Protein AF-A0A963I5X1-F1 (afdb_monomer)

Mean predicted aligned error: 19.59 Å

Sequence (968 aa):
VLDDAWSEPGTAVVELIAPGGTGKTALAKRWLDGLRAKGWNGAARVYGWSFYSQGTGEGRQASEDHFLAAAIDWFSIEIEASANPADKGRALADALAASRTLLVLDGLEPLQYPPGPMAGELRAPGLKTLLTQLAAAGHPGLCLLTSREWLQDLGEWVRKGTNPNGAVLRLDLGNLSDADGAALLHAGGANQAGAAAIGPEDEELKQASREVRGHALTLSLLGRYLARTKGGDIRQRDRVGLTRADRDARGHAAKVVAAYETWFAREGEQRSRELAALRLLGFFDRPAGRALLDALREAPPIVGLTEALQGVDEDTWRATLANLADCGLVQPDSQSGALDAHPLVREHLAETLQRDLPQAWREGHRRLYEWLKTNTPHQPEGLAGLQPLYQAVAHGCLAGLWEESCVEVYRDRILRGMGSDGFYTIKQLGAFGADLAAAVAQARHAVSYADRSGDAFQRMSKHIALADALHQQGERGEALAAFAEAEGMQAEDQPEYPLLYSLQGFRYCDLLLAGAERDAWAAMGSSGKGGTEDQTAQVAACEEVAGRVEQTLEWAEANQAGLLDFALNHLTLARAALYQDQIRRRPPGPEARAQSQRALDRLRAAGRQDYLPLGLLTRAWLRHALGEFEAARADLDEAERIASRGAMALHLADIALTRARLFHDRQALAQARALIEKHGYHRRLPELEDAEAAAANWPAAPATPANAAPTIPVKPPSAPIAAERPTVAAQVEPATPTPVGSRDGATAAPLHSPASLGVSAMHLDHLPEKREGLLPVAGSHHPDRDLDLILVHGLGGDAFTTWMADPECMETFWPAWLGVDRPRLGIWTLGYAANASGWKAESMALADRGTQVLDQMETEGLGERPLVFVTHSLGGIVAKQVLRHAVSFGVPRWRRIAEQTRGIAFIATPHSGANLASFAEFASAVFRTNEQVKELASHDARLRELHTWFRGFYAEQCLNCRTWCERR

Secondary structure (DSSP, 8-state):
-HHHHHHSTT--EEEEE--TTS-HHHHHHHHHHHHHHTGGGG-SEEEEEEGGGG---TT----HHHHHHHHHHHHT----TTS-HHHHHHHHHHHHHTTTEEEEEE--GGGBPPSSTTTT-BS-HHHHHHHHHHHHHT-SSEEEEEESS--GGGTTTB-BTTBTT-SEEEEE--SPPHHHHHHHHHHTT--EETTEE--TT-HHHHHHHHHTTT-HHHHHHHHHHHHHHHTTBGGGGGGGTGGGS-SSHHHHHHHHHHHHHHHHTTSHHHHHHHHHHHHHGGG-SS-B-HHHHHHHHSSSP-TTTSGGGTT--HHHHHHHHHHHHHTTS-EE-TTT--EE--HHHHHHHHHHHHHH-HHHHHHHHHHHHHHHHHHS-SS--HHHHHHHHHHHHHHHHHHT-HHHIIIIIIIIIII--SSSS--HHHHTS--HHHHHHHHHHHHHHHHHHHHHH--HHHHHHHHHHHHHHHHHTT-HHHHHHHHHHHHHHHHHH-TT--S--HHHHHHHHHHHTHHHHHHHHHHHH-------HHHHHHHHHHHHHHHHHHHHHHHHHHTT--HHHHHHHHHHHHHHHHHHHHHTT-PPPHHHHHHHHHHHHHHHHTT-TTTHHHHHHHHHHHHHHTT-HHHHHHHHHHHHHHHHHTT-HHHHHHHHHHHHHHHT-HHHHHHHHHHHHHHT-GGGHHHHHHHHHHHTTSPPPP---S--------PPPPPP---PPP--------------------------------------SS--S---EEEEEESTT-TT--EEEEEE--TT--TTGGG-SSTT-GGG-HHHHHHHH-TTEEEEEEE----TT--SS----HHHHHHHHHHHHHHTTTTSS-EEEEEETTHHHHHHHHHHHHHHT--HHHHHHHHHEEEEEEES---SGGGHHHHHHHHHHHSS--HHHHHHHHTHHHHHHHHHHHHHHHHHTT-EEEEE----

Foldseek 3Di:
DVVCLLVDQQALEEEEAADAQQQSVVVVVVVVVVCVVVVVVFAPEEEADEQLQLFDDPLFFGACLVVLVVLCVVLVFDDDLLDFLLVSLVSSLVSCQVGAYEYEYEECASQADPPDPRGQAGPHNNVLNNVLSSQPVRGSYYYYYYYNDHHVSQVVQECDPVHVSRNYDYDHPYADALLVLLLLLVVLPLQDAVPDGHDSRDVLSSVVCVLLVRRNNLSNLLSVLCVVPVVSHSVCVVVLVSNPFDPDNLRSNLSSLVVLLVVLVPDDLLSLLLNLLLLLLLLGRHFAFQVLSVLQQDPPHLPPHRPSSHPQDPVSNVVSLVVCVSSQQWDQDPPRRTIGGRNSSSVSSNVCCCVPPVSSQLVSLVSLLVCLLPPQDQAADAPVSLSSLLSNLVSCLRNVNNVCSVQRRVQCHVQVHDDPRRHCCQPPSLNQVSNLSSQLSSLVSQLVVQVVVPPLVSNLVSLLSNLLSCLQLVVLVSSLVSLVVSLCSCCVVPVVLSGDAFPSLLSNLVSLLLQLLLLLLVLVLDPDDDDDPSLVVNLVSLVVSLVSLVVNVVVCVVLVHALRRLLSSLLSNLSSQSSNCSSVVHQRDPSSVVSLVSNLVSCVVNVPLVCLLSSLLSVLSNCLSVVVNVSSVVSLVVSCVSCVVVVVLVSLLVSLLSCCSSVVDPVSLVSNVSSCSSNSSCSCVVSSVVSVVSNVVRDDDPPDPPDDDPDDPDDDDDDDDDDDDDDDDDDDDDDDDDDDDDDDDDDDDDDDDDDDDDDDAPPCPDDDPDQAAKAWHALLPPPQAAEEEEEFEAAPDTQFQSQAPDSVDNVRNCQNVVCVVPVSYGYITHGDDRDQPDPPDDDDDLLVLLVRNLVRCLVSVALVHAYEYEYEACRVVSVLSNLCCLPNVSPPSSVSNLLRHAAYEYEQYPQALVCLVVVQVVVCVVDPDGPVSVVVNSCRVVSNVSSVVVVVSCVVNVHHYDYYYDDD

pLDDT: mean 76.1, std 20.29, range [22.42, 97.69]

Structure (mmCIF, N/CA/C/O backbone):
data_AF-A0A963I5X1-F1
#
_entry.id   AF-A0A963I5X1-F1
#
loop_
_atom_site.group_PDB
_atom_site.id
_atom_site.type_symbol
_atom_site.label_atom_id
_atom_site.label_alt_id
_atom_site.label_comp_id
_atom_site.label_asym_id
_atom_site.label_entity_id
_atom_site.label_seq_id
_atom_site.pdbx_PDB_ins_code
_atom_site.Cartn_x
_atom_site.Cartn_y
_atom_site.Cartn_z
_atom_site.occupancy
_atom_site.B_iso_or_equiv
_atom_site.auth_seq_id
_atom_site.auth_comp_id
_atom_site.auth_asym_id
_atom_site.auth_atom_id
_atom_site.pdbx_PDB_model_num
ATOM 1 N N . VAL A 1 1 ? -34.883 8.613 -0.883 1.00 89.12 1 VAL A N 1
ATOM 2 C CA . VAL A 1 1 ? -33.718 8.627 -1.797 1.00 89.12 1 VAL A CA 1
ATOM 3 C C . VAL A 1 1 ? -33.204 7.224 -2.099 1.00 89.12 1 VAL A C 1
ATOM 5 O O . VAL A 1 1 ? -33.410 6.778 -3.212 1.00 89.12 1 VAL A O 1
ATOM 8 N N . LEU A 1 2 ? -32.571 6.498 -1.160 1.00 92.69 2 LEU A N 1
ATOM 9 C CA . LEU A 1 2 ? -32.046 5.144 -1.448 1.00 92.69 2 LEU A CA 1
ATOM 10 C C . LEU A 1 2 ? -33.144 4.133 -1.830 1.00 92.69 2 LEU A C 1
ATOM 12 O O . LEU A 1 2 ? -32.975 3.374 -2.779 1.00 92.69 2 LEU A O 1
ATOM 16 N N . ASP A 1 3 ? -34.291 4.169 -1.142 1.00 92.06 3 ASP A N 1
ATOM 17 C CA . ASP A 1 3 ? -35.464 3.359 -1.507 1.00 92.06 3 ASP A CA 1
ATOM 18 C C . ASP A 1 3 ? -35.985 3.686 -2.920 1.00 92.06 3 ASP A C 1
ATOM 20 O O . ASP A 1 3 ? -36.371 2.775 -3.652 1.00 92.06 3 ASP A O 1
ATOM 24 N N . ASP A 1 4 ? -35.940 4.959 -3.326 1.00 90.81 4 ASP A N 1
ATOM 25 C CA . ASP A 1 4 ? -36.367 5.410 -4.657 1.00 90.81 4 ASP A CA 1
ATOM 26 C C . ASP A 1 4 ? -35.351 4.967 -5.718 1.00 90.81 4 ASP A C 1
ATOM 28 O O . ASP A 1 4 ? -35.728 4.342 -6.700 1.00 90.81 4 ASP A O 1
ATOM 32 N N . ALA A 1 5 ? -34.051 5.158 -5.466 1.00 90.62 5 ALA A N 1
ATOM 33 C CA . ALA A 1 5 ? -32.964 4.733 -6.349 1.00 90.62 5 ALA A CA 1
ATOM 34 C C . ALA A 1 5 ? -32.946 3.216 -6.611 1.00 90.62 5 ALA A C 1
ATOM 36 O O . ALA A 1 5 ? -32.565 2.795 -7.698 1.00 90.62 5 ALA A O 1
ATOM 37 N N . TRP A 1 6 ? -33.377 2.393 -5.648 1.00 91.31 6 TRP A N 1
ATOM 38 C CA . TRP A 1 6 ? -33.578 0.954 -5.861 1.00 91.31 6 TRP A CA 1
ATOM 39 C C . TRP A 1 6 ? -34.886 0.629 -6.598 1.00 91.31 6 TRP A C 1
ATOM 41 O O . TRP A 1 6 ? -34.969 -0.379 -7.304 1.00 91.31 6 TRP A O 1
ATOM 51 N N . SER A 1 7 ? -35.925 1.447 -6.435 1.00 85.62 7 SER A N 1
ATOM 52 C CA . SER A 1 7 ? -37.249 1.208 -7.027 1.00 85.62 7 SER A CA 1
ATOM 53 C C . SER A 1 7 ? -37.372 1.729 -8.467 1.00 85.62 7 SER A C 1
ATOM 55 O O . SER A 1 7 ? -38.124 1.159 -9.256 1.00 85.62 7 SER A O 1
ATOM 57 N N . GLU A 1 8 ? -36.637 2.783 -8.822 1.00 74.25 8 GLU A N 1
ATOM 58 C CA . GLU A 1 8 ? -36.662 3.439 -10.131 1.00 74.25 8 GLU A CA 1
ATOM 59 C C . GLU A 1 8 ? -35.748 2.739 -11.159 1.00 74.25 8 GLU A C 1
ATOM 61 O O . GLU A 1 8 ? -34.534 2.653 -10.948 1.00 74.25 8 GLU A O 1
ATOM 66 N N . PRO A 1 9 ? -36.270 2.301 -12.323 1.00 67.50 9 PRO A N 1
ATOM 67 C CA . PRO A 1 9 ? -35.432 1.862 -13.433 1.00 67.50 9 PRO A CA 1
ATOM 68 C C . PRO A 1 9 ? -34.730 3.076 -14.061 1.00 67.50 9 PRO A C 1
ATOM 70 O O . PRO A 1 9 ? -35.337 3.837 -14.813 1.00 67.50 9 PRO A O 1
ATOM 73 N N . GLY A 1 10 ? -33.449 3.265 -13.737 1.00 80.44 10 GLY A N 1
ATOM 74 C CA . GLY A 1 10 ? -32.647 4.393 -14.229 1.00 80.44 10 GLY A CA 1
ATOM 75 C C . GLY A 1 10 ? -31.504 4.844 -13.315 1.00 80.44 10 GLY A C 1
ATOM 76 O O . GLY A 1 10 ? -30.742 5.724 -13.705 1.00 80.44 10 GLY A O 1
ATOM 77 N N . THR A 1 11 ? -31.352 4.266 -12.119 1.00 90.94 11 THR A N 1
ATOM 78 C CA . THR A 1 11 ? -30.178 4.493 -11.258 1.00 90.94 11 THR A CA 1
ATOM 79 C C . THR A 1 11 ? -29.330 3.225 -11.208 1.00 90.94 11 THR A C 1
ATOM 81 O O . THR A 1 11 ? -29.770 2.225 -10.656 1.00 90.94 11 THR A O 1
ATOM 84 N N . ALA A 1 12 ? -28.125 3.266 -11.777 1.00 92.62 12 ALA A N 1
ATOM 85 C CA . ALA A 1 12 ? -27.174 2.154 -11.760 1.00 92.62 12 ALA A CA 1
ATOM 86 C C . ALA A 1 12 ? -26.184 2.259 -10.590 1.00 92.62 12 ALA A C 1
ATOM 88 O O . ALA A 1 12 ? -25.816 1.248 -9.995 1.00 92.62 12 ALA A O 1
ATOM 89 N N . VAL A 1 13 ? -25.778 3.481 -10.218 1.00 94.50 13 VAL A N 1
ATOM 90 C CA . VAL A 1 13 ? -24.828 3.725 -9.120 1.00 94.50 13 VAL A CA 1
ATOM 91 C C . VAL A 1 13 ? -25.342 4.828 -8.195 1.00 94.50 13 VAL A C 1
ATOM 93 O O . VAL A 1 13 ? -25.849 5.850 -8.659 1.00 94.50 13 VAL A O 1
ATOM 96 N N . VAL A 1 14 ? -25.184 4.650 -6.884 1.00 95.31 14 VAL A N 1
ATOM 97 C CA . VAL A 1 14 ? -25.365 5.704 -5.876 1.00 95.31 14 VAL A CA 1
ATOM 98 C C . VAL A 1 14 ? -24.057 5.903 -5.123 1.00 95.31 14 VAL A C 1
ATOM 100 O O . VAL A 1 14 ? -23.552 4.970 -4.500 1.00 95.31 14 VAL A O 1
ATOM 103 N N . GLU A 1 15 ? -23.547 7.132 -5.133 1.00 95.25 15 GLU A N 1
ATOM 104 C CA . GLU A 1 15 ? -22.369 7.543 -4.370 1.00 95.25 15 GLU A CA 1
ATOM 105 C C . GLU A 1 15 ? -22.809 8.238 -3.073 1.00 95.25 15 GLU A C 1
ATOM 107 O O . GLU A 1 15 ? -23.384 9.329 -3.116 1.00 95.25 15 GLU A O 1
ATOM 112 N N . LEU A 1 16 ? -22.538 7.618 -1.920 1.00 94.56 16 LEU A N 1
ATOM 113 C CA . LEU A 1 16 ? -22.652 8.251 -0.603 1.00 94.56 16 LEU A CA 1
ATOM 114 C C . LEU A 1 16 ? -21.309 8.880 -0.233 1.00 94.56 16 LEU A C 1
ATOM 116 O O . LEU A 1 16 ? -20.384 8.166 0.167 1.00 94.56 16 LEU A O 1
ATOM 120 N N . ILE A 1 17 ? -21.211 10.203 -0.338 1.00 90.31 17 ILE A N 1
ATOM 121 C CA . ILE A 1 17 ? -19.987 10.950 -0.039 1.00 90.31 17 ILE A CA 1
ATOM 122 C C . ILE A 1 17 ? -20.146 11.745 1.254 1.00 90.31 17 ILE A C 1
ATOM 124 O O . ILE A 1 17 ? -21.156 12.409 1.478 1.00 90.31 17 ILE A O 1
ATOM 128 N N . ALA A 1 18 ? -19.149 11.615 2.130 1.00 84.56 18 ALA A N 1
ATOM 129 C CA . ALA A 1 18 ? -18.996 12.390 3.359 1.00 84.56 18 ALA A CA 1
ATOM 130 C C . ALA A 1 18 ? -17.638 12.111 4.034 1.00 84.56 18 ALA A C 1
ATOM 132 O O . ALA A 1 18 ? -17.078 11.018 3.859 1.00 84.56 18 ALA A O 1
ATOM 133 N N . PRO A 1 19 ? -17.141 13.027 4.888 1.00 79.00 19 PRO A N 1
ATOM 134 C CA . PRO A 1 19 ? -15.963 12.794 5.721 1.00 79.00 19 PRO A CA 1
ATOM 135 C C . PRO A 1 19 ? -16.023 11.489 6.543 1.00 79.00 19 PRO A C 1
ATOM 137 O O . PRO A 1 19 ? -17.079 10.899 6.792 1.00 79.00 19 PRO A O 1
ATOM 140 N N . GLY A 1 20 ? -14.856 11.001 6.972 1.00 78.75 20 GLY A N 1
ATOM 141 C CA . GLY A 1 20 ? -14.781 9.854 7.885 1.00 78.75 20 GLY A CA 1
ATOM 142 C C . GLY A 1 20 ? -15.440 10.184 9.228 1.00 78.75 20 GLY A C 1
ATOM 143 O O . GLY A 1 20 ? -15.241 11.279 9.736 1.00 78.75 20 GLY A O 1
ATOM 144 N N . GLY A 1 21 ? -16.204 9.249 9.805 1.00 79.75 21 GLY A N 1
ATOM 145 C CA . GLY A 1 21 ? -16.944 9.455 11.063 1.00 79.75 21 GLY A CA 1
ATOM 146 C C . GLY A 1 21 ? -18.347 10.063 10.920 1.00 79.75 21 GLY A C 1
ATOM 147 O O . GLY A 1 21 ? -19.107 10.075 11.887 1.00 79.75 21 GLY A O 1
ATOM 148 N N . THR A 1 22 ? -18.747 10.479 9.718 1.00 85.19 22 THR A N 1
ATOM 149 C CA . THR A 1 22 ? -20.045 11.130 9.463 1.00 85.19 22 THR A CA 1
ATOM 150 C C . THR A 1 22 ? -21.244 10.167 9.373 1.00 85.19 22 THR A C 1
ATOM 152 O O . THR A 1 22 ? -22.388 10.592 9.479 1.00 85.19 22 THR A O 1
ATOM 155 N N . GLY A 1 23 ? -21.009 8.852 9.253 1.00 85.12 23 GLY A N 1
ATOM 156 C CA . GLY A 1 23 ? -22.065 7.829 9.360 1.00 85.12 23 GLY A CA 1
ATOM 157 C C . GLY A 1 23 ? -22.503 7.143 8.058 1.00 85.12 23 GLY A C 1
ATOM 158 O O . GLY A 1 23 ? -23.493 6.413 8.087 1.00 85.12 23 GLY A O 1
ATOM 159 N N . LYS A 1 24 ? -21.763 7.296 6.946 1.00 89.31 24 LYS A N 1
ATOM 160 C CA . LYS A 1 24 ? -22.040 6.649 5.638 1.00 89.31 24 LYS A CA 1
ATOM 161 C C . LYS A 1 24 ? -22.425 5.168 5.759 1.00 89.31 24 LYS A C 1
ATOM 163 O O . LYS A 1 24 ? -23.515 4.764 5.363 1.00 89.31 24 LYS A O 1
ATOM 168 N N . THR A 1 25 ? -21.549 4.372 6.371 1.00 86.12 25 THR A N 1
ATOM 169 C CA . THR A 1 25 ? -21.716 2.924 6.552 1.00 86.12 25 THR A CA 1
ATOM 170 C C . THR A 1 25 ? -22.899 2.591 7.466 1.00 86.12 25 THR A C 1
ATOM 172 O O . THR A 1 25 ? -23.590 1.600 7.247 1.00 86.12 25 THR A O 1
ATOM 175 N N . ALA A 1 26 ? -23.203 3.440 8.457 1.00 86.50 26 ALA A N 1
ATOM 176 C CA . ALA A 1 26 ? -24.366 3.265 9.329 1.00 86.50 26 ALA A CA 1
ATOM 177 C C . ALA A 1 26 ? -25.690 3.534 8.588 1.00 86.50 26 ALA A C 1
ATOM 179 O O . ALA A 1 26 ? -26.653 2.789 8.774 1.00 86.50 26 ALA A O 1
ATOM 180 N N . LEU A 1 27 ? -25.725 4.547 7.712 1.00 90.88 27 LEU A N 1
ATOM 181 C CA . LEU A 1 27 ? -26.858 4.825 6.825 1.00 90.88 27 LEU A CA 1
ATOM 182 C C . LEU A 1 27 ? -27.083 3.665 5.844 1.00 90.88 27 LEU A C 1
ATOM 184 O O . LEU A 1 27 ? -28.197 3.148 5.755 1.00 90.88 27 LEU A O 1
ATOM 188 N N . ALA A 1 28 ? -26.018 3.219 5.168 1.00 91.25 28 ALA A N 1
ATOM 189 C CA . ALA A 1 28 ? -26.057 2.087 4.245 1.00 91.25 28 ALA A CA 1
ATOM 190 C C . ALA A 1 28 ? -26.544 0.807 4.944 1.00 91.25 28 ALA A C 1
ATOM 192 O O . ALA A 1 28 ? -27.497 0.182 4.483 1.00 91.25 28 ALA A O 1
ATOM 193 N N . LYS A 1 29 ? -25.974 0.458 6.106 1.00 89.19 29 LYS A N 1
ATOM 194 C CA . LYS A 1 29 ? -26.386 -0.711 6.899 1.00 89.19 29 LYS A CA 1
ATOM 195 C C . LYS A 1 29 ? -27.853 -0.635 7.327 1.00 89.19 29 LYS A C 1
ATOM 197 O O . LYS A 1 29 ? -28.591 -1.585 7.097 1.00 89.19 29 LYS A O 1
ATOM 202 N N . ARG A 1 30 ? -28.310 0.507 7.861 1.00 91.62 30 ARG A N 1
ATOM 203 C CA . ARG A 1 30 ? -29.720 0.711 8.250 1.00 91.62 30 ARG A CA 1
ATOM 204 C C . ARG A 1 30 ? -30.679 0.512 7.074 1.00 91.62 30 ARG A C 1
ATOM 206 O O . ARG A 1 30 ? -31.763 -0.042 7.257 1.00 91.62 30 ARG A O 1
ATOM 213 N N . TRP A 1 31 ? -30.297 0.968 5.884 1.00 94.38 31 TRP A N 1
ATOM 214 C CA . TRP A 1 31 ? -31.084 0.775 4.670 1.00 94.38 31 TRP A CA 1
ATOM 215 C C . TRP A 1 31 ? -31.097 -0.694 4.214 1.00 94.38 31 TRP A C 1
ATOM 217 O O . TRP A 1 31 ? -32.168 -1.239 3.948 1.00 94.38 31 TRP A O 1
ATOM 227 N N . LEU A 1 32 ? -29.942 -1.368 4.225 1.00 93.19 32 LEU A N 1
ATOM 228 C CA . LEU A 1 32 ? -29.815 -2.794 3.898 1.00 93.19 32 LEU A CA 1
ATOM 229 C C . LEU A 1 32 ? -30.594 -3.695 4.866 1.00 93.19 32 LEU A C 1
ATOM 231 O O . LEU A 1 32 ? -31.277 -4.611 4.416 1.00 93.19 32 LEU A O 1
ATOM 235 N N . ASP A 1 33 ? -30.565 -3.413 6.171 1.00 90.62 33 ASP A N 1
ATOM 236 C CA . ASP A 1 33 ? -31.372 -4.122 7.173 1.00 90.62 33 ASP A CA 1
ATOM 237 C C . ASP A 1 33 ? -32.878 -3.941 6.895 1.00 90.62 33 ASP A C 1
ATOM 239 O O . ASP A 1 33 ? -33.656 -4.898 6.966 1.00 90.62 33 ASP A O 1
ATOM 243 N N . GLY A 1 34 ? -33.287 -2.732 6.491 1.00 93.19 34 GLY A N 1
ATOM 244 C CA . GLY A 1 34 ? -34.651 -2.427 6.052 1.00 93.19 34 GLY A CA 1
ATOM 245 C C . GLY A 1 34 ? -35.067 -3.164 4.773 1.00 93.19 34 GLY A C 1
ATOM 246 O O . GLY A 1 34 ? -36.193 -3.655 4.693 1.00 93.19 34 GLY A O 1
ATOM 247 N N . LEU A 1 35 ? -34.173 -3.294 3.787 1.00 92.88 35 LEU A N 1
ATOM 248 C CA . LEU A 1 35 ? -34.405 -4.113 2.592 1.00 92.88 35 LEU A CA 1
ATOM 249 C C . LEU A 1 35 ? -34.485 -5.602 2.935 1.00 92.88 35 LEU A C 1
ATOM 251 O O . LEU A 1 35 ? -35.406 -6.279 2.483 1.00 92.88 35 LEU A O 1
ATOM 255 N N . ARG A 1 36 ? -33.573 -6.114 3.766 1.00 91.75 36 ARG A N 1
ATOM 256 C CA . ARG A 1 36 ? -33.550 -7.513 4.212 1.00 91.75 36 ARG A CA 1
ATOM 257 C C . ARG A 1 36 ? -34.847 -7.897 4.924 1.00 91.75 36 ARG A C 1
ATOM 259 O O . ARG A 1 36 ? -35.407 -8.950 4.628 1.00 91.75 36 ARG A O 1
ATOM 266 N N . ALA A 1 37 ? -35.370 -7.025 5.789 1.00 92.00 37 ALA A N 1
ATOM 267 C CA . ALA A 1 37 ? -36.670 -7.208 6.440 1.00 92.00 37 ALA A CA 1
ATOM 268 C C . ALA A 1 37 ? -37.852 -7.249 5.446 1.00 92.00 37 ALA A C 1
ATOM 270 O O . ALA A 1 37 ? -38.858 -7.901 5.715 1.00 92.00 37 ALA A O 1
ATOM 271 N N . LYS A 1 38 ? -37.718 -6.605 4.278 1.00 92.19 38 LYS A N 1
ATOM 272 C CA . LYS A 1 38 ? -38.666 -6.641 3.147 1.00 92.19 38 LYS A CA 1
ATOM 273 C C . LYS A 1 38 ? -38.335 -7.740 2.114 1.00 92.19 38 LYS A C 1
ATOM 275 O O . LYS A 1 38 ? -38.773 -7.651 0.969 1.00 92.19 38 LYS A O 1
ATOM 280 N N . GLY A 1 39 ? -37.523 -8.746 2.462 1.00 90.19 39 GLY A N 1
ATOM 281 C CA . GLY A 1 39 ? -37.134 -9.822 1.536 1.00 90.19 39 GLY A CA 1
ATOM 282 C C . GLY A 1 39 ? -36.288 -9.344 0.349 1.00 90.19 39 GLY A C 1
ATOM 283 O O . GLY A 1 39 ? -36.464 -9.822 -0.767 1.00 90.19 39 GLY A O 1
ATOM 284 N N . TRP A 1 40 ? -35.422 -8.352 0.576 1.00 92.12 40 TRP A N 1
ATOM 285 C CA . TRP A 1 40 ? -34.574 -7.676 -0.418 1.00 92.12 40 TRP A CA 1
ATOM 286 C C . TRP A 1 40 ? -35.310 -6.966 -1.567 1.00 92.12 40 TRP A C 1
ATOM 288 O O . TRP A 1 40 ? -34.671 -6.521 -2.518 1.00 92.12 40 TRP A O 1
ATOM 298 N N . ASN A 1 41 ? -36.638 -6.822 -1.480 1.00 89.38 41 ASN A N 1
ATOM 299 C CA . ASN A 1 41 ? -37.470 -6.066 -2.422 1.00 89.38 41 ASN A CA 1
ATOM 300 C C . ASN A 1 41 ? -37.118 -6.326 -3.908 1.00 89.38 41 ASN A C 1
ATOM 302 O O . ASN A 1 41 ? -36.825 -5.402 -4.674 1.00 89.38 41 ASN A O 1
ATOM 306 N N . GLY A 1 42 ? -37.080 -7.608 -4.287 1.00 86.31 42 GLY A N 1
ATOM 307 C CA . GLY A 1 42 ? -36.848 -8.060 -5.662 1.00 86.31 42 GLY A CA 1
ATOM 308 C C . GLY A 1 42 ? -35.385 -8.230 -6.091 1.00 86.31 42 GLY A C 1
ATOM 309 O O . GLY A 1 42 ? -35.152 -8.445 -7.278 1.00 86.31 42 GLY A O 1
ATOM 310 N N . ALA A 1 43 ? -34.402 -8.139 -5.188 1.00 91.69 43 ALA A N 1
ATOM 311 C CA . ALA A 1 43 ? -33.016 -8.485 -5.522 1.00 91.69 43 ALA A CA 1
ATOM 312 C C . ALA A 1 43 ? -32.863 -10.001 -5.744 1.00 91.69 43 ALA A C 1
ATOM 314 O O . ALA A 1 43 ? -33.222 -10.799 -4.880 1.00 91.69 43 ALA A O 1
ATOM 315 N N . ALA A 1 44 ? -32.292 -10.396 -6.883 1.00 91.81 44 ALA A N 1
ATOM 316 C CA . ALA A 1 44 ? -31.925 -11.781 -7.180 1.00 91.81 44 ALA A CA 1
ATOM 317 C C . ALA A 1 44 ? -30.616 -12.191 -6.483 1.00 91.81 44 ALA A C 1
ATOM 319 O O . ALA A 1 44 ? -30.440 -13.347 -6.103 1.00 91.81 44 ALA A O 1
ATOM 320 N N . ARG A 1 45 ? -29.697 -11.233 -6.318 1.00 92.12 45 ARG A N 1
ATOM 321 C CA . ARG A 1 45 ? -28.398 -11.385 -5.655 1.00 92.12 45 ARG A CA 1
ATOM 322 C C . ARG A 1 45 ? -28.099 -10.125 -4.841 1.00 92.12 45 ARG A C 1
ATOM 324 O O . ARG A 1 45 ? -28.483 -9.025 -5.241 1.00 92.12 45 ARG A O 1
ATOM 331 N N . VAL A 1 46 ? -27.408 -10.283 -3.715 1.00 93.38 46 VAL A N 1
ATOM 332 C CA . VAL A 1 46 ? -26.896 -9.171 -2.901 1.00 93.38 46 VAL A CA 1
ATOM 333 C C . VAL A 1 46 ? -25.464 -9.503 -2.506 1.00 93.38 46 VAL A C 1
ATOM 335 O O . VAL A 1 46 ? -25.241 -10.517 -1.848 1.00 93.38 46 VAL A O 1
ATOM 338 N N . TYR A 1 47 ? -24.513 -8.666 -2.913 1.00 93.31 47 TYR A N 1
ATOM 339 C CA . TYR A 1 47 ? -23.094 -8.827 -2.603 1.00 93.31 47 TYR A CA 1
ATOM 340 C C . TYR A 1 47 ? -22.573 -7.547 -1.955 1.00 93.31 47 TYR A C 1
ATOM 342 O O . TYR A 1 47 ? -22.759 -6.456 -2.492 1.00 93.31 47 TYR A O 1
ATOM 350 N N . GLY A 1 48 ? -21.949 -7.674 -0.786 1.00 91.38 48 GLY A N 1
ATOM 351 C CA . GLY A 1 48 ? -21.422 -6.548 -0.023 1.00 91.38 48 GLY A CA 1
ATOM 352 C C . GLY A 1 48 ? -19.946 -6.740 0.283 1.00 91.38 48 GLY A C 1
ATOM 353 O O . GLY A 1 48 ? -19.544 -7.801 0.753 1.00 91.38 48 GLY A O 1
ATOM 354 N N . TRP A 1 49 ? -19.156 -5.701 0.043 1.00 89.00 49 TRP A N 1
ATOM 355 C CA . TRP A 1 49 ? -17.719 -5.682 0.273 1.00 89.00 49 TRP A CA 1
ATOM 356 C C . TRP A 1 49 ? -17.317 -4.381 0.964 1.00 89.00 49 TRP A C 1
ATOM 358 O O . TRP A 1 49 ? -17.785 -3.312 0.580 1.00 89.00 49 TRP A O 1
ATOM 368 N N . SER A 1 50 ? -16.442 -4.454 1.968 1.00 84.31 50 SER A N 1
ATOM 369 C CA . SER A 1 50 ? -15.864 -3.271 2.618 1.00 84.31 50 SER A CA 1
ATOM 370 C C . SER A 1 50 ? -14.351 -3.302 2.463 1.00 84.31 50 SER A C 1
ATOM 372 O O . SER A 1 50 ? -13.692 -4.226 2.949 1.00 84.31 50 SER A O 1
ATOM 374 N N . PHE A 1 51 ? -13.783 -2.298 1.800 1.00 78.06 51 PHE A N 1
ATOM 375 C CA . PHE A 1 51 ? -12.337 -2.207 1.591 1.00 78.06 51 PHE A CA 1
ATOM 376 C C . PHE A 1 51 ? -11.590 -1.904 2.899 1.00 78.06 51 PHE A C 1
ATOM 378 O O . PHE A 1 51 ? -10.438 -2.306 3.043 1.00 78.06 51 PHE A O 1
ATOM 385 N N . TYR A 1 52 ? -12.264 -1.353 3.918 1.00 65.62 52 TYR A N 1
ATOM 386 C CA . TYR A 1 52 ? -11.708 -1.214 5.271 1.00 65.62 52 TYR A CA 1
ATOM 387 C C . TYR A 1 52 ? -11.353 -2.556 5.937 1.00 65.62 52 TYR A C 1
ATOM 389 O O . TYR A 1 52 ? -10.484 -2.594 6.809 1.00 65.62 52 TYR A O 1
ATOM 397 N N . SER A 1 53 ? -11.961 -3.673 5.516 1.00 55.50 53 SER A N 1
ATOM 398 C CA . SER A 1 53 ? -11.567 -5.016 5.981 1.00 55.50 53 SER A CA 1
ATOM 399 C C . SER A 1 53 ? -10.169 -5.438 5.495 1.00 55.50 53 SER A C 1
ATOM 401 O O . SER A 1 53 ? -9.539 -6.317 6.087 1.00 55.50 53 SER A O 1
ATOM 403 N N . GLN A 1 54 ? -9.649 -4.780 4.453 1.00 53.69 54 GLN A N 1
ATOM 404 C CA . GLN A 1 54 ? -8.318 -5.022 3.897 1.00 53.69 54 GLN A CA 1
ATOM 405 C C . GLN A 1 54 ? -7.217 -4.144 4.512 1.00 53.69 54 GLN A C 1
ATOM 407 O O . GLN A 1 54 ? -6.043 -4.378 4.216 1.00 53.69 54 GLN A O 1
ATOM 412 N N . GLY A 1 55 ? -7.571 -3.209 5.401 1.00 50.81 55 GLY A N 1
ATOM 413 C CA . GLY A 1 55 ? -6.656 -2.266 6.051 1.00 50.81 55 GLY A CA 1
ATOM 414 C C . GLY A 1 55 ? -6.855 -0.814 5.606 1.00 50.81 55 GLY A C 1
ATOM 415 O O . GLY A 1 55 ? -7.373 -0.550 4.523 1.00 50.81 55 GLY A O 1
ATOM 416 N N . THR A 1 56 ? -6.467 0.135 6.463 1.00 45.06 56 THR A N 1
ATOM 417 C CA . THR A 1 56 ? -6.675 1.583 6.251 1.00 45.06 56 THR A CA 1
ATOM 418 C C . THR A 1 56 ? -5.446 2.455 6.534 1.00 45.06 56 THR A C 1
ATOM 420 O O . THR A 1 56 ? -5.590 3.670 6.646 1.00 45.06 56 THR A O 1
ATOM 423 N N . GLY A 1 57 ? -4.261 1.871 6.735 1.00 42.25 57 GLY A N 1
ATOM 424 C CA . GLY A 1 57 ? -3.053 2.628 7.088 1.00 42.25 57 GLY A CA 1
ATOM 425 C C . GLY A 1 57 ? -2.404 3.310 5.880 1.00 42.25 57 GLY A C 1
ATOM 426 O O . GLY A 1 57 ? -2.297 2.703 4.821 1.00 42.25 57 GLY A O 1
ATOM 427 N N . GLU A 1 58 ? -1.892 4.533 6.049 1.00 33.94 58 GLU A N 1
ATOM 428 C CA . GLU A 1 58 ? -1.294 5.339 4.961 1.00 33.94 58 GLU A CA 1
ATOM 429 C C . GLU A 1 58 ? -0.127 4.637 4.233 1.00 33.94 58 GLU A C 1
ATOM 431 O O . GLU A 1 58 ? 0.118 4.881 3.055 1.00 33.94 58 GLU A O 1
ATOM 436 N N . GLY A 1 59 ? 0.558 3.703 4.902 1.00 37.75 59 GLY A N 1
ATOM 437 C CA . GLY A 1 59 ? 1.619 2.881 4.312 1.00 37.75 59 GLY A CA 1
ATOM 438 C C . GLY A 1 59 ? 1.163 1.617 3.566 1.00 37.75 59 GLY A C 1
ATOM 439 O O . GLY A 1 59 ? 2.027 0.904 3.062 1.00 37.75 59 GLY A O 1
ATOM 440 N N . ARG A 1 60 ? -0.138 1.278 3.526 1.00 50.00 60 ARG A N 1
ATOM 441 C CA . ARG A 1 60 ? -0.671 0.068 2.860 1.00 50.00 60 ARG A CA 1
ATOM 442 C C . ARG A 1 60 ? -2.007 0.355 2.192 1.00 50.00 60 ARG A C 1
ATOM 444 O O . ARG A 1 60 ? -3.051 0.397 2.837 1.00 50.00 60 ARG A O 1
ATOM 451 N N . GLN A 1 61 ? -1.957 0.520 0.880 1.00 51.59 61 GLN A N 1
ATOM 452 C CA . GLN A 1 61 ? -3.140 0.744 0.060 1.00 51.59 61 GLN A CA 1
ATOM 453 C C . GLN A 1 61 ? -3.901 -0.581 -0.112 1.00 51.59 61 GLN A C 1
ATOM 455 O O . GLN A 1 61 ? -3.285 -1.638 -0.266 1.00 51.59 61 GLN A O 1
ATOM 460 N N . ALA A 1 62 ? -5.235 -0.538 -0.048 1.00 54.81 62 ALA A N 1
ATOM 461 C CA . ALA A 1 62 ? -6.060 -1.712 -0.338 1.00 54.81 62 ALA A CA 1
ATOM 462 C C . ALA A 1 62 ? -5.845 -2.153 -1.798 1.00 54.81 62 ALA A C 1
ATOM 464 O O . ALA A 1 62 ? -5.532 -1.317 -2.644 1.00 54.81 62 ALA A O 1
ATOM 465 N N . SER A 1 63 ? -6.039 -3.440 -2.108 1.00 64.62 63 SER A N 1
ATOM 466 C CA . SER A 1 63 ? -5.975 -3.927 -3.494 1.00 64.62 63 SER A CA 1
ATOM 467 C C . SER A 1 63 ? -7.363 -4.303 -4.008 1.00 64.62 63 SER A C 1
ATOM 469 O O . SER A 1 63 ? -8.162 -4.948 -3.320 1.00 64.62 63 SER A O 1
ATOM 471 N N . GLU A 1 64 ? -7.642 -3.943 -5.260 1.00 74.06 64 GLU A N 1
ATOM 472 C CA . GLU A 1 64 ? -8.812 -4.456 -5.967 1.00 74.06 64 GLU A CA 1
ATOM 473 C C . GLU A 1 64 ? -8.718 -5.962 -6.253 1.00 74.06 64 GLU A C 1
ATOM 475 O O . GLU A 1 64 ? -9.757 -6.610 -6.351 1.00 74.06 64 GLU A O 1
ATOM 480 N N . ASP A 1 65 ? -7.512 -6.546 -6.294 1.00 72.69 65 ASP A N 1
ATOM 481 C CA . ASP A 1 65 ? -7.287 -7.963 -6.618 1.00 72.69 65 ASP A CA 1
ATOM 482 C C . ASP A 1 65 ? -8.092 -8.896 -5.699 1.00 72.69 65 ASP A C 1
ATOM 484 O O . ASP A 1 65 ? -8.709 -9.858 -6.155 1.00 72.69 65 ASP A O 1
ATOM 488 N N . HIS A 1 66 ? -8.132 -8.590 -4.396 1.00 74.50 66 HIS A N 1
ATOM 489 C CA . HIS A 1 66 ? -8.889 -9.366 -3.411 1.00 74.50 66 HIS A CA 1
ATOM 490 C C . HIS A 1 66 ? -10.405 -9.245 -3.606 1.00 74.50 66 HIS A C 1
ATOM 492 O O . HIS A 1 66 ? -11.120 -10.231 -3.437 1.00 74.50 66 HIS A O 1
ATOM 498 N N . PHE A 1 67 ? -10.890 -8.051 -3.964 1.00 86.19 67 PHE A N 1
ATOM 499 C CA . PHE A 1 67 ? -12.303 -7.821 -4.267 1.00 86.19 67 PHE A CA 1
ATOM 500 C C . PHE A 1 67 ? -12.713 -8.567 -5.538 1.00 86.19 67 PHE A C 1
ATOM 502 O O . PHE A 1 67 ? -13.691 -9.311 -5.516 1.00 86.19 67 PHE A O 1
ATOM 509 N N . LEU A 1 68 ? -11.945 -8.400 -6.619 1.00 83.94 68 LEU A N 1
ATOM 510 C CA . LEU A 1 68 ? -12.212 -9.019 -7.912 1.00 83.94 68 LEU A CA 1
ATOM 511 C C . LEU A 1 68 ? -12.169 -10.543 -7.803 1.00 83.94 68 LEU A C 1
ATOM 513 O O . LEU A 1 68 ? -13.099 -11.191 -8.266 1.00 83.94 68 LEU A O 1
ATOM 517 N N . ALA A 1 69 ? -11.161 -11.119 -7.139 1.00 78.94 69 ALA A N 1
ATOM 518 C CA . ALA A 1 69 ? -11.068 -12.565 -6.945 1.00 78.94 69 ALA A CA 1
ATOM 519 C C . ALA A 1 69 ? -12.261 -13.130 -6.152 1.00 78.94 69 ALA A C 1
ATOM 521 O O . ALA A 1 69 ? -12.871 -14.107 -6.583 1.00 78.94 69 ALA A O 1
ATOM 522 N N . ALA A 1 70 ? -12.630 -12.500 -5.030 1.00 81.88 70 ALA A N 1
ATOM 523 C CA . ALA A 1 70 ? -13.759 -12.947 -4.212 1.00 81.88 70 ALA A CA 1
ATOM 524 C C . ALA A 1 70 ? -15.111 -12.778 -4.927 1.00 81.88 70 ALA A C 1
ATOM 526 O O . ALA A 1 70 ? -15.980 -13.642 -4.822 1.00 81.88 70 ALA A O 1
ATOM 527 N N . ALA A 1 71 ? -15.287 -11.692 -5.685 1.00 90.31 71 ALA A N 1
ATOM 528 C CA . ALA A 1 71 ? -16.493 -11.468 -6.471 1.00 90.31 71 ALA A CA 1
ATOM 529 C C . ALA A 1 71 ? -16.590 -12.450 -7.653 1.00 90.31 71 ALA A C 1
ATOM 531 O O . ALA A 1 71 ? -17.647 -13.032 -7.861 1.00 90.31 71 ALA A O 1
ATOM 532 N N . ILE A 1 72 ? -15.504 -12.691 -8.393 1.00 90.12 72 ILE A N 1
ATOM 533 C CA . ILE A 1 72 ? -15.463 -13.659 -9.503 1.00 90.12 72 ILE A CA 1
ATOM 534 C C . ILE A 1 72 ? -15.866 -15.060 -9.035 1.00 90.12 72 ILE A C 1
ATOM 536 O O . ILE A 1 72 ? -16.718 -15.682 -9.669 1.00 90.12 72 ILE A O 1
ATOM 540 N N . ASP A 1 73 ? -15.330 -15.515 -7.901 1.00 86.31 73 ASP A N 1
ATOM 541 C CA . ASP A 1 73 ? -15.696 -16.795 -7.286 1.00 86.31 73 ASP A CA 1
ATOM 542 C C . ASP A 1 73 ? -17.179 -16.821 -6.863 1.00 86.31 73 ASP A C 1
ATOM 544 O O . ASP A 1 73 ? -17.948 -17.682 -7.301 1.00 86.31 73 ASP A O 1
ATOM 548 N N . TRP A 1 74 ? -17.631 -15.807 -6.112 1.00 92.19 74 TRP A N 1
ATOM 549 C CA . TRP A 1 74 ? -19.009 -15.720 -5.609 1.00 92.19 74 TRP A CA 1
ATOM 550 C C . TRP A 1 74 ? -20.067 -15.621 -6.718 1.00 92.19 74 TRP A C 1
ATOM 552 O O . TRP A 1 74 ? -21.152 -16.194 -6.607 1.00 92.19 74 TRP A O 1
ATOM 562 N N . PHE A 1 75 ? -19.772 -14.893 -7.799 1.00 91.56 75 PHE A N 1
ATOM 563 C CA . PHE A 1 75 ? -20.643 -14.806 -8.971 1.00 91.56 75 PHE A CA 1
ATOM 564 C C . PHE A 1 75 ? -20.504 -16.015 -9.912 1.00 91.56 75 PHE A C 1
ATOM 566 O O . PHE A 1 75 ? -21.381 -16.184 -10.766 1.00 91.56 75 PHE A O 1
ATOM 573 N N . SER A 1 76 ? -19.480 -16.856 -9.705 1.00 92.44 76 SER A N 1
ATOM 574 C CA . SER A 1 76 ? -19.090 -18.019 -10.515 1.00 92.44 76 SER A CA 1
ATOM 575 C C . SER A 1 76 ? -18.782 -17.653 -11.971 1.00 92.44 76 SER A C 1
ATOM 577 O O . SER A 1 76 ? -19.356 -18.204 -12.908 1.00 92.44 76 SER A O 1
ATOM 579 N N . ILE A 1 77 ? -17.898 -16.670 -12.145 1.00 92.50 77 ILE A N 1
ATOM 580 C CA . ILE A 1 77 ? -17.502 -16.118 -13.444 1.00 92.50 77 ILE A CA 1
ATOM 581 C C . ILE A 1 77 ? -16.322 -16.915 -14.008 1.00 92.50 77 ILE A C 1
ATOM 583 O O . ILE A 1 77 ? -15.252 -16.969 -13.403 1.00 92.50 77 ILE A O 1
ATOM 587 N N . GLU A 1 78 ? -16.491 -17.491 -15.197 1.00 91.00 78 GLU A N 1
ATOM 588 C CA . GLU A 1 78 ? -15.404 -18.152 -15.924 1.00 91.00 78 GLU A CA 1
ATOM 589 C C . GLU A 1 78 ? -14.491 -17.109 -16.588 1.00 91.00 78 GLU A C 1
ATOM 591 O O . GLU A 1 78 ? -14.821 -16.533 -17.624 1.00 91.00 78 GLU A O 1
ATOM 596 N N . ILE A 1 79 ? -13.329 -16.859 -15.982 1.00 84.38 79 ILE A N 1
ATOM 597 C CA . ILE A 1 79 ? -12.270 -16.005 -16.531 1.00 84.38 79 ILE A CA 1
ATOM 598 C C . ILE A 1 79 ? -10.894 -16.536 -16.110 1.00 84.38 79 ILE A C 1
ATOM 600 O O . ILE A 1 79 ? -10.740 -17.110 -15.031 1.00 84.38 79 ILE A O 1
ATOM 604 N N . GLU A 1 80 ? -9.875 -16.362 -16.955 1.00 71.81 80 GLU A N 1
ATOM 605 C CA . GLU A 1 80 ? -8.509 -16.767 -16.612 1.00 71.81 80 GLU A CA 1
ATOM 606 C C . GLU A 1 80 ? -7.994 -16.015 -15.375 1.00 71.81 80 GLU A C 1
ATOM 608 O O . GLU A 1 80 ? -8.083 -14.788 -15.287 1.00 71.81 80 GLU A O 1
ATOM 613 N N . ALA A 1 81 ? -7.357 -16.731 -14.442 1.00 60.22 81 ALA A N 1
ATOM 614 C CA . ALA A 1 81 ? -6.737 -16.117 -13.263 1.00 60.22 81 ALA A CA 1
ATOM 615 C C . ALA A 1 81 ? -5.676 -15.060 -13.640 1.00 60.22 81 ALA A C 1
ATOM 617 O O . ALA A 1 81 ? -5.510 -14.064 -12.933 1.00 60.22 81 ALA A O 1
ATOM 618 N N . SER A 1 82 ? -5.014 -15.242 -14.786 1.00 56.06 82 SER A N 1
ATOM 619 C CA . SER A 1 82 ? -4.035 -14.334 -15.394 1.00 56.06 82 SER A CA 1
ATOM 620 C C . SER A 1 82 ? -4.622 -13.125 -16.131 1.00 56.06 82 SER A C 1
ATOM 622 O O . SER A 1 82 ? -3.840 -12.281 -16.570 1.00 56.06 82 SER A O 1
ATOM 624 N N . ALA A 1 83 ? -5.948 -13.016 -16.284 1.00 62.12 83 ALA A N 1
ATOM 625 C CA . ALA A 1 83 ? -6.573 -11.855 -16.917 1.00 62.12 83 ALA A CA 1
ATOM 626 C C . ALA A 1 83 ? -6.248 -10.561 -16.148 1.00 62.12 83 ALA A C 1
ATOM 628 O O . ALA A 1 83 ? -6.130 -10.573 -14.914 1.00 62.12 83 ALA A O 1
ATOM 629 N N . ASN A 1 84 ? -6.106 -9.447 -16.871 1.00 61.69 84 ASN A N 1
ATOM 630 C CA . ASN A 1 84 ? -5.857 -8.144 -16.254 1.00 61.69 84 ASN A CA 1
ATOM 631 C C . ASN A 1 84 ? -7.062 -7.715 -15.372 1.00 61.69 84 ASN A C 1
ATOM 633 O O . ASN A 1 84 ? -8.166 -8.265 -15.500 1.00 61.69 84 ASN A O 1
ATOM 637 N N . PRO A 1 85 ? -6.887 -6.744 -14.457 1.00 72.94 85 PRO A N 1
ATOM 638 C CA . PRO A 1 85 ? -7.983 -6.294 -13.602 1.00 72.94 85 PRO A CA 1
ATOM 639 C C . PRO A 1 85 ? -9.167 -5.695 -14.377 1.00 72.94 85 PRO A C 1
ATOM 641 O O . PRO A 1 85 ? -10.310 -5.895 -13.971 1.00 72.94 85 PRO A O 1
ATOM 644 N N . ALA A 1 86 ? -8.930 -5.014 -15.504 1.00 76.75 86 ALA A N 1
ATOM 645 C CA . ALA A 1 86 ? -9.976 -4.382 -16.314 1.00 76.75 86 ALA A CA 1
ATOM 646 C C . ALA A 1 86 ? -10.953 -5.406 -16.925 1.00 76.75 86 ALA A C 1
ATOM 648 O O . ALA A 1 86 ? -12.169 -5.239 -16.825 1.00 76.75 86 ALA A O 1
ATOM 649 N N . ASP A 1 87 ? -10.446 -6.503 -17.485 1.00 79.88 87 ASP A N 1
ATOM 650 C CA . ASP A 1 87 ? -11.242 -7.593 -18.056 1.00 79.88 87 ASP A CA 1
ATOM 651 C C . ASP A 1 87 ? -11.991 -8.373 -16.967 1.00 79.88 87 ASP A C 1
ATOM 653 O O . ASP A 1 87 ? -13.156 -8.729 -17.148 1.00 79.88 87 ASP A O 1
ATOM 657 N N . LYS A 1 88 ? -11.376 -8.542 -15.788 1.00 83.69 88 LYS A N 1
ATOM 658 C CA . LYS A 1 88 ? -12.048 -9.044 -14.576 1.00 83.69 88 LYS A CA 1
ATOM 659 C C . LYS A 1 88 ? -13.201 -8.132 -14.141 1.00 83.69 88 LYS A C 1
ATOM 661 O O . LYS A 1 88 ? -14.292 -8.620 -13.849 1.00 83.69 88 LYS A O 1
ATOM 666 N N . GLY A 1 89 ? -12.989 -6.815 -14.151 1.00 90.12 89 GLY A N 1
ATOM 667 C CA . GLY A 1 89 ? -14.016 -5.809 -13.872 1.00 90.12 89 GLY A CA 1
ATOM 668 C C . GLY A 1 89 ? -15.164 -5.823 -14.885 1.00 90.12 89 GLY A C 1
ATOM 669 O O . GLY A 1 89 ? -16.326 -5.745 -14.490 1.00 90.12 89 GLY A O 1
ATOM 670 N N . ARG A 1 90 ? -14.849 -5.997 -16.176 1.00 91.00 90 ARG A N 1
ATOM 671 C CA . ARG A 1 90 ? -15.815 -6.139 -17.279 1.00 91.00 90 ARG A CA 1
ATOM 672 C C . ARG A 1 90 ? -16.679 -7.389 -17.128 1.00 91.00 90 ARG A C 1
ATOM 674 O O . ARG A 1 90 ? -17.899 -7.282 -17.088 1.00 91.00 90 ARG A O 1
ATOM 681 N N . ALA A 1 91 ? -16.061 -8.557 -16.953 1.00 91.38 91 ALA A N 1
ATOM 682 C CA . ALA A 1 91 ? -16.792 -9.812 -16.773 1.00 91.38 91 ALA A CA 1
ATOM 683 C C . ALA A 1 91 ? -17.701 -9.781 -15.526 1.00 91.38 91 ALA A C 1
ATOM 685 O O . ALA A 1 91 ? -18.812 -10.315 -15.542 1.00 91.38 91 ALA A O 1
ATOM 686 N N . LEU A 1 92 ? -17.266 -9.101 -14.457 1.00 93.38 92 LEU A N 1
ATOM 687 C CA . LEU A 1 92 ? -18.091 -8.851 -13.276 1.00 93.38 92 LEU A CA 1
ATOM 688 C C . LEU A 1 92 ? -19.250 -7.881 -13.557 1.00 93.38 92 LEU A C 1
ATOM 690 O O . LEU A 1 92 ? -20.359 -8.131 -13.086 1.00 93.38 92 LEU A O 1
ATOM 694 N N . ALA A 1 93 ? -19.042 -6.824 -14.349 1.00 93.00 93 ALA A N 1
ATOM 695 C CA . ALA A 1 93 ? -20.112 -5.923 -14.781 1.00 93.00 93 ALA A CA 1
ATOM 696 C C . ALA A 1 93 ? -21.187 -6.667 -15.592 1.00 93.00 93 ALA A C 1
ATOM 698 O O . ALA A 1 93 ? -22.375 -6.530 -15.295 1.00 93.00 93 ALA A O 1
ATOM 699 N N . ASP A 1 94 ? -20.781 -7.518 -16.538 1.00 90.50 94 ASP A N 1
ATOM 700 C CA . ASP A 1 94 ? -21.684 -8.351 -17.341 1.00 90.50 94 ASP A CA 1
ATOM 701 C C . ASP A 1 94 ? -22.502 -9.319 -16.459 1.00 90.50 94 ASP A C 1
ATOM 703 O O . ASP A 1 94 ? -23.728 -9.417 -16.586 1.00 90.50 94 ASP A O 1
ATOM 707 N N . ALA A 1 95 ? -21.855 -9.987 -15.495 1.00 89.94 95 ALA A N 1
ATOM 708 C CA . ALA A 1 95 ? -22.520 -10.888 -14.550 1.00 89.94 95 ALA A CA 1
ATOM 709 C C . ALA A 1 95 ? -23.517 -10.163 -13.621 1.00 89.94 95 ALA A C 1
ATOM 711 O O . ALA A 1 95 ? -24.590 -10.691 -13.312 1.00 89.94 95 ALA A O 1
ATOM 712 N N . LEU A 1 96 ? -23.188 -8.940 -13.195 1.00 89.69 96 LEU A N 1
ATOM 713 C CA . LEU A 1 96 ? -24.074 -8.066 -12.419 1.00 89.69 96 LEU A CA 1
ATOM 714 C C . LEU A 1 96 ? -25.236 -7.521 -13.256 1.00 89.69 96 LEU A C 1
ATOM 716 O O . LEU A 1 96 ? -26.322 -7.305 -12.714 1.00 89.69 96 LEU A O 1
ATOM 720 N N . ALA A 1 97 ? -25.034 -7.317 -14.559 1.00 86.81 97 ALA A N 1
ATOM 721 C CA . ALA A 1 97 ? -26.068 -6.851 -15.473 1.00 86.81 97 ALA A CA 1
ATOM 722 C C . ALA A 1 97 ? -27.089 -7.943 -15.832 1.00 86.81 97 ALA A C 1
ATOM 724 O O . ALA A 1 97 ? -28.264 -7.641 -16.049 1.00 86.81 97 ALA A O 1
ATOM 725 N N . ALA A 1 98 ? -26.677 -9.215 -15.820 1.00 88.56 98 ALA A N 1
ATOM 726 C CA . ALA A 1 98 ? -27.524 -10.361 -16.154 1.00 88.56 98 ALA A CA 1
ATOM 727 C C . ALA A 1 98 ? -28.710 -10.600 -15.191 1.00 88.56 98 ALA A C 1
ATOM 729 O O . ALA A 1 98 ? -29.636 -11.340 -15.528 1.00 88.56 98 ALA A O 1
ATOM 730 N N . SER A 1 99 ? -28.717 -10.009 -13.989 1.00 88.31 99 SER A N 1
ATOM 731 C CA . SER A 1 99 ? -29.836 -10.130 -13.041 1.00 88.31 99 SER A CA 1
ATOM 732 C C . SER A 1 99 ? -29.940 -8.930 -12.096 1.00 88.31 99 SER A C 1
ATOM 734 O O . SER A 1 99 ? -28.974 -8.200 -11.897 1.00 88.31 99 SER A O 1
ATOM 736 N N . ARG A 1 100 ? -31.115 -8.714 -11.484 1.00 91.31 100 ARG A N 1
ATOM 737 C CA . ARG A 1 100 ? -31.368 -7.612 -10.535 1.00 91.31 100 ARG A CA 1
ATOM 738 C C . ARG A 1 100 ? -30.533 -7.773 -9.260 1.00 91.31 100 ARG A C 1
ATOM 740 O O . ARG A 1 100 ? -30.995 -8.338 -8.270 1.00 91.31 100 ARG A O 1
ATOM 747 N N . THR A 1 101 ? -29.298 -7.288 -9.302 1.00 92.25 101 THR A N 1
ATOM 748 C CA . THR A 1 101 ? -28.306 -7.443 -8.234 1.00 92.25 101 THR A CA 1
ATOM 749 C C . THR A 1 101 ? -28.123 -6.147 -7.455 1.00 92.25 101 THR A C 1
ATOM 751 O O . THR A 1 101 ? -28.062 -5.073 -8.050 1.00 92.25 101 THR A O 1
ATOM 754 N N . LEU A 1 102 ? -28.007 -6.248 -6.131 1.00 94.00 102 LEU A N 1
ATOM 755 C CA . LEU A 1 102 ? -27.551 -5.156 -5.276 1.00 94.00 102 LEU A CA 1
ATOM 756 C C . LEU A 1 102 ? -26.076 -5.380 -4.917 1.00 94.00 102 LEU A C 1
ATOM 758 O O . LEU A 1 102 ? -25.752 -6.298 -4.163 1.00 94.00 102 LEU A O 1
ATOM 762 N N . LEU A 1 103 ? -25.195 -4.550 -5.470 1.00 94.75 103 LEU A N 1
ATOM 763 C CA . LEU A 1 103 ? -23.781 -4.487 -5.110 1.00 94.75 103 LEU A CA 1
ATOM 764 C C . LEU A 1 103 ? -23.584 -3.379 -4.068 1.00 94.75 103 LEU A C 1
ATOM 766 O O . LEU A 1 103 ? -24.104 -2.277 -4.232 1.00 94.75 103 LEU A O 1
ATOM 770 N N . VAL A 1 104 ? -22.837 -3.656 -3.000 1.00 95.56 104 VAL A N 1
ATOM 771 C CA . VAL A 1 104 ? -22.473 -2.667 -1.978 1.00 95.56 104 VAL A CA 1
ATOM 772 C C . VAL A 1 104 ? -20.958 -2.625 -1.830 1.00 95.56 104 VAL A C 1
ATOM 774 O O . VAL A 1 104 ? -20.344 -3.648 -1.534 1.00 95.56 104 VAL A O 1
ATOM 777 N N . LEU A 1 105 ? -20.369 -1.445 -2.009 1.00 94.19 105 LEU A N 1
ATOM 778 C CA . LEU A 1 105 ? -18.931 -1.202 -1.921 1.00 94.19 105 LEU A CA 1
ATOM 779 C C . LEU A 1 105 ? -18.651 -0.121 -0.868 1.00 94.19 105 LEU A C 1
ATOM 781 O O . LEU A 1 105 ? -18.857 1.067 -1.100 1.00 94.19 105 LEU A O 1
ATOM 785 N N . ASP A 1 106 ? -18.207 -0.525 0.314 1.00 90.25 106 ASP A N 1
ATOM 786 C CA . ASP A 1 106 ? -17.985 0.379 1.441 1.00 90.25 106 ASP A CA 1
ATOM 787 C C . ASP A 1 106 ? -16.502 0.772 1.569 1.00 90.25 106 ASP A C 1
ATOM 789 O O . ASP A 1 106 ? -15.623 -0.088 1.659 1.00 90.25 106 ASP A O 1
ATOM 793 N N . GLY A 1 107 ? -16.234 2.079 1.581 1.00 86.31 107 GLY A N 1
ATOM 794 C CA . GLY A 1 107 ? -14.924 2.664 1.862 1.00 86.31 107 GLY A CA 1
ATOM 795 C C . GLY A 1 107 ? -13.939 2.656 0.692 1.00 86.31 107 GLY A C 1
ATOM 796 O O . GLY A 1 107 ? -12.842 2.126 0.838 1.00 86.31 107 GLY A O 1
ATOM 797 N N . LEU A 1 108 ? -14.298 3.221 -0.469 1.00 87.31 108 LEU A N 1
ATOM 798 C CA . LEU A 1 108 ? -13.427 3.236 -1.663 1.00 87.31 108 LEU A CA 1
ATOM 799 C C . LEU A 1 108 ? -12.215 4.183 -1.554 1.00 87.31 108 LEU A C 1
ATOM 801 O O . LEU A 1 108 ? -11.367 4.168 -2.445 1.00 87.31 108 LEU A O 1
ATOM 805 N N . GLU A 1 109 ? -12.090 4.976 -0.484 1.00 78.50 109 GLU A N 1
ATOM 806 C CA . GLU A 1 109 ? -11.018 5.974 -0.349 1.00 78.50 109 GLU A CA 1
ATOM 807 C C . GLU A 1 109 ? -9.595 5.411 -0.560 1.00 78.50 109 GLU A C 1
ATOM 809 O O . GLU A 1 109 ? -8.798 6.070 -1.226 1.00 78.50 109 GLU A O 1
ATOM 814 N N . PRO A 1 110 ? -9.234 4.200 -0.072 1.00 72.12 110 PRO A N 1
ATOM 815 C CA . PRO A 1 110 ? -7.901 3.632 -0.281 1.00 72.12 110 PRO A CA 1
ATOM 816 C C . PRO A 1 110 ? -7.595 3.228 -1.734 1.00 72.12 110 PRO A C 1
ATOM 818 O O . PRO A 1 110 ? -6.460 2.841 -2.014 1.00 72.12 110 PRO A O 1
ATOM 821 N N . LEU A 1 111 ? -8.567 3.310 -2.650 1.00 76.12 111 LEU A N 1
ATOM 822 C CA . LEU A 1 111 ? -8.425 3.009 -4.081 1.00 76.12 111 LEU A CA 1
ATOM 823 C C . LEU A 1 111 ? -8.505 4.257 -4.979 1.00 76.12 111 LEU A C 1
ATOM 825 O O . LEU A 1 111 ? -8.432 4.126 -6.201 1.00 76.12 111 LEU A O 1
ATOM 829 N N . GLN A 1 112 ? -8.630 5.454 -4.400 1.00 75.06 112 GLN A N 1
ATOM 830 C CA . GLN A 1 112 ? -8.603 6.724 -5.131 1.00 75.06 112 GLN A CA 1
ATOM 831 C C . GLN A 1 112 ? -7.218 7.382 -5.056 1.00 75.06 112 GLN A C 1
ATOM 833 O O . GLN A 1 112 ? -6.466 7.173 -4.098 1.00 75.06 112 GLN A O 1
ATOM 838 N N . TYR A 1 113 ? -6.883 8.183 -6.068 1.00 60.84 113 TYR A N 1
ATOM 839 C CA . TYR A 1 113 ? -5.709 9.052 -6.030 1.00 60.84 113 TYR A CA 1
ATOM 840 C C . TYR A 1 113 ? -5.863 10.126 -4.936 1.00 60.84 113 TYR A C 1
ATOM 842 O O . TYR A 1 113 ? -6.967 10.651 -4.748 1.00 60.84 113 TYR A O 1
ATOM 850 N N . PRO A 1 114 ? -4.775 10.472 -4.219 1.00 51.12 114 PRO A N 1
ATOM 851 C CA . PRO A 1 114 ? -4.782 11.537 -3.218 1.00 51.12 114 PRO A CA 1
ATOM 852 C C . PRO A 1 114 ? -4.994 12.929 -3.858 1.00 51.12 114 PRO A C 1
ATOM 854 O O . PRO A 1 114 ? -4.957 13.063 -5.085 1.00 51.12 114 PRO A O 1
ATOM 857 N N . PRO A 1 115 ? -5.192 13.989 -3.047 1.00 45.41 115 PRO A N 1
ATOM 858 C CA . PRO A 1 115 ? -5.347 15.358 -3.539 1.00 45.41 115 PRO A CA 1
ATOM 859 C C . PRO A 1 115 ? -4.241 15.783 -4.524 1.00 45.41 115 PRO A C 1
ATOM 861 O O . PRO A 1 115 ? -3.053 15.734 -4.215 1.00 45.41 115 PRO A O 1
ATOM 864 N N . GLY A 1 116 ? -4.647 16.219 -5.716 1.00 41.12 116 GLY A N 1
ATOM 865 C CA . GLY A 1 116 ? -3.784 16.469 -6.869 1.00 41.12 116 GLY A CA 1
ATOM 866 C C . GLY A 1 116 ? -4.608 16.581 -8.160 1.00 41.12 116 GLY A C 1
ATOM 867 O O . GLY A 1 116 ? -5.837 16.629 -8.090 1.00 41.12 116 GLY A O 1
ATOM 868 N N . PRO A 1 117 ? -3.973 16.609 -9.348 1.00 40.47 117 PRO A N 1
ATOM 869 C CA . PRO A 1 117 ? -4.679 16.747 -10.629 1.00 40.47 117 PRO A CA 1
ATOM 870 C C . PRO A 1 117 ? -5.697 15.633 -10.924 1.00 40.47 117 PRO A C 1
ATOM 872 O O . PRO A 1 117 ? -6.689 15.896 -11.592 1.00 40.47 117 PRO A O 1
ATOM 875 N N . MET A 1 118 ? -5.468 14.423 -10.398 1.00 47.38 118 MET A N 1
ATOM 876 C CA . MET A 1 118 ? -6.325 13.234 -10.551 1.00 47.38 118 MET A CA 1
ATOM 877 C C . MET A 1 118 ? -7.184 12.958 -9.296 1.00 47.38 118 MET A C 1
ATOM 879 O O . MET A 1 118 ? -7.658 11.842 -9.098 1.00 47.38 118 MET A O 1
ATOM 883 N N . ALA A 1 119 ? -7.351 13.939 -8.397 1.00 65.75 119 ALA A N 1
ATOM 884 C CA . ALA A 1 119 ? -8.027 13.741 -7.109 1.00 65.75 119 ALA A CA 1
ATOM 885 C C . ALA A 1 119 ? -9.441 13.164 -7.266 1.00 65.75 119 ALA A C 1
ATOM 887 O O . ALA A 1 119 ? -10.304 13.746 -7.934 1.00 65.75 119 ALA A O 1
ATOM 888 N N . GLY A 1 120 ? -9.675 12.031 -6.608 1.00 67.06 120 GLY A N 1
ATOM 889 C CA . GLY A 1 120 ? -10.931 11.292 -6.673 1.00 67.06 120 GLY A CA 1
ATOM 890 C C . GLY A 1 120 ? -11.051 10.318 -7.851 1.00 67.06 120 GLY A C 1
ATOM 891 O O . GLY A 1 120 ? -12.011 9.552 -7.865 1.00 67.06 120 GLY A O 1
ATOM 892 N N . GLU A 1 121 ? -10.118 10.274 -8.807 1.00 78.81 121 GLU A N 1
ATOM 893 C CA . GLU A 1 121 ? -10.048 9.168 -9.778 1.00 78.81 121 GLU A CA 1
ATOM 894 C C . GLU A 1 121 ? -9.609 7.862 -9.100 1.00 78.81 121 GLU A C 1
ATOM 896 O O . GLU A 1 121 ? -8.838 7.870 -8.138 1.00 78.81 121 GLU A O 1
ATOM 901 N N . LEU A 1 122 ? -10.073 6.723 -9.612 1.00 79.56 122 LEU A N 1
ATOM 902 C CA . LEU A 1 122 ? -9.652 5.399 -9.159 1.00 79.56 122 LEU A CA 1
ATOM 903 C C . LEU A 1 122 ? -8.290 4.993 -9.745 1.00 79.56 122 LEU A C 1
ATOM 905 O O . LEU A 1 122 ? -8.145 4.848 -10.958 1.00 79.56 122 LEU A O 1
ATOM 909 N N . ARG A 1 123 ? -7.344 4.631 -8.868 1.00 67.31 123 ARG A N 1
ATOM 910 C CA . ARG A 1 123 ? -6.095 3.909 -9.214 1.00 67.31 123 ARG A CA 1
ATOM 911 C C . ARG A 1 123 ? -6.287 2.387 -9.347 1.00 67.31 123 ARG A C 1
ATOM 913 O O . ARG A 1 123 ? -5.336 1.616 -9.249 1.00 67.31 123 ARG A O 1
ATOM 920 N N . ALA A 1 124 ? -7.537 1.960 -9.505 1.00 76.69 124 ALA A N 1
ATOM 921 C CA . ALA A 1 124 ? -7.999 0.577 -9.499 1.00 76.69 124 ALA A CA 1
ATOM 922 C C . ALA A 1 124 ? -8.677 0.278 -10.854 1.00 76.69 124 ALA A C 1
ATOM 924 O O . ALA A 1 124 ? -9.885 0.504 -10.987 1.00 76.69 124 ALA A O 1
ATOM 925 N N . PRO A 1 125 ? -7.918 -0.109 -11.902 1.00 74.81 125 PRO A N 1
ATOM 926 C CA . PRO A 1 125 ? -8.434 -0.236 -13.268 1.00 74.81 125 PRO A CA 1
ATOM 927 C C . PRO A 1 125 ? -9.581 -1.245 -13.422 1.00 74.81 125 PRO A C 1
ATOM 929 O O . PRO A 1 125 ? -10.473 -1.028 -14.249 1.00 74.81 125 PRO A O 1
ATOM 932 N N . GLY A 1 126 ? -9.620 -2.314 -12.625 1.00 81.69 126 GLY A N 1
ATOM 933 C CA . GLY A 1 126 ? -10.741 -3.252 -12.611 1.00 81.69 126 GLY A CA 1
ATOM 934 C C . GLY A 1 126 ? -12.016 -2.656 -12.026 1.00 81.69 126 GLY A C 1
ATOM 935 O O . GLY A 1 126 ? -13.083 -2.756 -12.633 1.00 81.69 126 GLY A O 1
ATOM 936 N N . LEU A 1 127 ? -11.914 -1.958 -10.897 1.00 90.81 127 LEU A N 1
ATOM 937 C CA . LEU A 1 127 ? -13.031 -1.282 -10.248 1.00 90.81 127 LEU A CA 1
ATOM 938 C C . LEU A 1 127 ? -13.536 -0.091 -11.079 1.00 90.81 127 LEU A C 1
ATOM 940 O O . LEU A 1 127 ? -14.746 0.102 -11.203 1.00 90.81 127 LEU A O 1
ATOM 944 N N . LYS A 1 128 ? -12.623 0.656 -11.714 1.00 89.88 128 LYS A N 1
ATOM 945 C CA . LYS A 1 128 ? -12.922 1.719 -12.690 1.00 89.88 128 LYS A CA 1
ATOM 946 C C . LYS A 1 128 ? -13.703 1.157 -13.878 1.00 89.88 128 LYS A C 1
ATOM 948 O O . LYS A 1 128 ? -14.758 1.689 -14.222 1.00 89.88 128 LYS A O 1
ATOM 953 N N . THR A 1 129 ? -13.252 0.039 -14.452 1.00 89.56 129 THR A N 1
ATOM 954 C CA . THR A 1 129 ? -13.948 -0.636 -15.562 1.00 89.56 129 THR A CA 1
ATOM 955 C C . THR A 1 129 ? -15.323 -1.155 -15.142 1.00 89.56 129 THR A C 1
ATOM 957 O O . THR A 1 129 ? -16.301 -0.922 -15.848 1.00 89.56 129 THR A O 1
ATOM 960 N N . LEU A 1 130 ? -15.425 -1.786 -13.968 1.00 94.25 130 LEU A N 1
ATOM 961 C CA . LEU A 1 130 ? -16.687 -2.255 -13.397 1.00 94.25 130 LEU A CA 1
ATOM 962 C C . LEU A 1 130 ? -17.706 -1.112 -13.265 1.00 94.25 130 LEU A C 1
ATOM 964 O O . LEU A 1 130 ? -18.802 -1.181 -13.817 1.00 94.25 130 LEU A O 1
A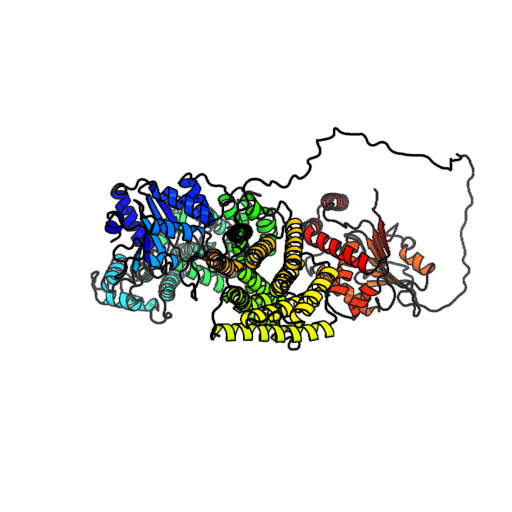TOM 968 N N . LEU A 1 131 ? -17.352 -0.047 -12.543 1.00 94.62 131 LEU A N 1
ATOM 969 C CA . LEU A 1 131 ? -18.292 1.023 -12.204 1.00 94.62 131 LEU A CA 1
ATOM 970 C C . LEU A 1 131 ? -18.712 1.850 -13.425 1.00 94.62 131 LEU A C 1
ATOM 972 O O . LEU A 1 131 ? -19.892 2.181 -13.555 1.00 94.62 131 LEU A O 1
ATOM 976 N N . THR A 1 132 ? -17.782 2.143 -14.339 1.00 93.56 132 THR A N 1
ATOM 977 C CA . THR A 1 132 ? -18.097 2.861 -15.587 1.00 93.56 132 THR A CA 1
ATOM 978 C C . THR A 1 132 ? -19.001 2.037 -16.505 1.0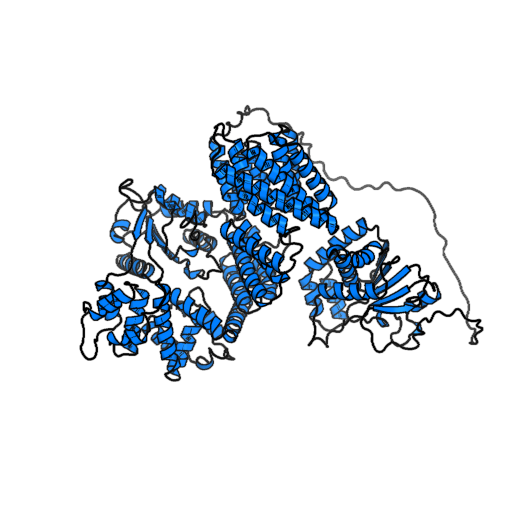0 93.56 132 THR A C 1
ATOM 980 O O . THR A 1 132 ? -19.941 2.585 -17.077 1.00 93.56 132 THR A O 1
ATOM 983 N N . GLN A 1 133 ? -18.813 0.714 -16.591 1.00 91.81 133 GLN A N 1
ATOM 984 C CA . GLN A 1 133 ? -19.706 -0.150 -17.370 1.00 91.81 133 GLN A CA 1
ATOM 985 C C . GLN A 1 133 ? -21.095 -0.297 -16.747 1.00 91.81 133 GLN A C 1
ATOM 987 O O . GLN A 1 133 ? -22.080 -0.220 -17.479 1.00 91.81 133 GLN A O 1
ATOM 992 N N . LEU A 1 134 ? -21.210 -0.428 -15.420 1.00 91.81 134 LEU A N 1
ATOM 993 C CA . LEU A 1 134 ? -22.516 -0.417 -14.749 1.00 91.81 134 LEU A CA 1
ATOM 994 C C . LEU A 1 134 ? -23.263 0.905 -15.016 1.00 91.81 134 LEU A C 1
ATOM 996 O O . LEU A 1 134 ? -24.447 0.888 -15.359 1.00 91.81 134 LEU A O 1
ATOM 1000 N N . ALA A 1 135 ? -22.562 2.043 -14.935 1.00 91.88 135 ALA A N 1
ATOM 1001 C CA . ALA A 1 135 ? -23.121 3.362 -15.229 1.00 91.88 135 ALA A CA 1
ATOM 1002 C C . ALA A 1 135 ? -23.531 3.543 -16.706 1.00 91.88 135 ALA A C 1
ATOM 1004 O O . ALA A 1 135 ? -24.556 4.170 -16.978 1.00 91.88 135 ALA A O 1
ATOM 1005 N N . ALA A 1 136 ? -22.770 2.979 -17.650 1.00 88.62 136 ALA A N 1
ATOM 1006 C CA . ALA A 1 136 ? -23.034 3.089 -19.084 1.00 88.62 136 ALA A CA 1
ATOM 1007 C C . ALA A 1 136 ? -24.112 2.119 -19.601 1.00 88.62 136 ALA A C 1
ATOM 1009 O O . ALA A 1 136 ? -24.898 2.491 -20.471 1.00 88.62 136 ALA A O 1
ATOM 1010 N N . ALA A 1 137 ? -24.153 0.882 -19.095 1.00 76.25 137 ALA A N 1
ATOM 1011 C CA . ALA A 1 137 ? -25.005 -0.179 -19.635 1.00 76.25 137 ALA A CA 1
ATOM 1012 C C . ALA A 1 137 ? -26.478 -0.084 -19.199 1.00 76.25 137 ALA A C 1
ATOM 1014 O O . ALA A 1 137 ? -27.348 -0.563 -19.921 1.00 76.25 137 ALA A O 1
ATOM 1015 N N . GLY A 1 138 ? -26.768 0.522 -18.038 1.00 66.06 138 GLY A N 1
ATOM 1016 C CA . GLY A 1 138 ? -28.138 0.677 -17.529 1.00 66.06 138 GLY A CA 1
ATOM 1017 C C . GLY A 1 138 ? -28.808 -0.662 -17.193 1.00 66.06 138 GLY A C 1
ATOM 1018 O O . GLY A 1 138 ? -29.671 -1.150 -17.918 1.00 66.06 138 GLY A O 1
ATOM 1019 N N . HIS A 1 139 ? -28.406 -1.268 -16.077 1.00 70.75 139 HIS A N 1
ATOM 1020 C CA . HIS A 1 139 ? -28.782 -2.633 -15.692 1.00 70.75 139 HIS A CA 1
ATOM 1021 C C . HIS A 1 139 ? -29.954 -2.682 -14.678 1.00 70.75 139 HIS A C 1
ATOM 1023 O O . HIS A 1 139 ? -30.254 -1.675 -14.040 1.00 70.75 139 HIS A O 1
ATOM 1029 N N . PRO A 1 140 ? -30.640 -3.831 -14.468 1.00 72.62 140 PRO A N 1
ATOM 1030 C CA . PRO A 1 140 ? -31.828 -3.908 -13.598 1.00 72.62 140 PRO A CA 1
ATOM 1031 C C . PRO A 1 140 ? -31.530 -3.890 -12.084 1.00 72.62 140 PRO A C 1
ATOM 1033 O O . PRO A 1 140 ? -32.442 -4.134 -11.286 1.00 72.62 140 PRO A O 1
ATOM 1036 N N . GLY A 1 141 ? -30.270 -3.673 -11.695 1.00 85.88 141 GLY A N 1
ATOM 1037 C CA . GLY A 1 141 ? -29.761 -3.685 -10.321 1.00 85.88 141 GLY A CA 1
ATOM 1038 C C . GLY A 1 141 ? -29.215 -2.323 -9.882 1.00 85.88 141 GLY A C 1
ATOM 1039 O O . GLY A 1 141 ? -29.490 -1.315 -10.519 1.00 85.88 141 GLY A O 1
ATOM 1040 N N . LEU A 1 142 ? -28.440 -2.297 -8.797 1.00 93.12 142 LEU A N 1
ATOM 1041 C CA . LEU A 1 142 ? -27.880 -1.070 -8.222 1.00 93.12 142 LEU A CA 1
ATOM 1042 C C . LEU A 1 142 ? -26.525 -1.339 -7.559 1.00 93.12 142 LEU A C 1
ATOM 1044 O O . LEU A 1 142 ? -26.385 -2.308 -6.814 1.00 93.12 142 LEU A O 1
ATOM 1048 N N . CYS A 1 143 ? -25.560 -0.448 -7.767 1.00 94.75 143 CYS A N 1
ATOM 1049 C CA . CYS A 1 143 ? -24.322 -0.371 -7.001 1.00 94.75 143 CYS A CA 1
ATOM 1050 C C . CYS A 1 143 ? -24.387 0.795 -6.002 1.00 94.75 143 CYS A C 1
ATOM 1052 O O . CYS A 1 143 ? -24.367 1.960 -6.392 1.00 94.75 143 CYS A O 1
ATOM 1054 N N . LEU A 1 144 ? -24.438 0.499 -4.705 1.00 95.62 144 LEU A N 1
ATOM 1055 C CA . LEU A 1 144 ? -24.283 1.491 -3.641 1.00 95.62 144 LEU A CA 1
ATOM 1056 C C . LEU A 1 144 ? -22.812 1.554 -3.223 1.00 95.62 144 LEU A C 1
ATOM 1058 O O . LEU A 1 144 ? -22.280 0.549 -2.755 1.00 95.62 144 LEU A O 1
ATOM 1062 N N . LEU A 1 145 ? -22.170 2.717 -3.333 1.00 95.19 145 LEU A N 1
ATOM 1063 C CA . LEU A 1 145 ? -20.790 2.908 -2.882 1.00 95.19 145 LEU A CA 1
ATOM 1064 C C . LEU A 1 145 ? -20.654 4.005 -1.818 1.00 95.19 145 LEU A C 1
ATOM 1066 O O . LEU A 1 145 ? -21.445 4.950 -1.788 1.00 95.19 145 LEU A O 1
ATOM 1070 N N . THR A 1 146 ? -19.656 3.884 -0.937 1.00 92.38 146 THR A N 1
ATOM 1071 C CA . THR A 1 146 ? -19.322 4.906 0.072 1.00 92.38 146 THR A CA 1
ATOM 1072 C C . THR A 1 146 ? -17.876 5.391 -0.093 1.00 92.38 146 THR A C 1
ATOM 1074 O O . THR A 1 146 ? -16.958 4.585 -0.244 1.00 92.38 146 THR A O 1
ATOM 1077 N N . SER A 1 147 ? -17.656 6.712 -0.060 1.00 89.31 147 SER A N 1
ATOM 1078 C CA . SER A 1 147 ? -16.306 7.306 -0.069 1.00 89.31 147 SER A CA 1
ATOM 1079 C C . SER A 1 147 ? -16.252 8.671 0.651 1.00 89.31 147 SER A C 1
ATOM 1081 O O . SER A 1 147 ? -17.276 9.197 1.097 1.00 89.31 147 SER A O 1
ATOM 1083 N N . ARG A 1 148 ? -15.055 9.224 0.885 1.00 82.88 148 ARG A N 1
ATOM 1084 C CA . ARG A 1 148 ? -14.810 10.598 1.370 1.00 82.88 148 ARG A CA 1
ATOM 1085 C C . ARG A 1 148 ? -14.846 11.605 0.227 1.00 82.88 148 ARG A C 1
ATOM 1087 O O . ARG A 1 148 ? -15.176 12.757 0.483 1.00 82.88 148 ARG A O 1
ATOM 1094 N N . GLU A 1 149 ? -14.554 11.166 -0.995 1.00 83.81 149 GLU A N 1
ATOM 1095 C CA . GLU A 1 149 ? -14.483 12.003 -2.193 1.00 83.81 149 GLU A CA 1
ATOM 1096 C C . GLU A 1 149 ? -15.184 11.325 -3.378 1.00 83.81 149 GLU A C 1
ATOM 1098 O O . GLU A 1 149 ? -15.217 10.098 -3.487 1.00 83.81 149 GLU A O 1
ATOM 1103 N N . TRP A 1 150 ? -15.763 12.135 -4.263 1.00 88.25 150 TRP A N 1
ATOM 1104 C CA . TRP A 1 150 ? -16.473 11.688 -5.466 1.00 88.25 150 TRP A CA 1
ATOM 1105 C C . TRP A 1 150 ? -15.557 10.920 -6.420 1.00 88.25 150 TRP A C 1
ATOM 1107 O O . TRP A 1 150 ? -14.420 11.342 -6.624 1.00 88.25 150 TRP A O 1
ATOM 1117 N N . LEU A 1 151 ? -16.059 9.870 -7.081 1.00 90.88 151 LEU A N 1
ATOM 1118 C CA . LEU A 1 151 ? -15.286 9.210 -8.133 1.00 90.88 151 LEU A CA 1
ATOM 1119 C C . LEU A 1 151 ? -15.348 10.052 -9.409 1.00 90.88 151 LEU A C 1
ATOM 1121 O O . LEU A 1 151 ? -16.395 10.125 -10.058 1.00 90.88 151 LEU A O 1
ATOM 1125 N N . GLN A 1 152 ? -14.253 10.709 -9.795 1.00 88.88 152 GLN A N 1
ATOM 1126 C CA . GLN A 1 152 ? -14.259 11.556 -11.001 1.00 88.88 152 GLN A CA 1
ATOM 1127 C C . GLN A 1 152 ? -14.578 10.749 -12.266 1.00 88.88 152 GLN A C 1
ATOM 1129 O O . GLN A 1 152 ? -15.284 11.248 -13.144 1.00 88.88 152 GLN A O 1
ATOM 1134 N N . ASP A 1 153 ? -14.178 9.474 -12.290 1.00 90.31 153 ASP A N 1
ATOM 1135 C CA . ASP A 1 153 ? -14.430 8.510 -13.369 1.00 90.31 153 ASP A CA 1
ATOM 1136 C C . ASP A 1 153 ? -15.910 8.397 -13.759 1.00 90.31 153 ASP A C 1
ATOM 1138 O O . ASP A 1 153 ? -16.227 8.097 -14.904 1.00 90.31 153 ASP A O 1
ATOM 1142 N N . LEU A 1 154 ? -16.830 8.646 -12.821 1.00 93.56 154 LEU A N 1
ATOM 1143 C CA . LEU A 1 154 ? -18.274 8.547 -13.046 1.00 93.56 154 LEU A CA 1
ATOM 1144 C C . LEU A 1 154 ? -18.927 9.865 -13.504 1.00 93.56 154 LEU A C 1
ATOM 1146 O O . LEU A 1 154 ? -20.142 9.908 -13.713 1.00 93.56 154 LEU A O 1
ATOM 1150 N N . GLY A 1 155 ? -18.146 10.938 -13.681 1.00 91.00 155 GLY A N 1
ATOM 1151 C CA . GLY A 1 155 ? -18.612 12.314 -13.901 1.00 91.00 155 GLY A CA 1
ATOM 1152 C C . GLY A 1 155 ? -19.542 12.538 -15.106 1.00 91.00 155 GLY A C 1
ATOM 1153 O O . GLY A 1 155 ? -20.379 13.453 -15.073 1.00 91.00 155 GLY A O 1
ATOM 1154 N N . GLU A 1 156 ? -19.435 11.709 -16.147 1.00 90.94 156 GLU A N 1
ATOM 1155 C CA . GLU A 1 156 ? -20.284 11.748 -17.348 1.00 90.94 156 GLU A CA 1
ATOM 1156 C C . GLU A 1 156 ? -21.740 11.355 -17.035 1.00 90.94 156 GLU A C 1
ATOM 1158 O O . GLU A 1 156 ? -22.683 12.088 -17.357 1.00 90.94 156 GLU A O 1
ATOM 1163 N N . TRP A 1 157 ? -21.919 10.248 -16.310 1.00 93.81 157 TRP A N 1
ATOM 1164 C CA . TRP A 1 157 ? -23.222 9.649 -15.997 1.00 93.81 157 TRP A CA 1
ATOM 1165 C C . TRP A 1 157 ? -23.926 10.268 -14.779 1.00 93.81 157 TRP A C 1
ATOM 1167 O O . TRP A 1 157 ? -25.033 9.849 -14.435 1.00 93.81 157 TRP A O 1
ATOM 1177 N N . VAL A 1 158 ? -23.322 11.269 -14.128 1.00 93.81 158 VAL A N 1
ATOM 1178 C CA . VAL A 1 158 ? -23.911 11.975 -12.974 1.00 93.81 158 VAL A CA 1
ATOM 1179 C C . VAL A 1 158 ? -25.226 12.653 -13.346 1.00 93.81 158 VAL A C 1
ATOM 1181 O O . VAL A 1 158 ? -25.270 13.494 -14.248 1.00 93.81 158 VAL A O 1
ATOM 1184 N N . ARG A 1 159 ? -26.274 12.367 -12.567 1.00 91.38 159 ARG A N 1
ATOM 1185 C CA . ARG A 1 159 ? -27.567 13.048 -12.633 1.00 91.38 159 ARG A CA 1
ATOM 1186 C C . ARG A 1 159 ? -27.424 14.512 -12.208 1.00 91.38 159 ARG A C 1
ATOM 1188 O O . ARG A 1 159 ? -27.150 14.809 -11.048 1.00 91.38 159 ARG A O 1
ATOM 1195 N N . LYS A 1 160 ? -27.590 15.434 -13.156 1.00 88.62 160 LYS A N 1
ATOM 1196 C CA . LYS A 1 160 ? -27.402 16.890 -12.981 1.00 88.62 160 LYS A CA 1
ATOM 1197 C C . LYS A 1 160 ? -28.275 17.669 -13.964 1.00 88.62 160 LYS A C 1
ATOM 1199 O O . LYS A 1 160 ? -28.857 17.078 -14.864 1.00 88.62 160 LYS A O 1
ATOM 1204 N N . GLY A 1 161 ? -28.350 18.997 -13.849 1.00 83.12 161 GLY A N 1
ATOM 1205 C CA . GLY A 1 161 ? -29.214 19.820 -14.717 1.00 83.12 161 GLY A CA 1
ATOM 1206 C C . GLY A 1 161 ? -28.972 19.650 -16.228 1.00 83.12 161 GLY A C 1
ATOM 1207 O O . GLY A 1 161 ? -29.907 19.781 -17.011 1.00 83.12 161 GLY A O 1
ATOM 1208 N N . THR A 1 162 ? -27.746 19.306 -16.640 1.00 83.75 162 THR A N 1
ATOM 1209 C CA . THR A 1 162 ? -27.386 19.001 -18.039 1.00 83.75 162 THR A CA 1
ATOM 1210 C C . THR A 1 162 ? -27.522 17.521 -18.422 1.00 83.75 162 THR A C 1
ATOM 1212 O O . THR A 1 162 ? -27.445 17.199 -19.602 1.00 83.75 162 THR A O 1
ATOM 1215 N N . ASN A 1 163 ? -27.742 16.626 -17.455 1.00 84.62 163 ASN A N 1
ATOM 1216 C CA . ASN A 1 163 ? -28.019 15.201 -17.659 1.00 84.62 163 ASN A CA 1
ATOM 1217 C C . ASN A 1 163 ? -29.072 14.729 -16.627 1.00 84.62 163 ASN A C 1
ATOM 1219 O O . ASN A 1 163 ? -28.718 14.109 -15.618 1.00 84.62 163 ASN A O 1
ATOM 1223 N N . PRO A 1 164 ? -30.365 15.066 -16.810 1.00 84.44 164 PRO A N 1
ATOM 1224 C CA . PRO A 1 164 ? -31.406 14.788 -15.814 1.00 84.44 164 PRO A CA 1
ATOM 1225 C C . PRO A 1 164 ? -31.720 13.293 -15.661 1.00 84.44 164 PRO A C 1
ATOM 1227 O O . PRO A 1 164 ? -32.230 12.887 -14.620 1.00 84.44 164 PRO A O 1
ATOM 1230 N N . ASN A 1 165 ? -31.360 12.478 -16.657 1.00 85.12 165 ASN A N 1
ATOM 1231 C CA . ASN A 1 165 ? -31.538 11.024 -16.666 1.00 85.12 165 ASN A CA 1
ATOM 1232 C C . ASN A 1 165 ? -30.226 10.275 -16.356 1.00 85.12 165 ASN A C 1
ATOM 1234 O O . ASN A 1 165 ? -30.088 9.106 -16.707 1.00 85.12 165 ASN A O 1
ATOM 1238 N N . GLY A 1 166 ? -29.250 10.945 -15.731 1.00 89.38 166 GLY A N 1
ATOM 1239 C CA . GLY A 1 166 ? -27.974 10.335 -15.366 1.00 89.38 166 GLY A CA 1
ATOM 1240 C C . GLY A 1 166 ? -28.146 9.098 -14.476 1.00 89.38 166 GLY A C 1
ATOM 1241 O O . GLY A 1 166 ? -28.914 9.115 -13.503 1.00 89.38 166 GLY A O 1
ATOM 1242 N N . ALA A 1 167 ? -27.412 8.037 -14.819 1.00 92.88 167 ALA A N 1
ATOM 1243 C CA . ALA A 1 167 ? -27.439 6.742 -14.144 1.00 92.88 167 ALA A CA 1
ATOM 1244 C C . ALA A 1 167 ? -26.713 6.736 -12.786 1.00 92.88 167 ALA A C 1
ATOM 1246 O O . ALA A 1 167 ? -26.905 5.809 -11.997 1.00 92.88 167 ALA A O 1
ATOM 1247 N N . VAL A 1 168 ? -25.902 7.760 -12.500 1.00 94.19 168 VAL A N 1
ATOM 1248 C CA . VAL A 1 168 ? -25.151 7.910 -11.246 1.00 94.19 168 VAL A CA 1
ATOM 1249 C C . VAL A 1 168 ? -25.797 8.998 -10.390 1.00 94.19 168 VAL A C 1
ATOM 1251 O O . VAL A 1 168 ? -25.874 10.160 -10.797 1.00 94.19 168 VAL A O 1
ATOM 1254 N N . LEU A 1 169 ? -26.250 8.639 -9.190 1.00 93.75 169 LEU A N 1
ATOM 1255 C CA . LEU A 1 169 ? -26.804 9.574 -8.212 1.00 93.75 169 LEU A CA 1
ATOM 1256 C C . LEU A 1 169 ? -25.751 9.930 -7.156 1.00 93.75 169 LEU A C 1
ATOM 1258 O O . LEU A 1 169 ? -25.259 9.063 -6.436 1.00 93.75 169 LEU A O 1
ATOM 1262 N N . ARG A 1 170 ? -25.444 11.224 -7.041 1.00 93.56 170 ARG A N 1
ATOM 1263 C CA . ARG A 1 170 ? -24.480 11.776 -6.081 1.00 93.56 170 ARG A CA 1
ATOM 1264 C C . ARG A 1 170 ? -25.182 12.321 -4.845 1.00 93.56 170 ARG A C 1
ATOM 1266 O O . ARG A 1 170 ? -26.002 13.226 -4.971 1.00 93.56 170 ARG A O 1
ATOM 1273 N N . LEU A 1 171 ? -24.856 11.788 -3.667 1.00 92.56 171 LEU A N 1
ATOM 1274 C CA . LEU A 1 171 ? -25.437 12.195 -2.388 1.00 92.56 171 LEU A CA 1
ATOM 1275 C C . LEU A 1 171 ? -24.336 12.638 -1.422 1.00 92.56 171 LEU A C 1
ATOM 1277 O O . LEU A 1 171 ? -23.623 11.810 -0.855 1.00 92.56 171 LEU A O 1
ATOM 1281 N N . ASP A 1 172 ? -24.219 13.953 -1.242 1.00 90.19 172 ASP A N 1
ATOM 1282 C CA . ASP A 1 172 ? -23.400 14.535 -0.182 1.00 90.19 172 ASP A CA 1
ATOM 1283 C C . ASP A 1 172 ? -24.233 14.469 1.091 1.00 90.19 172 ASP A C 1
ATOM 1285 O O . ASP A 1 172 ? -25.324 15.045 1.147 1.00 90.19 172 ASP A O 1
ATOM 1289 N N . LEU A 1 173 ? -23.774 13.715 2.086 1.00 87.06 173 LEU A N 1
ATOM 1290 C CA . LEU A 1 173 ? -24.509 13.626 3.345 1.00 87.06 173 LEU A CA 1
ATOM 1291 C C . LEU A 1 173 ? -24.289 14.866 4.218 1.00 87.06 173 LEU A C 1
ATOM 1293 O O . LEU A 1 173 ? -25.117 15.129 5.089 1.00 87.06 173 LEU A O 1
ATOM 1297 N N . GLY A 1 174 ? -23.195 15.614 4.007 1.00 83.81 174 GLY A N 1
ATOM 1298 C CA . GLY A 1 174 ? -22.740 16.647 4.936 1.00 83.81 174 GLY A CA 1
ATOM 1299 C C . GLY A 1 174 ? -22.571 16.117 6.367 1.00 83.81 174 GLY A C 1
ATOM 1300 O O . GLY A 1 174 ? -22.646 14.919 6.620 1.00 83.81 174 GLY A O 1
ATOM 1301 N N . ASN A 1 175 ? -22.351 17.009 7.333 1.00 87.81 175 ASN A N 1
ATOM 1302 C CA . ASN A 1 175 ? -22.489 16.653 8.749 1.00 87.81 175 ASN A CA 1
ATOM 1303 C C . ASN A 1 175 ? -23.953 16.795 9.207 1.00 87.81 175 ASN A C 1
ATOM 1305 O O . ASN A 1 175 ? -24.765 17.420 8.527 1.00 87.81 175 ASN A O 1
ATOM 1309 N N . LEU A 1 176 ? -24.283 16.234 10.376 1.00 90.81 176 LEU A N 1
ATOM 1310 C CA . LEU A 1 176 ? -25.627 16.327 10.951 1.00 90.81 176 LEU A CA 1
ATOM 1311 C C . LEU A 1 176 ? -26.028 17.784 11.212 1.00 90.81 176 LEU A C 1
ATOM 1313 O O . LEU A 1 176 ? -25.184 18.621 11.539 1.00 90.81 176 LEU A O 1
ATOM 1317 N N . SER A 1 177 ? -27.330 18.069 11.136 1.00 93.62 177 SER A N 1
ATOM 1318 C CA . SER A 1 177 ? -27.859 19.358 11.581 1.00 93.62 177 SER A CA 1
ATOM 1319 C C . SER A 1 177 ? -27.687 19.537 13.097 1.00 93.62 177 SER A C 1
ATOM 1321 O O . SER A 1 177 ? -27.487 18.572 13.842 1.00 93.62 177 SER A O 1
ATOM 1323 N N . ASP A 1 178 ? -27.811 20.774 13.584 1.00 95.69 178 ASP A N 1
ATOM 1324 C CA . ASP A 1 178 ? -27.763 21.056 15.024 1.00 95.69 178 ASP A CA 1
ATOM 1325 C C . ASP A 1 178 ? -28.824 20.251 15.798 1.00 95.69 178 ASP A C 1
ATOM 1327 O O . ASP A 1 178 ? -28.538 19.759 16.888 1.00 95.69 178 ASP A O 1
ATOM 1331 N N . ALA A 1 179 ? -30.015 20.067 15.212 1.00 96.31 179 ALA A N 1
ATOM 1332 C CA . ALA A 1 179 ? -31.115 19.291 15.787 1.00 96.31 179 ALA A CA 1
ATOM 1333 C C . ALA A 1 179 ? -30.853 17.775 15.743 1.00 96.31 179 ALA A C 1
ATOM 1335 O O . ALA A 1 179 ? -30.963 17.106 16.767 1.00 96.31 179 ALA A O 1
ATOM 1336 N N . ASP A 1 180 ? -30.414 17.228 14.603 1.00 95.12 180 ASP A N 1
ATOM 1337 C CA . ASP A 1 180 ? -30.092 15.795 14.488 1.00 95.12 180 ASP A CA 1
ATOM 1338 C C . ASP A 1 180 ? -28.917 15.403 15.396 1.00 95.12 180 ASP A C 1
ATOM 1340 O O . ASP A 1 180 ? -28.912 14.334 16.010 1.00 95.12 180 ASP A O 1
ATOM 1344 N N . GLY A 1 181 ? -27.920 16.283 15.522 1.00 95.75 181 GLY A N 1
ATOM 1345 C CA . GLY A 1 181 ? -26.794 16.092 16.429 1.00 95.75 181 GLY A CA 1
ATOM 1346 C C . GLY A 1 181 ? -27.184 16.200 17.906 1.00 95.75 181 GLY A C 1
ATOM 1347 O O . GLY A 1 181 ? -26.683 15.424 18.722 1.00 95.75 181 GLY A O 1
ATOM 1348 N N . ALA A 1 182 ? -28.124 17.086 18.250 1.00 97.38 182 ALA A N 1
ATOM 1349 C CA . ALA A 1 182 ? -28.713 17.159 19.587 1.00 97.38 182 ALA A CA 1
ATOM 1350 C C . ALA A 1 182 ? -29.512 15.890 19.931 1.00 97.38 182 ALA A C 1
ATOM 1352 O O . ALA A 1 182 ? -29.306 15.287 20.990 1.00 97.38 182 ALA A O 1
ATOM 1353 N N . ALA A 1 183 ? -30.336 15.414 18.994 1.00 97.25 183 ALA A N 1
ATOM 1354 C CA . ALA A 1 183 ? -31.070 14.163 19.121 1.00 97.25 183 ALA A CA 1
ATOM 1355 C C . ALA A 1 183 ? -30.128 12.952 19.254 1.00 97.25 183 ALA A C 1
ATOM 1357 O O . ALA A 1 183 ? -30.405 12.050 20.046 1.00 97.25 183 ALA A O 1
ATOM 1358 N N . LEU A 1 184 ? -28.989 12.941 18.550 1.00 95.50 184 LEU A N 1
ATOM 1359 C CA . LEU A 1 184 ? -27.962 11.901 18.672 1.00 95.50 184 LEU A CA 1
ATOM 1360 C C . LEU A 1 184 ? -27.243 11.931 20.032 1.00 95.50 184 LEU A C 1
ATOM 1362 O O . LEU A 1 184 ? -27.010 10.870 20.613 1.00 95.50 184 LEU A O 1
ATOM 1366 N N . LEU A 1 185 ? -26.919 13.114 20.566 1.00 96.56 185 LEU A N 1
ATOM 1367 C CA . LEU A 1 185 ? -26.346 13.264 21.912 1.00 96.56 185 LEU A CA 1
ATOM 1368 C C . LEU A 1 185 ? -27.309 12.757 22.996 1.00 96.56 185 LEU A C 1
ATOM 1370 O O . LEU A 1 185 ? -26.903 11.988 23.870 1.00 96.56 185 LEU A O 1
ATOM 1374 N N . HIS A 1 186 ? -28.587 13.132 22.901 1.00 97.38 186 HIS A N 1
ATOM 1375 C CA . HIS A 1 186 ? -29.645 12.664 23.797 1.00 97.38 186 HIS A CA 1
ATOM 1376 C C . HIS A 1 186 ? -29.888 11.146 23.653 1.00 97.38 186 HIS A C 1
ATOM 1378 O O . HIS A 1 186 ? -29.998 10.415 24.635 1.00 97.38 186 HIS A O 1
ATOM 1384 N N . ALA A 1 187 ? -29.886 10.605 22.432 1.00 95.50 187 ALA A N 1
ATOM 1385 C CA . ALA A 1 187 ? -29.930 9.154 22.219 1.00 95.50 187 ALA A CA 1
ATOM 1386 C C . ALA A 1 187 ? -28.696 8.431 22.802 1.00 95.50 187 ALA A C 1
ATOM 1388 O O . ALA A 1 187 ? -28.797 7.278 23.219 1.00 95.50 187 ALA A O 1
ATOM 1389 N N . GLY A 1 188 ? -27.546 9.111 22.878 1.00 92.69 188 GLY A N 1
ATOM 1390 C CA . GLY A 1 188 ? -26.345 8.656 23.583 1.00 92.69 188 GLY A CA 1
ATOM 1391 C C . GLY A 1 188 ? -26.414 8.759 25.115 1.00 92.69 188 GLY A C 1
ATOM 1392 O O . GLY A 1 188 ? -25.525 8.232 25.781 1.00 92.69 188 GLY A O 1
ATOM 1393 N N . GLY A 1 189 ? -27.448 9.397 25.676 1.00 94.88 189 GLY A N 1
ATOM 1394 C CA . GLY A 1 189 ? -27.681 9.531 27.117 1.00 94.88 189 GLY A CA 1
ATOM 1395 C C . GLY A 1 189 ? -27.265 10.870 27.741 1.00 94.88 189 GLY A C 1
ATOM 1396 O O . GLY A 1 189 ? -27.264 10.978 28.970 1.00 94.88 189 GLY A O 1
ATOM 1397 N N . ALA A 1 190 ? -26.930 11.892 26.946 1.00 96.00 190 ALA A N 1
ATOM 1398 C CA . ALA A 1 190 ? -26.702 13.256 27.438 1.00 96.00 190 ALA A CA 1
ATOM 1399 C C . ALA A 1 190 ? -28.036 13.973 27.744 1.00 96.00 190 ALA A C 1
ATOM 1401 O O . ALA A 1 190 ? -28.428 14.920 27.070 1.00 96.00 190 ALA A O 1
ATOM 1402 N N . ASN A 1 191 ? -28.764 13.473 28.746 1.00 96.56 191 ASN A N 1
ATOM 1403 C CA . ASN A 1 191 ? -30.171 13.823 28.984 1.00 96.56 191 ASN A CA 1
ATOM 1404 C C . ASN A 1 191 ? -30.358 14.785 30.165 1.00 96.56 191 ASN A C 1
ATOM 1406 O O . ASN A 1 191 ? -31.474 14.926 30.668 1.00 96.56 191 ASN A O 1
ATOM 1410 N N . GLN A 1 192 ? -29.281 15.410 30.649 1.00 96.19 192 GLN A N 1
ATOM 1411 C CA . GLN A 1 192 ? -29.303 16.374 31.749 1.00 96.19 192 GLN A CA 1
ATOM 1412 C C . GLN A 1 192 ? -28.540 17.653 31.381 1.00 96.19 192 GLN A C 1
ATOM 1414 O O . GLN A 1 192 ? -27.552 17.607 30.652 1.00 96.19 192 GLN A O 1
ATOM 1419 N N . ALA A 1 193 ? -28.952 18.783 31.954 1.00 92.56 193 ALA A N 1
ATOM 1420 C CA . ALA A 1 193 ? -28.179 20.021 32.008 1.00 92.56 193 ALA A CA 1
ATOM 1421 C C . ALA A 1 193 ? -28.089 20.482 33.472 1.00 92.56 193 ALA A C 1
ATOM 1423 O O . ALA A 1 193 ? -29.013 21.084 34.032 1.00 92.56 193 ALA A O 1
ATOM 1424 N N . GLY A 1 194 ? -26.971 20.179 34.129 1.00 90.62 194 GLY A N 1
ATOM 1425 C CA . GLY A 1 194 ? -26.873 20.181 35.588 1.00 90.62 194 GLY A CA 1
ATOM 1426 C C . GLY A 1 194 ? -27.812 19.137 36.207 1.00 90.62 194 GLY A C 1
ATOM 1427 O O . GLY A 1 194 ? -27.711 17.955 35.902 1.00 90.62 194 GLY A O 1
ATOM 1428 N N . ALA A 1 195 ? -28.732 19.576 37.071 1.00 87.88 195 ALA A N 1
ATOM 1429 C CA . ALA A 1 195 ? -29.718 18.711 37.736 1.00 87.88 195 ALA A CA 1
ATOM 1430 C C . ALA A 1 195 ? -31.091 18.648 37.029 1.00 87.88 195 ALA A C 1
ATOM 1432 O O . ALA A 1 195 ? -32.036 18.084 37.580 1.00 87.88 195 ALA A O 1
ATOM 1433 N N . ALA A 1 196 ? -31.236 19.283 35.860 1.00 92.81 196 ALA A N 1
ATOM 1434 C CA . ALA A 1 196 ? -32.487 19.323 35.109 1.00 92.81 196 ALA A CA 1
ATOM 1435 C C . ALA A 1 196 ? -32.447 18.349 33.926 1.00 92.81 196 ALA A C 1
ATOM 1437 O O . ALA A 1 196 ? -31.504 18.384 33.136 1.00 92.81 196 ALA A O 1
ATOM 1438 N N . ALA A 1 197 ? -33.493 17.536 33.772 1.00 95.56 197 ALA A N 1
ATOM 1439 C CA . ALA A 1 197 ? -33.674 16.706 32.587 1.00 95.56 197 ALA A CA 1
ATOM 1440 C C . ALA A 1 197 ? -34.013 17.570 31.364 1.00 95.56 197 ALA A C 1
ATOM 1442 O O . ALA A 1 197 ? -34.843 18.476 31.459 1.00 95.56 197 ALA A O 1
ATOM 1443 N N . ILE A 1 198 ? -33.392 17.263 30.226 1.00 96.62 198 ILE A N 1
ATOM 1444 C CA . ILE A 1 198 ? -33.560 17.985 28.957 1.00 96.62 198 ILE A CA 1
ATOM 1445 C C . ILE A 1 198 ? -34.064 17.046 27.857 1.00 96.62 198 ILE A C 1
ATOM 1447 O O . ILE A 1 198 ? -33.842 15.838 27.918 1.00 96.62 198 ILE A O 1
ATOM 1451 N N . GLY A 1 199 ? -34.768 17.598 26.866 1.00 95.44 199 GLY A N 1
ATOM 1452 C CA . GLY A 1 199 ? -35.253 16.850 25.701 1.00 95.44 199 GLY A CA 1
ATOM 1453 C C . GLY A 1 199 ? -34.248 16.832 24.539 1.00 95.44 199 GLY A C 1
ATOM 1454 O O . GLY A 1 199 ? -33.279 17.587 24.561 1.00 95.44 199 GLY A O 1
ATOM 1455 N N . PRO A 1 200 ? -34.492 16.040 23.478 1.00 95.00 200 PRO A N 1
ATOM 1456 C CA . PRO A 1 200 ? -33.570 15.896 22.341 1.00 95.00 200 PRO A CA 1
ATOM 1457 C C . PRO A 1 200 ? -33.374 17.171 21.503 1.00 95.00 200 PRO A C 1
ATOM 1459 O O . PRO A 1 200 ? -32.452 17.235 20.701 1.00 95.00 200 PRO A O 1
ATOM 1462 N N . GLU A 1 201 ? -34.224 18.182 21.693 1.00 93.50 201 GLU A N 1
ATOM 1463 C CA . GLU A 1 201 ? -34.213 19.465 20.978 1.00 93.50 201 GLU A CA 1
ATOM 1464 C C . GLU A 1 201 ? -33.636 20.627 21.813 1.00 93.50 201 GLU A C 1
ATOM 1466 O O . GLU A 1 201 ? -33.770 21.788 21.421 1.00 93.50 201 GLU A O 1
ATOM 1471 N N . ASP A 1 202 ? -33.035 20.349 22.974 1.00 97.38 202 ASP A N 1
ATOM 1472 C CA . ASP A 1 202 ? -32.522 21.380 23.884 1.00 97.38 202 ASP A CA 1
ATOM 1473 C C . ASP A 1 202 ? -31.348 22.183 23.286 1.00 97.38 202 ASP A C 1
ATOM 1475 O O . ASP A 1 202 ? -30.497 21.648 22.567 1.00 97.38 202 ASP A O 1
ATOM 1479 N N . GLU A 1 203 ? -31.278 23.481 23.593 1.00 96.00 203 GLU A N 1
ATOM 1480 C CA . GLU A 1 203 ? -30.242 24.363 23.046 1.00 96.00 203 GLU A CA 1
ATOM 1481 C C . GLU A 1 203 ? -28.830 24.050 23.565 1.00 96.00 203 GLU A C 1
ATOM 1483 O O . GLU A 1 203 ? -27.869 24.296 22.842 1.00 96.00 203 GLU A O 1
ATOM 1488 N N . GLU A 1 204 ? -28.659 23.449 24.748 1.00 94.62 204 GLU A N 1
ATOM 1489 C CA . GLU A 1 204 ? -27.334 22.994 25.207 1.00 94.62 204 GLU A CA 1
ATOM 1490 C C . GLU A 1 204 ? -26.809 21.823 24.362 1.00 94.62 204 GLU A C 1
ATOM 1492 O O . GLU A 1 204 ? -25.614 21.746 24.067 1.00 94.62 204 GLU A O 1
ATOM 1497 N N . LEU A 1 205 ? -27.705 20.933 23.920 1.00 96.75 205 LEU A N 1
ATOM 1498 C CA . LEU A 1 205 ? -27.372 19.822 23.026 1.00 96.75 205 LEU A CA 1
ATOM 1499 C C . LEU A 1 205 ? -27.102 20.318 21.601 1.00 96.75 205 LEU A C 1
ATOM 1501 O O . LEU A 1 205 ? -26.130 19.891 20.977 1.00 96.75 205 LEU A O 1
ATOM 1505 N N . LYS A 1 206 ? -27.897 21.275 21.107 1.00 97.06 206 LYS A N 1
ATOM 1506 C CA . LYS A 1 206 ? -27.642 21.945 19.820 1.00 97.06 206 LYS A CA 1
ATOM 1507 C C . LYS A 1 206 ? -26.316 22.691 19.839 1.00 97.06 206 LYS A C 1
ATOM 1509 O O . LYS A 1 206 ? -25.539 22.576 18.901 1.00 97.06 206 LYS A O 1
ATOM 1514 N N . GLN A 1 207 ? -26.009 23.401 20.920 1.00 94.31 207 GLN A N 1
ATOM 1515 C CA . GLN A 1 207 ? -24.738 24.097 21.092 1.00 94.31 207 GLN A CA 1
ATOM 1516 C C . GLN A 1 207 ? -23.547 23.122 21.116 1.00 94.31 207 GLN A C 1
ATOM 1518 O O . GLN A 1 207 ? -22.546 23.372 20.445 1.00 94.31 207 GLN A O 1
ATOM 1523 N N . ALA A 1 208 ? -23.669 21.974 21.789 1.00 92.81 208 ALA A N 1
ATOM 1524 C CA . ALA A 1 208 ? -22.668 20.909 21.718 1.00 92.81 208 ALA A CA 1
ATOM 1525 C C . ALA A 1 208 ? -22.525 20.313 20.298 1.00 92.81 208 ALA A C 1
ATOM 1527 O O . ALA A 1 208 ? -21.412 19.992 19.882 1.00 92.81 208 ALA A O 1
ATOM 1528 N N . SER A 1 209 ? -23.619 20.217 19.527 1.00 94.00 209 SER A N 1
ATOM 1529 C CA . SER A 1 209 ? -23.578 19.849 18.101 1.00 94.00 209 SER A CA 1
ATOM 1530 C C . SER A 1 209 ? -22.795 20.868 17.265 1.00 94.00 209 SER A C 1
ATOM 1532 O O . SER A 1 209 ? -21.862 20.488 16.549 1.00 94.00 209 SER A O 1
ATOM 1534 N N . ARG A 1 210 ? -23.095 22.167 17.424 1.00 92.06 210 ARG A N 1
ATOM 1535 C CA . ARG A 1 210 ? -22.405 23.283 16.751 1.00 92.06 210 ARG A CA 1
ATOM 1536 C C . ARG A 1 210 ? -20.898 23.276 17.023 1.00 92.06 210 ARG A C 1
ATOM 1538 O O . ARG A 1 210 ? -20.109 23.423 16.091 1.00 92.06 210 ARG A O 1
ATOM 1545 N N . GLU A 1 211 ? -20.492 23.063 18.278 1.00 89.00 211 GLU A N 1
ATOM 1546 C CA . GLU A 1 211 ? -19.082 23.034 18.711 1.00 89.00 211 GLU A CA 1
ATOM 1547 C C . GLU A 1 211 ? -18.238 22.006 17.940 1.00 89.00 211 GLU A C 1
ATOM 1549 O O . GLU A 1 211 ? -17.097 22.296 17.582 1.00 89.00 211 GLU A O 1
ATOM 1554 N N . VAL A 1 212 ? -18.807 20.841 17.613 1.00 87.50 212 VAL A N 1
ATOM 1555 C CA . VAL A 1 212 ? -18.135 19.784 16.830 1.00 87.50 212 VAL A CA 1
ATOM 1556 C C . VAL A 1 212 ? -18.626 19.708 15.377 1.00 87.50 212 VAL A C 1
ATOM 1558 O O . VAL A 1 212 ? -18.353 18.729 14.678 1.00 87.50 212 VAL A O 1
ATOM 1561 N N . ARG A 1 213 ? -19.332 20.750 14.912 1.00 89.19 213 ARG A N 1
ATOM 1562 C CA . ARG A 1 213 ? -19.917 20.902 13.568 1.00 89.19 213 ARG A CA 1
ATOM 1563 C C . ARG A 1 213 ? -20.782 19.714 13.122 1.00 89.19 213 ARG A C 1
ATOM 1565 O O . ARG A 1 213 ? -20.652 19.277 11.981 1.00 89.19 213 ARG A O 1
ATOM 1572 N N . GLY A 1 214 ? -21.599 19.141 14.005 1.00 89.62 214 GLY A N 1
ATOM 1573 C CA . GLY A 1 214 ? -22.502 18.034 13.654 1.00 89.62 214 GLY A CA 1
ATOM 1574 C C . GLY A 1 214 ? -21.810 16.694 13.351 1.00 89.62 214 GLY A C 1
ATOM 1575 O O . GLY A 1 214 ? -22.412 15.812 12.737 1.00 89.62 214 GLY A O 1
ATOM 1576 N N . HIS A 1 215 ? -20.535 16.517 13.718 1.00 90.25 215 HIS A N 1
ATOM 1577 C CA . HIS A 1 215 ? -19.787 15.301 13.386 1.00 90.25 215 HIS A CA 1
ATOM 1578 C C . HIS A 1 215 ? -20.301 14.070 14.160 1.00 90.25 215 HIS A C 1
ATOM 1580 O O . HIS A 1 215 ? -20.089 13.936 15.370 1.00 90.25 215 HIS A O 1
ATOM 1586 N N . ALA A 1 216 ? -20.963 13.154 13.444 1.00 91.38 216 ALA A N 1
ATOM 1587 C CA . ALA A 1 216 ? -21.766 12.078 14.026 1.00 91.38 216 ALA A CA 1
ATOM 1588 C C . ALA A 1 216 ? -20.994 11.172 15.002 1.00 91.38 216 ALA A C 1
ATOM 1590 O O . ALA A 1 216 ? -21.472 10.939 16.112 1.00 91.38 216 ALA A O 1
ATOM 1591 N N . LEU A 1 217 ? -19.793 10.69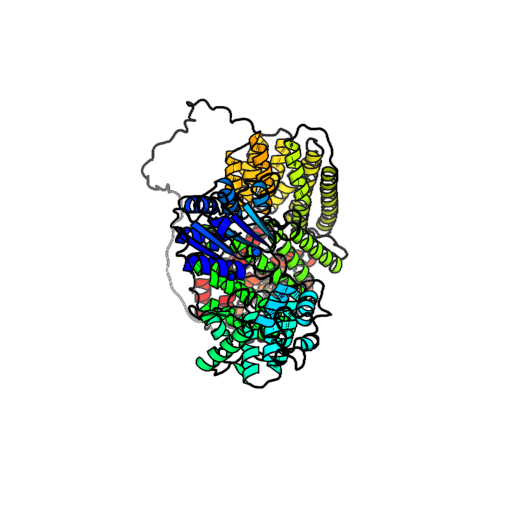3 14.649 1.00 90.75 217 LEU A N 1
ATOM 1592 C CA . LEU A 1 217 ? -18.983 9.851 15.540 1.00 90.75 217 LEU A CA 1
ATOM 1593 C C . LEU A 1 217 ? -18.631 10.569 16.848 1.00 90.75 217 LEU A C 1
ATOM 1595 O O . LEU A 1 217 ? -18.800 9.993 17.922 1.00 90.75 217 LEU A O 1
ATOM 1599 N N . THR A 1 218 ? -18.173 11.823 16.773 1.00 92.12 218 THR A N 1
ATOM 1600 C CA . THR A 1 218 ? -17.819 12.608 17.965 1.00 92.12 218 THR A CA 1
ATOM 1601 C C . THR A 1 218 ? -19.023 12.767 18.884 1.00 92.12 218 THR A C 1
ATOM 1603 O O . THR A 1 218 ? -18.897 12.535 20.082 1.00 92.12 218 THR A O 1
ATOM 1606 N N . LEU A 1 219 ? -20.193 13.100 18.333 1.00 94.12 219 LEU A N 1
ATOM 1607 C CA . LEU A 1 219 ? -21.433 13.250 19.097 1.00 94.12 219 LEU A CA 1
ATOM 1608 C C . LEU A 1 219 ? -21.878 11.927 19.732 1.00 94.12 219 LEU A C 1
ATOM 1610 O O . LEU A 1 219 ? -22.218 11.884 20.913 1.00 94.12 219 LEU A O 1
ATOM 1614 N N . SER A 1 220 ? -21.805 10.830 18.976 1.00 93.62 220 SER A N 1
ATOM 1615 C CA . SER A 1 220 ? -22.180 9.496 19.450 1.00 93.62 220 SER A CA 1
ATOM 1616 C C . SER A 1 220 ? -21.271 8.998 20.586 1.00 93.62 220 SER A C 1
ATOM 1618 O O . SER A 1 220 ? -21.755 8.364 21.527 1.00 93.62 220 SER A O 1
ATOM 1620 N N . LEU A 1 221 ? -19.967 9.293 20.533 1.00 94.38 221 LEU A N 1
ATOM 1621 C CA . LEU A 1 221 ? -19.026 8.982 21.615 1.00 94.38 221 LEU A CA 1
ATOM 1622 C C . LEU A 1 221 ? -19.200 9.932 22.812 1.00 94.38 221 LEU A C 1
ATOM 1624 O O . LEU A 1 221 ? -19.222 9.478 23.954 1.00 94.38 221 LEU A O 1
ATOM 1628 N N . LEU A 1 222 ? -19.370 11.237 22.571 1.00 95.00 222 LEU A N 1
ATOM 1629 C CA . LEU A 1 222 ? -19.509 12.248 23.624 1.00 95.00 222 LEU A CA 1
ATOM 1630 C C . LEU A 1 222 ? -20.766 12.019 24.473 1.00 95.00 222 LEU A C 1
ATOM 1632 O O . LEU A 1 222 ? -20.681 12.064 25.699 1.00 95.00 222 LEU A O 1
ATOM 1636 N N . GLY A 1 223 ? -21.909 11.717 23.847 1.00 95.50 223 GLY A N 1
ATOM 1637 C CA . GLY A 1 223 ? -23.153 11.429 24.566 1.00 95.50 223 GLY A CA 1
ATOM 1638 C C . GLY A 1 223 ? -22.995 10.257 25.540 1.00 95.50 223 GLY A C 1
ATOM 1639 O O . GLY A 1 223 ? -23.281 10.393 26.732 1.00 95.50 223 GLY A O 1
ATOM 1640 N N . ARG A 1 224 ? -22.421 9.142 25.062 1.00 96.00 224 ARG A N 1
ATOM 1641 C CA . ARG A 1 224 ? -22.149 7.950 25.884 1.00 96.00 224 ARG A CA 1
ATOM 1642 C C . ARG A 1 224 ? -21.112 8.210 26.977 1.00 96.00 224 ARG A C 1
ATOM 1644 O O . ARG A 1 224 ? -21.270 7.714 28.094 1.00 96.00 224 ARG A O 1
ATOM 1651 N N . TYR A 1 225 ? -20.082 9.008 26.693 1.00 95.00 225 TYR A N 1
ATOM 1652 C CA . TYR A 1 225 ? -19.064 9.391 27.673 1.00 95.00 225 TYR A CA 1
ATOM 1653 C C . TYR A 1 225 ? -19.675 10.185 28.832 1.00 95.00 225 TYR A C 1
ATOM 1655 O O . TYR A 1 225 ? -19.418 9.893 30.003 1.00 95.00 225 TYR A O 1
ATOM 1663 N N . LEU A 1 226 ? -20.520 11.168 28.521 1.00 94.75 226 LEU A N 1
ATOM 1664 C CA . LEU A 1 226 ? -21.196 11.991 29.521 1.00 94.75 226 LEU A CA 1
ATOM 1665 C C . LEU A 1 226 ? -22.213 11.170 30.321 1.00 94.75 226 LEU A C 1
ATOM 1667 O O . LEU A 1 226 ? -22.237 11.272 31.549 1.00 94.75 226 LEU A O 1
ATOM 1671 N N . ALA A 1 227 ? -22.977 10.290 29.667 1.00 94.69 227 ALA A N 1
ATOM 1672 C CA . ALA A 1 227 ? -23.883 9.357 30.335 1.00 94.69 227 ALA A CA 1
ATOM 1673 C C . ALA A 1 227 ? -23.148 8.472 31.361 1.00 94.69 227 ALA A C 1
ATOM 1675 O O . ALA A 1 227 ? -23.574 8.369 32.511 1.00 94.69 227 ALA A O 1
ATOM 1676 N N . ARG A 1 228 ? -22.008 7.878 30.974 1.00 90.75 228 ARG A N 1
ATOM 1677 C CA . ARG A 1 228 ? -21.239 6.948 31.822 1.00 90.75 228 ARG A CA 1
ATOM 1678 C C . ARG A 1 228 ? -20.405 7.626 32.907 1.00 90.75 228 ARG A C 1
ATOM 1680 O O . ARG A 1 228 ? -20.216 7.029 33.961 1.00 90.75 228 ARG A O 1
ATOM 1687 N N . THR A 1 229 ? -19.896 8.837 32.669 1.00 89.31 229 THR A N 1
ATOM 1688 C CA . THR A 1 229 ? -18.891 9.461 33.554 1.00 89.31 229 THR A CA 1
ATOM 1689 C C . THR A 1 229 ? -19.350 10.751 34.235 1.00 89.31 229 THR A C 1
ATOM 1691 O O . THR A 1 229 ? -18.663 11.225 35.143 1.00 89.31 229 THR A O 1
ATOM 1694 N N . LYS A 1 230 ? -20.461 11.357 33.797 1.00 88.00 230 LYS A N 1
ATOM 1695 C CA . LYS A 1 230 ? -20.966 12.669 34.254 1.00 88.00 230 LYS A CA 1
ATOM 1696 C C . LYS A 1 230 ? -22.485 12.683 34.495 1.00 88.00 230 LYS A C 1
ATOM 1698 O O . LYS A 1 230 ? -23.076 13.753 34.576 1.00 88.00 230 LYS A O 1
ATOM 1703 N N . GLY A 1 231 ? -23.126 11.514 34.588 1.00 90.31 231 GLY A N 1
ATOM 1704 C CA . GLY A 1 231 ? -24.573 11.400 34.821 1.00 90.31 231 GLY A CA 1
ATOM 1705 C C . GLY A 1 231 ? -25.447 11.942 33.682 1.00 90.31 231 GLY A C 1
ATOM 1706 O O . GLY A 1 231 ? -26.610 12.257 33.908 1.00 90.31 231 GLY A O 1
ATOM 1707 N N . GLY A 1 232 ? -24.890 12.082 32.476 1.00 93.25 232 GLY A N 1
ATOM 1708 C CA . GLY A 1 232 ? -25.580 12.656 31.318 1.00 93.25 232 GLY A CA 1
ATOM 1709 C C . GLY A 1 232 ? -25.600 14.187 31.267 1.00 93.25 232 GLY A C 1
ATOM 1710 O O . GLY A 1 232 ? -26.287 14.727 30.405 1.00 93.25 232 GLY A O 1
ATOM 1711 N N . ASP A 1 233 ? -24.870 14.890 32.145 1.00 95.75 233 ASP A N 1
ATOM 1712 C CA . ASP A 1 233 ? -24.806 16.360 32.147 1.00 95.75 233 ASP A CA 1
ATOM 1713 C C . ASP A 1 233 ? -24.010 16.906 30.947 1.00 95.75 233 ASP A C 1
ATOM 1715 O O . ASP A 1 233 ? -22.774 16.868 30.927 1.00 95.75 233 ASP A O 1
ATOM 1719 N N . ILE A 1 234 ? -24.722 17.466 29.961 1.00 95.12 234 ILE A N 1
ATOM 1720 C CA . ILE A 1 234 ? -24.149 18.051 28.737 1.00 95.12 234 ILE A CA 1
ATOM 1721 C C . ILE A 1 234 ? -23.219 19.243 29.005 1.00 95.12 234 ILE A C 1
ATOM 1723 O O . ILE A 1 234 ? -22.381 19.583 28.165 1.00 95.12 234 ILE A O 1
ATOM 1727 N N . ARG A 1 235 ? -23.306 19.869 30.185 1.00 92.44 235 ARG A N 1
ATOM 1728 C CA . ARG A 1 235 ? -22.426 20.985 30.562 1.00 92.44 235 ARG A CA 1
ATOM 1729 C C . ARG A 1 235 ? -21.002 20.535 30.870 1.00 92.44 235 ARG A C 1
ATOM 1731 O O . ARG A 1 235 ? -20.084 21.317 30.671 1.00 92.44 235 ARG A O 1
ATOM 1738 N N . GLN A 1 236 ? -20.798 19.273 31.263 1.00 92.06 236 GLN A N 1
ATOM 1739 C CA . GLN A 1 236 ? -19.469 18.718 31.573 1.00 92.06 236 GLN A CA 1
ATOM 1740 C C . GLN A 1 236 ? -18.639 18.360 30.321 1.00 92.06 236 GLN A C 1
ATOM 1742 O O . GLN A 1 236 ? -17.569 17.754 30.440 1.00 92.06 236 GLN A O 1
ATOM 1747 N N . ARG A 1 237 ? -19.127 18.691 29.113 1.00 90.44 237 ARG A N 1
ATOM 1748 C CA . ARG A 1 237 ? -18.398 18.520 27.841 1.00 90.44 237 ARG A CA 1
ATOM 1749 C C . ARG A 1 237 ? -17.134 19.384 27.764 1.00 90.44 237 ARG A C 1
ATOM 1751 O O . ARG A 1 237 ? -16.174 19.010 27.094 1.00 90.44 237 ARG A O 1
ATOM 1758 N N . ASP A 1 238 ? -17.113 20.498 28.493 1.00 84.94 238 ASP A N 1
ATOM 1759 C CA . ASP A 1 238 ? -15.968 21.399 28.646 1.00 84.94 238 ASP A CA 1
ATOM 1760 C C . ASP A 1 238 ? -14.700 20.657 29.112 1.00 84.94 238 ASP A C 1
ATOM 1762 O O . ASP A 1 238 ? -13.608 20.887 28.587 1.00 84.94 238 ASP A O 1
ATOM 1766 N N . ARG A 1 239 ? -14.855 19.676 30.013 1.00 82.88 239 ARG A N 1
ATOM 1767 C CA . ARG A 1 239 ? -13.763 18.848 30.550 1.00 82.88 239 ARG A CA 1
ATOM 1768 C C . ARG A 1 239 ? -13.096 17.930 29.524 1.00 82.88 239 ARG A C 1
ATOM 1770 O O . ARG A 1 239 ? -12.015 17.420 29.807 1.00 82.88 239 ARG A O 1
ATOM 1777 N N . VAL A 1 240 ? -13.712 17.712 28.360 1.00 81.62 240 VAL A N 1
ATOM 1778 C CA . VAL A 1 240 ? -13.129 16.935 27.248 1.00 81.62 240 VAL A CA 1
ATOM 1779 C C . VAL A 1 240 ? -12.156 17.792 26.418 1.00 81.62 240 VAL A C 1
ATOM 1781 O O . VAL A 1 240 ? -11.346 17.259 25.664 1.00 81.62 240 VAL A O 1
ATOM 1784 N N . GLY A 1 241 ? -12.172 19.124 26.576 1.00 71.69 241 GLY A N 1
ATOM 1785 C CA . GLY A 1 241 ? -11.214 20.017 25.915 1.00 71.69 241 GLY A CA 1
ATOM 1786 C C . GLY A 1 241 ? -11.432 20.160 24.404 1.00 71.69 241 GLY A C 1
ATOM 1787 O O . GLY A 1 241 ? -10.470 20.322 23.654 1.00 71.69 241 GLY A O 1
ATOM 1788 N N . LEU A 1 242 ? -12.691 20.094 23.954 1.00 72.12 242 LEU A N 1
ATOM 1789 C CA . LEU A 1 242 ? -13.069 20.157 22.534 1.00 72.12 242 LEU A CA 1
ATOM 1790 C C . LEU A 1 242 ? -12.701 21.503 21.876 1.00 72.12 242 LEU A C 1
ATOM 1792 O O . LEU A 1 242 ? -12.313 21.539 20.714 1.00 72.12 242 LEU A O 1
ATOM 1796 N N . THR A 1 243 ? -12.729 22.604 22.631 1.00 55.41 243 THR A N 1
ATOM 1797 C CA . THR A 1 243 ? -12.567 23.996 22.156 1.00 55.41 243 THR A CA 1
ATOM 1798 C C . THR A 1 243 ? -11.133 24.422 21.791 1.00 55.41 243 THR A C 1
ATOM 1800 O O . THR A 1 243 ? -10.847 25.616 21.690 1.00 55.41 243 THR A O 1
ATOM 1803 N N . ARG A 1 244 ? -10.215 23.468 21.587 1.00 49.53 244 ARG A N 1
ATOM 1804 C CA . ARG A 1 244 ? -8.825 23.705 21.139 1.00 49.53 244 ARG A CA 1
ATOM 1805 C C . ARG A 1 244 ? -8.281 22.657 20.159 1.00 49.53 244 ARG A C 1
ATOM 1807 O O . ARG A 1 244 ? -7.080 22.654 19.905 1.00 49.53 244 ARG A O 1
ATOM 1814 N N . ALA A 1 245 ? -9.115 21.755 19.646 1.00 43.41 245 ALA A N 1
ATOM 1815 C CA . ALA A 1 245 ? -8.688 20.856 18.576 1.00 43.41 245 ALA A CA 1
ATOM 1816 C C . ALA A 1 245 ? -8.597 21.610 17.238 1.00 43.41 245 ALA A C 1
ATOM 1818 O O . ALA A 1 245 ? -9.292 22.606 17.025 1.00 43.41 245 ALA A O 1
ATOM 1819 N N . ASP A 1 246 ? -7.717 21.134 16.361 1.00 45.22 246 ASP A N 1
ATOM 1820 C CA . ASP A 1 246 ? -7.451 21.715 15.047 1.00 45.22 246 ASP A CA 1
ATOM 1821 C C . ASP A 1 246 ? -8.683 21.703 14.126 1.00 45.22 246 ASP A C 1
ATOM 1823 O O . ASP A 1 246 ? -9.728 21.143 14.450 1.00 45.22 246 ASP A O 1
ATOM 1827 N N . ARG A 1 247 ? -8.582 22.362 12.964 1.00 49.97 247 ARG A N 1
ATOM 1828 C CA . ARG A 1 247 ? -9.729 22.784 12.129 1.00 49.97 247 ARG A CA 1
ATOM 1829 C C . ARG A 1 247 ? -10.632 21.655 11.588 1.00 49.97 247 ARG A C 1
ATOM 1831 O O . ARG A 1 247 ? -11.673 21.986 11.007 1.00 49.97 247 ARG A O 1
ATOM 1838 N N . ASP A 1 248 ? -10.297 20.387 11.833 1.00 56.53 248 ASP A N 1
ATOM 1839 C CA . ASP A 1 248 ? -10.800 19.199 11.141 1.00 56.53 248 ASP A CA 1
ATOM 1840 C C . ASP A 1 248 ? -11.432 18.154 12.081 1.00 56.53 248 ASP A C 1
ATOM 1842 O O . ASP A 1 248 ? -11.005 17.934 13.216 1.00 56.53 248 ASP A O 1
ATOM 1846 N N . ALA A 1 249 ? -12.433 17.428 11.572 1.00 53.81 249 ALA A N 1
ATOM 1847 C CA . ALA A 1 249 ? -13.270 16.510 12.355 1.00 53.81 249 ALA A CA 1
ATOM 1848 C C . ALA A 1 249 ? -12.522 15.340 13.033 1.00 53.81 249 ALA A C 1
ATOM 1850 O O . ALA A 1 249 ? -13.010 14.815 14.039 1.00 53.81 249 ALA A O 1
ATOM 1851 N N . ARG A 1 250 ? -11.334 14.953 12.534 1.00 62.19 250 ARG A N 1
ATOM 1852 C CA . ARG A 1 250 ? -10.502 13.894 13.143 1.00 62.19 250 ARG A CA 1
ATOM 1853 C C . ARG A 1 250 ? -10.108 14.253 14.581 1.00 62.19 250 ARG A C 1
ATOM 1855 O O . ARG A 1 250 ? -10.253 13.430 15.486 1.00 62.19 250 ARG A O 1
ATOM 1862 N N . GLY A 1 251 ? -9.706 15.509 14.806 1.00 72.12 251 GLY A N 1
ATOM 1863 C CA . GLY A 1 251 ? -9.226 15.988 16.103 1.00 72.12 251 GLY A CA 1
ATOM 1864 C C . GLY A 1 251 ? -10.281 15.894 17.207 1.00 72.12 251 GLY A C 1
ATOM 1865 O O . GLY A 1 251 ? -9.970 15.494 18.328 1.00 72.12 251 GLY A O 1
ATOM 1866 N N . HIS A 1 252 ? -11.549 16.185 16.901 1.00 82.12 252 HIS A N 1
ATOM 1867 C CA . HIS A 1 252 ? -12.626 16.112 17.893 1.00 82.12 252 HIS A CA 1
ATOM 1868 C C . HIS A 1 252 ? -12.906 14.681 18.372 1.00 82.12 252 HIS A C 1
ATOM 1870 O O . HIS A 1 252 ? -13.123 14.472 19.565 1.00 82.12 252 HIS A O 1
ATOM 1876 N N . ALA A 1 253 ? -12.904 13.688 17.475 1.00 86.19 253 ALA A N 1
ATOM 1877 C CA . ALA A 1 253 ? -13.102 12.288 17.862 1.00 86.19 253 ALA A CA 1
ATOM 1878 C C . ALA A 1 253 ? -11.948 11.787 18.751 1.00 86.19 253 ALA A C 1
ATOM 1880 O O . ALA A 1 253 ? -12.204 11.223 19.816 1.00 86.19 253 ALA A O 1
ATOM 1881 N N . ALA A 1 254 ? -10.701 12.090 18.374 1.00 86.69 254 ALA A N 1
ATOM 1882 C CA . ALA A 1 254 ? -9.505 11.769 19.153 1.00 86.69 254 ALA A CA 1
ATOM 1883 C C . ALA A 1 254 ? -9.553 12.338 20.588 1.00 86.69 254 ALA A C 1
ATOM 1885 O O . ALA A 1 254 ? -9.254 11.624 21.545 1.00 86.69 254 ALA A O 1
ATOM 1886 N N . LYS A 1 255 ? -10.020 13.585 20.788 1.00 88.69 255 LYS A N 1
ATOM 1887 C CA . LYS A 1 255 ? -10.192 14.159 22.143 1.00 88.69 255 LYS A CA 1
ATOM 1888 C C . LYS A 1 255 ? -11.182 13.374 23.010 1.00 88.69 255 LYS A C 1
ATOM 1890 O O . LYS A 1 255 ? -10.916 13.179 24.195 1.00 88.69 255 LYS A O 1
ATOM 1895 N N . VAL A 1 256 ? -12.295 12.896 22.445 1.00 92.56 256 VAL A N 1
ATOM 1896 C CA . VAL A 1 256 ? -13.267 12.079 23.197 1.00 92.56 256 VAL A CA 1
ATOM 1897 C C . VAL A 1 256 ? -12.670 10.712 23.557 1.00 92.56 256 VAL A C 1
ATOM 1899 O O . VAL A 1 256 ? -12.825 10.267 24.693 1.00 92.56 256 VAL A O 1
ATOM 1902 N N . VAL A 1 257 ? -11.925 10.072 22.646 1.00 93.31 257 VAL A N 1
ATOM 1903 C CA . VAL A 1 257 ? -11.219 8.805 22.933 1.00 93.31 257 VAL A CA 1
ATOM 1904 C C . VAL A 1 257 ? -10.153 8.998 24.021 1.00 93.31 257 VAL A C 1
ATOM 1906 O O . VAL A 1 257 ? -10.121 8.232 24.981 1.00 93.31 257 VAL A O 1
ATOM 1909 N N . ALA A 1 258 ? -9.362 10.072 23.967 1.00 91.31 258 ALA A N 1
ATOM 1910 C CA . ALA A 1 258 ? -8.386 10.403 25.010 1.00 91.31 258 ALA A CA 1
ATOM 1911 C C . ALA A 1 258 ? -9.035 10.660 26.391 1.00 91.31 258 ALA A C 1
ATOM 1913 O O . ALA A 1 258 ? -8.451 10.342 27.433 1.00 91.31 258 ALA A O 1
ATOM 1914 N N . ALA A 1 259 ? -10.259 11.202 26.426 1.00 92.12 259 ALA A N 1
ATOM 1915 C CA . ALA A 1 259 ? -11.027 11.363 27.661 1.00 92.12 259 ALA A CA 1
ATOM 1916 C C . ALA A 1 259 ? -11.520 10.016 28.226 1.00 92.12 259 ALA A C 1
ATOM 1918 O O . ALA A 1 259 ? -11.512 9.836 29.448 1.00 92.12 259 ALA A O 1
ATOM 1919 N N . TYR A 1 260 ? -11.882 9.059 27.362 1.00 94.12 260 TYR A N 1
ATOM 1920 C CA . TYR A 1 260 ? -12.131 7.667 27.750 1.00 94.12 260 TYR A CA 1
ATOM 1921 C C . TYR A 1 260 ? -10.869 6.993 28.300 1.00 94.12 260 TYR A C 1
ATOM 1923 O O . TYR A 1 260 ? -10.925 6.430 29.390 1.00 94.12 260 TYR A O 1
ATOM 1931 N N . GLU A 1 261 ? -9.720 7.104 27.625 1.00 92.94 261 GLU A N 1
ATOM 1932 C CA . GLU A 1 261 ? -8.453 6.546 28.124 1.00 92.94 261 GLU A CA 1
ATOM 1933 C C . GLU A 1 261 ? -8.077 7.112 29.501 1.00 92.94 261 GLU A C 1
ATOM 1935 O O . GLU A 1 261 ? -7.719 6.367 30.414 1.00 92.94 261 GLU A O 1
ATOM 1940 N N . THR A 1 262 ? -8.220 8.430 29.678 1.00 91.06 262 THR A N 1
ATOM 1941 C CA . THR A 1 262 ? -7.945 9.122 30.949 1.00 91.06 262 THR A CA 1
ATOM 1942 C C . THR A 1 262 ? -8.879 8.671 32.072 1.00 91.06 262 THR A C 1
ATOM 1944 O O . THR A 1 262 ? -8.460 8.598 33.228 1.00 91.06 262 THR A O 1
ATOM 1947 N N . TRP A 1 263 ? -10.145 8.387 31.755 1.00 90.25 263 TRP A N 1
ATOM 1948 C CA . TRP A 1 263 ? -11.103 7.834 32.708 1.00 90.25 263 TRP A CA 1
ATOM 1949 C C . TRP A 1 263 ? -10.730 6.397 33.082 1.00 90.25 263 TRP A C 1
ATOM 1951 O O . TRP A 1 263 ? -10.581 6.091 34.266 1.00 90.25 263 TRP A O 1
ATOM 1961 N N . PHE A 1 264 ? -10.483 5.543 32.085 1.00 93.12 264 PHE A N 1
ATOM 1962 C CA . PHE A 1 264 ? -10.169 4.140 32.320 1.00 93.12 264 PHE A CA 1
ATOM 1963 C C . PHE A 1 264 ? -8.861 3.936 33.104 1.00 93.12 264 PHE A C 1
ATOM 1965 O O . PHE A 1 264 ? -8.788 3.064 33.968 1.00 93.12 264 PHE A O 1
ATOM 1972 N N . ALA A 1 265 ? -7.855 4.788 32.884 1.00 87.94 265 ALA A N 1
ATOM 1973 C CA . ALA A 1 265 ? -6.580 4.748 33.603 1.00 87.94 265 ALA A CA 1
ATOM 1974 C C . ALA A 1 265 ? -6.678 5.056 35.114 1.00 87.94 265 ALA A C 1
ATOM 1976 O O . ALA A 1 265 ? -5.712 4.826 35.839 1.00 87.94 265 ALA A O 1
ATOM 1977 N N . ARG A 1 266 ? -7.799 5.612 35.601 1.00 83.00 266 ARG A N 1
ATOM 1978 C CA . ARG A 1 266 ? -7.935 6.116 36.984 1.00 83.00 266 ARG A CA 1
ATOM 1979 C C . ARG A 1 266 ? -8.782 5.243 37.912 1.00 83.00 266 ARG A C 1
ATOM 1981 O O . ARG A 1 266 ? -8.753 5.464 39.119 1.00 83.00 266 ARG A O 1
ATOM 1988 N N . GLU A 1 267 ? -9.539 4.284 37.384 1.00 72.00 267 GLU A N 1
ATOM 1989 C CA . GLU A 1 267 ? -10.653 3.644 38.104 1.00 72.00 267 GLU A CA 1
ATOM 1990 C C . GLU A 1 267 ? -10.495 2.119 38.279 1.00 72.00 267 GLU A C 1
ATOM 1992 O O . GLU A 1 267 ? -11.361 1.320 37.926 1.00 72.00 267 GLU A O 1
ATOM 1997 N N . GLY A 1 268 ? -9.386 1.708 38.897 1.00 79.75 268 GLY A N 1
ATOM 1998 C CA . GLY A 1 268 ? -9.202 0.340 39.392 1.00 79.75 268 GLY A CA 1
ATOM 1999 C C . GLY A 1 268 ? -9.056 -0.745 38.315 1.00 79.75 268 GLY A C 1
ATOM 2000 O O . GLY A 1 268 ? -8.903 -0.485 37.122 1.00 79.75 268 GLY A O 1
ATOM 2001 N N . GLU A 1 269 ? -9.073 -2.000 38.760 1.00 81.94 269 GLU A N 1
ATOM 2002 C CA . GLU A 1 269 ? -8.681 -3.162 37.950 1.00 81.94 269 GLU A CA 1
ATOM 2003 C C . GLU A 1 269 ? -9.597 -3.414 36.741 1.00 81.94 269 GLU A C 1
ATOM 2005 O O . GLU A 1 269 ? -9.118 -3.693 35.642 1.00 81.94 269 GLU A O 1
ATOM 2010 N N . GLN A 1 270 ? -10.917 -3.266 36.906 1.00 84.56 270 GLN A N 1
ATOM 2011 C CA . GLN A 1 270 ? -11.870 -3.446 35.805 1.00 84.56 270 GLN A CA 1
ATOM 2012 C C . GLN A 1 270 ? -11.641 -2.430 34.677 1.00 84.56 270 GLN A C 1
ATOM 2014 O O . GLN A 1 270 ? -11.687 -2.791 33.502 1.00 84.56 270 GLN A O 1
ATOM 2019 N N . ARG A 1 271 ? -11.374 -1.164 35.014 1.00 88.88 271 ARG A N 1
ATOM 2020 C CA . ARG A 1 271 ? -11.143 -0.129 34.003 1.00 88.88 271 ARG A CA 1
ATOM 2021 C C . ARG A 1 271 ? -9.750 -0.224 33.388 1.00 88.88 271 ARG A C 1
ATOM 2023 O O . ARG A 1 271 ? -9.601 0.024 32.197 1.00 88.88 271 ARG A O 1
ATOM 2030 N N . SER A 1 272 ? -8.758 -0.697 34.144 1.00 90.56 272 SER A N 1
ATOM 2031 C CA . SER A 1 272 ? -7.448 -1.068 33.595 1.00 90.56 272 SER A CA 1
ATOM 2032 C C . SER A 1 272 ? -7.568 -2.160 32.517 1.00 90.56 272 SER A C 1
ATOM 2034 O O . SER A 1 272 ? -6.963 -2.032 31.452 1.00 90.56 272 SER A O 1
ATOM 2036 N N . ARG A 1 273 ? -8.434 -3.167 32.723 1.00 94.38 273 ARG A N 1
ATOM 2037 C CA . ARG A 1 273 ? -8.786 -4.172 31.698 1.00 94.38 273 ARG A CA 1
ATOM 2038 C C . ARG A 1 273 ? -9.427 -3.562 30.453 1.00 94.38 273 ARG A C 1
ATOM 2040 O O . ARG A 1 273 ? -9.041 -3.908 29.341 1.00 94.38 273 ARG A O 1
ATOM 2047 N N . GLU A 1 274 ? -10.375 -2.645 30.627 1.00 95.38 274 GLU A N 1
ATOM 2048 C CA . GLU A 1 274 ? -11.036 -1.943 29.517 1.00 95.38 274 GLU A CA 1
ATOM 2049 C C . GLU A 1 274 ? -10.051 -1.062 28.723 1.00 95.38 274 GLU A C 1
ATOM 2051 O O . GLU A 1 274 ? -10.071 -1.091 27.494 1.00 95.38 274 GLU A O 1
ATOM 2056 N N . LEU A 1 275 ? -9.123 -0.365 29.392 1.00 95.50 275 LEU A N 1
ATOM 2057 C CA . LEU A 1 275 ? -8.054 0.400 28.738 1.00 95.50 275 LEU A CA 1
ATOM 2058 C C . LEU A 1 275 ? -7.107 -0.496 27.931 1.00 95.50 275 LEU A C 1
ATOM 2060 O O . LEU A 1 275 ? -6.792 -0.180 26.784 1.00 95.50 275 LEU A O 1
ATOM 2064 N N . ALA A 1 276 ? -6.658 -1.604 28.523 1.00 95.31 276 ALA A N 1
ATOM 2065 C CA . ALA A 1 276 ? -5.779 -2.565 27.869 1.00 95.31 276 ALA A CA 1
ATOM 2066 C C . ALA A 1 276 ? -6.445 -3.169 26.621 1.00 95.31 276 ALA A C 1
ATOM 2068 O O . ALA A 1 276 ? -5.870 -3.133 25.535 1.00 95.31 276 ALA A O 1
ATOM 2069 N N . ALA A 1 277 ? -7.687 -3.648 26.759 1.00 95.38 277 ALA A N 1
ATOM 2070 C CA . ALA A 1 277 ? -8.466 -4.227 25.667 1.00 95.38 277 ALA A CA 1
ATOM 2071 C C . ALA A 1 277 ? -8.737 -3.220 24.536 1.00 95.38 277 ALA A C 1
ATOM 2073 O O . ALA A 1 277 ? -8.603 -3.572 23.366 1.00 95.38 277 ALA A O 1
ATOM 2074 N N . LEU A 1 278 ? -9.059 -1.964 24.872 1.00 96.12 278 LEU A N 1
ATOM 2075 C CA . LEU A 1 278 ? -9.220 -0.893 23.890 1.00 96.12 278 LEU A CA 1
ATOM 2076 C C . LEU A 1 278 ? -7.912 -0.648 23.129 1.00 96.12 278 LEU A C 1
ATOM 2078 O O . LEU A 1 278 ? -7.915 -0.611 21.902 1.00 96.12 278 LEU A O 1
ATOM 2082 N N . ARG A 1 279 ? -6.784 -0.528 23.840 1.00 95.50 279 ARG A N 1
ATOM 2083 C CA . ARG A 1 279 ? -5.475 -0.260 23.228 1.00 95.50 279 ARG A CA 1
ATOM 2084 C C . ARG A 1 279 ? -5.005 -1.368 22.291 1.00 95.50 279 ARG A C 1
ATOM 2086 O O . ARG A 1 279 ? -4.379 -1.039 21.290 1.00 95.50 279 ARG A O 1
ATOM 2093 N N . LEU A 1 280 ? -5.361 -2.638 22.518 1.00 96.38 280 LEU A N 1
ATOM 2094 C CA . LEU A 1 280 ? -5.046 -3.715 21.564 1.00 96.38 280 LEU A CA 1
ATOM 2095 C C . LEU A 1 280 ? -5.532 -3.416 20.133 1.00 96.38 280 LEU A C 1
ATOM 2097 O O . LEU A 1 280 ? -4.902 -3.858 19.177 1.00 96.38 280 LEU A O 1
ATOM 2101 N N . LEU A 1 281 ? -6.596 -2.626 19.958 1.00 94.56 281 LEU A N 1
ATOM 2102 C CA . LEU A 1 281 ? -7.107 -2.258 18.634 1.00 94.56 281 LEU A CA 1
ATOM 2103 C C . LEU A 1 281 ? -6.202 -1.292 17.857 1.00 94.56 281 LEU A C 1
ATOM 2105 O O . LEU A 1 281 ? -6.309 -1.237 16.636 1.00 94.56 281 LEU A O 1
ATOM 2109 N N . GLY A 1 282 ? -5.280 -0.587 18.522 1.00 92.12 282 GLY A N 1
ATOM 2110 C CA . GLY A 1 282 ? -4.284 0.262 17.858 1.00 92.12 282 GLY A CA 1
ATOM 2111 C C . GLY A 1 282 ? -3.231 -0.519 17.060 1.00 92.12 282 GLY A C 1
ATOM 2112 O O . GLY A 1 282 ? -2.551 0.062 16.224 1.00 92.12 282 GLY A O 1
ATOM 2113 N N . PHE A 1 283 ? -3.113 -1.837 17.258 1.00 92.31 283 PHE A N 1
ATOM 2114 C CA . PHE A 1 283 ? -2.237 -2.687 16.440 1.00 92.31 283 PHE A CA 1
ATOM 2115 C C . PHE A 1 283 ? -2.848 -3.059 15.080 1.00 92.31 283 PHE A C 1
ATOM 2117 O O . PHE A 1 283 ? -2.147 -3.626 14.240 1.00 92.31 283 PHE A O 1
ATOM 2124 N N . PHE A 1 284 ? -4.134 -2.770 14.853 1.00 87.50 284 PHE A N 1
ATOM 2125 C CA . PHE A 1 284 ? -4.876 -3.232 13.684 1.00 87.50 284 PHE A CA 1
ATOM 2126 C C . PHE A 1 284 ? -5.392 -2.060 12.845 1.00 87.50 284 PHE A C 1
ATOM 2128 O O . PHE A 1 284 ? -6.008 -1.120 13.336 1.00 87.50 284 PHE A O 1
ATOM 2135 N N . ASP A 1 285 ? -5.203 -2.151 11.534 1.00 71.94 285 ASP A N 1
ATOM 2136 C CA . ASP A 1 285 ? -5.768 -1.227 10.547 1.00 71.94 285 ASP A CA 1
ATOM 2137 C C . ASP A 1 285 ? -7.156 -1.679 10.045 1.00 71.94 285 ASP A C 1
ATOM 2139 O O . ASP A 1 285 ? -7.808 -0.969 9.284 1.00 71.94 285 ASP A O 1
ATOM 2143 N N . ARG A 1 286 ? -7.627 -2.839 10.512 1.00 74.75 286 ARG A N 1
ATOM 2144 C CA . ARG A 1 286 ? -8.843 -3.574 10.120 1.00 74.75 286 ARG A CA 1
ATOM 2145 C C . ARG A 1 286 ? -9.522 -4.173 11.374 1.00 74.75 286 ARG A C 1
ATOM 2147 O O . ARG A 1 286 ? -8.956 -4.034 12.459 1.00 74.75 286 ARG A O 1
ATOM 2154 N N . PRO A 1 287 ? -10.682 -4.850 11.274 1.00 82.75 287 PRO A N 1
ATOM 2155 C CA . PRO A 1 287 ? -11.250 -5.596 12.401 1.00 82.75 287 PRO A CA 1
ATOM 2156 C C . PRO A 1 287 ? -10.244 -6.610 12.971 1.00 82.75 287 PRO A C 1
ATOM 2158 O O . PRO A 1 287 ? -9.649 -7.393 12.227 1.00 82.75 287 PRO A O 1
ATOM 2161 N N . ALA A 1 288 ? -10.036 -6.601 14.286 1.00 88.12 288 ALA A N 1
ATOM 2162 C CA . ALA A 1 288 ? -9.036 -7.434 14.941 1.00 88.12 288 ALA A CA 1
ATOM 2163 C C . ALA A 1 288 ? -9.546 -8.874 15.090 1.00 88.12 288 ALA A C 1
ATOM 2165 O O . ALA A 1 288 ? -10.475 -9.144 15.853 1.00 88.12 288 ALA A O 1
ATOM 2166 N N . GLY A 1 289 ? -8.944 -9.810 14.352 1.00 87.44 289 GLY A N 1
ATOM 2167 C CA . GLY A 1 289 ? -9.317 -11.225 14.399 1.00 87.44 289 GLY A CA 1
ATOM 2168 C C . GLY A 1 289 ? -9.075 -11.849 15.777 1.00 87.44 289 GLY A C 1
ATOM 2169 O O . GLY A 1 289 ? -8.049 -11.592 16.409 1.00 87.44 289 GLY A O 1
ATOM 2170 N N . ARG A 1 290 ? -9.996 -12.716 16.220 1.00 90.19 290 ARG A N 1
ATOM 2171 C CA . ARG A 1 290 ? -9.984 -13.350 17.551 1.00 90.19 290 ARG A CA 1
ATOM 2172 C C . ARG A 1 290 ? -8.619 -13.933 17.940 1.00 90.19 290 ARG A C 1
ATOM 2174 O O . ARG A 1 290 ? -8.105 -13.628 19.010 1.00 90.19 290 ARG A O 1
ATOM 2181 N N . ALA A 1 291 ? -8.013 -14.719 17.051 1.00 91.88 291 ALA A N 1
ATOM 2182 C CA . ALA A 1 291 ? -6.738 -15.383 17.318 1.00 91.88 291 ALA A CA 1
ATOM 2183 C C . ALA A 1 291 ? -5.545 -14.409 17.433 1.00 91.88 291 ALA A C 1
ATOM 2185 O O . ALA A 1 291 ? -4.611 -14.671 18.185 1.00 91.88 291 ALA A O 1
ATOM 2186 N N . LEU A 1 292 ? -5.596 -13.261 16.747 1.00 93.38 292 LEU A N 1
ATOM 2187 C CA . LEU A 1 292 ? -4.570 -12.216 16.837 1.00 93.38 292 LEU A CA 1
ATOM 2188 C C . LEU A 1 292 ? -4.685 -11.415 18.142 1.00 93.38 292 LEU A C 1
ATOM 2190 O O . LEU A 1 292 ? -3.672 -11.054 18.737 1.00 93.38 292 LEU A O 1
ATOM 2194 N N . LEU A 1 293 ? -5.911 -11.179 18.623 1.00 94.06 293 LEU A N 1
ATOM 2195 C CA . LEU A 1 293 ? -6.144 -10.619 19.959 1.00 94.06 293 LEU A CA 1
ATOM 2196 C C . LEU A 1 293 ? -5.643 -11.570 21.051 1.00 94.06 293 LEU A C 1
ATOM 2198 O O . LEU A 1 293 ? -5.017 -11.122 22.007 1.00 94.06 293 LEU A O 1
ATOM 2202 N N . ASP A 1 294 ? -5.874 -12.874 20.896 1.00 93.19 294 ASP A N 1
ATOM 2203 C CA . ASP A 1 294 ? -5.390 -13.877 21.845 1.00 93.19 294 ASP A CA 1
ATOM 2204 C C . ASP A 1 294 ? -3.853 -13.972 21.847 1.00 93.19 294 ASP A C 1
ATOM 2206 O O . ASP A 1 294 ? -3.260 -13.995 22.923 1.00 93.19 294 ASP A O 1
ATOM 2210 N N . ALA A 1 295 ? -3.191 -13.879 20.686 1.00 95.31 295 ALA A N 1
ATOM 2211 C CA . ALA A 1 295 ? -1.726 -13.803 20.587 1.00 95.31 295 ALA A CA 1
ATOM 2212 C C . ALA A 1 295 ? -1.123 -12.562 21.285 1.00 95.31 295 ALA A C 1
ATOM 2214 O O . ALA A 1 295 ? -0.034 -12.622 21.859 1.00 95.31 295 ALA A O 1
ATOM 2215 N N . LEU A 1 296 ? -1.829 -11.424 21.277 1.00 96.62 296 LEU A N 1
ATOM 2216 C CA . LEU A 1 296 ? -1.430 -10.232 22.040 1.00 96.62 296 LEU A CA 1
ATOM 2217 C C . LEU A 1 296 ? -1.651 -10.402 23.554 1.00 96.62 296 LEU A C 1
ATOM 2219 O O . LEU A 1 296 ? -0.902 -9.827 24.343 1.00 96.62 296 LEU A O 1
ATOM 2223 N N . ARG A 1 297 ? -2.662 -11.181 23.962 1.00 95.06 297 ARG A N 1
ATOM 2224 C CA . ARG A 1 297 ? -3.004 -11.470 25.370 1.00 95.06 297 ARG A CA 1
ATOM 2225 C C . ARG A 1 297 ? -2.144 -12.573 25.998 1.00 95.06 297 ARG A C 1
ATOM 2227 O O . ARG A 1 297 ? -2.107 -12.662 27.224 1.00 95.06 297 ARG A O 1
ATOM 2234 N N . GLU A 1 298 ? -1.496 -13.412 25.193 1.00 93.81 298 GLU A N 1
ATOM 2235 C CA . GLU A 1 298 ? -0.735 -14.584 25.643 1.00 93.81 298 GLU A CA 1
ATOM 2236 C C . GLU A 1 298 ? 0.368 -14.233 26.665 1.00 93.81 298 GLU A C 1
ATOM 2238 O O . GLU A 1 298 ? 0.943 -13.142 26.645 1.00 93.81 298 GLU A O 1
ATOM 2243 N N . ALA A 1 299 ? 0.662 -15.158 27.582 1.00 92.31 299 ALA A N 1
ATOM 2244 C CA . ALA A 1 299 ? 1.705 -14.977 28.588 1.00 92.31 299 ALA A CA 1
ATOM 2245 C C . ALA A 1 299 ? 3.114 -15.174 27.981 1.00 92.31 299 ALA A C 1
ATOM 2247 O O . ALA A 1 299 ? 3.296 -16.066 27.154 1.00 92.31 299 ALA A O 1
ATOM 2248 N N . PRO A 1 300 ? 4.145 -14.419 28.413 1.00 95.50 300 PRO A N 1
ATOM 2249 C CA . PRO A 1 300 ? 4.116 -13.357 29.424 1.00 95.50 300 PRO A CA 1
ATOM 2250 C C . PRO A 1 300 ? 3.434 -12.079 28.902 1.00 95.50 300 PRO A C 1
ATOM 2252 O O . PRO A 1 300 ? 3.414 -11.869 27.691 1.00 95.50 300 PRO A O 1
ATOM 2255 N N . PRO A 1 301 ? 2.934 -11.181 29.769 1.00 96.38 301 PRO A N 1
ATOM 2256 C CA . PRO A 1 301 ? 2.349 -9.921 29.316 1.00 96.38 301 PRO A CA 1
ATOM 2257 C C . PRO A 1 301 ? 3.342 -9.067 28.518 1.00 96.38 301 PRO A C 1
ATOM 2259 O O . PRO A 1 301 ? 4.517 -8.946 28.868 1.00 96.38 301 PRO A O 1
ATOM 2262 N N . ILE A 1 302 ? 2.836 -8.407 27.477 1.00 97.19 302 ILE A N 1
ATOM 2263 C CA . ILE A 1 302 ? 3.443 -7.206 26.901 1.00 97.19 302 ILE A CA 1
ATOM 2264 C C . ILE A 1 302 ? 3.441 -6.120 27.984 1.00 97.19 302 ILE A C 1
ATOM 2266 O O . ILE A 1 302 ? 2.367 -5.687 28.414 1.00 97.19 302 ILE A O 1
ATOM 2270 N N . VAL A 1 303 ? 4.640 -5.708 28.404 1.00 95.06 303 VAL A N 1
ATOM 2271 C CA . VAL A 1 303 ? 4.871 -4.761 29.504 1.00 95.06 303 VAL A CA 1
ATOM 2272 C C . VAL A 1 303 ? 4.306 -3.374 29.182 1.00 95.06 303 VAL A C 1
ATOM 2274 O O . VAL A 1 303 ? 4.557 -2.824 28.109 1.00 95.06 303 VAL A O 1
ATOM 2277 N N . GLY A 1 304 ? 3.578 -2.795 30.136 1.00 91.94 304 GLY A N 1
ATOM 2278 C CA . GLY A 1 304 ? 2.912 -1.498 30.042 1.00 91.94 304 GLY A CA 1
ATOM 2279 C C . GLY A 1 304 ? 1.590 -1.516 29.269 1.00 91.94 304 GLY A C 1
ATOM 2280 O O . GLY A 1 304 ? 1.093 -0.444 28.918 1.00 91.94 304 GLY A O 1
ATOM 2281 N N . LEU A 1 305 ? 1.028 -2.693 28.969 1.00 95.06 305 LEU A N 1
ATOM 2282 C CA . LEU A 1 305 ? -0.119 -2.824 28.065 1.00 95.06 305 LEU A CA 1
ATOM 2283 C C . LEU A 1 305 ? -1.097 -3.948 28.425 1.00 95.06 305 LEU A C 1
ATOM 2285 O O . LEU A 1 305 ? -2.301 -3.715 28.387 1.00 95.06 305 LEU A O 1
ATOM 2289 N N . THR A 1 306 ? -0.620 -5.162 28.711 1.00 96.50 306 THR A N 1
ATOM 2290 C CA . THR A 1 306 ? -1.481 -6.370 28.769 1.00 96.50 306 THR A CA 1
ATOM 2291 C C . THR A 1 306 ? -1.472 -7.093 30.110 1.00 96.50 306 THR A C 1
ATOM 2293 O O . THR A 1 306 ? -2.119 -8.130 30.247 1.00 96.50 306 THR A O 1
ATOM 2296 N N . GLU A 1 307 ? -0.802 -6.543 31.123 1.00 94.88 307 GLU A N 1
ATOM 2297 C CA . GLU A 1 307 ? -0.762 -7.087 32.483 1.00 94.88 307 GLU A CA 1
ATOM 2298 C C . GLU A 1 307 ? -2.167 -7.296 33.055 1.00 94.88 307 GLU A C 1
ATOM 2300 O O . GLU A 1 307 ? -2.465 -8.364 33.582 1.00 94.88 307 GLU A O 1
ATOM 2305 N N . ALA A 1 308 ? -3.062 -6.321 32.867 1.00 94.06 308 ALA A N 1
ATOM 2306 C CA . ALA A 1 308 ? -4.453 -6.409 33.308 1.00 94.06 308 ALA A CA 1
ATOM 2307 C C . ALA A 1 308 ? -5.258 -7.512 32.588 1.00 94.06 308 ALA A C 1
ATOM 2309 O O . ALA A 1 308 ? -6.307 -7.918 33.078 1.00 94.06 308 ALA A O 1
ATOM 2310 N N . LEU A 1 309 ? -4.793 -7.993 31.428 1.00 94.88 309 LEU A N 1
ATOM 2311 C CA . LEU A 1 309 ? -5.457 -9.028 30.626 1.00 94.88 309 LEU A CA 1
ATOM 2312 C C . LEU A 1 309 ? -4.953 -10.450 30.930 1.00 94.88 309 LEU A C 1
ATOM 2314 O O . LEU A 1 309 ? -5.508 -11.413 30.399 1.00 94.88 309 LEU A O 1
ATOM 2318 N N . GLN A 1 310 ? -3.923 -10.600 31.770 1.00 94.94 310 GLN A N 1
ATOM 2319 C CA . GLN A 1 310 ? -3.364 -11.906 32.126 1.00 94.94 310 GLN A CA 1
ATOM 2320 C C . GLN A 1 310 ? -4.329 -12.705 33.007 1.00 94.94 310 GLN A C 1
ATOM 2322 O O . GLN A 1 310 ? -4.876 -12.187 33.976 1.00 94.94 310 GLN A O 1
ATOM 2327 N N . GLY A 1 311 ? -4.530 -13.985 32.679 1.00 87.94 311 GLY A N 1
ATOM 2328 C CA . GLY A 1 311 ? -5.402 -14.884 33.449 1.00 87.94 311 GLY A CA 1
ATOM 2329 C C . GLY A 1 311 ? -6.901 -14.551 33.395 1.00 87.94 311 GLY A C 1
ATOM 2330 O O . GLY A 1 311 ? -7.676 -15.168 34.121 1.00 87.94 311 GLY A O 1
ATOM 2331 N N . VAL A 1 312 ? -7.319 -13.602 32.551 1.00 92.06 312 VAL A N 1
ATOM 2332 C CA . VAL A 1 312 ? -8.725 -13.203 32.392 1.00 92.06 312 VAL A CA 1
ATOM 2333 C C . VAL A 1 312 ? -9.503 -14.284 31.640 1.00 92.06 312 VAL A C 1
ATOM 2335 O O . VAL A 1 312 ? -9.202 -14.570 30.479 1.00 92.06 312 VAL A O 1
ATOM 2338 N N . ASP A 1 313 ? -10.521 -14.849 32.293 1.00 92.31 313 ASP A N 1
ATOM 2339 C CA . ASP A 1 313 ? -11.423 -15.838 31.698 1.00 92.31 313 ASP A CA 1
ATOM 2340 C C . ASP A 1 313 ? -12.338 -15.254 30.602 1.00 92.31 313 ASP A C 1
ATOM 2342 O O . ASP A 1 313 ? -12.448 -14.041 30.404 1.00 92.31 313 ASP A O 1
ATOM 2346 N N . GLU A 1 314 ? -12.991 -16.138 29.846 1.00 90.12 314 GLU A N 1
ATOM 2347 C CA . GLU A 1 314 ? -13.811 -15.751 28.694 1.00 90.12 314 GLU A CA 1
ATOM 2348 C C . GLU A 1 314 ? -15.059 -14.939 29.056 1.00 90.12 314 GLU A C 1
ATOM 2350 O O . GLU A 1 314 ? -15.468 -14.082 28.272 1.00 90.12 314 GLU A O 1
ATOM 2355 N N . ASP A 1 315 ? -15.669 -15.176 30.216 1.00 92.12 315 ASP A N 1
ATOM 2356 C CA . ASP A 1 315 ? -16.869 -14.443 30.627 1.00 92.12 315 ASP A CA 1
ATOM 2357 C C . ASP A 1 315 ? -16.499 -13.024 31.086 1.00 92.12 315 ASP A C 1
ATOM 2359 O O . ASP A 1 315 ? -17.155 -12.051 30.706 1.00 92.12 315 ASP A O 1
ATOM 2363 N N . THR A 1 316 ? -15.379 -12.882 31.797 1.00 93.88 316 THR A N 1
ATOM 2364 C CA . THR A 1 316 ? -14.786 -11.594 32.171 1.00 93.88 316 THR A CA 1
ATOM 2365 C C . THR A 1 316 ? -14.304 -10.822 30.941 1.00 93.88 316 THR A C 1
ATOM 2367 O O . THR A 1 316 ? -14.543 -9.617 30.845 1.00 93.88 316 THR A O 1
ATOM 2370 N N . TRP A 1 317 ? -13.683 -11.496 29.966 1.00 92.38 317 TRP A N 1
ATOM 2371 C CA . TRP A 1 317 ? -13.292 -10.892 28.689 1.00 92.38 317 TRP A CA 1
ATOM 2372 C C . TRP A 1 317 ? -14.513 -10.381 27.914 1.00 92.38 317 TRP A C 1
ATOM 2374 O O . TRP A 1 317 ? -14.542 -9.216 27.514 1.00 92.38 317 TRP A O 1
ATOM 2384 N N . ARG A 1 318 ? -15.569 -11.197 27.778 1.00 91.25 318 ARG A N 1
ATOM 2385 C CA . ARG A 1 318 ? -16.834 -10.774 27.152 1.00 91.25 318 ARG A CA 1
ATOM 2386 C C . ARG A 1 318 ? -17.479 -9.598 27.886 1.00 91.25 318 ARG A C 1
ATOM 2388 O O . ARG A 1 318 ? -17.959 -8.686 27.220 1.00 91.25 318 ARG A O 1
ATOM 2395 N N . ALA A 1 319 ? -17.452 -9.567 29.220 1.00 92.56 319 ALA A N 1
ATOM 2396 C CA . ALA A 1 319 ? -17.952 -8.434 30.002 1.00 92.56 319 ALA A CA 1
ATOM 2397 C C . ALA A 1 319 ? -17.139 -7.146 29.757 1.00 92.56 319 ALA A C 1
ATOM 2399 O O . ALA A 1 319 ? -17.720 -6.078 29.564 1.00 92.56 319 ALA A O 1
ATOM 2400 N N . THR A 1 320 ? -15.806 -7.238 29.683 1.00 94.12 320 THR A N 1
ATOM 2401 C CA . THR A 1 320 ? -14.933 -6.111 29.310 1.00 94.12 320 THR A CA 1
ATOM 2402 C C . THR A 1 320 ? -15.247 -5.593 27.900 1.00 94.12 320 THR A C 1
ATOM 2404 O O . THR A 1 320 ? -15.392 -4.384 27.716 1.00 94.12 320 THR A O 1
ATOM 2407 N N . LEU A 1 321 ? -15.428 -6.478 26.912 1.00 93.62 321 LEU A N 1
ATOM 2408 C CA . LEU A 1 321 ? -15.804 -6.073 25.551 1.00 93.62 321 LEU A CA 1
ATOM 2409 C C . LEU A 1 321 ? -17.219 -5.481 25.476 1.00 93.62 321 LEU A C 1
ATOM 2411 O O . LEU A 1 321 ? -17.426 -4.498 24.765 1.00 93.62 321 LEU A O 1
ATOM 2415 N N . ALA A 1 322 ? -18.175 -6.019 26.237 1.00 91.75 322 ALA A N 1
ATOM 2416 C CA . ALA A 1 322 ? -19.528 -5.476 26.331 1.00 91.75 322 ALA A CA 1
ATOM 2417 C C . ALA A 1 322 ? -19.526 -4.047 26.900 1.00 91.75 322 ALA A C 1
ATOM 2419 O O . ALA A 1 322 ? -20.166 -3.172 26.326 1.00 91.75 322 ALA A O 1
ATOM 2420 N N . ASN A 1 323 ? -18.741 -3.769 27.948 1.00 92.56 323 ASN A N 1
ATOM 2421 C CA . ASN A 1 323 ? -18.609 -2.419 28.514 1.00 92.56 323 ASN A CA 1
ATOM 2422 C C . ASN A 1 323 ? -18.016 -1.404 27.517 1.00 92.56 323 ASN A C 1
ATOM 2424 O O . ASN A 1 323 ? -18.446 -0.247 27.478 1.00 92.56 323 ASN A O 1
ATOM 2428 N N . LEU A 1 324 ? -17.045 -1.824 26.699 1.00 94.94 324 LEU A N 1
ATOM 2429 C CA . LEU A 1 324 ? -16.474 -0.992 25.634 1.00 94.94 324 LEU A CA 1
ATOM 2430 C C . LEU A 1 324 ? -17.474 -0.762 24.484 1.00 94.94 324 LEU A C 1
ATOM 2432 O O . LEU A 1 324 ? -17.541 0.346 23.942 1.00 94.94 324 LEU A O 1
ATOM 2436 N N . ALA A 1 325 ? -18.275 -1.773 24.135 1.00 92.12 325 ALA A N 1
ATOM 2437 C CA . ALA A 1 325 ? -19.324 -1.673 23.118 1.00 92.12 325 ALA A CA 1
ATOM 2438 C C . ALA A 1 325 ? -20.475 -0.758 23.573 1.00 92.12 325 ALA A C 1
ATOM 2440 O O . ALA A 1 325 ? -20.938 0.093 22.814 1.00 92.12 325 ALA A O 1
ATOM 2441 N N . ASP A 1 326 ? -20.845 -0.842 24.850 1.00 90.69 326 ASP A N 1
ATOM 2442 C CA . ASP A 1 326 ? -21.766 0.061 25.549 1.00 90.69 326 ASP A CA 1
ATOM 2443 C C . ASP A 1 326 ? -21.301 1.528 25.534 1.00 90.69 326 ASP A C 1
ATOM 2445 O O . ASP A 1 326 ? -22.117 2.451 25.592 1.00 90.69 326 ASP A O 1
ATOM 2449 N N . CYS A 1 327 ? -19.988 1.757 25.450 1.00 91.50 327 CYS A N 1
ATOM 2450 C CA . CYS A 1 327 ? -19.385 3.077 25.276 1.00 91.50 327 CYS A CA 1
ATOM 2451 C C . CYS A 1 327 ? -19.307 3.516 23.801 1.00 91.50 327 CYS A C 1
ATOM 2453 O O . CYS A 1 327 ? -18.952 4.656 23.519 1.00 91.50 327 CYS A O 1
ATOM 2455 N N . GLY A 1 328 ? -19.672 2.647 22.853 1.00 89.12 328 GLY A N 1
ATOM 2456 C CA . GLY A 1 328 ? -19.603 2.902 21.412 1.00 89.12 328 GLY A CA 1
ATOM 2457 C C . GLY A 1 328 ? -18.181 2.913 20.842 1.00 89.12 328 GLY A C 1
ATOM 2458 O O . GLY A 1 328 ? -17.997 3.325 19.699 1.00 89.12 328 GLY A O 1
ATOM 2459 N N . LEU A 1 329 ? -17.184 2.483 21.623 1.00 92.75 329 LEU A N 1
ATOM 2460 C CA . LEU A 1 329 ? -15.772 2.486 21.226 1.00 92.75 329 LEU A CA 1
ATOM 2461 C C . LEU A 1 329 ? -15.413 1.295 20.332 1.00 92.75 329 LEU A C 1
ATOM 2463 O O . LEU A 1 329 ? -14.546 1.419 19.470 1.00 92.75 329 LEU A O 1
ATOM 2467 N N . VAL A 1 330 ? -16.081 0.155 20.537 1.00 92.94 330 VAL A N 1
ATOM 2468 C CA . VAL A 1 330 ? -15.816 -1.110 19.836 1.00 92.94 330 VAL A CA 1
ATOM 2469 C C . VAL A 1 330 ? -17.118 -1.779 19.390 1.00 92.94 330 VAL A C 1
ATOM 2471 O O . VAL A 1 330 ? -18.193 -1.487 19.913 1.00 92.94 330 VAL A O 1
ATOM 2474 N N . GLN A 1 331 ? -17.023 -2.695 18.432 1.00 88.19 331 GLN A N 1
ATOM 2475 C CA . GLN A 1 331 ? -18.115 -3.532 17.942 1.00 88.19 331 GLN A CA 1
ATOM 2476 C C . GLN A 1 331 ? -17.623 -4.990 17.892 1.00 88.19 331 GLN A C 1
ATOM 2478 O O . GLN A 1 331 ? -16.900 -5.352 16.963 1.00 88.19 331 GLN A O 1
ATOM 2483 N N . PRO A 1 332 ? -17.945 -5.827 18.897 1.00 84.88 332 PRO A N 1
ATOM 2484 C CA . PRO A 1 332 ? -17.596 -7.243 18.875 1.00 84.88 332 PRO A CA 1
ATOM 2485 C C . PRO A 1 332 ? -18.512 -7.997 17.904 1.00 84.88 332 PRO A C 1
ATOM 2487 O O . PRO A 1 332 ? -19.738 -7.898 17.992 1.00 84.88 332 PRO A O 1
ATOM 2490 N N . ASP A 1 333 ? -17.931 -8.783 17.001 1.00 78.44 333 ASP A N 1
ATOM 2491 C CA . ASP A 1 333 ? -18.688 -9.683 16.138 1.00 78.44 333 ASP A CA 1
ATOM 2492 C C . ASP A 1 333 ? -18.987 -11.003 16.860 1.00 78.44 333 ASP A C 1
ATOM 2494 O O . ASP A 1 333 ? -18.105 -11.816 17.138 1.00 78.44 333 ASP A O 1
ATOM 2498 N N . SER A 1 334 ? -20.274 -11.235 17.111 1.00 71.69 334 SER A N 1
ATOM 2499 C CA . SER A 1 334 ? -20.802 -12.469 17.697 1.00 71.69 334 SER A CA 1
ATOM 2500 C C . SER A 1 334 ? -20.535 -13.750 16.890 1.00 71.69 334 SER A C 1
ATOM 2502 O O . SER A 1 334 ? -20.637 -14.830 17.467 1.00 71.69 334 SER A O 1
ATOM 2504 N N . GLN A 1 335 ? -20.239 -13.661 15.585 1.00 70.38 335 GLN A N 1
ATOM 2505 C CA . GLN A 1 335 ? -20.028 -14.830 14.721 1.00 70.38 335 GLN A CA 1
ATOM 2506 C C . GLN A 1 335 ? -18.551 -15.214 14.600 1.00 70.38 335 GLN A C 1
ATOM 2508 O O . GLN A 1 335 ? -18.204 -16.365 14.849 1.00 70.38 335 GLN A O 1
ATOM 2513 N N . SER A 1 336 ? -17.675 -14.270 14.237 1.00 73.94 336 SER A N 1
ATOM 2514 C CA . SER A 1 336 ? -16.233 -14.537 14.095 1.00 73.94 336 SER A CA 1
ATOM 2515 C C . SER A 1 336 ? -15.433 -14.396 15.396 1.00 73.94 336 SER A C 1
ATOM 2517 O O . SER A 1 336 ? -14.277 -14.817 15.458 1.00 73.94 336 SER A O 1
ATOM 2519 N N . GLY A 1 337 ? -16.004 -13.763 16.426 1.00 78.50 337 GLY A N 1
ATOM 2520 C CA . GLY A 1 337 ? -15.275 -13.363 17.631 1.00 78.50 337 GLY A CA 1
ATOM 2521 C C . GLY A 1 337 ? -14.261 -12.234 17.399 1.00 78.50 337 GLY A C 1
ATOM 2522 O O . GLY A 1 337 ? -13.476 -11.943 18.303 1.00 78.50 337 GLY A O 1
ATOM 2523 N N . ALA A 1 338 ? -14.241 -11.623 16.209 1.00 84.31 338 ALA A N 1
ATOM 2524 C CA . ALA A 1 338 ? -13.417 -10.458 15.918 1.00 84.31 338 ALA A CA 1
ATOM 2525 C C . ALA A 1 338 ? -13.921 -9.213 16.667 1.00 84.31 338 ALA A C 1
ATOM 2527 O O . ALA A 1 338 ? -15.100 -9.101 17.009 1.00 84.31 338 ALA A O 1
ATOM 2528 N N . LEU A 1 339 ? -13.024 -8.257 16.896 1.00 89.31 339 LEU A N 1
ATOM 2529 C CA . LEU A 1 339 ? -13.332 -6.984 17.539 1.00 89.31 339 LEU A CA 1
ATOM 2530 C C . LEU A 1 339 ? -13.035 -5.836 16.578 1.00 89.31 339 LEU A C 1
ATOM 2532 O O . LEU A 1 339 ? -11.887 -5.627 16.192 1.00 89.31 339 LEU A O 1
ATOM 2536 N N . ASP A 1 340 ? -14.062 -5.083 16.200 1.00 86.56 340 ASP A N 1
ATOM 2537 C CA . ASP A 1 340 ? -13.911 -3.904 15.351 1.00 86.56 340 ASP A CA 1
ATOM 2538 C C . ASP A 1 340 ? -14.013 -2.601 16.161 1.00 86.56 340 ASP A C 1
ATOM 2540 O O . ASP A 1 340 ? -14.494 -2.579 17.294 1.00 86.56 340 ASP A O 1
ATOM 2544 N N . ALA A 1 341 ? -13.572 -1.497 15.570 1.00 88.81 341 ALA A N 1
ATOM 2545 C CA . ALA A 1 341 ? -13.757 -0.133 16.060 1.00 88.81 341 ALA A CA 1
ATOM 2546 C C . ALA A 1 341 ? -13.768 0.827 14.867 1.00 88.81 341 ALA A C 1
ATOM 2548 O O . ALA A 1 341 ? -13.304 0.488 13.783 1.00 88.81 341 ALA A O 1
ATOM 2549 N N . HIS A 1 342 ? -14.266 2.051 15.041 1.00 86.06 342 HIS A N 1
ATOM 2550 C CA . HIS A 1 342 ? -14.228 3.019 13.944 1.00 86.06 342 HIS A CA 1
ATOM 2551 C C . HIS A 1 342 ? -12.765 3.335 13.541 1.00 86.06 342 HIS A C 1
ATOM 2553 O O . HIS A 1 342 ? -11.947 3.519 14.442 1.00 86.06 342 HIS A O 1
ATOM 2559 N N . PRO A 1 343 ? -12.410 3.477 12.243 1.00 79.50 343 PRO A N 1
ATOM 2560 C CA . PRO A 1 343 ? -11.028 3.725 11.813 1.00 79.50 343 PRO A CA 1
ATOM 2561 C C . PRO A 1 343 ? -10.320 4.869 12.558 1.00 79.50 343 PRO A C 1
ATOM 2563 O O . PRO A 1 343 ? -9.253 4.644 13.112 1.00 79.50 343 PRO A O 1
ATOM 2566 N N . LEU A 1 344 ? -10.970 6.035 12.710 1.00 82.69 344 LEU A N 1
ATOM 2567 C CA . LEU A 1 344 ? -10.450 7.176 13.499 1.00 82.69 344 LEU A CA 1
ATOM 2568 C C . LEU A 1 344 ? -10.124 6.841 14.974 1.00 82.69 344 LEU A C 1
ATOM 2570 O O . LEU A 1 344 ? -9.313 7.521 15.593 1.00 82.69 344 LEU A O 1
ATOM 2574 N N . VAL A 1 345 ? -10.773 5.828 15.562 1.00 89.00 345 VAL A N 1
ATOM 2575 C CA . VAL A 1 345 ? -10.472 5.355 16.925 1.00 89.00 345 VAL A CA 1
ATOM 2576 C C . VAL A 1 345 ? -9.203 4.501 16.902 1.00 89.00 345 VAL A C 1
ATOM 2578 O O . VAL A 1 345 ? -8.334 4.705 17.743 1.00 89.00 345 VAL A O 1
ATOM 2581 N N . ARG A 1 346 ? -9.053 3.598 15.921 1.00 87.88 346 ARG A N 1
ATOM 2582 C CA . ARG A 1 346 ? -7.825 2.797 15.748 1.00 87.88 346 ARG A CA 1
ATOM 2583 C C . ARG A 1 346 ? -6.611 3.670 15.416 1.00 87.88 346 ARG A C 1
ATOM 2585 O O . ARG A 1 346 ? -5.562 3.452 16.000 1.00 87.88 346 ARG A O 1
ATOM 2592 N N . GLU A 1 347 ? -6.782 4.678 14.559 1.00 81.75 347 GLU A N 1
ATOM 2593 C CA . GLU A 1 347 ? -5.778 5.693 14.182 1.00 81.75 347 GLU A CA 1
ATOM 2594 C C . GLU A 1 347 ? -5.239 6.418 15.433 1.00 81.75 347 GLU A C 1
ATOM 2596 O O . GLU A 1 347 ? -4.055 6.304 15.744 1.00 81.75 347 GLU A O 1
ATOM 2601 N N . HIS A 1 348 ? -6.121 7.015 16.251 1.00 88.44 348 HIS A N 1
ATOM 2602 C CA . HIS A 1 348 ? -5.747 7.645 17.532 1.00 88.44 348 HIS A CA 1
ATOM 2603 C C . HIS A 1 348 ? -5.041 6.678 18.503 1.00 88.44 348 HIS A C 1
ATOM 2605 O O . HIS A 1 348 ? -4.073 7.054 19.171 1.00 88.44 348 HIS A O 1
ATOM 2611 N N . LEU A 1 349 ? -5.521 5.433 18.613 1.00 91.88 349 LEU A N 1
ATOM 2612 C CA . LEU A 1 349 ? -4.929 4.425 19.501 1.00 91.88 349 LEU A CA 1
ATOM 2613 C C . LEU A 1 349 ? -3.547 3.968 19.011 1.00 91.88 349 LEU A C 1
ATOM 2615 O O . LEU A 1 349 ? -2.661 3.757 19.836 1.00 91.88 349 LEU A O 1
ATOM 2619 N N . ALA A 1 350 ? -3.352 3.847 17.696 1.00 86.81 350 ALA A N 1
ATOM 2620 C CA . ALA A 1 350 ? -2.076 3.508 17.076 1.00 86.81 350 ALA A CA 1
ATOM 2621 C C . ALA A 1 350 ? -1.035 4.611 17.319 1.00 86.81 350 ALA A C 1
ATOM 2623 O O . ALA A 1 350 ? 0.034 4.332 17.861 1.00 86.81 350 ALA A O 1
ATOM 2624 N N . GLU A 1 351 ? -1.379 5.869 17.021 1.00 82.62 351 GLU A N 1
ATOM 2625 C CA . GLU A 1 351 ? -0.534 7.039 17.300 1.00 82.62 351 GLU A CA 1
ATOM 2626 C C . GLU A 1 351 ? -0.149 7.123 18.783 1.00 82.62 351 GLU A C 1
ATOM 2628 O O . GLU A 1 351 ? 1.016 7.326 19.132 1.00 82.62 351 GLU A O 1
ATOM 2633 N N . THR A 1 352 ? -1.129 6.935 19.672 1.00 87.62 352 THR A N 1
ATOM 2634 C CA . THR A 1 352 ? -0.932 7.002 21.125 1.00 87.62 352 THR A CA 1
ATOM 2635 C C . THR A 1 352 ? -0.036 5.865 21.621 1.00 87.62 352 THR A C 1
ATOM 2637 O O . THR A 1 352 ? 0.884 6.116 22.396 1.00 87.62 352 THR A O 1
ATOM 2640 N N . LEU A 1 353 ? -0.219 4.630 21.139 1.00 90.88 353 LEU A N 1
ATOM 2641 C CA . LEU A 1 353 ? 0.671 3.510 21.467 1.00 90.88 353 LEU A CA 1
ATOM 2642 C C . LEU A 1 353 ? 2.093 3.708 20.939 1.00 90.88 353 LEU A C 1
ATOM 2644 O O . LEU A 1 353 ? 3.054 3.459 21.667 1.00 90.88 353 LEU A O 1
ATOM 2648 N N . GLN A 1 354 ? 2.237 4.146 19.690 1.00 86.50 354 GLN A N 1
ATOM 2649 C CA . GLN A 1 354 ? 3.538 4.344 19.059 1.00 86.50 354 GLN A CA 1
ATOM 2650 C C . GLN A 1 354 ? 4.336 5.459 19.754 1.00 86.50 354 GLN A C 1
ATOM 2652 O O . GLN A 1 354 ? 5.545 5.315 19.942 1.00 86.50 354 GLN A O 1
ATOM 2657 N N . ARG A 1 355 ? 3.662 6.545 20.159 1.00 86.38 355 ARG A N 1
ATOM 2658 C CA . ARG A 1 355 ? 4.256 7.685 20.872 1.00 86.38 355 ARG A CA 1
ATOM 2659 C C . ARG A 1 355 ? 4.565 7.365 22.336 1.00 86.38 355 ARG A C 1
ATOM 2661 O O . ARG A 1 355 ? 5.689 7.590 22.778 1.00 86.38 355 ARG A O 1
ATOM 2668 N N . ASP A 1 356 ? 3.586 6.848 23.078 1.00 89.50 356 ASP A N 1
ATOM 2669 C CA . ASP A 1 356 ? 3.650 6.780 24.545 1.00 89.50 356 ASP A CA 1
ATOM 2670 C C . ASP A 1 356 ? 4.132 5.413 25.067 1.00 89.50 356 ASP A C 1
ATOM 2672 O O . ASP A 1 356 ? 4.647 5.327 26.182 1.00 89.50 356 ASP A O 1
ATOM 2676 N N . LEU A 1 357 ? 4.007 4.338 24.274 1.00 93.06 357 LEU A N 1
ATOM 2677 C CA . LEU A 1 357 ? 4.409 2.967 24.632 1.00 93.06 357 LEU A CA 1
ATOM 2678 C C . LEU A 1 357 ? 5.255 2.269 23.527 1.00 93.06 357 LEU A C 1
ATOM 2680 O O . LEU A 1 357 ? 4.975 1.125 23.150 1.00 93.06 357 LEU A O 1
ATOM 2684 N N . PRO A 1 358 ? 6.359 2.879 23.037 1.00 88.94 358 PRO A N 1
ATOM 2685 C CA . PRO A 1 358 ? 7.129 2.405 21.873 1.00 88.94 358 PRO A CA 1
ATOM 2686 C C . PRO A 1 358 ? 7.861 1.060 22.054 1.00 88.94 358 PRO A C 1
ATOM 2688 O O . PRO A 1 358 ? 8.450 0.539 21.100 1.00 88.94 358 PRO A O 1
ATOM 2691 N N . GLN A 1 359 ? 7.900 0.503 23.269 1.00 92.75 359 GLN A N 1
ATOM 2692 C CA . GLN A 1 359 ? 8.376 -0.865 23.517 1.00 92.75 359 GLN A CA 1
ATOM 2693 C C . GLN A 1 359 ? 7.235 -1.880 23.358 1.00 92.75 359 GLN A C 1
ATOM 2695 O O . GLN A 1 359 ? 7.390 -2.845 22.613 1.00 92.75 359 GLN A O 1
ATOM 2700 N N . ALA A 1 360 ? 6.070 -1.613 23.962 1.00 95.31 360 ALA A N 1
ATOM 2701 C CA . ALA A 1 360 ? 4.871 -2.436 23.805 1.00 95.31 360 ALA A CA 1
ATOM 2702 C C . ALA A 1 360 ? 4.384 -2.474 22.347 1.00 95.31 360 ALA A C 1
ATOM 2704 O O . ALA A 1 360 ? 3.983 -3.530 21.868 1.00 95.31 360 ALA A O 1
ATOM 2705 N N . TRP A 1 361 ? 4.492 -1.354 21.622 1.00 93.12 361 TRP A N 1
ATOM 2706 C CA . TRP A 1 361 ? 4.233 -1.274 20.179 1.00 93.12 361 TRP A CA 1
ATOM 2707 C C . TRP A 1 361 ? 5.071 -2.278 19.372 1.00 93.12 361 TRP A C 1
ATOM 2709 O O . TRP A 1 361 ? 4.545 -3.048 18.570 1.00 93.12 361 TRP A O 1
ATOM 2719 N N . ARG A 1 362 ? 6.387 -2.316 19.614 1.00 89.94 362 ARG A N 1
ATOM 2720 C CA . ARG A 1 362 ? 7.289 -3.242 18.914 1.00 89.94 362 ARG A CA 1
ATOM 2721 C C . ARG A 1 362 ? 7.029 -4.693 19.301 1.00 89.94 362 ARG A C 1
ATOM 2723 O O . ARG A 1 362 ? 6.931 -5.539 18.421 1.00 89.94 362 ARG A O 1
ATOM 2730 N N . GLU A 1 363 ? 6.860 -4.976 20.591 1.00 96.69 363 GLU A N 1
ATOM 2731 C CA . GLU A 1 363 ? 6.602 -6.333 21.088 1.00 96.69 363 GLU A CA 1
ATOM 2732 C C . GLU A 1 363 ? 5.244 -6.888 20.626 1.00 96.69 363 GLU A C 1
ATOM 2734 O O . GLU A 1 363 ? 5.169 -8.036 20.195 1.00 96.69 363 GLU A O 1
ATOM 2739 N N . GLY A 1 364 ? 4.175 -6.088 20.642 1.00 96.06 364 GLY A N 1
ATOM 2740 C CA . GLY A 1 364 ? 2.867 -6.525 20.150 1.00 96.06 364 GLY A CA 1
ATOM 2741 C C . GLY A 1 364 ? 2.884 -6.818 18.649 1.00 96.06 364 GLY A C 1
ATOM 2742 O O . GLY A 1 364 ? 2.422 -7.874 18.221 1.00 96.06 364 GLY A O 1
ATOM 2743 N N . HIS A 1 365 ? 3.518 -5.959 17.845 1.00 93.38 365 HIS A N 1
ATOM 2744 C CA . HIS A 1 365 ? 3.721 -6.255 16.427 1.00 93.38 365 HIS A CA 1
ATOM 2745 C C . HIS A 1 365 ? 4.633 -7.462 16.186 1.00 93.38 365 HIS A C 1
ATOM 2747 O O . HIS A 1 365 ? 4.365 -8.232 15.266 1.00 93.38 365 HIS A O 1
ATOM 2753 N N . ARG A 1 366 ? 5.646 -7.693 17.031 1.00 95.19 366 ARG A N 1
ATOM 2754 C CA . ARG A 1 366 ? 6.485 -8.898 16.972 1.00 95.19 366 ARG A CA 1
ATOM 2755 C C . ARG A 1 366 ? 5.651 -10.162 17.184 1.00 95.19 366 ARG A C 1
ATOM 2757 O O . ARG A 1 366 ? 5.791 -11.109 16.421 1.00 95.19 366 ARG A O 1
ATOM 2764 N N . ARG A 1 367 ? 4.743 -10.175 18.167 1.00 96.94 367 ARG A N 1
ATOM 2765 C CA . ARG A 1 367 ? 3.833 -11.314 18.402 1.00 96.94 367 ARG A CA 1
ATOM 2766 C C . ARG A 1 367 ? 2.885 -11.558 17.239 1.00 96.94 367 ARG A C 1
ATOM 2768 O O . ARG A 1 367 ? 2.717 -12.702 16.836 1.00 96.94 367 ARG A O 1
ATOM 2775 N N . LEU A 1 368 ? 2.297 -10.499 16.682 1.00 94.25 368 LEU A N 1
ATOM 2776 C CA . LEU A 1 368 ? 1.421 -10.609 15.513 1.00 94.25 368 LEU A CA 1
ATOM 2777 C C . LEU A 1 368 ? 2.172 -11.165 14.298 1.00 94.25 368 LEU A C 1
ATOM 2779 O O . LEU A 1 368 ? 1.666 -12.063 13.630 1.00 94.25 368 LEU A O 1
ATOM 2783 N N . TYR A 1 369 ? 3.393 -10.681 14.056 1.00 90.50 369 TYR A N 1
ATOM 2784 C CA . TYR A 1 369 ? 4.293 -11.207 13.033 1.00 90.50 369 TYR A CA 1
ATOM 2785 C C . TYR A 1 369 ? 4.572 -12.701 13.230 1.00 90.50 369 TYR A C 1
ATOM 2787 O O . TYR A 1 369 ? 4.282 -13.482 12.326 1.00 90.50 369 TYR A O 1
ATOM 2795 N N . GLU A 1 370 ? 5.058 -13.112 14.406 1.00 94.31 370 GLU A N 1
ATOM 2796 C CA . GLU A 1 370 ? 5.371 -14.518 14.697 1.00 94.31 370 GLU A CA 1
ATOM 2797 C C . GLU A 1 370 ? 4.141 -15.418 14.587 1.00 94.31 370 GLU A C 1
ATOM 2799 O O . GLU A 1 370 ? 4.210 -16.510 14.016 1.00 94.31 370 GLU A O 1
ATOM 2804 N N . TRP A 1 371 ? 2.992 -14.958 15.088 1.00 95.38 371 TRP A N 1
ATOM 2805 C CA . TRP A 1 371 ? 1.752 -15.718 15.028 1.00 95.38 371 TRP A CA 1
ATOM 2806 C C . TRP A 1 371 ? 1.307 -15.933 13.579 1.00 95.38 371 TRP A C 1
ATOM 2808 O O . TRP A 1 371 ? 1.037 -17.069 13.189 1.00 95.38 371 TRP A O 1
ATOM 2818 N N . LEU A 1 372 ? 1.289 -14.878 12.757 1.00 89.25 372 LEU A N 1
ATOM 2819 C CA . LEU A 1 372 ? 0.921 -14.963 11.339 1.00 89.25 372 LEU A CA 1
ATOM 2820 C C . LEU A 1 372 ? 1.932 -15.798 10.544 1.00 89.25 372 LEU A C 1
ATOM 2822 O O . LEU A 1 372 ? 1.537 -16.667 9.766 1.00 89.25 372 LEU A O 1
ATOM 2826 N N . LYS A 1 373 ? 3.232 -15.598 10.779 1.00 88.62 373 LYS A N 1
ATOM 2827 C CA . LYS A 1 373 ? 4.327 -16.381 10.189 1.00 88.62 373 LYS A CA 1
ATOM 2828 C C . LYS A 1 373 ? 4.162 -17.875 10.485 1.00 88.62 373 LYS A C 1
ATOM 2830 O O . LYS A 1 373 ? 4.288 -18.681 9.562 1.00 88.62 373 LYS A O 1
ATOM 2835 N N . THR A 1 374 ? 3.860 -18.232 11.733 1.00 92.44 374 THR A N 1
ATOM 2836 C CA . THR A 1 374 ? 3.795 -19.622 12.215 1.00 92.44 374 THR A CA 1
ATOM 2837 C C . THR A 1 374 ? 2.495 -20.332 11.832 1.00 92.44 374 THR A C 1
ATOM 2839 O O . THR A 1 374 ? 2.533 -21.490 11.426 1.00 92.44 374 THR A O 1
ATOM 2842 N N . ASN A 1 375 ? 1.346 -19.655 11.931 1.00 90.44 375 ASN A N 1
ATOM 2843 C CA . ASN A 1 375 ? 0.029 -20.271 11.705 1.00 90.44 375 ASN A CA 1
ATOM 2844 C C . ASN A 1 375 ? -0.408 -20.273 10.230 1.00 90.44 375 ASN A C 1
ATOM 2846 O O . ASN A 1 375 ? -1.404 -20.905 9.883 1.00 90.44 375 ASN A O 1
ATOM 2850 N N . THR A 1 376 ? 0.335 -19.604 9.347 1.00 85.81 376 THR A N 1
ATOM 2851 C CA . THR A 1 376 ? 0.112 -19.689 7.897 1.00 85.81 376 THR A CA 1
ATOM 2852 C C . THR A 1 376 ? 0.932 -20.839 7.306 1.00 85.81 376 THR A C 1
ATOM 2854 O O . THR A 1 376 ? 2.100 -20.983 7.677 1.00 85.81 376 THR A O 1
ATOM 2857 N N . PRO A 1 377 ? 0.403 -21.633 6.350 1.00 85.94 377 PRO A N 1
ATOM 2858 C CA . PRO A 1 377 ? 1.182 -22.647 5.638 1.00 85.94 377 PRO A CA 1
ATOM 2859 C C . PRO A 1 377 ? 2.481 -22.092 5.036 1.00 85.94 377 PRO A C 1
ATOM 2861 O O . PRO A 1 377 ? 2.581 -20.903 4.726 1.00 85.94 377 PRO A O 1
ATOM 2864 N N . HIS A 1 378 ? 3.493 -22.945 4.849 1.00 77.44 378 HIS A N 1
ATOM 2865 C CA . HIS A 1 378 ? 4.801 -22.502 4.350 1.00 77.44 378 HIS A CA 1
ATOM 2866 C C . HIS A 1 378 ? 4.697 -21.847 2.961 1.00 77.44 378 HIS A C 1
ATOM 2868 O O . HIS A 1 378 ? 5.186 -20.738 2.771 1.00 77.44 378 HIS A O 1
ATOM 2874 N N . GLN A 1 379 ? 3.994 -22.494 2.027 1.00 73.88 379 GLN A N 1
ATOM 2875 C CA . GLN A 1 379 ? 3.672 -21.974 0.695 1.00 73.88 379 GLN A CA 1
ATOM 2876 C C . GLN A 1 379 ? 2.157 -22.089 0.466 1.00 73.88 379 GLN A C 1
ATOM 2878 O O . GLN A 1 379 ? 1.697 -23.103 -0.055 1.00 73.88 379 GLN A O 1
ATOM 2883 N N . PRO A 1 380 ? 1.358 -21.098 0.893 1.00 69.38 380 PRO A N 1
ATOM 2884 C CA . PRO A 1 380 ? -0.087 -21.146 0.726 1.00 69.38 380 PRO A CA 1
ATOM 2885 C C . PRO A 1 380 ? -0.471 -20.865 -0.735 1.00 69.38 380 PRO A C 1
ATOM 2887 O O . PRO A 1 380 ? 0.226 -20.139 -1.452 1.00 69.38 380 PRO A O 1
ATOM 2890 N N . GLU A 1 381 ? -1.576 -21.456 -1.186 1.00 61.12 381 GLU A N 1
ATOM 2891 C CA . GLU A 1 381 ? -2.101 -21.289 -2.544 1.00 61.12 381 GLU A CA 1
ATOM 2892 C C . GLU A 1 381 ? -3.153 -20.170 -2.621 1.00 61.12 381 GLU A C 1
ATOM 2894 O O . GLU A 1 381 ? -3.847 -19.876 -1.646 1.00 61.12 381 GLU A O 1
ATOM 2899 N N . GLY A 1 382 ? -3.266 -19.540 -3.796 1.00 52.97 382 GLY A N 1
ATOM 2900 C CA . GLY A 1 382 ? -4.176 -18.416 -4.035 1.00 52.97 382 GLY A CA 1
ATOM 2901 C C . GLY A 1 382 ? -3.875 -17.128 -3.247 1.00 52.97 382 GLY A C 1
ATOM 2902 O O . GLY A 1 382 ? -3.075 -17.089 -2.313 1.00 52.97 382 GLY A O 1
ATOM 2903 N N . LEU A 1 383 ? -4.552 -16.039 -3.624 1.00 52.62 383 LEU A N 1
ATOM 2904 C CA . LEU A 1 383 ? -4.383 -14.731 -2.973 1.00 52.62 383 LEU A CA 1
ATOM 2905 C C . LEU A 1 383 ? -4.931 -14.695 -1.543 1.00 52.62 383 LEU A C 1
ATOM 2907 O O . LEU A 1 383 ? -4.345 -14.050 -0.677 1.00 52.62 383 LEU A O 1
ATOM 2911 N N . ALA A 1 384 ? -6.022 -15.419 -1.280 1.00 54.16 384 ALA A N 1
ATOM 2912 C CA . ALA A 1 384 ? -6.581 -15.554 0.062 1.00 54.16 384 ALA A CA 1
ATOM 2913 C C . ALA A 1 384 ? -5.602 -16.257 1.021 1.00 54.16 384 ALA A C 1
ATOM 2915 O O . ALA A 1 384 ? -5.430 -15.816 2.154 1.00 54.16 384 ALA A O 1
ATOM 2916 N N . GLY A 1 385 ? -4.897 -17.296 0.554 1.00 59.56 385 GLY A N 1
ATOM 2917 C CA . GLY A 1 385 ? -3.893 -18.003 1.352 1.00 59.56 385 GLY A CA 1
ATOM 2918 C C . GLY A 1 385 ? -2.635 -17.176 1.640 1.00 59.56 385 GLY A C 1
ATOM 2919 O O . GLY A 1 385 ? -2.006 -17.363 2.678 1.00 59.56 385 GLY A O 1
ATOM 2920 N N . LEU A 1 386 ? -2.275 -16.243 0.752 1.00 59.88 386 LEU A N 1
ATOM 2921 C CA . LEU A 1 386 ? -1.129 -15.340 0.924 1.00 59.88 386 LEU A CA 1
ATOM 2922 C C . LEU A 1 386 ? -1.424 -14.123 1.813 1.00 59.88 386 LEU A C 1
ATOM 2924 O O . LEU A 1 386 ? -0.492 -13.537 2.364 1.00 59.88 386 LEU A O 1
ATOM 2928 N N . GLN A 1 387 ? -2.692 -13.736 1.982 1.00 66.94 387 GLN A N 1
ATOM 2929 C CA . GLN A 1 387 ? -3.086 -12.543 2.742 1.00 66.94 387 GLN A CA 1
ATOM 2930 C C . GLN A 1 387 ? -2.490 -12.487 4.172 1.00 66.94 387 GLN A C 1
ATOM 2932 O O . GLN A 1 387 ? -1.986 -11.424 4.549 1.00 66.94 387 GLN A O 1
ATOM 2937 N N . PRO A 1 388 ? -2.448 -13.585 4.959 1.00 74.12 388 PRO A N 1
ATOM 2938 C CA . PRO A 1 388 ? -1.783 -13.591 6.264 1.00 74.12 388 PRO A CA 1
ATOM 2939 C C . PRO A 1 388 ? -0.265 -13.359 6.195 1.00 74.12 388 PRO A C 1
ATOM 2941 O O . PRO A 1 388 ? 0.300 -12.781 7.119 1.00 74.12 388 PRO A O 1
ATOM 2944 N N . LEU A 1 389 ? 0.407 -13.750 5.103 1.00 70.44 389 LEU A N 1
ATOM 2945 C CA . LEU A 1 389 ? 1.843 -13.501 4.928 1.00 70.44 389 LEU A CA 1
ATOM 2946 C C . LEU A 1 389 ? 2.127 -12.023 4.648 1.00 70.44 389 LEU A C 1
ATOM 2948 O O . LEU A 1 389 ? 3.061 -11.469 5.223 1.00 70.44 389 LEU A O 1
ATOM 2952 N N . TYR A 1 390 ? 1.302 -11.356 3.834 1.00 62.47 390 TYR A N 1
ATOM 2953 C CA . TYR A 1 390 ? 1.404 -9.902 3.659 1.00 62.47 390 TYR A CA 1
A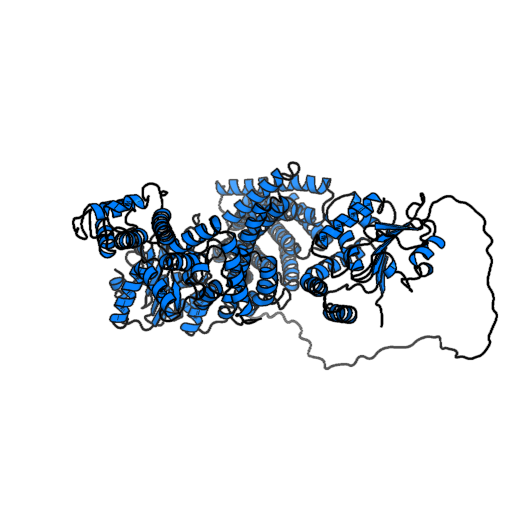TOM 2954 C C . TYR A 1 390 ? 1.150 -9.162 4.985 1.00 62.47 390 TYR A C 1
ATOM 2956 O O . TYR A 1 390 ? 1.859 -8.203 5.289 1.00 62.47 390 TYR A O 1
ATOM 2964 N N . GLN A 1 391 ? 0.212 -9.642 5.817 1.00 72.38 391 GLN A N 1
ATOM 2965 C CA . GLN A 1 391 ? 0.006 -9.133 7.184 1.00 72.38 391 GLN A CA 1
ATOM 2966 C C . GLN A 1 391 ? 1.196 -9.429 8.119 1.00 72.38 391 GLN A C 1
ATOM 2968 O O . GLN A 1 391 ? 1.531 -8.593 8.958 1.00 72.38 391 GLN A O 1
ATOM 2973 N N . ALA A 1 392 ? 1.878 -10.569 7.967 1.00 77.88 392 ALA A N 1
ATOM 2974 C CA . ALA A 1 392 ? 3.124 -10.839 8.683 1.00 77.88 392 ALA A CA 1
ATOM 2975 C C . ALA A 1 392 ? 4.197 -9.816 8.289 1.00 77.88 392 ALA A C 1
ATOM 2977 O O . ALA A 1 392 ? 4.636 -9.072 9.159 1.00 77.88 392 ALA A O 1
ATOM 2978 N N . VAL A 1 393 ? 4.557 -9.694 7.004 1.00 65.81 393 VAL A N 1
ATOM 2979 C CA . VAL A 1 393 ? 5.548 -8.702 6.517 1.00 65.81 393 VAL A CA 1
ATOM 2980 C C . VAL A 1 393 ? 5.248 -7.307 7.075 1.00 65.81 393 VAL A C 1
ATOM 2982 O O . VAL A 1 393 ? 6.118 -6.634 7.625 1.00 65.81 393 VAL A O 1
ATOM 2985 N N . ALA A 1 394 ? 3.979 -6.912 7.004 1.00 62.91 394 ALA A N 1
ATOM 2986 C CA . ALA A 1 394 ? 3.440 -5.688 7.570 1.00 62.91 394 ALA A CA 1
ATOM 2987 C C . ALA A 1 394 ? 3.729 -5.496 9.074 1.00 62.91 394 ALA A C 1
ATOM 2989 O O . ALA A 1 394 ? 4.206 -4.431 9.479 1.00 62.91 394 ALA A O 1
ATOM 2990 N N . HIS A 1 395 ? 3.434 -6.488 9.914 1.00 78.38 395 HIS A N 1
ATOM 2991 C CA . HIS A 1 395 ? 3.691 -6.400 11.352 1.00 78.38 395 HIS A CA 1
ATOM 2992 C C . HIS A 1 395 ? 5.179 -6.540 11.694 1.00 78.38 395 HIS A C 1
ATOM 2994 O O . HIS A 1 395 ? 5.662 -5.810 12.554 1.00 78.38 395 HIS A O 1
ATOM 3000 N N . GLY A 1 396 ? 5.939 -7.374 10.984 1.00 71.69 396 GLY A N 1
ATOM 3001 C CA . GLY A 1 396 ? 7.380 -7.525 11.195 1.00 71.69 396 GLY A CA 1
ATOM 3002 C C . GLY A 1 396 ? 8.150 -6.233 10.896 1.00 71.69 396 GLY A C 1
ATOM 3003 O O . GLY A 1 396 ? 8.993 -5.819 11.695 1.00 71.69 396 GLY A O 1
ATOM 3004 N N . CYS A 1 397 ? 7.770 -5.504 9.838 1.00 62.66 397 CYS A N 1
ATOM 3005 C CA . CYS A 1 397 ? 8.271 -4.151 9.570 1.00 62.66 397 CYS A CA 1
ATOM 3006 C C . CYS A 1 397 ? 7.967 -3.148 10.701 1.00 62.66 397 CYS A C 1
ATOM 3008 O O . CYS A 1 397 ? 8.804 -2.297 10.987 1.00 62.66 397 CYS A O 1
ATOM 3010 N N . LEU A 1 398 ? 6.806 -3.241 11.361 1.00 71.69 398 LEU A N 1
ATOM 3011 C CA . LEU A 1 398 ? 6.451 -2.378 12.501 1.00 71.69 398 LEU A CA 1
ATOM 3012 C C . LEU A 1 398 ? 7.122 -2.818 13.820 1.00 71.69 398 LEU A C 1
ATOM 3014 O O . LEU A 1 398 ? 7.291 -2.005 14.731 1.00 71.69 398 LEU A O 1
ATOM 3018 N N . ALA A 1 399 ? 7.514 -4.091 13.920 1.00 79.31 399 ALA A N 1
ATOM 3019 C CA . ALA A 1 399 ? 8.122 -4.694 15.103 1.00 79.31 399 ALA A CA 1
ATOM 3020 C C . ALA A 1 399 ? 9.621 -4.395 15.254 1.00 79.31 399 ALA A C 1
ATOM 3022 O O . ALA A 1 399 ? 10.100 -4.158 16.365 1.00 79.31 399 ALA A O 1
ATOM 3023 N N . GLY A 1 400 ? 10.376 -4.438 14.153 1.00 68.31 400 GLY A N 1
ATOM 3024 C CA . GLY A 1 400 ? 11.844 -4.491 14.207 1.00 68.31 400 GLY A CA 1
ATOM 3025 C C . GLY A 1 400 ? 12.513 -5.376 13.150 1.00 68.31 400 GLY A C 1
ATOM 3026 O O . GLY A 1 400 ? 13.734 -5.378 13.042 1.00 68.31 400 GLY A O 1
ATOM 3027 N N . LEU A 1 401 ? 11.732 -6.174 12.417 1.00 69.81 401 LEU A N 1
ATOM 3028 C CA . LEU A 1 401 ? 12.176 -7.422 11.790 1.00 69.81 401 LEU A CA 1
ATOM 3029 C C . LEU A 1 401 ? 12.150 -7.346 10.257 1.00 69.81 401 LEU A C 1
ATOM 3031 O O . LEU A 1 401 ? 11.662 -8.251 9.589 1.00 69.81 401 LEU A O 1
ATOM 3035 N N . TRP A 1 402 ? 12.624 -6.243 9.678 1.00 53.62 402 TRP A N 1
ATOM 3036 C CA . TRP A 1 402 ? 12.567 -5.981 8.229 1.00 53.62 402 TRP A CA 1
ATOM 3037 C C . TRP A 1 402 ? 13.359 -6.982 7.388 1.00 53.62 402 TRP A C 1
ATOM 3039 O O . TRP A 1 402 ? 12.849 -7.426 6.363 1.00 53.62 402 TRP A O 1
ATOM 3049 N N . GLU A 1 403 ? 14.579 -7.343 7.794 1.00 51.19 403 GLU A N 1
ATOM 3050 C CA . GLU A 1 403 ? 15.387 -8.316 7.045 1.00 51.19 403 GLU A CA 1
ATOM 3051 C C . GLU A 1 403 ? 14.732 -9.700 7.072 1.00 51.19 403 GLU A C 1
ATOM 3053 O O . GLU A 1 403 ? 14.494 -10.290 6.021 1.00 51.19 403 GLU A O 1
ATOM 3058 N N . GLU A 1 404 ? 14.327 -10.152 8.257 1.00 66.62 404 GLU A N 1
ATOM 3059 C CA . GLU A 1 404 ? 13.613 -11.412 8.461 1.00 66.62 404 GLU A CA 1
ATOM 3060 C C . GLU A 1 404 ? 12.285 -11.455 7.681 1.00 66.62 404 GLU A C 1
ATOM 3062 O O . GLU A 1 404 ? 12.029 -12.386 6.924 1.00 66.62 404 GLU A O 1
ATOM 3067 N N . SER A 1 405 ? 11.481 -10.389 7.759 1.00 63.91 405 SER A N 1
ATOM 3068 C CA . SER A 1 405 ? 10.217 -10.253 7.019 1.00 63.91 405 SER A CA 1
ATOM 3069 C C . SER A 1 405 ? 10.422 -10.259 5.504 1.00 63.91 405 SER A C 1
ATOM 3071 O O . SER A 1 405 ? 9.618 -10.831 4.767 1.00 63.91 405 SER A O 1
ATOM 3073 N N . CYS A 1 406 ? 11.486 -9.614 5.020 1.00 51.31 406 CYS A N 1
ATOM 3074 C CA . CYS A 1 406 ? 11.804 -9.539 3.598 1.00 51.31 406 CYS A CA 1
ATOM 3075 C C . CYS A 1 406 ? 12.331 -10.876 3.059 1.00 51.31 406 CYS A C 1
ATOM 3077 O O . CYS A 1 406 ? 11.962 -11.278 1.956 1.00 51.31 406 CYS A O 1
ATOM 3079 N N . VAL A 1 407 ? 13.165 -11.582 3.825 1.00 55.28 407 VAL A N 1
ATOM 3080 C CA . VAL A 1 407 ? 13.739 -12.873 3.428 1.00 55.28 407 VAL A CA 1
ATOM 3081 C C . VAL A 1 407 ? 12.743 -14.007 3.681 1.00 55.28 407 VAL A C 1
ATOM 3083 O O . VAL A 1 407 ? 12.198 -14.562 2.729 1.00 55.28 407 VAL A O 1
ATOM 3086 N N . GLU A 1 408 ? 12.441 -14.306 4.944 1.00 73.06 408 GLU A N 1
ATOM 3087 C CA . GLU A 1 408 ? 11.715 -15.518 5.343 1.00 73.06 408 GLU A CA 1
ATOM 3088 C C . GLU A 1 408 ? 10.237 -15.511 4.946 1.00 73.06 408 GLU A C 1
ATOM 3090 O O . GLU A 1 408 ? 9.639 -16.575 4.792 1.00 73.06 408 GLU A O 1
ATOM 3095 N N . VAL A 1 409 ? 9.620 -14.332 4.797 1.00 66.75 409 VAL A N 1
ATOM 3096 C CA . VAL A 1 409 ? 8.190 -14.216 4.466 1.00 66.75 409 VAL A CA 1
ATOM 3097 C C . VAL A 1 409 ? 7.983 -13.705 3.042 1.00 66.75 409 VAL A C 1
ATOM 3099 O O . VAL A 1 409 ? 7.382 -14.407 2.227 1.00 66.75 409 VAL A O 1
ATOM 3102 N N . TYR A 1 410 ? 8.487 -12.516 2.705 1.00 56.53 410 TYR A N 1
ATOM 3103 C CA . TYR A 1 410 ? 8.233 -11.918 1.392 1.00 56.53 410 TYR A CA 1
ATOM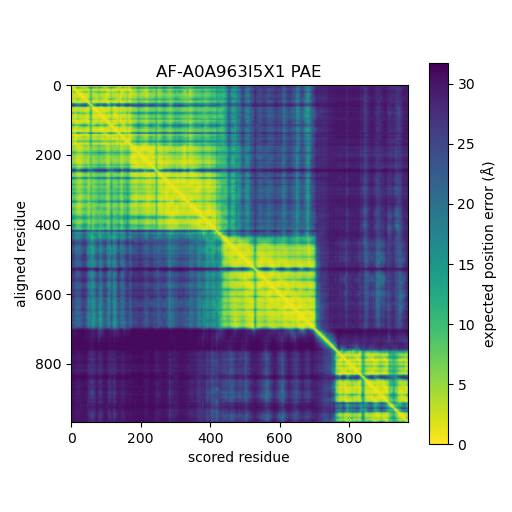 3104 C C . TYR A 1 410 ? 8.937 -12.670 0.252 1.00 56.53 410 TYR A C 1
ATOM 3106 O O . TYR A 1 410 ? 8.286 -13.118 -0.690 1.00 56.53 410 TYR A O 1
ATOM 3114 N N . ARG A 1 411 ? 10.250 -12.890 0.337 1.00 57.50 411 ARG A N 1
ATOM 3115 C CA . ARG A 1 411 ? 10.991 -13.599 -0.712 1.00 57.50 411 ARG A CA 1
ATOM 3116 C C . ARG A 1 411 ? 10.669 -15.090 -0.731 1.00 57.50 411 ARG A C 1
ATOM 3118 O O . ARG A 1 411 ? 10.289 -15.621 -1.773 1.00 57.50 411 ARG A O 1
ATOM 3125 N N . ASP A 1 412 ? 10.810 -15.772 0.398 1.00 65.12 412 ASP A N 1
ATOM 3126 C CA . ASP A 1 412 ? 10.865 -17.238 0.391 1.00 65.12 412 ASP A CA 1
ATOM 3127 C C . ASP A 1 412 ? 9.477 -17.900 0.363 1.00 65.12 412 ASP A C 1
ATOM 3129 O O . ASP A 1 412 ? 9.335 -19.018 -0.144 1.00 65.12 412 ASP A O 1
ATOM 3133 N N . ARG A 1 413 ? 8.430 -17.203 0.832 1.00 73.12 413 ARG A N 1
ATOM 3134 C CA 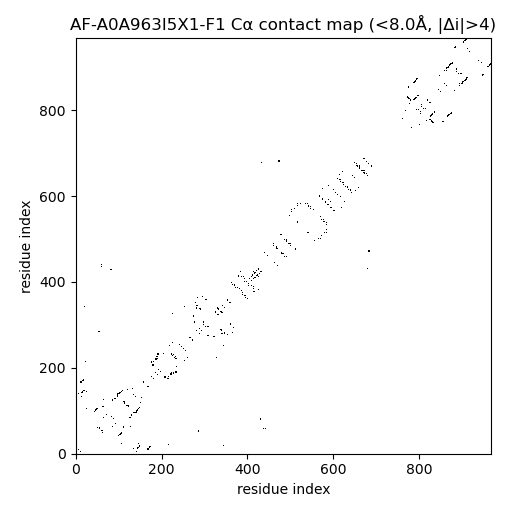. ARG A 1 413 ? 7.066 -17.754 0.950 1.00 73.12 413 ARG A CA 1
ATOM 3135 C C . ARG A 1 413 ? 6.038 -17.079 0.041 1.00 73.12 413 ARG A C 1
ATOM 3137 O O . ARG A 1 413 ? 5.222 -17.789 -0.547 1.00 73.12 413 ARG A O 1
ATOM 3144 N N . ILE A 1 414 ? 6.095 -15.751 -0.118 1.00 58.78 414 ILE A N 1
ATOM 3145 C CA . ILE A 1 414 ? 5.214 -15.002 -1.036 1.00 58.78 414 ILE A CA 1
ATOM 3146 C C . ILE A 1 414 ? 5.723 -15.111 -2.484 1.00 58.78 414 ILE A C 1
ATOM 3148 O O . ILE A 1 414 ? 5.043 -15.705 -3.323 1.00 58.78 414 ILE A O 1
ATOM 3152 N N . LEU A 1 415 ? 6.940 -14.631 -2.777 1.00 52.56 415 LEU A N 1
ATOM 3153 C CA . LEU A 1 415 ? 7.532 -14.724 -4.124 1.00 52.56 415 LEU A CA 1
ATOM 3154 C C . LEU A 1 415 ? 7.981 -16.154 -4.478 1.00 52.56 415 LEU A C 1
ATOM 3156 O O . LEU A 1 415 ? 7.982 -16.524 -5.654 1.00 52.56 415 LEU A O 1
ATOM 3160 N N . ARG A 1 416 ? 8.299 -16.973 -3.465 1.00 69.81 416 ARG A N 1
ATOM 3161 C CA . ARG A 1 416 ? 8.856 -18.338 -3.574 1.00 69.81 416 ARG A CA 1
ATOM 3162 C C . ARG A 1 416 ? 10.246 -18.371 -4.237 1.00 69.81 416 ARG A C 1
ATOM 3164 O O . ARG A 1 416 ? 10.542 -19.238 -5.058 1.00 69.81 416 ARG A O 1
ATOM 3171 N N . GLY A 1 417 ? 11.107 -17.423 -3.866 1.00 46.00 417 GLY A N 1
ATOM 3172 C CA . GLY A 1 417 ? 12.486 -17.275 -4.347 1.00 46.00 417 GLY A CA 1
ATOM 3173 C C . GLY A 1 417 ? 12.672 -16.102 -5.318 1.00 46.00 417 GLY A C 1
ATOM 3174 O O . GLY A 1 417 ? 11.840 -15.211 -5.384 1.00 46.00 417 GLY A O 1
ATOM 3175 N N . MET A 1 418 ? 13.791 -16.098 -6.058 1.00 39.28 418 MET A N 1
ATOM 3176 C CA . MET A 1 418 ? 14.174 -15.045 -7.031 1.00 39.28 418 MET A CA 1
ATOM 3177 C C . MET A 1 418 ? 14.584 -15.629 -8.406 1.00 39.28 418 MET A C 1
ATOM 3179 O O . MET A 1 418 ? 15.385 -15.043 -9.135 1.00 39.28 418 MET A O 1
ATOM 3183 N N . GLY A 1 419 ? 14.143 -16.852 -8.721 1.00 36.75 419 GLY A N 1
ATOM 3184 C CA . GLY A 1 419 ? 14.509 -17.575 -9.950 1.00 36.75 419 GLY A CA 1
ATOM 3185 C C . GLY A 1 419 ? 13.541 -17.351 -11.119 1.00 36.75 419 GLY A C 1
ATOM 3186 O O . GLY A 1 419 ? 12.612 -16.547 -11.042 1.00 36.75 419 GLY A O 1
ATOM 3187 N N . SER A 1 420 ? 13.688 -18.139 -12.191 1.00 33.06 420 SER A N 1
ATOM 3188 C CA . SER A 1 420 ? 12.672 -18.231 -13.258 1.00 33.06 420 SER A CA 1
ATOM 3189 C C . SER A 1 420 ? 11.288 -18.601 -12.714 1.00 33.06 420 SER A C 1
ATOM 3191 O O . SER A 1 420 ? 10.281 -18.157 -13.265 1.00 33.06 420 SER A O 1
ATOM 3193 N N . ASP A 1 421 ? 11.261 -19.324 -11.596 1.00 37.22 421 ASP A N 1
ATOM 3194 C CA . ASP A 1 421 ? 10.059 -19.903 -10.995 1.00 37.22 421 ASP A CA 1
ATOM 3195 C C . ASP A 1 421 ? 9.627 -19.126 -9.731 1.00 37.22 421 ASP A C 1
ATOM 3197 O O . ASP A 1 421 ? 8.458 -19.135 -9.350 1.00 37.22 421 ASP A O 1
ATOM 3201 N N . GLY A 1 422 ? 10.563 -18.392 -9.116 1.00 47.91 422 GLY A N 1
ATOM 3202 C CA . GLY A 1 422 ? 10.365 -17.609 -7.892 1.00 47.91 422 GLY A CA 1
ATOM 3203 C C . GLY A 1 422 ? 9.825 -16.211 -8.167 1.00 47.91 422 GLY A C 1
ATOM 3204 O O . GLY A 1 422 ? 10.554 -15.240 -8.031 1.00 47.91 422 GLY A O 1
ATOM 3205 N N . PHE A 1 423 ? 8.572 -16.148 -8.614 1.00 49.50 423 PHE A N 1
ATOM 3206 C CA . PHE A 1 423 ? 7.723 -14.950 -8.664 1.00 49.50 423 PHE A CA 1
ATOM 3207 C C . PHE A 1 423 ? 6.252 -15.407 -8.626 1.00 49.50 423 PHE A C 1
ATOM 3209 O O . PHE A 1 423 ? 5.486 -15.118 -9.538 1.00 49.50 423 PHE A O 1
ATOM 3216 N N . TYR A 1 424 ? 5.876 -16.248 -7.660 1.00 50.22 424 TYR A N 1
ATOM 3217 C CA . TYR A 1 424 ? 4.621 -17.017 -7.689 1.00 50.22 424 TYR A CA 1
ATOM 3218 C C . TYR A 1 424 ? 3.352 -16.151 -7.815 1.00 50.22 424 TYR A C 1
ATOM 3220 O O . TYR A 1 424 ? 2.538 -16.361 -8.713 1.00 50.22 424 TYR A O 1
ATOM 3228 N N . THR A 1 425 ? 3.227 -15.135 -6.970 1.00 46.44 425 THR A N 1
ATOM 3229 C CA . THR A 1 425 ? 2.210 -14.068 -7.014 1.00 46.44 425 THR A CA 1
ATOM 3230 C C . THR A 1 425 ? 2.048 -13.444 -8.400 1.00 46.44 425 THR A C 1
ATOM 3232 O O . THR A 1 425 ? 0.947 -13.358 -8.935 1.00 46.44 425 THR A O 1
ATOM 3235 N N . ILE A 1 426 ? 3.167 -13.079 -9.012 1.00 45.22 426 ILE A N 1
ATOM 3236 C CA . ILE A 1 426 ? 3.273 -12.402 -10.306 1.00 45.22 426 ILE A CA 1
ATOM 3237 C C . ILE A 1 426 ? 3.028 -13.358 -11.492 1.00 45.22 426 ILE A C 1
ATOM 3239 O O . ILE A 1 426 ? 2.318 -13.019 -12.437 1.00 45.22 426 ILE A O 1
ATOM 3243 N N . LYS A 1 427 ? 3.596 -14.568 -11.467 1.00 43.38 427 LYS A N 1
ATOM 3244 C CA . LYS A 1 427 ? 3.595 -15.511 -12.604 1.00 43.38 427 LYS A CA 1
ATOM 3245 C C . LYS A 1 427 ? 2.429 -16.494 -12.606 1.00 43.38 427 LYS A C 1
ATOM 3247 O O . LYS A 1 427 ? 2.059 -16.939 -13.685 1.00 43.38 427 LYS A O 1
ATOM 3252 N N . GLN A 1 428 ? 1.886 -16.839 -11.438 1.00 44.06 428 GLN A N 1
ATOM 3253 C CA . GLN A 1 428 ? 0.810 -17.830 -11.291 1.00 44.06 428 GLN A CA 1
ATOM 3254 C C . GLN A 1 428 ? -0.520 -17.200 -10.854 1.00 44.06 428 GLN A C 1
ATOM 3256 O O . GLN A 1 428 ? -1.570 -17.691 -11.251 1.00 44.06 428 GLN A O 1
ATOM 3261 N N . LEU A 1 429 ? -0.495 -16.119 -10.059 1.00 41.94 429 LEU A N 1
ATOM 3262 C CA . LEU A 1 429 ? -1.715 -15.484 -9.527 1.00 41.94 429 LEU A CA 1
ATOM 3263 C C . LEU A 1 429 ? -2.064 -14.126 -10.160 1.00 41.94 429 LEU A C 1
ATOM 3265 O O . LEU A 1 429 ? -3.150 -13.610 -9.910 1.00 41.94 429 LEU A O 1
ATOM 3269 N N . GLY A 1 430 ? -1.170 -13.541 -10.963 1.00 43.81 430 GLY A N 1
ATOM 3270 C CA . GLY A 1 430 ? -1.389 -12.243 -11.613 1.00 43.81 430 GLY A CA 1
ATOM 3271 C C . GLY A 1 430 ? -1.474 -11.045 -10.655 1.00 43.81 430 GLY A C 1
ATOM 3272 O O . GLY A 1 430 ? -2.053 -10.027 -11.015 1.00 43.81 430 GLY A O 1
ATOM 3273 N N . ALA A 1 431 ? -0.924 -11.151 -9.443 1.00 47.88 431 ALA A N 1
ATOM 3274 C CA . ALA A 1 431 ? -1.129 -10.203 -8.343 1.00 47.88 431 ALA A CA 1
ATOM 3275 C C . ALA A 1 431 ? -0.043 -9.113 -8.254 1.00 47.88 431 ALA A C 1
ATOM 3277 O O . ALA A 1 431 ? 0.634 -8.952 -7.238 1.00 47.88 431 ALA A O 1
ATOM 3278 N N . PHE A 1 432 ? 0.152 -8.377 -9.346 1.00 49.91 432 PHE A N 1
ATOM 3279 C CA . PHE A 1 432 ? 1.231 -7.392 -9.474 1.00 49.91 432 PHE A CA 1
ATOM 3280 C C . PHE A 1 432 ? 1.032 -6.157 -8.584 1.00 49.91 432 PHE A C 1
ATOM 3282 O O . PHE A 1 432 ? 2.002 -5.650 -8.020 1.00 49.91 432 PHE A O 1
ATOM 3289 N N . GLY A 1 433 ? -0.216 -5.704 -8.409 1.00 47.06 433 GLY A N 1
ATOM 3290 C CA . GLY A 1 433 ? -0.544 -4.569 -7.542 1.00 47.06 433 GLY A CA 1
ATOM 3291 C C . GLY A 1 433 ? -0.205 -4.838 -6.074 1.00 47.06 433 GLY A C 1
ATOM 3292 O O . GLY A 1 433 ? 0.393 -3.988 -5.416 1.00 47.06 433 GLY A O 1
ATOM 3293 N N . ALA A 1 434 ? -0.506 -6.045 -5.581 1.00 48.62 434 ALA A N 1
ATOM 3294 C CA . ALA A 1 434 ? -0.194 -6.466 -4.215 1.00 48.62 434 ALA A CA 1
ATOM 3295 C C . ALA A 1 434 ? 1.319 -6.472 -3.914 1.00 48.62 434 ALA A C 1
ATOM 3297 O O . ALA A 1 434 ? 1.739 -5.951 -2.880 1.00 48.62 434 ALA A O 1
ATOM 3298 N N . ASP A 1 435 ? 2.148 -7.001 -4.820 1.00 48.78 435 ASP A N 1
ATOM 3299 C CA . ASP A 1 435 ? 3.607 -7.036 -4.635 1.00 48.78 435 ASP A CA 1
ATOM 3300 C C . ASP A 1 435 ? 4.252 -5.650 -4.761 1.00 48.78 435 ASP A C 1
ATOM 3302 O O . ASP A 1 435 ? 5.155 -5.309 -3.995 1.00 48.78 435 ASP A O 1
ATOM 3306 N N . LEU A 1 436 ? 3.774 -4.810 -5.684 1.00 50.34 436 LEU A N 1
ATOM 3307 C CA . LEU A 1 436 ? 4.309 -3.460 -5.851 1.00 50.34 436 LEU A CA 1
ATOM 3308 C C . LEU A 1 436 ? 3.902 -2.541 -4.679 1.00 50.34 436 LEU A C 1
ATOM 3310 O O . LEU A 1 436 ? 4.727 -1.772 -4.184 1.00 50.34 436 LEU A O 1
ATOM 3314 N N . ALA A 1 437 ? 2.681 -2.691 -4.152 1.00 52.88 437 ALA A N 1
ATOM 3315 C CA . ALA A 1 437 ? 2.256 -2.039 -2.912 1.00 52.88 437 ALA A CA 1
ATOM 3316 C C . ALA A 1 437 ? 3.044 -2.544 -1.688 1.00 52.88 437 ALA A C 1
ATOM 3318 O O . ALA A 1 437 ? 3.421 -1.743 -0.829 1.00 52.88 437 ALA A O 1
ATOM 3319 N N . ALA A 1 438 ? 3.359 -3.844 -1.616 1.00 50.66 438 ALA A N 1
ATOM 3320 C CA . ALA A 1 438 ? 4.230 -4.394 -0.577 1.00 50.66 438 ALA A CA 1
ATOM 3321 C C . ALA A 1 438 ? 5.660 -3.826 -0.661 1.00 50.66 438 ALA A C 1
ATOM 3323 O O . ALA A 1 438 ? 6.244 -3.493 0.372 1.00 50.66 438 ALA A O 1
ATOM 3324 N N . ALA A 1 439 ? 6.203 -3.649 -1.870 1.00 50.75 439 ALA A N 1
ATOM 3325 C CA . ALA A 1 439 ? 7.511 -3.033 -2.087 1.00 50.75 439 ALA A CA 1
ATOM 3326 C C . ALA A 1 439 ? 7.545 -1.554 -1.651 1.00 50.75 439 ALA A C 1
ATOM 3328 O O . ALA A 1 439 ? 8.465 -1.151 -0.938 1.00 50.75 439 ALA A O 1
ATOM 3329 N N . VAL A 1 440 ? 6.525 -0.756 -1.993 1.00 51.78 440 VAL A N 1
ATOM 3330 C CA . VAL A 1 440 ? 6.420 0.644 -1.535 1.00 51.78 440 VAL A CA 1
ATOM 3331 C C . VAL A 1 440 ? 6.232 0.732 -0.018 1.00 51.78 440 VAL A C 1
ATOM 3333 O O . VAL A 1 440 ? 6.887 1.550 0.628 1.00 51.78 440 VAL A O 1
ATOM 3336 N N . ALA A 1 441 ? 5.427 -0.148 0.587 1.00 52.03 441 ALA A N 1
ATOM 3337 C CA . ALA A 1 441 ? 5.283 -0.222 2.043 1.00 52.03 441 ALA A CA 1
ATOM 3338 C C . ALA A 1 441 ? 6.626 -0.512 2.743 1.00 52.03 441 ALA A C 1
ATOM 3340 O O . ALA A 1 441 ? 6.982 0.155 3.718 1.00 52.03 441 ALA A O 1
ATOM 3341 N N . GLN A 1 442 ? 7.405 -1.471 2.226 1.00 51.28 442 GLN A N 1
ATOM 3342 C CA . GLN A 1 442 ? 8.754 -1.770 2.720 1.00 51.28 442 GLN A CA 1
ATOM 3343 C C . GLN A 1 442 ? 9.700 -0.568 2.559 1.00 51.28 442 GLN A C 1
ATOM 3345 O O . GLN A 1 442 ? 10.429 -0.240 3.497 1.00 51.28 442 GLN A O 1
ATOM 3350 N N . ALA A 1 443 ? 9.661 0.124 1.416 1.00 50.56 443 ALA A N 1
ATOM 3351 C CA . ALA A 1 443 ? 10.510 1.283 1.147 1.00 50.56 443 ALA A CA 1
ATOM 3352 C C . ALA A 1 443 ? 10.203 2.479 2.071 1.00 50.56 443 ALA A C 1
ATOM 3354 O O . ALA A 1 443 ? 11.130 3.059 2.639 1.00 50.56 443 ALA A O 1
ATOM 3355 N N . ARG A 1 444 ? 8.920 2.799 2.316 1.00 56.62 444 ARG A N 1
ATOM 3356 C CA . ARG A 1 444 ? 8.513 3.862 3.262 1.00 56.62 444 ARG A CA 1
ATOM 3357 C C . ARG A 1 444 ? 8.969 3.571 4.694 1.00 56.62 444 ARG A C 1
ATOM 3359 O O . ARG A 1 444 ? 9.439 4.469 5.391 1.00 56.62 444 ARG A O 1
ATOM 3366 N N . HIS A 1 445 ? 8.884 2.316 5.139 1.00 51.22 445 HIS A N 1
ATOM 3367 C CA . HIS A 1 445 ? 9.419 1.936 6.448 1.00 51.22 445 HIS A CA 1
ATOM 3368 C C . HIS A 1 445 ? 10.953 2.026 6.489 1.00 51.22 445 HIS A C 1
ATOM 3370 O O . HIS A 1 445 ? 11.493 2.541 7.466 1.00 51.22 445 HIS A O 1
ATOM 3376 N N . ALA A 1 446 ? 11.656 1.599 5.434 1.00 49.28 446 ALA A N 1
ATOM 3377 C CA . ALA A 1 446 ? 13.114 1.709 5.355 1.00 49.28 446 ALA A CA 1
ATOM 3378 C C . ALA A 1 446 ? 13.597 3.168 5.459 1.00 49.28 446 ALA A C 1
ATOM 3380 O O . ALA A 1 446 ? 14.549 3.432 6.193 1.00 49.28 446 ALA A O 1
ATOM 3381 N N . VAL A 1 447 ? 12.902 4.107 4.805 1.00 52.16 447 VAL A N 1
ATOM 3382 C CA . VAL A 1 447 ? 13.105 5.559 4.955 1.00 52.16 447 VAL A CA 1
ATOM 3383 C C . VAL A 1 447 ? 12.983 5.993 6.418 1.00 52.16 447 VAL A C 1
ATOM 3385 O O . VAL A 1 447 ? 13.937 6.523 6.982 1.00 52.16 447 VAL A O 1
ATOM 3388 N N . SER A 1 448 ? 11.867 5.665 7.079 1.00 49.44 448 SER A N 1
ATOM 3389 C CA . SER A 1 448 ? 11.625 6.057 8.477 1.00 49.44 448 SER A CA 1
ATOM 3390 C C . SER A 1 448 ? 12.703 5.556 9.452 1.00 49.44 448 SER A C 1
ATOM 3392 O O . SER A 1 448 ? 13.046 6.252 10.410 1.00 49.44 448 SER A O 1
ATOM 3394 N N . TYR A 1 449 ? 13.267 4.364 9.227 1.00 42.47 449 TYR A N 1
ATOM 3395 C CA . TYR A 1 449 ? 14.378 3.860 10.042 1.00 42.47 449 TYR A CA 1
ATOM 3396 C C . TYR A 1 449 ? 15.720 4.495 9.692 1.00 42.47 449 TYR A C 1
ATOM 3398 O O . TYR A 1 449 ? 16.509 4.753 10.601 1.00 42.47 449 TYR A O 1
ATOM 3406 N N . ALA A 1 450 ? 15.965 4.793 8.417 1.00 43.44 450 ALA A N 1
ATOM 3407 C CA . ALA A 1 450 ? 17.161 5.504 8.003 1.00 43.44 450 ALA A CA 1
ATOM 3408 C C . ALA A 1 450 ? 17.198 6.919 8.606 1.00 43.44 450 ALA A C 1
ATOM 3410 O O . ALA A 1 450 ? 18.189 7.272 9.245 1.00 43.44 450 ALA A O 1
ATOM 3411 N N . ASP A 1 451 ? 16.101 7.681 8.542 1.00 52.16 451 ASP A N 1
ATOM 3412 C CA . ASP A 1 451 ? 16.004 9.018 9.156 1.00 52.16 451 ASP A CA 1
ATOM 3413 C C . ASP A 1 451 ? 16.248 8.997 10.672 1.00 52.16 451 ASP A C 1
ATOM 3415 O O . ASP A 1 451 ? 16.844 9.916 11.230 1.00 52.16 451 ASP A O 1
ATOM 3419 N N . ARG A 1 452 ? 15.873 7.903 11.342 1.00 45.31 452 ARG A N 1
ATOM 3420 C CA . ARG A 1 452 ? 16.119 7.691 12.777 1.00 45.31 452 ARG A CA 1
ATOM 3421 C C . ARG A 1 452 ? 17.514 7.161 13.112 1.00 45.31 452 ARG A C 1
ATOM 3423 O O . ARG A 1 452 ? 17.871 7.161 14.288 1.00 45.31 452 ARG A O 1
ATOM 3430 N N . SER A 1 453 ? 18.272 6.681 12.128 1.00 42.94 453 SER A N 1
ATOM 3431 C CA . SER A 1 453 ? 19.624 6.145 12.333 1.00 42.94 453 SER A CA 1
ATOM 3432 C C . SER A 1 453 ? 20.692 7.236 12.437 1.00 42.94 453 SER A C 1
ATOM 3434 O O . SER A 1 453 ? 21.730 7.012 13.051 1.00 42.94 453 SER A O 1
ATOM 3436 N N . GLY A 1 454 ? 20.440 8.410 11.844 1.00 45.06 454 GLY A N 1
ATOM 3437 C CA . GLY A 1 454 ? 21.429 9.482 11.702 1.00 45.06 454 GLY A CA 1
ATOM 3438 C C . GLY A 1 454 ? 22.501 9.226 10.630 1.00 45.06 454 GLY A C 1
ATOM 3439 O O . GLY A 1 454 ? 23.294 10.120 10.361 1.00 45.06 454 GLY A O 1
ATOM 3440 N N . ASP A 1 455 ? 22.513 8.051 9.995 1.00 47.62 455 ASP A N 1
ATOM 3441 C CA . ASP A 1 455 ? 23.422 7.706 8.897 1.00 47.62 455 ASP A CA 1
ATOM 3442 C C . ASP A 1 455 ? 22.952 8.384 7.597 1.00 47.62 455 ASP A C 1
ATOM 3444 O O . ASP A 1 455 ? 21.939 7.999 7.006 1.00 47.62 455 ASP A O 1
ATOM 3448 N N . ALA A 1 456 ? 23.676 9.420 7.165 1.00 50.50 456 ALA A N 1
ATOM 3449 C CA . ALA A 1 456 ? 23.334 10.221 5.989 1.00 50.50 456 ALA A CA 1
ATOM 3450 C C . ALA A 1 456 ? 23.257 9.386 4.696 1.00 50.50 456 ALA A C 1
ATOM 3452 O O . ALA A 1 456 ? 22.334 9.566 3.895 1.00 50.50 456 ALA A O 1
ATOM 3453 N N . PHE A 1 457 ? 24.153 8.408 4.530 1.00 48.16 457 PHE A N 1
ATOM 3454 C CA . PHE A 1 457 ? 24.167 7.528 3.366 1.00 48.16 457 PHE A CA 1
ATOM 3455 C C . PHE A 1 457 ? 22.947 6.600 3.341 1.00 48.16 457 PHE A C 1
ATOM 3457 O O . PHE A 1 457 ? 22.303 6.454 2.299 1.00 48.16 457 PHE A O 1
ATOM 3464 N N . GLN A 1 458 ? 22.579 5.992 4.476 1.00 47.44 458 GLN A N 1
ATOM 3465 C CA . GLN A 1 458 ? 21.364 5.176 4.556 1.00 47.44 458 GLN A CA 1
ATOM 3466 C C . GLN A 1 458 ? 20.120 6.022 4.298 1.00 47.44 458 GLN A C 1
ATOM 3468 O O . GLN A 1 458 ? 19.249 5.568 3.556 1.00 47.44 458 GLN A O 1
ATOM 3473 N N . ARG A 1 459 ? 20.039 7.238 4.861 1.00 58.44 459 ARG A N 1
ATOM 3474 C CA . ARG A 1 459 ? 18.917 8.170 4.647 1.00 58.44 459 ARG A CA 1
ATOM 3475 C C . ARG A 1 459 ? 18.704 8.429 3.162 1.00 58.44 459 ARG A C 1
ATOM 3477 O O . ARG A 1 459 ? 17.687 8.003 2.611 1.00 58.44 459 ARG A O 1
ATOM 3484 N N . MET A 1 460 ? 19.715 8.990 2.504 1.00 65.12 460 MET A N 1
ATOM 3485 C CA . MET A 1 460 ? 19.721 9.238 1.064 1.00 65.12 460 MET A CA 1
ATOM 3486 C C . MET A 1 460 ? 19.370 7.965 0.268 1.00 65.12 460 MET A C 1
ATOM 3488 O O . MET A 1 460 ? 18.465 7.974 -0.568 1.00 65.12 460 MET A O 1
ATOM 3492 N N . SER A 1 461 ? 20.030 6.837 0.559 1.00 50.12 461 SER A N 1
ATOM 3493 C CA . SER A 1 461 ? 19.837 5.569 -0.159 1.00 50.12 461 SER A CA 1
ATOM 3494 C C . SER A 1 461 ? 18.408 5.019 -0.060 1.00 50.12 461 SER A C 1
ATOM 3496 O O . SER A 1 461 ? 17.887 4.505 -1.055 1.00 50.12 461 SER A O 1
ATOM 3498 N N . LYS A 1 462 ? 17.749 5.108 1.106 1.00 59.59 462 LYS A N 1
ATOM 3499 C CA . LYS A 1 462 ? 16.365 4.621 1.254 1.00 59.59 462 LYS A CA 1
ATOM 3500 C C . LYS A 1 462 ? 15.357 5.566 0.613 1.00 59.59 462 LYS A C 1
ATOM 3502 O O . LYS A 1 462 ? 14.419 5.071 -0.010 1.00 59.59 462 LYS A O 1
ATOM 3507 N N . HIS A 1 463 ? 15.578 6.879 0.692 1.00 64.69 463 HIS A N 1
ATOM 3508 C CA . HIS A 1 463 ? 14.742 7.869 0.005 1.00 64.69 463 HIS A CA 1
ATOM 3509 C C . HIS A 1 463 ? 14.779 7.675 -1.519 1.00 64.69 463 HIS A C 1
ATOM 3511 O O . HIS A 1 463 ? 13.723 7.577 -2.139 1.00 64.69 463 HIS A O 1
ATOM 3517 N N . ILE A 1 464 ? 15.956 7.437 -2.113 1.00 60.38 464 ILE A N 1
ATOM 3518 C CA . ILE A 1 464 ? 16.100 7.071 -3.540 1.00 60.38 464 ILE A CA 1
ATOM 3519 C C . ILE A 1 464 ? 15.334 5.785 -3.893 1.00 60.38 464 ILE A C 1
ATOM 3521 O O . ILE A 1 464 ? 14.694 5.707 -4.943 1.00 60.38 464 ILE A O 1
ATOM 3525 N N . ALA A 1 465 ? 15.412 4.754 -3.046 1.00 55.28 465 ALA A N 1
ATOM 3526 C CA . ALA A 1 465 ? 14.735 3.479 -3.294 1.00 55.28 465 ALA A CA 1
ATOM 3527 C C . ALA A 1 465 ? 13.203 3.612 -3.231 1.00 55.28 465 ALA A C 1
ATOM 3529 O O . ALA A 1 465 ? 12.499 2.999 -4.035 1.00 55.28 465 ALA A O 1
ATOM 3530 N N . LEU A 1 466 ? 12.693 4.438 -2.311 1.00 67.56 466 LEU A N 1
ATOM 3531 C CA . LEU A 1 466 ? 11.283 4.810 -2.251 1.00 67.56 466 LEU A CA 1
ATOM 3532 C C . LEU A 1 466 ? 10.868 5.610 -3.494 1.00 67.56 466 LEU A C 1
ATOM 3534 O O . LEU A 1 466 ? 9.866 5.275 -4.119 1.00 67.56 466 LEU A O 1
ATOM 3538 N N . ALA A 1 467 ? 11.652 6.617 -3.880 1.00 69.19 467 ALA A N 1
ATOM 3539 C CA . ALA A 1 467 ? 11.357 7.488 -5.012 1.00 69.19 467 ALA A CA 1
ATOM 3540 C C . ALA A 1 467 ? 11.279 6.724 -6.349 1.00 69.19 467 ALA A C 1
ATOM 3542 O O . ALA A 1 467 ? 10.351 6.935 -7.129 1.00 69.19 467 ALA A O 1
ATOM 3543 N N . ASP A 1 468 ? 12.194 5.777 -6.587 1.00 59.72 468 ASP A N 1
ATOM 3544 C CA . ASP A 1 468 ? 12.149 4.876 -7.748 1.00 59.72 468 ASP A CA 1
ATOM 3545 C C . ASP A 1 468 ? 10.897 3.980 -7.725 1.00 59.72 468 ASP A C 1
ATOM 3547 O O . ASP A 1 468 ? 10.173 3.910 -8.716 1.00 59.72 468 ASP A O 1
ATOM 3551 N N . ALA A 1 469 ? 10.575 3.354 -6.586 1.00 60.47 469 ALA A N 1
ATOM 3552 C CA . ALA A 1 469 ? 9.391 2.498 -6.463 1.00 60.47 469 ALA A CA 1
ATOM 3553 C C . ALA A 1 469 ? 8.073 3.266 -6.700 1.00 60.47 469 ALA A C 1
ATOM 3555 O O . ALA A 1 469 ? 7.198 2.781 -7.423 1.00 60.47 469 ALA A O 1
ATOM 3556 N N . LEU A 1 470 ? 7.960 4.484 -6.159 1.00 63.72 470 LEU A N 1
ATOM 3557 C CA . LEU A 1 470 ? 6.844 5.402 -6.413 1.00 63.72 470 LEU A CA 1
ATOM 3558 C C . LEU A 1 470 ? 6.777 5.818 -7.886 1.00 63.72 470 LEU A C 1
ATOM 3560 O O . LEU A 1 470 ? 5.694 5.842 -8.472 1.00 63.72 470 LEU A O 1
ATOM 3564 N N . HIS A 1 471 ? 7.926 6.081 -8.520 1.00 73.62 471 HIS A N 1
ATOM 3565 C CA . HIS A 1 471 ? 7.969 6.417 -9.939 1.00 73.62 471 HIS A CA 1
ATOM 3566 C C . HIS A 1 471 ? 7.455 5.265 -10.814 1.00 73.62 471 HIS A C 1
ATOM 3568 O O . HIS A 1 471 ? 6.648 5.520 -11.710 1.00 73.62 471 HIS A O 1
ATOM 3574 N N . GLN A 1 472 ? 7.845 4.011 -10.543 1.00 62.81 472 GLN A N 1
ATOM 3575 C CA . GLN A 1 472 ? 7.327 2.858 -11.296 1.00 62.81 472 GLN A CA 1
ATOM 3576 C C . GLN A 1 472 ? 5.815 2.633 -11.061 1.00 62.81 472 GLN A C 1
ATOM 3578 O O . GLN A 1 472 ? 5.114 2.238 -11.996 1.00 62.81 472 GLN A O 1
ATOM 3583 N N . GLN A 1 473 ? 5.297 2.953 -9.863 1.00 62.44 473 GLN A N 1
ATOM 3584 C CA . GLN A 1 473 ? 3.852 2.991 -9.560 1.00 62.44 473 GLN A CA 1
ATOM 3585 C C . GLN A 1 473 ? 3.085 4.143 -10.232 1.00 62.44 473 GLN A C 1
ATOM 3587 O O . GLN A 1 473 ? 1.859 4.172 -10.158 1.00 62.44 473 GLN A O 1
ATOM 3592 N N . GLY A 1 474 ? 3.765 5.091 -10.882 1.00 65.69 474 GLY A N 1
ATOM 3593 C CA . GLY A 1 474 ? 3.129 6.277 -11.459 1.00 65.69 474 GLY A CA 1
ATOM 3594 C C . GLY A 1 474 ? 2.791 7.380 -10.445 1.00 65.69 474 GLY A C 1
ATOM 3595 O O . GLY A 1 474 ? 2.243 8.404 -10.846 1.00 65.69 474 GLY A O 1
ATOM 3596 N N . GLU A 1 475 ? 3.169 7.239 -9.168 1.00 69.44 475 GLU A N 1
ATOM 3597 C CA . GLU A 1 475 ? 2.963 8.241 -8.105 1.00 69.44 475 GLU A CA 1
ATOM 3598 C C . GLU A 1 475 ? 3.986 9.394 -8.245 1.00 69.44 475 GLU A C 1
ATOM 3600 O O . GLU A 1 475 ? 4.847 9.636 -7.394 1.00 69.44 475 GLU A O 1
ATOM 3605 N N . ARG A 1 476 ? 3.927 10.100 -9.387 1.00 76.81 476 ARG A N 1
ATOM 3606 C CA . ARG A 1 476 ? 4.940 11.064 -9.860 1.00 76.81 476 ARG A CA 1
ATOM 3607 C C . ARG A 1 476 ? 5.225 12.184 -8.857 1.00 76.81 476 ARG A C 1
ATOM 3609 O O . ARG A 1 476 ? 6.378 12.580 -8.713 1.00 76.81 476 ARG A O 1
ATOM 3616 N N . GLY A 1 477 ? 4.193 12.701 -8.188 1.00 75.00 477 GLY A N 1
ATOM 3617 C CA . GLY A 1 477 ? 4.330 13.794 -7.220 1.00 75.00 477 GLY A CA 1
ATOM 3618 C C . GLY A 1 477 ? 5.126 13.384 -5.980 1.00 75.00 477 GLY A C 1
ATOM 3619 O O . GLY A 1 477 ? 6.050 14.089 -5.582 1.00 75.00 477 GLY A O 1
ATOM 3620 N N . GLU A 1 478 ? 4.823 12.213 -5.416 1.00 69.00 478 GLU A N 1
ATOM 3621 C CA . GLU A 1 478 ? 5.561 11.679 -4.268 1.00 69.00 478 GLU A CA 1
ATOM 3622 C C . GLU A 1 478 ? 6.984 11.247 -4.651 1.00 69.00 478 GLU A C 1
ATOM 3624 O O . GLU A 1 478 ? 7.922 11.472 -3.889 1.00 69.00 478 GLU A O 1
ATOM 3629 N N . ALA A 1 479 ? 7.171 10.691 -5.854 1.00 73.44 479 ALA A N 1
ATOM 3630 C CA . ALA A 1 479 ? 8.496 10.365 -6.375 1.00 73.44 479 ALA A CA 1
ATOM 3631 C C . ALA A 1 479 ? 9.388 11.614 -6.511 1.00 73.44 479 ALA A C 1
ATOM 3633 O O . ALA A 1 479 ? 10.554 11.574 -6.123 1.00 73.44 479 ALA A O 1
ATOM 3634 N N . LEU A 1 480 ? 8.846 12.731 -7.018 1.00 84.00 480 LEU A N 1
ATOM 3635 C CA . LEU A 1 480 ? 9.576 14.002 -7.129 1.00 84.00 480 LEU A CA 1
ATOM 3636 C C . LEU A 1 480 ? 10.000 14.528 -5.753 1.00 84.00 480 LEU A C 1
ATOM 3638 O O . LEU A 1 480 ? 11.154 14.919 -5.588 1.00 84.00 480 LEU A O 1
ATOM 3642 N N . ALA A 1 481 ? 9.100 14.493 -4.765 1.00 79.19 481 ALA A N 1
ATOM 3643 C CA . ALA A 1 481 ? 9.413 14.904 -3.398 1.00 79.19 481 ALA A CA 1
ATOM 3644 C C . ALA A 1 481 ? 10.534 14.043 -2.785 1.00 79.19 481 ALA A C 1
ATOM 3646 O O . ALA A 1 481 ? 11.528 14.584 -2.311 1.00 79.19 481 ALA A O 1
ATOM 3647 N N . ALA A 1 482 ? 10.430 12.713 -2.877 1.00 74.19 482 ALA A N 1
ATOM 3648 C CA . ALA A 1 482 ? 11.417 11.796 -2.304 1.00 74.19 482 ALA A CA 1
ATOM 3649 C C . ALA A 1 482 ? 12.804 11.878 -2.983 1.00 74.19 482 ALA A C 1
ATOM 3651 O O . ALA A 1 482 ? 13.827 11.745 -2.309 1.00 74.19 482 ALA A O 1
ATOM 3652 N N . PHE A 1 483 ? 12.878 12.141 -4.297 1.00 85.75 483 PHE A N 1
ATOM 3653 C CA . PHE A 1 483 ? 14.163 12.420 -4.955 1.00 85.75 483 PHE A CA 1
ATOM 3654 C C . PHE A 1 483 ? 14.750 13.780 -4.548 1.00 85.75 483 PHE A C 1
ATOM 3656 O O . PHE A 1 483 ? 15.956 13.864 -4.325 1.00 85.75 483 PHE A O 1
ATOM 3663 N N . ALA A 1 484 ? 13.927 14.825 -4.417 1.00 88.62 484 ALA A N 1
ATOM 3664 C CA . ALA A 1 484 ? 14.385 16.141 -3.970 1.00 88.62 484 ALA A CA 1
ATOM 3665 C C . ALA A 1 484 ? 14.888 16.118 -2.512 1.00 88.62 484 ALA A C 1
ATOM 3667 O O . ALA A 1 484 ? 15.908 16.734 -2.206 1.00 88.62 484 ALA A O 1
ATOM 3668 N N . GLU A 1 485 ? 14.229 15.363 -1.627 1.00 85.19 485 GLU A N 1
ATOM 3669 C CA . GLU A 1 485 ? 14.701 15.125 -0.257 1.00 85.19 485 GLU A CA 1
ATOM 3670 C C . GLU A 1 485 ? 16.043 14.377 -0.243 1.00 85.19 485 GLU A C 1
ATOM 3672 O O . GLU A 1 485 ? 16.975 14.813 0.433 1.00 85.19 485 GLU A O 1
ATOM 3677 N N . ALA A 1 486 ? 16.191 13.309 -1.037 1.00 79.00 486 ALA A N 1
ATOM 3678 C CA . ALA A 1 486 ? 17.462 12.590 -1.152 1.00 79.00 486 ALA A CA 1
ATOM 3679 C C . ALA A 1 486 ? 18.604 13.457 -1.714 1.00 79.00 486 ALA A C 1
ATOM 3681 O O . ALA A 1 486 ? 19.746 13.319 -1.281 1.00 79.00 486 ALA A O 1
ATOM 3682 N N . GLU A 1 487 ? 18.311 14.349 -2.662 1.00 91.06 487 GLU A N 1
ATOM 3683 C CA . GLU A 1 487 ? 19.286 15.303 -3.198 1.00 91.06 487 GLU A CA 1
ATOM 3684 C C . GLU A 1 487 ? 19.726 16.325 -2.147 1.00 91.06 487 GLU A C 1
ATOM 3686 O O . GLU A 1 487 ? 20.924 16.555 -1.988 1.00 91.06 487 GLU A O 1
ATOM 3691 N N . GLY A 1 488 ? 18.783 16.865 -1.368 1.00 88.94 488 GLY A N 1
ATOM 3692 C CA . GLY A 1 488 ? 19.095 17.725 -0.225 1.00 88.94 488 GLY A CA 1
ATOM 3693 C C . GLY A 1 488 ? 20.026 17.035 0.776 1.00 88.94 488 GLY A C 1
ATOM 3694 O O . GLY A 1 488 ? 21.026 17.618 1.184 1.00 88.94 488 GLY A O 1
ATOM 3695 N N . MET A 1 489 ? 19.768 15.760 1.090 1.00 82.56 489 MET A N 1
ATOM 3696 C CA . MET A 1 489 ? 20.646 14.959 1.954 1.00 82.56 489 MET A CA 1
ATOM 3697 C C . MET A 1 489 ? 22.045 14.760 1.358 1.00 82.56 489 MET A C 1
ATOM 3699 O O . MET A 1 489 ? 23.023 14.794 2.100 1.00 82.56 489 MET A O 1
ATOM 3703 N N . GLN A 1 490 ? 22.169 14.579 0.038 1.00 82.62 490 GLN A N 1
ATOM 3704 C CA . GLN A 1 490 ? 23.484 14.465 -0.601 1.00 82.62 490 GLN A CA 1
ATOM 3705 C C . GLN A 1 490 ? 24.239 15.802 -0.594 1.00 82.62 490 GLN A C 1
ATOM 3707 O O . GLN A 1 490 ? 25.445 15.804 -0.380 1.00 82.62 490 GLN A O 1
ATOM 3712 N N . ALA A 1 491 ? 23.554 16.935 -0.770 1.00 86.94 491 ALA A N 1
ATOM 3713 C CA . ALA A 1 491 ? 24.166 18.262 -0.678 1.00 86.94 491 ALA A CA 1
ATOM 3714 C C . ALA A 1 491 ? 24.597 18.637 0.754 1.00 86.94 491 ALA A C 1
ATOM 3716 O O . ALA A 1 491 ? 25.548 19.399 0.925 1.00 86.94 491 ALA A O 1
ATOM 3717 N N . GLU A 1 492 ? 23.923 18.101 1.778 1.00 82.50 492 GLU A N 1
ATOM 3718 C CA . GLU A 1 492 ? 24.334 18.222 3.184 1.00 82.50 492 GLU A CA 1
ATOM 3719 C C . GLU A 1 492 ? 25.560 17.349 3.520 1.00 82.50 492 GLU A C 1
ATOM 3721 O O . GLU A 1 492 ? 26.452 17.806 4.234 1.00 82.50 492 GLU A O 1
ATOM 3726 N N . ASP A 1 493 ? 25.609 16.110 3.015 1.00 75.38 493 ASP A N 1
ATOM 3727 C CA . ASP A 1 493 ? 26.676 15.125 3.280 1.00 75.38 493 ASP A CA 1
ATOM 3728 C C . ASP A 1 493 ? 27.946 15.358 2.439 1.00 75.38 493 ASP A C 1
ATOM 3730 O O . ASP A 1 493 ? 29.065 15.224 2.931 1.00 75.38 493 ASP A O 1
ATOM 3734 N N . GLN A 1 494 ? 27.772 15.737 1.170 1.00 77.69 494 GLN A N 1
ATOM 3735 C CA . GLN A 1 494 ? 28.822 15.965 0.172 1.00 77.69 494 GLN A CA 1
ATOM 3736 C C . GLN A 1 494 ? 28.601 17.320 -0.531 1.00 77.69 494 GLN A C 1
ATOM 3738 O O . GLN A 1 494 ? 28.120 17.359 -1.669 1.00 77.69 494 GLN A O 1
ATOM 3743 N N . PRO A 1 495 ? 28.970 18.453 0.102 1.00 84.50 495 PRO A N 1
ATOM 3744 C CA . PRO A 1 495 ? 28.796 19.791 -0.474 1.00 84.50 495 PRO A CA 1
ATOM 3745 C C . PRO A 1 495 ? 29.533 20.008 -1.806 1.00 84.50 495 PRO A C 1
ATOM 3747 O O . PRO A 1 495 ? 29.162 20.887 -2.583 1.00 84.50 495 PRO A O 1
ATOM 3750 N N . GLU A 1 496 ? 30.570 19.214 -2.092 1.00 83.38 496 GLU A N 1
ATOM 3751 C CA . GLU A 1 496 ? 31.291 19.200 -3.370 1.00 83.38 496 GLU A CA 1
ATOM 3752 C C . GLU A 1 496 ? 30.498 18.514 -4.500 1.00 83.38 496 GLU A C 1
ATOM 3754 O O . GLU A 1 496 ? 30.753 18.780 -5.677 1.00 83.38 496 GLU A O 1
ATOM 3759 N N . TYR A 1 497 ? 29.521 17.669 -4.151 1.00 83.12 497 TYR A N 1
ATOM 3760 C CA . TYR A 1 497 ? 28.677 16.891 -5.063 1.00 83.12 497 TYR A CA 1
ATOM 3761 C C . TYR A 1 497 ? 27.174 17.096 -4.763 1.00 83.12 497 TYR A C 1
ATOM 3763 O O . TYR A 1 497 ? 26.467 16.139 -4.444 1.00 83.12 497 TYR A O 1
ATOM 3771 N N . PRO A 1 498 ? 26.633 18.325 -4.877 1.00 87.44 498 PRO A N 1
ATOM 3772 C CA . PRO A 1 498 ? 25.282 18.665 -4.412 1.00 87.44 498 PRO A CA 1
ATOM 3773 C C . PRO A 1 498 ? 24.120 18.126 -5.269 1.00 87.44 498 PRO A C 1
ATOM 3775 O O . PRO A 1 498 ? 22.969 18.434 -4.974 1.00 87.44 498 PRO A O 1
ATOM 3778 N N . LEU A 1 499 ? 24.387 17.360 -6.333 1.00 88.94 499 LEU A N 1
ATOM 3779 C CA . LEU A 1 499 ? 23.365 16.758 -7.199 1.00 88.94 499 LEU A CA 1
ATOM 3780 C C . LEU A 1 499 ? 23.501 15.237 -7.203 1.00 88.94 499 LEU A C 1
ATOM 3782 O O . LEU A 1 499 ? 24.612 14.722 -7.345 1.00 88.94 499 LEU A O 1
ATOM 3786 N N . LEU A 1 500 ? 22.387 14.506 -7.130 1.00 84.38 500 LEU A N 1
ATOM 3787 C CA . LEU A 1 500 ? 22.386 13.046 -7.247 1.00 84.38 500 LEU A CA 1
ATOM 3788 C C . LEU A 1 500 ? 23.109 12.625 -8.537 1.00 84.38 500 LEU A C 1
ATOM 3790 O O . LEU A 1 500 ? 22.710 13.008 -9.638 1.00 84.38 500 LEU A O 1
ATOM 3794 N N . TYR A 1 501 ? 24.173 11.832 -8.394 1.00 80.00 501 TYR A N 1
ATOM 3795 C CA . TYR A 1 501 ? 25.025 11.357 -9.491 1.00 80.00 501 TYR A CA 1
ATOM 3796 C C . TYR A 1 501 ? 24.886 9.839 -9.705 1.00 80.00 501 TYR A C 1
ATOM 3798 O O . TYR A 1 501 ? 24.087 9.180 -9.037 1.00 80.00 501 TYR A O 1
ATOM 3806 N N . SER A 1 502 ? 25.634 9.262 -10.656 1.00 73.56 502 SER A N 1
ATOM 3807 C CA . SER A 1 502 ? 25.596 7.818 -10.963 1.00 73.56 502 SER A CA 1
ATOM 3808 C C . SER A 1 502 ? 24.157 7.323 -11.248 1.00 73.56 502 SER A C 1
ATOM 3810 O O . SER A 1 502 ? 23.350 8.024 -11.867 1.00 73.56 502 SER A O 1
ATOM 3812 N N . LEU A 1 503 ? 23.815 6.105 -10.823 1.00 68.12 503 LEU A N 1
ATOM 3813 C CA . LEU A 1 503 ? 22.522 5.472 -11.060 1.00 68.12 503 LEU A CA 1
ATOM 3814 C C . LEU A 1 503 ? 21.353 6.236 -10.416 1.00 68.12 503 LEU A C 1
ATOM 3816 O O . LEU A 1 503 ? 20.278 6.306 -11.014 1.00 68.12 503 LEU A O 1
ATOM 3820 N N . GLN A 1 504 ? 21.533 6.813 -9.225 1.00 72.38 504 GLN A N 1
ATOM 3821 C CA . GLN A 1 504 ? 20.487 7.618 -8.589 1.00 72.38 504 GLN A CA 1
ATOM 3822 C C . GLN A 1 504 ? 20.221 8.924 -9.348 1.00 72.38 504 GLN A C 1
ATOM 3824 O O . GLN A 1 504 ? 19.059 9.265 -9.564 1.00 72.38 504 GLN A O 1
ATOM 3829 N N . GLY A 1 505 ? 21.270 9.577 -9.857 1.00 81.06 505 GLY A N 1
ATOM 3830 C CA . GLY A 1 505 ? 21.149 10.727 -10.753 1.00 81.06 505 GLY A CA 1
ATOM 3831 C C . GLY A 1 505 ? 20.408 10.392 -12.043 1.00 81.06 505 GLY A C 1
ATOM 3832 O O . GLY A 1 505 ? 19.461 11.082 -12.412 1.00 81.06 505 GLY A O 1
ATOM 3833 N N . PHE A 1 506 ? 20.760 9.274 -12.688 1.00 83.50 506 PHE A N 1
ATOM 3834 C CA . PHE A 1 506 ? 20.053 8.783 -13.876 1.00 83.50 506 PHE A CA 1
ATOM 3835 C C . PHE A 1 506 ? 18.552 8.576 -13.623 1.00 83.50 506 PHE A C 1
ATOM 3837 O O . PHE A 1 506 ? 17.732 9.023 -14.422 1.00 83.50 506 PHE A O 1
ATOM 3844 N N . ARG A 1 507 ? 18.184 7.936 -12.504 1.00 80.81 507 ARG A N 1
ATOM 3845 C CA . ARG A 1 507 ? 16.780 7.684 -12.130 1.00 80.81 507 ARG A CA 1
ATOM 3846 C C . ARG A 1 507 ? 16.002 8.969 -11.852 1.00 80.81 507 ARG A C 1
ATOM 3848 O O . ARG A 1 507 ? 14.847 9.069 -12.253 1.00 80.81 507 ARG A O 1
ATOM 3855 N N . TYR A 1 508 ? 16.627 9.956 -11.212 1.00 90.56 508 TYR A N 1
ATOM 3856 C CA . TYR A 1 508 ? 15.976 11.243 -10.983 1.00 90.56 508 TYR A CA 1
ATOM 3857 C C . TYR A 1 508 ? 15.790 12.016 -12.299 1.00 90.56 508 TYR A C 1
ATOM 3859 O O . TYR A 1 508 ? 14.693 12.486 -12.595 1.00 90.56 508 TYR A O 1
ATOM 3867 N N . CYS A 1 509 ? 16.813 12.059 -13.158 1.00 92.56 509 CYS A N 1
ATOM 3868 C CA . CYS A 1 509 ? 16.708 12.664 -14.487 1.00 92.56 509 CYS A CA 1
ATOM 3869 C C . CYS A 1 509 ? 15.656 11.974 -15.379 1.00 92.56 509 CYS A C 1
ATOM 3871 O O . CYS A 1 509 ? 14.978 12.646 -16.150 1.00 92.56 509 CYS A O 1
ATOM 3873 N N . ASP A 1 510 ? 15.476 10.656 -15.258 1.00 87.12 510 ASP A N 1
ATOM 3874 C CA . ASP A 1 510 ? 14.423 9.893 -15.944 1.00 87.12 510 ASP A CA 1
ATOM 3875 C C . ASP A 1 510 ? 13.004 10.347 -15.536 1.00 87.12 510 ASP A C 1
ATOM 3877 O O . ASP A 1 510 ? 12.134 10.514 -16.394 1.00 87.12 510 ASP A O 1
ATOM 3881 N N . LEU A 1 511 ? 12.794 10.638 -14.247 1.00 89.50 511 LEU A N 1
ATOM 3882 C CA . LEU A 1 511 ? 11.551 11.205 -13.709 1.00 89.50 511 LEU A CA 1
ATOM 3883 C C . LEU A 1 511 ? 11.329 12.671 -14.133 1.00 89.50 511 LEU A C 1
ATOM 3885 O O . LEU A 1 511 ? 10.202 13.053 -14.468 1.00 89.50 511 LEU A O 1
ATOM 3889 N N . LEU A 1 512 ? 12.385 13.493 -14.130 1.00 93.81 512 LEU A N 1
ATOM 3890 C CA . LEU A 1 512 ? 12.325 14.893 -14.573 1.00 93.81 512 LEU A CA 1
ATOM 3891 C C . LEU A 1 512 ? 11.955 14.980 -16.065 1.00 93.81 512 LEU A C 1
ATOM 3893 O O . LEU A 1 512 ? 11.036 15.712 -16.435 1.00 93.81 512 LEU A O 1
ATOM 3897 N N . LEU A 1 513 ? 12.581 14.152 -16.910 1.00 93.56 513 LEU A N 1
ATOM 3898 C CA . LEU A 1 513 ? 12.303 14.090 -18.349 1.00 93.56 513 LEU A CA 1
ATOM 3899 C C . LEU A 1 513 ? 10.928 13.502 -18.709 1.00 93.56 513 LEU A C 1
ATOM 3901 O O . LEU A 1 513 ? 10.518 13.637 -19.859 1.00 93.56 513 LEU A O 1
ATOM 3905 N N . ALA A 1 514 ? 10.189 12.883 -17.781 1.00 89.62 514 ALA A N 1
ATOM 3906 C CA . ALA A 1 514 ? 8.925 12.203 -18.093 1.00 89.62 514 ALA A CA 1
ATOM 3907 C C . ALA A 1 514 ? 7.854 13.126 -18.720 1.00 89.62 514 ALA A C 1
ATOM 3909 O O . ALA A 1 514 ? 7.055 12.677 -19.539 1.00 89.62 514 ALA A O 1
ATOM 3910 N N . GLY A 1 515 ? 7.846 14.420 -18.372 1.00 88.44 515 GLY A N 1
ATOM 3911 C CA . GLY A 1 515 ? 6.963 15.407 -19.013 1.00 88.44 515 GLY A CA 1
ATOM 3912 C C . GLY A 1 515 ? 7.391 15.716 -20.449 1.00 88.44 515 GLY A C 1
ATOM 3913 O O . GLY A 1 515 ? 6.605 15.564 -21.382 1.00 88.44 515 GLY A O 1
ATOM 3914 N N . ALA A 1 516 ? 8.670 16.047 -20.637 1.00 91.50 516 ALA A N 1
ATOM 3915 C CA . ALA A 1 516 ? 9.242 16.327 -21.948 1.00 91.50 516 ALA A CA 1
ATOM 3916 C C . ALA A 1 516 ? 9.196 15.125 -22.906 1.00 91.50 516 ALA A C 1
ATOM 3918 O O . ALA A 1 516 ? 9.008 15.308 -24.105 1.00 91.50 516 ALA A O 1
ATOM 3919 N N . GLU A 1 517 ? 9.309 13.897 -22.396 1.00 92.81 517 GLU A N 1
ATOM 3920 C CA . GLU A 1 517 ? 9.124 12.675 -23.181 1.00 92.81 517 GLU A CA 1
ATOM 3921 C C . GLU A 1 517 ? 7.706 12.605 -23.761 1.00 92.81 517 GLU A C 1
ATOM 3923 O O . GLU A 1 517 ? 7.537 12.387 -24.962 1.00 92.81 517 GLU A O 1
ATOM 3928 N N . ARG A 1 518 ? 6.684 12.838 -22.926 1.00 89.62 518 ARG A N 1
ATOM 3929 C CA . ARG A 1 518 ? 5.272 12.823 -23.333 1.00 89.62 518 ARG A CA 1
ATOM 3930 C C . ARG A 1 518 ? 4.980 13.893 -24.392 1.00 89.62 518 ARG A C 1
ATOM 3932 O O . ARG A 1 518 ? 4.425 13.573 -25.445 1.00 89.62 518 ARG A O 1
ATOM 3939 N N . ASP A 1 519 ? 5.442 15.121 -24.168 1.00 88.81 519 ASP A N 1
ATOM 3940 C CA . ASP A 1 519 ? 5.286 16.234 -25.113 1.00 88.81 519 ASP A CA 1
ATOM 3941 C C . ASP A 1 519 ? 6.028 15.995 -26.437 1.00 88.81 519 ASP A C 1
ATOM 3943 O O . ASP A 1 519 ? 5.497 16.286 -27.512 1.00 88.81 519 ASP A O 1
ATOM 3947 N N . ALA A 1 520 ? 7.228 15.410 -26.391 1.00 90.69 520 ALA A N 1
ATOM 3948 C CA . ALA A 1 520 ? 7.985 15.021 -27.579 1.00 90.69 520 ALA A CA 1
ATOM 3949 C C . ALA A 1 520 ? 7.241 13.971 -28.424 1.00 90.69 520 ALA A C 1
ATOM 3951 O O . ALA A 1 520 ? 7.236 14.061 -29.656 1.00 90.69 520 ALA A O 1
ATOM 3952 N N . TRP A 1 521 ? 6.564 13.008 -27.790 1.00 89.75 521 TRP A N 1
ATOM 3953 C CA . TRP A 1 521 ? 5.694 12.059 -28.490 1.00 89.75 521 TRP A CA 1
ATOM 3954 C C . TRP A 1 521 ? 4.458 12.742 -29.098 1.00 89.75 521 TRP A C 1
ATOM 3956 O O . TRP A 1 521 ? 4.141 12.501 -30.266 1.00 89.75 521 TRP A O 1
ATOM 3966 N N . ALA A 1 522 ? 3.794 13.639 -28.362 1.00 84.88 522 ALA A N 1
ATOM 3967 C CA . ALA A 1 522 ? 2.638 14.396 -28.856 1.00 84.88 522 ALA A CA 1
ATOM 3968 C C . ALA A 1 522 ? 2.989 15.340 -30.029 1.00 84.88 522 ALA A C 1
ATOM 3970 O O . ALA A 1 522 ? 2.188 15.545 -30.953 1.00 84.88 522 ALA A O 1
ATOM 3971 N N . ALA A 1 523 ? 4.209 15.888 -30.042 1.00 82.56 523 ALA A N 1
ATOM 3972 C CA . ALA A 1 523 ? 4.705 16.745 -31.115 1.00 82.56 523 ALA A CA 1
ATOM 3973 C C . ALA A 1 523 ? 4.803 16.018 -32.470 1.00 82.56 523 ALA A C 1
ATOM 3975 O O . ALA A 1 523 ? 4.521 16.636 -33.499 1.00 82.56 523 ALA A O 1
ATOM 3976 N N . MET A 1 524 ? 5.112 14.712 -32.488 1.00 76.88 524 MET A N 1
ATOM 3977 C CA . MET A 1 524 ? 5.172 13.925 -33.732 1.00 76.88 524 MET A CA 1
ATOM 3978 C C . MET A 1 524 ? 3.799 13.711 -34.393 1.00 76.88 524 MET A C 1
ATOM 3980 O O . MET A 1 524 ? 3.731 13.522 -35.606 1.00 76.88 524 MET A O 1
ATOM 3984 N N . GLY A 1 525 ? 2.704 13.749 -33.626 1.00 61.53 525 GLY A N 1
ATOM 3985 C CA . GLY A 1 525 ? 1.350 13.474 -34.126 1.00 61.53 525 GLY A CA 1
ATOM 3986 C C . GLY A 1 525 ? 0.557 14.691 -34.620 1.00 61.53 525 GLY A C 1
ATOM 3987 O O . GLY A 1 525 ? -0.518 14.519 -35.192 1.00 61.53 525 GLY A O 1
ATOM 3988 N N . SER A 1 526 ? 1.033 15.922 -34.397 1.00 59.25 526 SER A N 1
ATOM 3989 C CA . SER A 1 526 ? 0.231 17.142 -34.595 1.00 59.25 526 SER A CA 1
ATOM 3990 C C . SER A 1 526 ? 0.803 18.075 -35.668 1.00 59.25 526 SER A C 1
ATOM 3992 O O . SER A 1 526 ? 1.964 18.462 -35.622 1.00 59.25 526 SER A O 1
ATOM 3994 N N . SER A 1 527 ? -0.022 18.528 -36.616 1.00 49.12 527 SER A N 1
ATOM 3995 C CA . SER A 1 527 ? 0.386 19.431 -37.713 1.00 49.12 527 SER A CA 1
ATOM 3996 C C . SER A 1 527 ? 0.172 20.932 -37.430 1.00 49.12 527 SER A C 1
ATOM 3998 O O . SER A 1 527 ? 0.350 21.763 -38.321 1.00 49.12 527 SER A O 1
ATOM 4000 N N . GLY A 1 528 ? -0.243 21.297 -36.212 1.00 45.47 528 GLY A N 1
ATOM 4001 C CA . GLY A 1 528 ? -0.589 22.671 -35.827 1.00 45.47 528 GLY A CA 1
ATOM 4002 C C . GLY A 1 528 ? 0.612 23.553 -35.455 1.00 45.47 528 GLY A C 1
ATOM 4003 O O . GLY A 1 528 ? 1.581 23.091 -34.857 1.00 45.47 528 GLY A O 1
ATOM 4004 N N . LYS A 1 529 ? 0.527 24.854 -35.763 1.00 43.09 529 LYS A N 1
ATOM 4005 C CA . LYS A 1 529 ? 1.448 25.882 -35.244 1.00 43.09 529 LYS A CA 1
ATOM 4006 C C . LYS A 1 529 ? 0.957 26.392 -33.888 1.00 43.09 529 LYS A C 1
ATOM 4008 O O . LYS A 1 529 ? -0.153 26.911 -33.819 1.00 43.09 529 LYS A O 1
ATOM 4013 N N . GLY A 1 530 ? 1.812 26.361 -32.870 1.00 40.00 530 GLY A N 1
ATOM 4014 C CA . GLY A 1 530 ? 1.578 27.058 -31.602 1.00 40.00 530 GLY A CA 1
ATOM 4015 C C . GLY A 1 530 ? 2.454 26.511 -30.482 1.00 40.00 530 GLY A C 1
ATOM 4016 O O . GLY A 1 530 ? 2.326 25.340 -30.140 1.00 40.00 530 GLY A O 1
ATOM 4017 N N . GLY A 1 531 ? 3.328 27.357 -29.933 1.00 50.50 531 GLY A N 1
ATOM 4018 C CA . GLY A 1 531 ? 4.004 27.079 -28.668 1.00 50.50 531 GLY A CA 1
ATOM 4019 C C . GLY A 1 531 ? 3.073 27.431 -27.514 1.00 50.50 531 GLY A C 1
ATOM 4020 O O . GLY A 1 531 ? 2.626 28.575 -27.430 1.00 50.50 531 GLY A O 1
ATOM 4021 N N . THR A 1 532 ? 2.751 26.458 -26.669 1.00 57.69 532 THR A N 1
ATOM 4022 C CA . THR A 1 532 ? 2.033 26.675 -25.405 1.00 57.69 532 THR A CA 1
ATOM 4023 C C . THR A 1 532 ? 3.021 27.017 -24.285 1.00 57.69 532 THR A C 1
ATOM 4025 O O . THR A 1 532 ? 4.224 26.767 -24.405 1.00 57.69 532 THR A O 1
ATOM 4028 N N . GLU A 1 533 ? 2.529 27.578 -23.176 1.00 56.59 533 GLU A N 1
ATOM 4029 C CA . GLU A 1 533 ? 3.358 27.817 -21.980 1.00 56.59 533 GLU A CA 1
ATOM 4030 C C . GLU A 1 533 ? 3.979 26.503 -21.464 1.00 56.59 533 GLU A C 1
ATOM 4032 O O . GLU A 1 533 ? 5.160 26.469 -21.126 1.00 56.59 533 GLU A O 1
ATOM 4037 N N . ASP A 1 534 ? 3.228 25.399 -21.535 1.00 58.22 534 ASP A N 1
ATOM 4038 C CA . ASP A 1 534 ? 3.656 24.055 -21.118 1.00 58.22 534 ASP A CA 1
ATOM 4039 C C . ASP A 1 534 ? 4.869 23.536 -21.920 1.00 58.22 534 ASP A C 1
ATOM 4041 O O . ASP A 1 534 ? 5.878 23.131 -21.345 1.00 58.22 534 ASP A O 1
ATOM 4045 N N . GLN A 1 535 ? 4.867 23.693 -23.252 1.00 67.44 535 GLN A N 1
ATOM 4046 C CA . GLN A 1 535 ? 6.021 23.334 -24.096 1.00 67.44 535 GLN A CA 1
ATOM 4047 C C . GLN A 1 535 ? 7.283 24.137 -23.744 1.00 67.44 535 GLN A C 1
ATOM 4049 O O . GLN A 1 535 ? 8.400 23.663 -23.954 1.00 67.44 535 GLN A O 1
ATOM 4054 N N . THR A 1 536 ? 7.124 25.351 -23.206 1.00 75.44 536 THR A N 1
ATOM 4055 C CA . THR A 1 536 ? 8.255 26.160 -22.729 1.00 75.44 536 THR A CA 1
ATOM 4056 C C . THR A 1 536 ? 8.816 25.588 -21.424 1.00 75.44 536 THR A C 1
ATOM 4058 O O . THR A 1 536 ? 10.034 25.507 -21.275 1.00 75.44 536 THR A O 1
ATOM 4061 N N . ALA A 1 537 ? 7.949 25.114 -20.523 1.00 81.06 537 ALA A N 1
ATOM 4062 C CA . ALA A 1 537 ? 8.350 24.438 -19.291 1.00 81.06 537 ALA A CA 1
ATOM 4063 C C . ALA A 1 537 ? 9.047 23.090 -19.561 1.00 81.06 537 ALA A C 1
ATOM 4065 O O . ALA A 1 537 ? 10.108 22.834 -18.995 1.00 81.06 537 ALA A O 1
ATOM 4066 N N . GLN A 1 538 ? 8.529 22.258 -20.473 1.00 86.00 538 GLN A N 1
ATOM 4067 C CA . GLN A 1 538 ? 9.166 20.973 -20.804 1.00 86.00 538 GLN A CA 1
ATOM 4068 C C . GLN A 1 538 ? 10.527 21.145 -21.503 1.00 86.00 538 GLN A C 1
ATOM 4070 O O . GLN A 1 538 ? 11.460 20.380 -21.257 1.00 86.00 538 GLN A O 1
ATOM 4075 N N . VAL A 1 539 ? 10.684 22.179 -22.338 1.00 87.56 539 VAL A N 1
ATOM 4076 C CA . VAL A 1 539 ? 11.988 22.543 -22.919 1.00 87.56 539 VAL A CA 1
ATOM 4077 C C . VAL A 1 539 ? 12.980 22.984 -21.839 1.00 87.56 539 VAL A C 1
ATOM 4079 O O . VAL A 1 539 ? 14.141 22.580 -21.906 1.00 87.56 539 VAL A O 1
ATOM 4082 N N . ALA A 1 540 ? 12.533 23.748 -20.838 1.00 88.19 540 ALA A N 1
ATOM 4083 C CA . ALA A 1 540 ? 13.365 24.130 -19.698 1.00 88.19 540 ALA A CA 1
ATOM 4084 C C . ALA A 1 540 ? 13.768 22.912 -18.843 1.00 88.19 540 ALA A C 1
ATOM 4086 O O . ALA A 1 540 ? 14.922 22.823 -18.441 1.00 88.19 540 ALA A O 1
ATOM 4087 N N . ALA A 1 541 ? 12.879 21.931 -18.648 1.00 89.44 541 ALA A N 1
ATOM 4088 C CA . ALA A 1 541 ? 13.206 20.682 -17.951 1.00 89.44 541 ALA A CA 1
ATOM 4089 C C . ALA A 1 541 ? 14.294 19.861 -18.679 1.00 89.44 541 ALA A C 1
ATOM 4091 O O . ALA A 1 541 ? 15.181 19.300 -18.037 1.00 89.44 541 ALA A O 1
ATOM 4092 N N . CYS A 1 542 ? 14.290 19.829 -20.019 1.00 93.44 542 CYS A N 1
ATOM 4093 C CA . CYS A 1 542 ? 15.396 19.239 -20.786 1.00 93.44 542 CYS A CA 1
ATOM 4094 C C . CYS A 1 542 ? 16.719 20.001 -20.602 1.00 93.44 542 CYS A C 1
ATOM 4096 O O . CYS A 1 542 ? 17.774 19.373 -20.543 1.00 93.44 542 CYS A O 1
ATOM 4098 N N . GLU A 1 543 ? 16.676 21.335 -20.535 1.00 93.56 543 GLU A N 1
ATOM 4099 C CA . GLU A 1 543 ? 17.861 22.186 -20.340 1.00 93.56 543 GLU A CA 1
ATOM 4100 C C . GLU A 1 543 ? 18.428 22.050 -18.916 1.00 93.56 543 GLU A C 1
ATOM 4102 O O . GLU A 1 543 ? 19.641 21.927 -18.752 1.00 93.56 543 GLU A O 1
ATOM 4107 N N . GLU A 1 544 ? 17.563 21.958 -17.901 1.00 94.19 544 GLU A N 1
ATOM 4108 C CA . GLU A 1 544 ? 17.935 21.647 -16.517 1.00 94.19 544 GLU A CA 1
ATOM 4109 C C . GLU A 1 544 ? 18.616 20.275 -16.422 1.00 94.19 544 GLU A C 1
ATOM 4111 O O . GLU A 1 544 ? 19.731 20.164 -15.912 1.00 94.19 544 GLU A O 1
ATOM 4116 N N . VAL A 1 545 ? 17.985 19.225 -16.960 1.00 96.38 545 VAL A N 1
ATOM 4117 C CA . VAL A 1 545 ? 18.543 17.866 -16.942 1.00 96.38 545 VAL A CA 1
ATOM 4118 C C . VAL A 1 545 ? 19.870 17.788 -17.701 1.00 96.38 545 VAL A C 1
ATOM 4120 O O . VAL A 1 545 ? 20.780 17.095 -17.246 1.00 96.38 545 VAL A O 1
ATOM 4123 N N . ALA A 1 546 ? 20.026 18.513 -18.813 1.00 95.25 546 ALA A N 1
ATOM 4124 C CA . ALA A 1 546 ? 21.303 18.594 -19.517 1.00 95.25 546 ALA A CA 1
ATOM 4125 C C . ALA A 1 546 ? 22.400 19.217 -18.635 1.00 95.25 546 ALA A C 1
ATOM 4127 O O . ALA A 1 546 ? 23.440 18.588 -18.450 1.00 95.25 546 ALA A O 1
ATOM 4128 N N . GLY A 1 547 ? 22.141 20.376 -18.016 1.00 95.06 547 GLY A N 1
ATOM 4129 C CA . GLY A 1 547 ? 23.102 21.041 -17.126 1.00 95.06 547 GLY A CA 1
ATOM 4130 C C . GLY A 1 547 ? 23.475 20.203 -15.896 1.00 95.06 547 GLY A C 1
ATOM 4131 O O . GLY A 1 547 ? 24.650 20.110 -15.540 1.00 95.06 547 GLY A O 1
ATOM 4132 N N . ARG A 1 548 ? 22.500 19.507 -15.292 1.00 95.50 548 ARG A N 1
ATOM 4133 C CA . ARG A 1 548 ? 22.747 18.537 -14.208 1.00 95.50 548 ARG A CA 1
ATOM 4134 C C . ARG A 1 548 ? 23.701 17.428 -14.664 1.00 95.50 548 ARG A C 1
ATOM 4136 O O . ARG A 1 548 ? 24.649 17.091 -13.957 1.00 95.50 548 ARG A O 1
ATOM 4143 N N . VAL A 1 549 ? 23.473 16.861 -15.850 1.00 94.56 549 VAL A N 1
ATOM 4144 C CA . VAL A 1 549 ? 24.300 15.763 -16.370 1.00 94.56 549 VAL A CA 1
ATOM 4145 C C . VAL A 1 549 ? 25.698 16.229 -16.768 1.00 94.56 549 VAL A C 1
ATOM 4147 O O . VAL A 1 549 ? 26.649 15.511 -16.471 1.00 94.56 549 VAL A O 1
ATOM 4150 N N . GLU A 1 550 ? 25.845 17.411 -17.371 1.00 93.19 550 GLU A N 1
ATOM 4151 C CA . GLU A 1 550 ? 27.151 18.027 -17.655 1.00 93.19 550 GLU A CA 1
ATOM 4152 C C . GLU A 1 550 ? 27.992 18.135 -16.375 1.00 93.19 550 GLU A C 1
ATOM 4154 O O . GLU A 1 550 ? 29.111 17.623 -16.334 1.00 93.19 550 GLU A O 1
ATOM 4159 N N . GLN A 1 551 ? 27.413 18.656 -15.289 1.00 91.69 551 GLN A N 1
ATOM 4160 C CA . GLN A 1 551 ? 28.093 18.745 -13.997 1.00 91.69 551 GLN A CA 1
ATOM 4161 C C . GLN A 1 551 ? 28.460 17.360 -13.423 1.00 91.69 551 GLN A C 1
ATOM 4163 O O . GLN A 1 551 ? 29.588 17.144 -12.980 1.00 91.69 551 GLN A O 1
ATOM 4168 N N . THR A 1 552 ? 27.554 16.374 -13.485 1.00 87.25 552 THR A N 1
ATOM 4169 C CA . THR A 1 552 ? 27.879 15.010 -13.013 1.00 87.25 552 THR A CA 1
ATOM 4170 C C . THR A 1 552 ? 28.883 14.268 -13.905 1.00 87.25 552 THR A C 1
ATOM 4172 O O . THR A 1 552 ? 29.532 13.331 -13.438 1.00 87.25 552 THR A O 1
ATOM 4175 N N . LEU A 1 553 ? 29.038 14.662 -15.176 1.00 85.19 553 LEU A N 1
ATOM 4176 C CA . LEU A 1 553 ? 30.075 14.142 -16.069 1.00 85.19 553 LEU A CA 1
ATOM 4177 C C . LEU A 1 553 ? 31.453 14.676 -15.683 1.00 85.19 553 LEU A C 1
ATOM 4179 O O . LEU A 1 553 ? 32.380 13.877 -15.603 1.00 85.19 553 LEU A O 1
ATOM 4183 N N . GLU A 1 554 ? 31.583 15.967 -15.365 1.00 87.50 554 GLU A N 1
ATOM 4184 C CA . GLU A 1 554 ? 32.838 16.530 -14.841 1.00 87.50 554 GLU A CA 1
ATOM 4185 C C . GLU A 1 554 ? 33.291 15.787 -13.571 1.00 87.50 554 GLU A C 1
ATOM 4187 O O . GLU A 1 554 ? 34.456 15.404 -13.445 1.00 87.50 554 GLU A O 1
ATOM 4192 N N . TRP A 1 555 ? 32.356 15.487 -12.661 1.00 84.81 555 TRP A N 1
ATOM 4193 C CA . TRP A 1 555 ? 32.631 14.673 -11.472 1.00 84.81 555 TRP A CA 1
ATOM 4194 C C . TRP A 1 555 ? 33.007 13.226 -11.809 1.00 84.81 555 TRP A C 1
ATOM 4196 O O . TRP A 1 555 ? 33.905 12.663 -11.180 1.00 84.81 555 TRP A O 1
ATOM 4206 N N . ALA A 1 556 ? 32.350 12.610 -12.795 1.00 74.19 556 ALA A N 1
ATOM 4207 C CA . ALA A 1 556 ? 32.666 11.256 -13.245 1.00 74.19 556 ALA A CA 1
ATOM 4208 C C . ALA A 1 556 ? 34.068 11.168 -13.879 1.00 74.19 556 ALA A C 1
ATOM 4210 O O . ALA A 1 556 ? 34.781 10.186 -13.658 1.00 74.19 556 ALA A O 1
ATOM 4211 N N . GLU A 1 557 ? 34.487 12.195 -14.627 1.00 77.38 557 GLU A N 1
ATOM 4212 C CA . GLU A 1 557 ? 35.835 12.312 -15.194 1.00 77.38 557 GLU A CA 1
ATOM 4213 C C . GLU A 1 557 ? 36.888 12.531 -14.102 1.00 77.38 557 GLU A C 1
ATOM 4215 O O . GLU A 1 557 ? 37.869 11.784 -14.046 1.00 77.38 557 GLU A O 1
ATOM 4220 N N . ALA A 1 558 ? 36.658 13.481 -13.188 1.00 71.94 558 ALA A N 1
ATOM 4221 C CA . ALA A 1 558 ? 37.560 13.768 -12.072 1.00 71.94 558 ALA A CA 1
ATOM 4222 C C . ALA A 1 558 ? 37.791 12.544 -11.164 1.00 71.94 558 ALA A C 1
ATOM 4224 O O . ALA A 1 558 ? 38.922 12.283 -10.752 1.00 71.94 558 ALA A O 1
ATOM 4225 N N . ASN A 1 559 ? 36.738 11.762 -10.904 1.00 70.94 559 ASN A N 1
ATOM 4226 C CA . ASN A 1 559 ? 36.775 10.589 -10.026 1.00 70.94 559 ASN A CA 1
ATOM 4227 C C . ASN A 1 559 ? 37.057 9.256 -10.751 1.00 70.94 559 ASN A C 1
ATOM 4229 O O . ASN A 1 559 ? 37.045 8.204 -10.114 1.00 70.94 559 ASN A O 1
ATOM 4233 N N . GLN A 1 560 ? 37.323 9.268 -12.066 1.00 64.44 560 GLN A N 1
ATOM 4234 C CA . GLN A 1 560 ? 37.574 8.065 -12.882 1.00 64.44 560 GLN A CA 1
ATOM 4235 C C . GLN A 1 560 ? 36.487 6.977 -12.729 1.00 64.44 560 GLN A C 1
ATOM 4237 O O . GLN A 1 560 ? 36.791 5.794 -12.520 1.00 64.44 560 GLN A O 1
ATOM 4242 N N . ALA A 1 561 ? 35.224 7.406 -12.820 1.00 62.97 561 ALA A N 1
ATOM 4243 C CA . ALA A 1 561 ? 34.030 6.602 -12.567 1.00 62.97 561 ALA A CA 1
ATOM 4244 C C . ALA A 1 561 ? 33.862 5.392 -13.512 1.00 62.97 561 ALA A C 1
ATOM 4246 O O . ALA A 1 561 ? 34.593 5.201 -14.490 1.00 62.97 561 ALA A O 1
ATOM 4247 N N . GLY A 1 562 ? 32.876 4.540 -13.216 1.00 65.81 562 GLY A N 1
ATOM 4248 C CA . GLY A 1 562 ? 32.628 3.320 -13.977 1.00 65.81 562 GLY A CA 1
ATOM 4249 C C . GLY A 1 562 ? 32.101 3.597 -15.388 1.00 65.81 562 GLY A C 1
ATOM 4250 O O . GLY A 1 562 ? 31.397 4.574 -15.637 1.00 65.81 562 GLY A O 1
ATOM 4251 N N . LEU A 1 563 ? 32.361 2.678 -16.329 1.00 69.88 563 LEU A N 1
ATOM 4252 C CA . LEU A 1 563 ? 31.836 2.773 -17.704 1.00 69.88 563 LEU A CA 1
ATOM 4253 C C . LEU A 1 563 ? 30.303 2.908 -17.761 1.00 69.88 563 LEU A C 1
ATOM 4255 O O . LEU A 1 563 ? 29.784 3.510 -18.702 1.00 69.88 563 LEU A O 1
ATOM 4259 N N . LEU A 1 564 ? 29.592 2.369 -16.762 1.00 70.50 564 LEU A N 1
ATOM 4260 C CA . LEU A 1 564 ? 28.144 2.517 -16.620 1.00 70.50 564 LEU A CA 1
ATOM 4261 C C . LEU A 1 564 ? 27.728 3.968 -16.342 1.00 70.50 564 LEU A C 1
ATOM 4263 O O . LEU A 1 564 ? 26.775 4.428 -16.957 1.00 70.50 564 LEU A O 1
ATOM 4267 N N . ASP A 1 565 ? 28.427 4.694 -15.470 1.00 72.38 565 ASP A N 1
ATOM 4268 C CA . ASP A 1 565 ? 28.048 6.064 -15.093 1.00 72.38 565 ASP A CA 1
ATOM 4269 C C . ASP A 1 565 ? 28.122 6.991 -16.310 1.00 72.38 565 ASP A C 1
ATOM 4271 O O . ASP A 1 565 ? 27.156 7.669 -16.661 1.00 72.38 565 ASP A O 1
ATOM 4275 N N . PHE A 1 566 ? 29.227 6.903 -17.056 1.00 80.06 566 PHE A N 1
ATOM 4276 C CA . PHE A 1 566 ? 29.376 7.575 -18.345 1.00 80.06 566 PHE A CA 1
ATOM 4277 C C . PHE A 1 566 ? 28.308 7.151 -19.363 1.00 80.06 566 PHE A C 1
ATOM 4279 O O . PHE A 1 566 ? 27.801 7.986 -20.110 1.00 80.06 566 PHE A O 1
ATOM 4286 N N . ALA A 1 567 ? 27.960 5.863 -19.424 1.00 81.44 567 ALA A N 1
ATOM 4287 C CA . ALA A 1 567 ? 26.912 5.370 -20.315 1.00 81.44 567 ALA A CA 1
ATOM 4288 C C . ALA A 1 567 ? 25.529 5.953 -19.988 1.00 81.44 567 ALA A C 1
ATOM 4290 O O . ALA A 1 567 ? 24.822 6.370 -20.906 1.00 81.44 567 ALA A O 1
ATOM 4291 N N . LEU A 1 568 ? 25.151 5.987 -18.707 1.00 85.81 568 LEU A N 1
ATOM 4292 C CA . LEU A 1 568 ? 23.873 6.529 -18.248 1.00 85.81 568 LEU A CA 1
ATOM 4293 C C . LEU A 1 568 ? 23.802 8.044 -18.463 1.00 85.81 568 LEU A C 1
ATOM 4295 O O . LEU A 1 568 ? 22.803 8.529 -18.985 1.00 85.81 568 LEU A O 1
ATOM 4299 N N . ASN A 1 569 ? 24.879 8.779 -18.181 1.00 90.62 569 ASN A N 1
ATOM 4300 C CA . ASN A 1 569 ? 24.949 10.216 -18.452 1.00 90.62 569 ASN A CA 1
ATOM 4301 C C . ASN A 1 569 ? 24.815 10.533 -19.951 1.00 90.62 569 ASN A C 1
ATOM 4303 O O . ASN A 1 569 ? 23.972 11.341 -20.344 1.00 90.62 569 ASN A O 1
ATOM 4307 N N . HIS A 1 570 ? 25.558 9.841 -20.822 1.00 94.50 570 HIS A N 1
ATOM 4308 C CA . HIS A 1 570 ? 25.400 10.004 -22.272 1.00 94.50 570 HIS A CA 1
ATOM 4309 C C . HIS A 1 570 ? 23.996 9.600 -22.769 1.00 94.50 570 HIS A C 1
ATOM 4311 O O . HIS A 1 570 ? 23.489 10.200 -23.718 1.00 94.50 570 HIS A O 1
ATOM 4317 N N . LEU A 1 571 ? 23.339 8.622 -22.130 1.00 94.50 571 LEU A N 1
ATOM 4318 C CA . LEU A 1 571 ? 21.956 8.249 -22.442 1.00 94.50 571 LEU A CA 1
ATOM 4319 C C . LEU A 1 571 ? 20.972 9.366 -22.062 1.00 94.50 571 LEU A C 1
ATOM 4321 O O . LEU A 1 571 ? 20.095 9.700 -22.858 1.00 94.50 571 LEU A O 1
ATOM 4325 N N . THR A 1 572 ? 21.136 9.975 -20.888 1.00 96.12 572 THR A N 1
ATOM 4326 C CA . THR A 1 572 ? 20.302 11.099 -20.442 1.00 96.12 572 THR A CA 1
ATOM 4327 C C . THR A 1 572 ? 20.466 12.319 -21.349 1.00 96.12 572 THR A C 1
ATOM 4329 O O . THR A 1 572 ? 19.458 12.872 -21.783 1.00 96.12 572 THR A O 1
ATOM 4332 N N . LEU A 1 573 ? 21.700 12.688 -21.727 1.00 96.38 573 LEU A N 1
ATOM 4333 C CA . LEU A 1 573 ? 21.945 13.771 -22.695 1.00 96.38 573 LEU A CA 1
ATOM 4334 C C . LEU A 1 573 ? 21.285 13.489 -24.051 1.00 96.38 573 LEU A C 1
ATOM 4336 O O . LEU A 1 573 ? 20.660 14.375 -24.634 1.00 96.38 573 LEU A O 1
ATOM 4340 N N . ALA A 1 574 ? 21.378 12.250 -24.545 1.00 96.06 574 ALA A N 1
ATOM 4341 C CA . ALA A 1 574 ? 20.739 11.855 -25.797 1.00 96.06 574 ALA A CA 1
ATOM 4342 C C . ALA A 1 574 ? 19.209 11.997 -25.745 1.00 96.06 574 ALA A C 1
ATOM 4344 O O . ALA A 1 574 ? 18.614 12.462 -26.717 1.00 96.06 574 ALA A O 1
ATOM 4345 N N . ARG A 1 575 ? 18.580 11.630 -24.618 1.00 96.25 575 ARG A N 1
ATOM 4346 C CA . ARG A 1 575 ? 17.131 11.771 -24.395 1.00 96.25 575 ARG A CA 1
ATOM 4347 C C . ARG A 1 575 ? 16.715 13.234 -24.273 1.00 96.25 575 ARG A C 1
ATOM 4349 O O . ARG A 1 575 ? 15.834 13.657 -25.011 1.00 96.25 575 ARG A O 1
ATOM 4356 N N . ALA A 1 576 ? 17.384 14.020 -23.427 1.00 95.94 576 ALA A N 1
ATOM 4357 C CA . ALA A 1 576 ? 17.089 15.442 -23.246 1.00 95.94 576 ALA A CA 1
ATOM 4358 C C . ALA A 1 576 ? 17.171 16.218 -24.575 1.00 95.94 576 ALA A C 1
ATOM 4360 O O . ALA A 1 576 ? 16.234 16.933 -24.933 1.00 95.94 576 ALA A O 1
ATOM 4361 N N . ALA A 1 577 ? 18.240 16.007 -25.355 1.00 94.62 577 ALA A N 1
ATOM 4362 C CA . ALA A 1 577 ? 18.406 16.625 -26.669 1.00 94.62 577 ALA A CA 1
ATOM 4363 C C . ALA A 1 577 ? 17.346 16.152 -27.683 1.00 94.62 577 ALA A C 1
ATOM 4365 O O . ALA A 1 577 ? 16.740 16.977 -28.365 1.00 94.62 577 ALA A O 1
ATOM 4366 N N . LEU A 1 578 ? 17.066 14.841 -27.749 1.00 94.38 578 LEU A N 1
ATOM 4367 C CA . LEU A 1 578 ? 16.019 14.289 -28.617 1.00 94.38 578 LEU A CA 1
ATOM 4368 C C . LEU A 1 578 ? 14.649 14.906 -28.303 1.00 94.38 578 LEU A C 1
ATOM 4370 O O . LEU A 1 578 ? 13.959 15.349 -29.220 1.00 94.38 578 LEU A O 1
ATOM 4374 N N . TYR A 1 579 ? 14.261 14.961 -27.027 1.00 94.38 579 TYR A N 1
ATOM 4375 C CA . TYR A 1 579 ? 12.951 15.467 -26.614 1.00 94.38 579 TYR A CA 1
ATOM 4376 C C . TYR A 1 579 ? 12.842 16.967 -26.888 1.00 94.38 579 TYR A C 1
ATOM 4378 O O . TYR A 1 579 ? 11.851 17.416 -27.460 1.00 94.38 579 TYR A O 1
ATOM 4386 N N . GLN A 1 580 ? 13.896 17.731 -26.588 1.00 92.19 580 GLN A N 1
ATOM 4387 C CA . GLN A 1 580 ? 13.962 19.159 -26.888 1.00 92.19 580 GLN A CA 1
ATOM 4388 C C . GLN A 1 580 ? 13.810 19.440 -28.396 1.00 92.19 580 GLN A C 1
ATOM 4390 O O . GLN A 1 580 ? 13.052 20.338 -28.773 1.00 92.19 580 GLN A O 1
ATOM 4395 N N . ASP A 1 581 ? 14.474 18.667 -29.265 1.00 90.94 581 ASP A N 1
ATOM 4396 C CA . ASP A 1 581 ? 14.333 18.793 -30.720 1.00 90.94 581 ASP A CA 1
ATOM 4397 C C . ASP A 1 581 ? 12.924 18.405 -31.199 1.00 90.94 581 ASP A C 1
ATOM 4399 O O . ASP A 1 581 ? 12.335 19.142 -31.994 1.00 90.94 581 ASP A O 1
ATOM 4403 N N . GLN A 1 582 ? 12.337 17.315 -30.686 1.00 90.31 582 GLN A N 1
ATOM 4404 C CA . GLN A 1 582 ? 10.969 16.908 -31.044 1.00 90.31 582 GLN A CA 1
ATOM 4405 C C . GLN A 1 582 ? 9.919 17.945 -30.614 1.00 90.31 582 GLN A C 1
ATOM 4407 O O . GLN A 1 582 ? 9.102 18.348 -31.444 1.00 90.31 582 GLN A O 1
ATOM 4412 N N . ILE A 1 583 ? 9.976 18.456 -29.376 1.00 89.56 583 ILE A N 1
ATOM 4413 C CA . ILE A 1 583 ? 9.076 19.521 -28.887 1.00 89.56 583 ILE A CA 1
ATOM 4414 C C . ILE A 1 583 ? 9.221 20.782 -29.751 1.00 89.56 583 ILE A C 1
ATOM 4416 O O . ILE A 1 583 ? 8.230 21.378 -30.179 1.00 89.56 583 ILE A O 1
ATOM 4420 N N . ARG A 1 584 ? 10.461 21.158 -30.100 1.00 88.00 584 ARG A N 1
ATOM 4421 C CA . ARG A 1 584 ? 10.762 22.281 -31.010 1.00 88.00 584 ARG A CA 1
ATOM 4422 C C . ARG A 1 584 ? 10.455 21.982 -32.487 1.00 88.00 584 ARG A C 1
ATOM 4424 O O . ARG A 1 584 ? 10.646 22.873 -33.319 1.00 88.00 584 ARG A O 1
ATOM 4431 N N . ARG A 1 585 ? 9.966 20.777 -32.818 1.00 85.31 585 ARG A N 1
ATOM 4432 C CA . ARG A 1 585 ? 9.624 20.291 -34.170 1.00 85.31 585 ARG A CA 1
ATOM 4433 C C . ARG A 1 585 ? 10.806 20.364 -35.146 1.00 85.31 585 ARG A C 1
ATOM 4435 O O . ARG A 1 585 ? 10.662 20.796 -36.291 1.00 85.31 585 ARG A O 1
ATOM 4442 N N . ARG A 1 586 ? 11.990 19.972 -34.675 1.00 86.38 586 ARG A N 1
ATOM 4443 C CA . ARG A 1 586 ? 13.251 19.932 -35.428 1.00 86.38 586 ARG A CA 1
ATOM 4444 C C . ARG A 1 586 ? 13.720 18.482 -35.611 1.00 86.38 586 ARG A C 1
ATOM 4446 O O . ARG A 1 586 ? 13.434 17.638 -34.762 1.00 86.38 586 ARG A O 1
ATOM 4453 N N . PRO A 1 587 ? 14.433 18.165 -36.708 1.00 84.81 587 PRO A N 1
ATOM 4454 C CA . PRO A 1 587 ? 15.127 16.885 -36.814 1.00 84.81 587 PRO A CA 1
ATOM 4455 C C . PRO A 1 587 ? 16.219 16.801 -35.729 1.00 84.81 587 PRO A C 1
ATOM 4457 O O . PRO A 1 587 ? 16.854 17.826 -35.468 1.00 84.81 587 PRO A O 1
ATOM 4460 N N . PRO A 1 588 ? 16.473 15.621 -35.128 1.00 88.75 588 PRO A N 1
ATOM 4461 C CA . PRO A 1 588 ? 17.476 15.473 -34.076 1.00 88.75 588 PRO A CA 1
ATOM 4462 C C . PRO A 1 588 ? 18.866 15.962 -34.495 1.00 88.75 588 PRO A C 1
ATOM 4464 O O . PRO A 1 588 ? 19.382 15.583 -35.552 1.00 88.75 588 PRO A O 1
ATOM 4467 N N . GLY A 1 589 ? 19.490 16.778 -33.648 1.00 84.81 589 GLY A N 1
ATOM 4468 C CA . GLY A 1 589 ? 20.824 17.318 -33.884 1.00 84.81 589 GLY A CA 1
ATOM 4469 C C . GLY A 1 589 ? 21.943 16.259 -33.902 1.00 84.81 589 GLY A C 1
ATOM 4470 O O . GLY A 1 589 ? 21.785 15.144 -33.389 1.00 84.81 589 GLY A O 1
ATOM 4471 N N . PRO A 1 590 ? 23.131 16.609 -34.440 1.00 85.88 590 PRO A N 1
ATOM 4472 C CA . PRO A 1 590 ? 24.294 15.717 -34.440 1.00 85.88 590 PRO A CA 1
ATOM 4473 C C . PRO A 1 590 ? 24.739 15.332 -33.021 1.00 85.88 590 PRO A C 1
ATOM 4475 O O . PRO A 1 590 ? 25.259 14.233 -32.828 1.00 85.88 590 PRO A O 1
ATOM 4478 N N . GLU A 1 591 ? 24.484 16.194 -32.033 1.00 81.75 591 GLU A N 1
ATOM 4479 C CA . GLU A 1 591 ? 24.814 15.952 -30.628 1.00 81.75 591 GLU A CA 1
ATOM 4480 C C . GLU A 1 591 ? 24.007 14.783 -30.049 1.00 81.75 591 GLU A C 1
ATOM 4482 O O . GLU A 1 591 ? 24.593 13.824 -29.555 1.00 81.75 591 GLU A O 1
ATOM 4487 N N . ALA A 1 592 ? 22.678 14.775 -30.219 1.00 88.69 592 ALA A N 1
ATOM 4488 C CA . ALA A 1 592 ? 21.826 13.670 -29.773 1.00 88.69 592 ALA A CA 1
ATOM 4489 C C . ALA A 1 592 ? 22.276 12.322 -30.376 1.00 88.69 592 ALA A C 1
ATOM 4491 O O . ALA A 1 592 ? 22.318 11.299 -29.686 1.00 88.69 592 ALA A O 1
ATOM 4492 N N . ARG A 1 593 ? 22.694 12.325 -31.653 1.00 90.94 593 ARG A N 1
ATOM 4493 C CA . ARG A 1 593 ? 23.230 11.141 -32.348 1.00 90.94 593 ARG A CA 1
ATOM 4494 C C . ARG A 1 593 ? 24.565 10.683 -31.750 1.00 90.94 593 ARG A C 1
ATOM 4496 O O . ARG A 1 593 ? 24.753 9.486 -31.532 1.00 90.94 593 ARG A O 1
ATOM 4503 N N . ALA A 1 594 ? 25.479 11.615 -31.479 1.00 91.81 594 ALA A N 1
ATOM 4504 C CA . ALA A 1 594 ? 26.780 11.323 -30.881 1.00 91.81 594 ALA A CA 1
ATOM 4505 C C . ALA A 1 594 ? 26.643 10.789 -29.445 1.00 91.81 594 ALA A C 1
ATOM 4507 O O . ALA A 1 594 ? 27.266 9.783 -29.104 1.00 91.81 594 ALA A O 1
ATOM 4508 N N . GLN A 1 595 ? 25.792 11.414 -28.630 1.00 94.75 595 GLN A N 1
ATOM 4509 C CA . GLN A 1 595 ? 25.512 11.015 -27.249 1.00 94.75 595 GLN A CA 1
ATOM 4510 C C . GLN A 1 595 ? 24.836 9.633 -27.187 1.00 94.75 595 GLN A C 1
ATOM 4512 O O . GLN A 1 595 ? 25.300 8.753 -26.463 1.00 94.75 595 GLN A O 1
ATOM 4517 N N . SER A 1 596 ? 23.834 9.373 -28.039 1.00 95.25 596 SER A N 1
ATOM 4518 C CA . SER A 1 596 ? 23.168 8.062 -28.135 1.00 95.25 596 SER A CA 1
ATOM 4519 C C . SER A 1 596 ? 24.148 6.930 -28.479 1.00 95.25 596 SER A C 1
ATOM 4521 O O . SER A 1 596 ? 24.119 5.859 -27.866 1.00 95.25 596 SER A O 1
ATOM 4523 N N . GLN A 1 597 ? 25.067 7.173 -29.419 1.00 94.19 597 GLN A N 1
ATOM 4524 C CA . GLN A 1 597 ? 26.083 6.191 -29.793 1.00 94.19 597 GLN A CA 1
ATOM 4525 C C . GLN A 1 597 ? 27.118 5.982 -28.669 1.00 94.19 597 GLN A C 1
ATOM 4527 O O . GLN A 1 597 ? 27.392 4.841 -28.296 1.00 94.19 597 GLN A O 1
ATOM 4532 N N . ARG A 1 598 ? 27.610 7.071 -28.055 1.00 93.69 598 ARG A N 1
ATOM 4533 C CA . ARG A 1 598 ? 28.512 7.053 -26.883 1.00 93.69 598 ARG A CA 1
ATOM 4534 C C . ARG A 1 598 ? 27.943 6.285 -25.690 1.00 93.69 598 ARG A C 1
ATOM 4536 O O . ARG A 1 598 ? 28.720 5.660 -24.966 1.00 93.69 598 ARG A O 1
ATOM 4543 N N . ALA A 1 599 ? 26.629 6.356 -25.479 1.00 93.25 599 ALA A N 1
ATOM 4544 C CA . ALA A 1 599 ? 25.926 5.608 -24.446 1.00 93.25 599 ALA A CA 1
ATOM 4545 C C . ALA A 1 599 ? 25.937 4.105 -24.749 1.00 93.25 599 ALA A C 1
ATOM 4547 O O . ALA A 1 599 ? 26.409 3.312 -23.938 1.00 93.25 599 ALA A O 1
ATOM 4548 N N . LEU A 1 600 ? 25.484 3.707 -25.943 1.00 93.44 600 LEU A N 1
ATOM 4549 C CA . LEU A 1 600 ? 25.384 2.298 -26.331 1.00 93.44 600 LEU A CA 1
ATOM 4550 C C . LEU A 1 600 ? 26.737 1.585 -26.397 1.00 93.44 600 LEU A C 1
ATOM 4552 O O . LEU A 1 600 ? 26.835 0.442 -25.950 1.00 93.44 600 LEU A O 1
ATOM 4556 N N . ASP A 1 601 ? 27.783 2.244 -26.896 1.00 90.19 601 ASP A N 1
ATOM 4557 C CA . ASP A 1 601 ? 29.124 1.651 -26.938 1.00 90.19 601 ASP A CA 1
ATOM 4558 C C . ASP A 1 601 ? 29.674 1.403 -25.526 1.00 90.19 601 ASP A C 1
ATOM 4560 O O . ASP A 1 601 ? 30.249 0.345 -25.264 1.00 90.19 601 ASP A O 1
ATOM 4564 N N . ARG A 1 602 ? 29.415 2.315 -24.578 1.00 83.69 602 ARG A N 1
ATOM 4565 C CA . ARG A 1 602 ? 29.801 2.135 -23.172 1.00 83.69 602 ARG A CA 1
ATOM 4566 C C . ARG A 1 602 ? 28.931 1.123 -22.427 1.00 83.69 602 ARG A C 1
ATOM 4568 O O . ARG A 1 602 ? 29.484 0.335 -21.671 1.00 83.69 602 ARG A O 1
ATOM 4575 N N . LEU A 1 603 ? 27.619 1.064 -22.675 1.00 77.88 603 LEU A N 1
ATOM 4576 C CA . LEU A 1 603 ? 26.745 0.015 -22.121 1.00 77.88 603 LEU A CA 1
ATOM 4577 C C . LEU A 1 603 ? 27.197 -1.384 -22.563 1.00 77.88 603 LEU A C 1
ATOM 4579 O O . LEU A 1 603 ? 27.228 -2.314 -21.753 1.00 77.88 603 LEU A O 1
ATOM 4583 N N . ARG A 1 604 ? 27.593 -1.524 -23.837 1.00 81.62 604 ARG A N 1
ATOM 4584 C CA . ARG A 1 604 ? 28.164 -2.761 -24.388 1.00 81.62 604 ARG A CA 1
ATOM 4585 C C . ARG A 1 604 ? 29.522 -3.082 -23.763 1.00 81.62 604 ARG A C 1
ATOM 4587 O O . ARG A 1 604 ? 29.717 -4.215 -23.334 1.00 81.62 604 ARG A O 1
ATOM 4594 N N . ALA A 1 605 ? 30.423 -2.102 -23.654 1.00 65.19 605 ALA A N 1
ATOM 4595 C CA . ALA A 1 605 ? 31.733 -2.277 -23.021 1.00 65.19 605 ALA A CA 1
ATOM 4596 C C . ALA A 1 605 ? 31.639 -2.624 -21.521 1.00 65.19 605 ALA A C 1
ATOM 4598 O O . ALA A 1 605 ? 32.425 -3.426 -21.033 1.00 65.19 605 ALA A O 1
ATOM 4599 N N . ALA A 1 606 ? 30.647 -2.083 -20.808 1.00 62.06 606 ALA A N 1
ATOM 4600 C CA . ALA A 1 606 ? 30.364 -2.384 -19.403 1.00 62.06 606 ALA A CA 1
ATOM 4601 C C . ALA A 1 606 ? 29.640 -3.731 -19.182 1.00 62.06 606 ALA A C 1
ATOM 4603 O O . ALA A 1 606 ? 29.354 -4.092 -18.041 1.00 62.06 606 ALA A O 1
ATOM 4604 N N . GLY A 1 607 ? 29.261 -4.451 -20.247 1.00 57.03 607 GLY A N 1
ATOM 4605 C CA . GLY A 1 607 ? 28.527 -5.720 -20.158 1.00 57.03 607 GLY A CA 1
ATOM 4606 C C . GLY A 1 607 ? 27.093 -5.615 -19.609 1.00 57.03 607 GLY A C 1
ATOM 4607 O O . GLY A 1 607 ? 26.487 -6.638 -19.284 1.00 57.03 607 GLY A O 1
ATOM 4608 N N . ARG A 1 608 ? 26.524 -4.405 -19.501 1.00 58.47 608 ARG A N 1
ATOM 4609 C CA . ARG A 1 608 ? 25.241 -4.134 -18.823 1.00 58.47 608 ARG A CA 1
ATOM 4610 C C . ARG A 1 608 ? 24.036 -4.367 -19.731 1.00 58.47 608 ARG A C 1
ATOM 4612 O O . ARG A 1 608 ? 23.424 -3.437 -20.252 1.00 58.47 608 ARG A O 1
ATOM 4619 N N . GLN A 1 609 ? 23.701 -5.645 -19.919 1.00 65.50 609 GLN A N 1
ATOM 4620 C CA . GLN A 1 609 ? 22.574 -6.082 -20.757 1.00 65.50 609 GLN A CA 1
ATOM 4621 C C . GLN A 1 609 ? 21.203 -5.590 -20.273 1.00 65.50 609 GLN A C 1
ATOM 4623 O O . GLN A 1 609 ? 20.277 -5.522 -21.072 1.00 65.50 609 GLN A O 1
ATOM 4628 N N . ASP A 1 610 ? 21.084 -5.226 -18.999 1.00 54.16 610 ASP A N 1
ATOM 4629 C CA . ASP A 1 610 ? 19.882 -4.674 -18.377 1.00 54.16 610 ASP A CA 1
ATOM 4630 C C . ASP A 1 610 ? 19.553 -3.245 -18.837 1.00 54.16 610 ASP A C 1
ATOM 4632 O O . ASP A 1 610 ? 18.385 -2.936 -19.034 1.00 54.16 610 ASP A O 1
ATOM 4636 N N . TYR A 1 611 ? 20.554 -2.403 -19.113 1.00 70.31 611 TYR A N 1
ATOM 4637 C CA . TYR A 1 611 ? 20.333 -1.025 -19.589 1.00 70.31 611 TYR A CA 1
ATOM 4638 C C . TYR A 1 611 ? 20.378 -0.876 -21.120 1.00 70.31 611 TYR A C 1
ATOM 4640 O O . TYR A 1 611 ? 19.962 0.156 -21.654 1.00 70.31 611 TYR A O 1
ATOM 4648 N N . LEU A 1 612 ? 20.843 -1.898 -21.854 1.00 82.38 612 LEU A N 1
ATOM 4649 C CA . LEU A 1 612 ? 20.888 -1.870 -23.324 1.00 82.38 612 LEU A CA 1
ATOM 4650 C C . LEU A 1 612 ? 19.529 -1.598 -23.999 1.00 82.38 612 LEU A C 1
ATOM 4652 O O . LEU A 1 612 ? 19.530 -0.810 -24.949 1.00 82.38 612 LEU A O 1
ATOM 4656 N N . PRO A 1 613 ? 18.386 -2.160 -23.545 1.00 87.94 613 PRO A N 1
ATOM 4657 C CA . PRO A 1 613 ? 17.081 -1.837 -24.114 1.00 87.94 613 PRO A CA 1
ATOM 4658 C C . PRO A 1 613 ? 16.793 -0.330 -24.136 1.00 87.94 613 PRO A C 1
ATOM 4660 O O . PRO A 1 613 ? 16.476 0.197 -25.196 1.00 87.94 613 PRO A O 1
ATOM 4663 N N . LEU A 1 614 ? 17.000 0.394 -23.029 1.00 86.25 614 LEU A N 1
ATOM 4664 C CA . LEU A 1 614 ? 16.724 1.838 -22.942 1.00 86.25 614 LEU A CA 1
ATOM 4665 C C . LEU A 1 614 ? 17.563 2.670 -23.931 1.00 86.25 614 LEU A C 1
ATOM 4667 O O . LEU A 1 614 ? 17.057 3.603 -24.566 1.00 86.25 614 LEU A O 1
ATOM 4671 N N . GLY A 1 615 ? 18.836 2.303 -24.115 1.00 91.88 615 GLY A N 1
ATOM 4672 C CA . GLY A 1 615 ? 19.703 2.929 -25.116 1.00 91.88 615 GLY A CA 1
ATOM 4673 C C . GLY A 1 615 ? 19.246 2.658 -26.551 1.00 91.88 615 GLY A C 1
ATOM 4674 O O . GLY A 1 615 ? 19.265 3.560 -27.391 1.00 91.88 615 GLY A O 1
ATOM 4675 N N . LEU A 1 616 ? 18.796 1.431 -26.827 1.00 96.75 616 LEU A N 1
ATOM 4676 C CA . LEU A 1 616 ? 18.298 1.022 -28.141 1.00 96.75 616 LEU A CA 1
ATOM 4677 C C . LEU A 1 616 ? 16.958 1.688 -28.478 1.00 96.75 616 LEU A C 1
ATOM 4679 O O . LEU A 1 616 ? 16.797 2.140 -29.605 1.00 96.75 616 LEU A O 1
ATOM 4683 N N . LEU A 1 617 ? 16.044 1.845 -27.514 1.00 96.94 617 LEU A N 1
ATOM 4684 C CA . LEU A 1 617 ? 14.795 2.602 -27.691 1.00 96.94 617 LEU A CA 1
ATOM 4685 C C . LEU A 1 617 ? 15.061 4.067 -28.053 1.00 96.94 617 LEU A C 1
ATOM 4687 O O . LEU A 1 617 ? 14.522 4.577 -29.036 1.00 96.94 617 LEU A O 1
ATOM 4691 N N . THR A 1 618 ? 15.954 4.717 -27.301 1.00 95.94 618 THR A N 1
ATOM 4692 C CA . THR A 1 618 ? 16.366 6.105 -27.560 1.00 95.94 618 THR A CA 1
ATOM 4693 C C . THR A 1 618 ? 16.962 6.248 -28.965 1.00 95.94 618 THR A C 1
ATOM 4695 O O . THR A 1 618 ? 16.598 7.164 -29.707 1.00 95.94 618 THR A O 1
ATOM 4698 N N . ARG A 1 619 ? 17.839 5.318 -29.379 1.00 97.06 619 ARG A N 1
ATOM 4699 C CA . ARG A 1 619 ? 18.428 5.342 -30.726 1.00 97.06 619 ARG A CA 1
ATOM 4700 C C . ARG A 1 619 ? 17.408 5.021 -31.820 1.00 97.06 619 ARG A C 1
ATOM 4702 O O . ARG A 1 619 ? 17.460 5.655 -32.871 1.00 97.06 619 ARG A O 1
ATOM 4709 N N . ALA A 1 620 ? 16.466 4.110 -31.578 1.00 97.69 620 ALA A N 1
ATOM 4710 C CA . ALA A 1 620 ? 15.401 3.777 -32.520 1.00 97.69 620 ALA A CA 1
ATOM 4711 C C . ALA A 1 620 ? 14.518 4.995 -32.824 1.00 97.69 620 ALA A C 1
ATOM 4713 O O . ALA A 1 620 ? 14.284 5.299 -33.994 1.00 97.69 620 ALA A O 1
ATOM 4714 N N . TRP A 1 621 ? 14.093 5.743 -31.800 1.00 95.94 621 TRP A N 1
ATOM 4715 C CA . TRP A 1 621 ? 13.323 6.976 -31.993 1.00 95.94 621 TRP A CA 1
ATOM 4716 C C . TRP A 1 621 ? 14.145 8.046 -32.726 1.00 95.94 621 TRP A C 1
ATOM 4718 O O . TRP A 1 621 ? 13.678 8.599 -33.723 1.00 95.94 621 TRP A O 1
ATOM 4728 N N . LEU A 1 622 ? 15.401 8.270 -32.327 1.00 94.88 622 LEU A N 1
ATOM 4729 C CA . LEU A 1 622 ? 16.292 9.214 -33.010 1.00 94.88 622 LEU A CA 1
ATOM 4730 C C . LEU A 1 622 ? 16.476 8.866 -34.497 1.00 94.88 622 LEU A C 1
ATOM 4732 O O . LEU A 1 622 ? 16.355 9.734 -35.359 1.00 94.88 622 LEU A O 1
ATOM 4736 N N . ARG A 1 623 ? 16.726 7.591 -34.813 1.00 95.19 623 ARG A N 1
ATOM 4737 C CA . ARG A 1 623 ? 16.843 7.086 -36.190 1.00 95.19 623 ARG A CA 1
ATOM 4738 C C . ARG A 1 623 ? 15.551 7.264 -36.974 1.00 95.19 623 ARG A C 1
ATOM 4740 O O . ARG A 1 623 ? 15.598 7.720 -38.113 1.00 95.19 623 ARG A O 1
ATOM 4747 N N . HIS A 1 624 ? 14.406 6.965 -36.366 1.00 95.31 624 HIS A N 1
ATOM 4748 C CA . HIS A 1 624 ? 13.098 7.163 -36.981 1.00 95.31 624 HIS A CA 1
ATOM 4749 C C . HIS A 1 624 ? 12.860 8.634 -37.355 1.00 95.31 624 HIS A C 1
ATOM 4751 O O . HIS A 1 624 ? 12.485 8.928 -38.487 1.00 95.31 624 HIS A O 1
ATOM 4757 N N . ALA A 1 625 ? 13.160 9.566 -36.445 1.00 91.19 625 ALA A N 1
ATOM 4758 C CA . ALA A 1 625 ? 13.038 11.006 -36.684 1.00 91.19 625 ALA A CA 1
ATOM 4759 C C . ALA A 1 625 ? 14.038 11.554 -37.731 1.00 91.19 625 ALA A C 1
ATOM 4761 O O . ALA A 1 625 ? 13.813 12.625 -38.293 1.00 91.19 625 ALA A O 1
ATOM 4762 N N . LEU A 1 626 ? 15.110 10.813 -38.039 1.00 92.31 626 LEU A N 1
ATOM 4763 C CA . LEU A 1 626 ? 16.031 11.080 -39.155 1.00 92.31 626 LEU A CA 1
ATOM 4764 C C . LEU A 1 626 ? 15.653 10.354 -40.466 1.00 92.31 626 LEU A C 1
ATOM 4766 O O . LEU A 1 626 ? 16.361 10.494 -41.462 1.00 92.31 626 LEU A O 1
ATOM 4770 N N . GLY A 1 627 ? 14.564 9.578 -40.491 1.00 93.06 627 GLY A N 1
ATOM 4771 C CA . GLY A 1 627 ? 14.144 8.778 -41.649 1.00 93.06 627 GLY A CA 1
ATOM 4772 C C . GLY A 1 627 ? 14.910 7.459 -41.838 1.00 93.06 627 GLY A C 1
ATOM 4773 O O . GLY A 1 627 ? 14.737 6.781 -42.850 1.00 93.06 627 GLY A O 1
ATOM 4774 N N . GLU A 1 628 ? 15.737 7.049 -40.873 1.00 95.81 628 GLU A N 1
ATOM 4775 C CA . GLU A 1 628 ? 16.504 5.794 -40.884 1.00 95.81 628 GLU A CA 1
ATOM 4776 C C . GLU A 1 628 ? 15.630 4.596 -40.429 1.00 95.81 628 GLU A C 1
ATOM 4778 O O . GLU A 1 628 ? 15.990 3.846 -39.520 1.00 95.81 628 GLU A O 1
ATOM 4783 N N . PHE A 1 629 ? 14.450 4.418 -41.041 1.00 95.06 629 PHE A N 1
ATOM 4784 C CA . PHE A 1 629 ? 13.373 3.533 -40.559 1.00 95.06 629 PHE A CA 1
ATOM 4785 C C . PHE A 1 629 ? 13.788 2.071 -40.318 1.00 95.06 629 PHE A C 1
ATOM 4787 O O . PHE A 1 629 ? 13.482 1.512 -39.266 1.00 95.06 629 PHE A O 1
ATOM 4794 N N . GLU A 1 630 ? 14.517 1.450 -41.249 1.00 95.44 630 GLU A N 1
ATOM 4795 C CA . GLU A 1 630 ? 14.984 0.060 -41.100 1.00 95.44 630 GLU A CA 1
ATOM 4796 C C . GLU A 1 630 ? 16.013 -0.086 -39.970 1.00 95.44 630 GLU A C 1
ATOM 4798 O O . GLU A 1 630 ? 15.996 -1.056 -39.214 1.00 95.44 630 GLU A O 1
ATOM 4803 N N . ALA A 1 631 ? 16.876 0.918 -39.790 1.00 95.19 631 ALA A N 1
ATOM 4804 C CA . ALA A 1 631 ? 17.843 0.939 -38.699 1.00 95.19 631 ALA A CA 1
ATOM 4805 C C . ALA A 1 631 ? 17.173 1.210 -37.337 1.00 95.19 631 ALA A C 1
ATOM 4807 O O . ALA A 1 631 ? 17.703 0.795 -36.307 1.00 95.19 631 ALA A O 1
ATOM 4808 N N . ALA A 1 632 ? 16.013 1.874 -37.316 1.00 96.69 632 ALA A N 1
ATOM 4809 C CA . ALA A 1 632 ? 15.171 1.989 -36.129 1.00 96.69 632 ALA A CA 1
ATOM 4810 C C . ALA A 1 632 ? 14.463 0.662 -35.794 1.00 96.69 632 ALA A C 1
ATOM 4812 O O . ALA A 1 632 ? 14.482 0.249 -34.636 1.00 96.69 632 ALA A O 1
ATOM 4813 N N . ARG A 1 633 ? 13.915 -0.058 -36.790 1.00 97.06 633 ARG A N 1
ATOM 4814 C CA . ARG A 1 633 ? 13.340 -1.409 -36.596 1.00 97.06 633 ARG A CA 1
ATOM 4815 C C . ARG A 1 633 ? 14.371 -2.376 -36.013 1.00 97.06 633 ARG A C 1
ATOM 4817 O O . ARG A 1 633 ? 14.099 -3.016 -35.002 1.00 97.06 633 ARG A O 1
ATOM 4824 N N . ALA A 1 634 ? 15.576 -2.405 -36.586 1.00 96.06 634 ALA A N 1
ATOM 4825 C CA . ALA A 1 634 ? 16.663 -3.268 -36.128 1.00 96.06 634 ALA A CA 1
ATOM 4826 C C . ALA A 1 634 ? 17.083 -3.012 -34.665 1.00 96.06 634 ALA A C 1
ATOM 4828 O O . ALA A 1 634 ? 17.429 -3.960 -33.960 1.00 96.06 634 ALA A O 1
ATOM 4829 N N . ASP A 1 635 ? 17.029 -1.760 -34.192 1.00 97.50 635 ASP A N 1
ATOM 4830 C CA . ASP A 1 635 ? 17.307 -1.426 -32.788 1.00 97.50 635 ASP A CA 1
ATOM 4831 C C . ASP A 1 635 ? 16.209 -1.950 -31.845 1.00 97.50 635 ASP A C 1
ATOM 4833 O O . ASP A 1 635 ? 16.528 -2.503 -30.790 1.00 97.50 635 ASP A O 1
ATOM 4837 N N . LEU A 1 636 ? 14.928 -1.848 -32.231 1.00 97.44 636 LEU A N 1
ATOM 4838 C CA . LEU A 1 636 ? 13.816 -2.421 -31.458 1.00 97.44 636 LEU A CA 1
ATOM 4839 C C . LEU A 1 636 ? 13.878 -3.953 -31.417 1.00 97.44 636 LEU A C 1
ATOM 4841 O O . LEU A 1 636 ? 13.711 -4.546 -30.354 1.00 97.44 636 LEU A O 1
ATOM 4845 N N . ASP A 1 637 ? 14.189 -4.596 -32.545 1.00 95.88 637 ASP A N 1
ATOM 4846 C CA . ASP A 1 637 ? 14.369 -6.050 -32.627 1.00 95.88 637 ASP A CA 1
ATOM 4847 C C . ASP A 1 637 ? 15.592 -6.521 -31.809 1.00 95.88 637 ASP A C 1
ATOM 4849 O O . ASP A 1 637 ? 15.610 -7.634 -31.274 1.00 95.88 637 ASP A O 1
ATOM 4853 N N . GLU A 1 638 ? 16.632 -5.685 -31.677 1.00 95.00 638 GLU A N 1
ATOM 4854 C CA . GLU A 1 638 ? 17.751 -5.940 -30.766 1.00 95.00 638 GLU A CA 1
ATOM 4855 C C . GLU A 1 638 ? 17.323 -5.843 -29.298 1.00 95.00 638 GLU A C 1
ATOM 4857 O O . GLU A 1 638 ? 17.621 -6.763 -28.527 1.00 95.00 638 GLU A O 1
ATOM 4862 N N . ALA A 1 639 ? 16.584 -4.792 -28.935 1.00 92.75 639 ALA A N 1
ATOM 4863 C CA . ALA A 1 639 ? 16.076 -4.580 -27.585 1.00 92.75 639 ALA A CA 1
ATOM 4864 C C . ALA A 1 639 ? 15.133 -5.715 -27.152 1.00 92.75 639 ALA A C 1
ATOM 4866 O O . ALA A 1 639 ? 15.307 -6.280 -26.072 1.00 92.75 639 ALA A O 1
ATOM 4867 N N . GLU A 1 640 ? 14.196 -6.115 -28.015 1.00 90.00 640 GLU A N 1
ATOM 4868 C CA . GLU A 1 640 ? 13.211 -7.169 -27.743 1.00 90.00 640 GLU A CA 1
ATOM 4869 C C . GLU A 1 640 ? 13.874 -8.526 -27.507 1.00 90.00 640 GLU A C 1
ATOM 4871 O O . GLU A 1 640 ? 13.517 -9.251 -26.577 1.00 90.00 640 GLU A O 1
ATOM 4876 N N . ARG A 1 641 ? 14.908 -8.852 -28.290 1.00 87.88 641 ARG A N 1
ATOM 4877 C CA . ARG A 1 641 ? 15.682 -10.088 -28.131 1.00 87.88 641 ARG A CA 1
ATOM 4878 C C . ARG A 1 641 ? 16.461 -10.127 -26.813 1.00 87.88 641 ARG A C 1
ATOM 4880 O O . ARG A 1 641 ? 16.616 -11.205 -26.240 1.00 87.88 641 ARG A O 1
ATOM 4887 N N . ILE A 1 642 ? 16.984 -8.985 -26.358 1.00 74.88 642 ILE A N 1
ATOM 4888 C CA . ILE A 1 642 ? 17.682 -8.861 -25.069 1.00 74.88 642 ILE A CA 1
ATOM 4889 C C . ILE A 1 642 ? 16.665 -8.996 -23.930 1.00 74.88 642 ILE A C 1
ATOM 4891 O O . ILE A 1 642 ? 16.797 -9.892 -23.095 1.00 74.88 642 ILE A O 1
ATOM 4895 N N . ALA A 1 643 ? 15.607 -8.183 -23.955 1.00 68.75 643 ALA A N 1
ATOM 4896 C CA . ALA A 1 643 ? 14.577 -8.148 -22.923 1.00 68.75 643 ALA A CA 1
ATOM 4897 C C . ALA A 1 643 ? 13.851 -9.497 -22.766 1.00 68.75 643 ALA A C 1
ATOM 4899 O O . ALA A 1 643 ? 13.670 -9.970 -21.643 1.00 68.75 643 ALA A O 1
ATOM 4900 N N . SER A 1 644 ? 13.531 -10.177 -23.873 1.00 68.56 644 SER A N 1
ATOM 4901 C CA . SER A 1 644 ? 12.904 -11.509 -23.858 1.00 68.56 644 SER A CA 1
ATOM 4902 C C . SER A 1 644 ? 13.801 -12.571 -23.220 1.00 68.56 644 SER A C 1
ATOM 4904 O O . SER A 1 644 ? 13.328 -13.388 -22.433 1.00 68.56 644 SER A O 1
ATOM 4906 N N . ARG A 1 645 ? 15.110 -12.560 -23.516 1.00 60.09 645 ARG A N 1
ATOM 4907 C CA . ARG A 1 645 ? 16.077 -13.503 -22.920 1.00 60.09 645 ARG A CA 1
ATOM 4908 C C . ARG A 1 645 ? 16.327 -13.234 -21.438 1.00 60.09 645 ARG A C 1
ATOM 4910 O O . ARG A 1 645 ? 16.582 -14.176 -20.697 1.00 60.09 645 ARG A O 1
ATOM 4917 N N . GLY A 1 646 ? 16.259 -11.972 -21.020 1.00 45.22 646 GLY A N 1
ATOM 4918 C CA . GLY A 1 646 ? 16.408 -11.557 -19.625 1.00 45.22 646 GLY A CA 1
ATOM 4919 C C . GLY A 1 646 ? 15.120 -11.590 -18.795 1.00 45.22 646 GLY A C 1
ATOM 4920 O O . GLY A 1 646 ? 15.170 -11.214 -17.630 1.00 45.22 646 GLY A O 1
ATOM 4921 N N . ALA A 1 647 ? 13.978 -11.987 -19.374 1.00 58.62 647 ALA A N 1
ATOM 4922 C CA . ALA A 1 647 ? 12.647 -11.882 -18.761 1.00 58.62 647 ALA A CA 1
ATOM 4923 C C . ALA A 1 647 ? 12.298 -10.458 -18.251 1.00 58.62 647 ALA A C 1
ATOM 4925 O O . ALA A 1 647 ? 11.599 -10.288 -17.252 1.00 58.62 647 ALA A O 1
ATOM 4926 N N . MET A 1 648 ? 12.781 -9.424 -18.949 1.00 64.69 648 MET A N 1
ATOM 4927 C CA . MET A 1 648 ? 12.682 -8.009 -18.566 1.00 64.69 648 MET A CA 1
ATOM 4928 C C . MET A 1 648 ? 11.318 -7.418 -18.960 1.00 64.69 648 MET A C 1
ATOM 4930 O O . MET A 1 648 ? 11.204 -6.656 -19.920 1.00 64.69 648 MET A O 1
ATOM 4934 N N . ALA A 1 649 ? 10.267 -7.794 -18.230 1.00 68.50 649 ALA A N 1
ATOM 4935 C CA . ALA A 1 649 ? 8.876 -7.494 -18.579 1.00 68.50 649 ALA A CA 1
ATOM 4936 C C . ALA A 1 649 ? 8.560 -5.998 -18.791 1.00 68.50 649 ALA A C 1
ATOM 4938 O O . ALA A 1 649 ? 7.867 -5.658 -19.748 1.00 68.50 649 ALA A O 1
ATOM 4939 N N . LEU A 1 650 ? 9.102 -5.104 -17.954 1.00 75.75 650 LEU A N 1
ATOM 4940 C CA . LEU A 1 650 ? 8.878 -3.655 -18.087 1.00 75.75 650 LEU A CA 1
ATOM 4941 C C . LEU A 1 650 ? 9.516 -3.099 -19.370 1.00 75.75 650 LEU A C 1
ATOM 4943 O O . LEU A 1 650 ? 8.875 -2.357 -20.107 1.00 75.75 650 LEU A O 1
ATOM 4947 N N . HIS A 1 651 ? 10.722 -3.555 -19.720 1.00 79.19 651 HIS A N 1
ATOM 4948 C CA . HIS A 1 651 ? 11.343 -3.182 -20.991 1.00 79.19 651 HIS A CA 1
ATOM 4949 C C . HIS A 1 651 ? 10.588 -3.743 -22.196 1.00 79.19 651 HIS A C 1
ATOM 4951 O O . HIS A 1 651 ? 10.506 -3.060 -23.209 1.00 79.19 651 HIS A O 1
ATOM 4957 N N . LEU A 1 652 ? 9.986 -4.936 -22.110 1.00 83.75 652 LEU A N 1
ATOM 4958 C CA . LEU A 1 652 ? 9.102 -5.424 -23.178 1.00 83.75 652 LEU A CA 1
ATOM 4959 C C . LEU A 1 652 ? 7.886 -4.504 -23.375 1.00 83.75 652 LEU A C 1
ATOM 4961 O O . LEU A 1 652 ? 7.478 -4.296 -24.516 1.00 83.75 652 LEU A O 1
ATOM 4965 N N . ALA A 1 653 ? 7.349 -3.914 -22.301 1.00 83.31 653 ALA A N 1
ATOM 4966 C CA . ALA A 1 653 ? 6.284 -2.916 -22.385 1.00 83.31 653 ALA A CA 1
ATOM 4967 C C . ALA A 1 653 ? 6.765 -1.623 -23.068 1.00 83.31 653 ALA A C 1
ATOM 4969 O O . ALA A 1 653 ? 6.135 -1.177 -24.027 1.00 83.31 653 ALA A O 1
ATOM 4970 N N . ASP A 1 654 ? 7.912 -1.073 -22.643 1.00 90.69 654 ASP A N 1
ATOM 4971 C CA . ASP A 1 654 ? 8.533 0.099 -23.285 1.00 90.69 654 ASP A CA 1
AT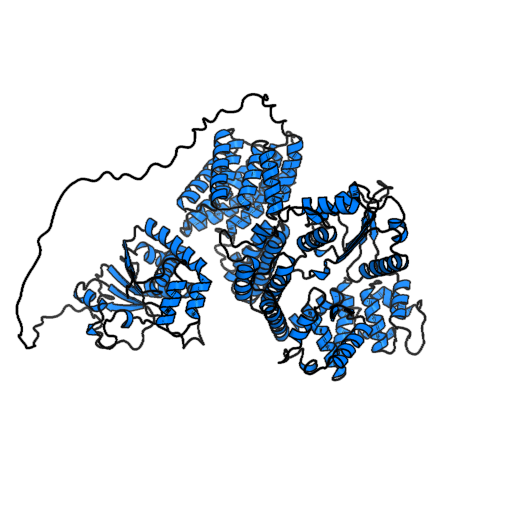OM 4972 C C . ASP A 1 654 ? 8.806 -0.148 -24.784 1.00 90.69 654 ASP A C 1
ATOM 4974 O O . ASP A 1 654 ? 8.551 0.720 -25.623 1.00 90.69 654 ASP A O 1
ATOM 4978 N N . ILE A 1 655 ? 9.307 -1.339 -25.140 1.00 95.44 655 ILE A N 1
ATOM 4979 C CA . ILE A 1 655 ? 9.617 -1.731 -26.522 1.00 95.44 655 ILE A CA 1
ATOM 4980 C C . ILE A 1 655 ? 8.348 -1.840 -27.361 1.00 95.44 655 ILE A C 1
ATOM 4982 O O . ILE A 1 655 ? 8.309 -1.288 -28.461 1.00 95.44 655 ILE A O 1
ATOM 4986 N N . ALA A 1 656 ? 7.308 -2.502 -26.853 1.00 95.31 656 ALA A N 1
ATOM 4987 C CA . ALA A 1 656 ? 6.030 -2.612 -27.543 1.00 95.31 656 ALA A CA 1
ATOM 4988 C C . ALA A 1 656 ? 5.391 -1.226 -27.759 1.00 95.31 656 ALA A C 1
ATOM 4990 O O . ALA A 1 656 ? 4.993 -0.904 -28.878 1.00 95.31 656 ALA A O 1
ATOM 4991 N N . LEU A 1 657 ? 5.393 -0.361 -26.735 1.00 95.50 657 LEU A N 1
ATOM 4992 C CA . LEU A 1 657 ? 4.850 0.999 -26.817 1.00 95.50 657 LEU A CA 1
ATOM 4993 C C . LEU A 1 657 ? 5.641 1.879 -27.798 1.00 95.50 657 LEU A C 1
ATOM 4995 O O . LEU A 1 657 ? 5.055 2.601 -28.606 1.00 95.50 657 LEU A O 1
ATOM 4999 N N . THR A 1 658 ? 6.972 1.781 -27.785 1.00 96.38 658 THR A N 1
ATOM 5000 C CA . THR A 1 658 ? 7.840 2.501 -28.729 1.00 96.38 658 THR A CA 1
ATOM 5001 C C . THR A 1 658 ? 7.635 2.000 -30.160 1.00 96.38 658 THR A C 1
ATOM 5003 O O . THR A 1 658 ? 7.486 2.809 -31.076 1.00 96.38 658 THR A O 1
ATOM 5006 N N . ARG A 1 659 ? 7.563 0.677 -30.375 1.00 97.00 659 ARG A N 1
ATOM 5007 C CA . ARG A 1 659 ? 7.290 0.069 -31.690 1.00 97.00 659 ARG A CA 1
ATOM 5008 C C . ARG A 1 659 ? 5.941 0.532 -32.240 1.00 97.00 659 ARG A C 1
ATOM 5010 O O . ARG A 1 659 ? 5.872 0.948 -33.396 1.00 97.00 659 ARG A O 1
ATOM 5017 N N . ALA A 1 660 ? 4.909 0.524 -31.396 1.00 95.25 660 ALA A N 1
ATOM 5018 C CA . ALA A 1 660 ? 3.572 1.003 -31.715 1.00 95.25 660 ALA A CA 1
ATOM 5019 C C . ALA A 1 660 ? 3.579 2.462 -32.184 1.00 95.25 660 ALA A C 1
ATOM 5021 O O . ALA A 1 660 ? 3.096 2.761 -33.275 1.00 95.25 660 ALA A O 1
ATOM 5022 N N . ARG A 1 661 ? 4.180 3.359 -31.392 1.00 94.06 661 ARG A N 1
ATOM 5023 C CA . ARG A 1 661 ? 4.216 4.801 -31.667 1.00 94.06 661 ARG A CA 1
ATOM 5024 C C . ARG A 1 661 ? 5.068 5.174 -32.882 1.00 94.06 661 ARG A C 1
ATOM 5026 O O . ARG A 1 661 ? 4.657 6.044 -33.640 1.00 94.06 661 ARG A O 1
ATOM 5033 N N . LEU A 1 662 ? 6.225 4.535 -33.089 1.00 94.31 662 LEU A N 1
ATOM 5034 C CA . LEU A 1 662 ? 7.078 4.813 -34.255 1.00 94.31 662 LEU A CA 1
ATOM 5035 C C . LEU A 1 662 ? 6.463 4.279 -35.555 1.00 94.31 662 LEU A C 1
ATOM 5037 O O . LEU A 1 662 ? 6.445 4.978 -36.560 1.00 94.31 662 LEU A O 1
ATOM 5041 N N . PHE A 1 663 ? 5.944 3.049 -35.553 1.00 94.56 663 PHE A N 1
ATOM 5042 C CA . PHE A 1 663 ? 5.546 2.359 -36.786 1.00 94.56 663 PHE A CA 1
ATOM 5043 C C . PHE A 1 663 ? 4.032 2.245 -36.994 1.00 94.56 663 PHE A C 1
ATOM 5045 O O . PHE A 1 663 ? 3.604 1.547 -37.913 1.00 94.56 663 PHE A O 1
ATOM 5052 N N . HIS A 1 664 ? 3.232 2.946 -36.181 1.00 92.94 664 HIS A N 1
ATOM 5053 C CA . HIS A 1 664 ? 1.765 2.904 -36.197 1.00 92.94 664 HIS A CA 1
ATOM 5054 C C . HIS A 1 664 ? 1.218 1.467 -36.046 1.00 92.94 664 HIS A C 1
ATOM 5056 O O . HIS A 1 664 ? 0.202 1.082 -36.634 1.00 92.94 664 HIS A O 1
ATOM 5062 N N . ASP A 1 665 ? 1.932 0.649 -35.270 1.00 92.44 665 ASP A N 1
ATOM 5063 C CA . ASP A 1 665 ? 1.690 -0.783 -35.132 1.00 92.44 665 ASP A CA 1
ATOM 5064 C C . ASP A 1 665 ? 0.631 -1.050 -34.050 1.00 92.44 665 ASP A C 1
ATOM 5066 O O . ASP A 1 665 ? 0.895 -1.008 -32.846 1.00 92.44 665 ASP A O 1
ATOM 5070 N N . ARG A 1 666 ? -0.599 -1.332 -34.498 1.00 90.81 666 ARG A N 1
ATOM 5071 C CA . ARG A 1 666 ? -1.745 -1.645 -33.627 1.00 90.81 666 ARG A CA 1
ATOM 5072 C C . ARG A 1 666 ? -1.572 -2.957 -32.852 1.00 90.81 666 ARG A C 1
ATOM 5074 O O . ARG A 1 666 ? -2.166 -3.093 -31.786 1.00 90.81 666 ARG A O 1
ATOM 5081 N N . GLN A 1 667 ? -0.784 -3.911 -33.355 1.00 90.81 667 GLN A N 1
ATOM 5082 C CA . GLN A 1 667 ? -0.514 -5.164 -32.646 1.00 90.81 667 GLN A CA 1
ATOM 5083 C C . GLN A 1 667 ? 0.496 -4.925 -31.521 1.00 90.81 667 GLN A C 1
ATOM 5085 O O . GLN A 1 667 ? 0.261 -5.358 -30.393 1.00 90.81 667 GLN A O 1
ATOM 5090 N N . ALA A 1 668 ? 1.560 -4.168 -31.795 1.00 91.94 668 ALA A N 1
ATOM 5091 C CA . ALA A 1 668 ? 2.494 -3.723 -30.765 1.00 91.94 668 ALA A CA 1
ATOM 5092 C C . ALA A 1 668 ? 1.802 -2.842 -29.707 1.00 91.94 668 ALA A C 1
ATOM 5094 O O . ALA A 1 668 ? 2.121 -2.951 -28.528 1.00 91.94 668 ALA A O 1
ATOM 5095 N N . LEU A 1 669 ? 0.805 -2.031 -30.089 1.00 92.50 669 LEU A N 1
ATOM 5096 C CA . LEU A 1 669 ? 0.019 -1.237 -29.136 1.00 92.50 669 LEU A CA 1
ATOM 5097 C C . LEU A 1 669 ? -0.798 -2.120 -28.183 1.00 92.50 669 LEU A C 1
ATOM 5099 O O . LEU A 1 669 ? -0.758 -1.925 -26.972 1.00 92.50 669 LEU A O 1
ATOM 5103 N N . ALA A 1 670 ? -1.490 -3.131 -28.716 1.00 85.88 670 ALA A N 1
ATOM 5104 C CA . ALA A 1 670 ? -2.225 -4.098 -27.903 1.00 85.88 670 ALA A CA 1
ATOM 5105 C C . ALA A 1 670 ? -1.287 -4.907 -26.985 1.00 85.88 670 ALA A C 1
ATOM 5107 O O . ALA A 1 670 ? -1.618 -5.155 -25.827 1.00 85.88 670 ALA A O 1
ATOM 5108 N N . GLN A 1 671 ? -0.092 -5.266 -27.467 1.00 86.62 671 GLN A N 1
ATOM 5109 C CA . GLN A 1 671 ? 0.954 -5.897 -26.657 1.00 86.62 671 GLN A CA 1
ATOM 5110 C C . GLN A 1 671 ? 1.468 -4.958 -25.552 1.00 86.62 671 GLN A C 1
ATOM 5112 O O . GLN A 1 671 ? 1.687 -5.410 -24.431 1.00 86.62 671 GLN A O 1
ATOM 5117 N N . ALA A 1 672 ? 1.622 -3.661 -25.838 1.00 85.31 672 ALA A N 1
ATOM 5118 C CA . ALA A 1 672 ? 2.013 -2.654 -24.856 1.00 85.31 672 ALA A CA 1
ATOM 5119 C C . ALA A 1 672 ? 0.963 -2.520 -23.749 1.00 85.31 672 ALA A C 1
ATOM 5121 O O . ALA A 1 672 ? 1.321 -2.643 -22.580 1.00 85.31 672 ALA A O 1
ATOM 5122 N N . ARG A 1 673 ? -0.325 -2.373 -24.104 1.00 85.19 673 ARG A N 1
ATOM 5123 C CA . ARG A 1 673 ? -1.440 -2.395 -23.142 1.00 85.19 673 ARG A CA 1
ATOM 5124 C C . ARG A 1 673 ? -1.395 -3.651 -22.281 1.00 85.19 673 ARG A C 1
ATOM 5126 O O . ARG A 1 673 ? -1.316 -3.546 -21.061 1.00 85.19 673 ARG A O 1
ATOM 5133 N N . ALA A 1 674 ? -1.368 -4.823 -22.917 1.00 72.38 674 ALA A N 1
ATOM 5134 C CA . ALA A 1 674 ? -1.374 -6.099 -22.215 1.00 72.38 674 ALA A CA 1
ATOM 5135 C C . ALA A 1 674 ? -0.193 -6.237 -21.242 1.00 72.38 674 ALA A C 1
ATOM 5137 O O . ALA A 1 674 ? -0.367 -6.790 -20.163 1.00 72.38 674 ALA A O 1
ATOM 5138 N N . LEU A 1 675 ? 0.997 -5.727 -21.580 1.00 72.94 675 LEU A N 1
ATOM 5139 C CA . LEU A 1 675 ? 2.154 -5.741 -20.682 1.00 72.94 675 LEU A CA 1
ATOM 5140 C C . LEU A 1 675 ? 2.054 -4.683 -19.570 1.00 72.94 675 LEU A C 1
ATOM 5142 O O . LEU A 1 675 ? 2.369 -5.001 -18.427 1.00 72.94 675 LEU A O 1
ATOM 5146 N N . ILE A 1 676 ? 1.599 -3.462 -19.862 1.00 68.62 676 ILE A N 1
ATOM 5147 C CA . ILE A 1 676 ? 1.454 -2.381 -18.870 1.00 68.62 676 ILE A CA 1
ATOM 5148 C C . ILE A 1 676 ? 0.409 -2.754 -17.814 1.00 68.62 676 ILE A C 1
ATOM 5150 O O . ILE A 1 676 ? 0.710 -2.715 -16.620 1.00 68.62 676 ILE A O 1
ATOM 5154 N N . GLU A 1 677 ? -0.779 -3.179 -18.251 1.00 62.31 677 GLU A N 1
ATOM 5155 C CA . GLU A 1 677 ? -1.871 -3.624 -17.378 1.00 62.31 677 GLU A CA 1
ATOM 5156 C C . GLU A 1 677 ? -1.483 -4.871 -16.586 1.00 62.31 677 GLU A C 1
ATOM 5158 O O . GLU A 1 677 ? -1.693 -4.923 -15.376 1.00 62.31 677 GLU A O 1
ATOM 5163 N N . LYS A 1 678 ? -0.881 -5.871 -17.249 1.00 56.31 678 LYS A N 1
ATOM 5164 C CA . LYS A 1 678 ? -0.425 -7.087 -16.573 1.00 56.31 678 LYS A CA 1
ATOM 5165 C C . LYS A 1 678 ? 0.597 -6.766 -15.500 1.00 56.31 678 LYS A C 1
ATOM 5167 O O . LYS A 1 678 ? 0.502 -7.333 -14.429 1.00 56.31 678 LYS A O 1
ATOM 5172 N N . HIS A 1 679 ? 1.573 -5.904 -15.766 1.00 57.72 679 HIS A N 1
ATOM 5173 C CA . HIS A 1 679 ? 2.695 -5.688 -14.852 1.00 57.72 679 HIS A CA 1
ATOM 5174 C C . HIS A 1 679 ? 2.485 -4.556 -13.836 1.00 57.72 679 HIS A C 1
ATOM 5176 O O . HIS A 1 679 ? 3.407 -4.271 -13.074 1.00 57.72 679 HIS A O 1
ATOM 5182 N N . GLY A 1 680 ? 1.302 -3.928 -13.800 1.00 55.31 680 GLY A N 1
ATOM 5183 C CA . GLY A 1 680 ? 1.031 -2.776 -12.932 1.00 55.31 680 GLY A CA 1
ATOM 5184 C C . GLY A 1 680 ? 1.953 -1.589 -13.231 1.00 55.31 680 GLY A C 1
ATOM 5185 O O . GLY A 1 680 ? 2.290 -0.822 -12.331 1.00 55.31 680 GLY A O 1
ATOM 5186 N N . TYR A 1 681 ? 2.419 -1.460 -14.481 1.00 65.62 681 TYR A N 1
ATOM 5187 C CA . TYR A 1 681 ? 3.462 -0.505 -14.869 1.00 65.62 681 TYR A CA 1
ATOM 5188 C C . TYR A 1 681 ? 2.876 0.889 -15.132 1.00 65.62 681 TYR A C 1
ATOM 5190 O O . TYR A 1 681 ? 3.028 1.472 -16.208 1.00 65.62 681 TYR A O 1
ATOM 5198 N N . HIS A 1 682 ? 2.158 1.414 -14.139 1.00 71.06 682 HIS A N 1
ATOM 5199 C CA . HIS A 1 682 ? 1.323 2.608 -14.262 1.00 71.06 682 HIS A CA 1
ATOM 5200 C C . HIS A 1 682 ? 2.111 3.868 -14.640 1.00 71.06 682 HIS A C 1
ATOM 5202 O O . HIS A 1 682 ? 1.526 4.781 -15.216 1.00 71.06 682 HIS A O 1
ATOM 5208 N N . ARG A 1 683 ? 3.439 3.888 -14.433 1.00 77.81 683 ARG A N 1
ATOM 5209 C CA . ARG A 1 683 ? 4.341 4.897 -15.012 1.00 77.81 683 ARG A CA 1
ATOM 5210 C C . ARG A 1 683 ? 4.044 5.191 -16.488 1.00 77.81 683 ARG A C 1
ATOM 5212 O O . ARG A 1 683 ? 4.120 6.349 -16.870 1.00 77.81 683 ARG A O 1
ATOM 5219 N N . ARG A 1 684 ? 3.757 4.159 -17.294 1.00 83.62 684 ARG A N 1
ATOM 5220 C CA . ARG A 1 684 ? 3.536 4.254 -18.751 1.00 83.62 684 ARG A CA 1
ATOM 5221 C C . ARG A 1 684 ? 2.068 4.326 -19.161 1.00 83.62 684 ARG A C 1
ATOM 5223 O O . ARG A 1 684 ? 1.776 4.319 -20.356 1.00 83.62 684 ARG A O 1
ATOM 5230 N N . LEU A 1 685 ? 1.145 4.357 -18.199 1.00 78.38 685 LEU A N 1
ATOM 5231 C CA . LEU A 1 685 ? -0.286 4.424 -18.484 1.00 78.38 685 LEU A CA 1
ATOM 5232 C C . LEU A 1 685 ? -0.670 5.714 -19.243 1.00 78.38 685 LEU A C 1
ATOM 5234 O O . LEU A 1 685 ? -1.339 5.580 -20.267 1.00 78.38 685 LEU A O 1
ATOM 5238 N N . PRO A 1 686 ? -0.184 6.922 -18.876 1.00 80.38 686 PRO A N 1
ATOM 5239 C CA . PRO A 1 686 ? -0.492 8.138 -19.634 1.00 80.38 686 PRO A CA 1
ATOM 5240 C C . PRO A 1 686 ? 0.028 8.081 -21.078 1.00 80.38 686 PRO A C 1
ATOM 5242 O O . PRO A 1 686 ? -0.657 8.488 -22.014 1.00 80.38 686 PRO A O 1
ATOM 5245 N N . GLU A 1 687 ? 1.229 7.535 -21.290 1.00 85.69 687 GLU A N 1
ATOM 5246 C CA . GLU A 1 687 ? 1.791 7.366 -22.629 1.00 85.69 687 GLU A CA 1
ATOM 5247 C C . GLU A 1 687 ? 1.041 6.324 -23.475 1.00 85.69 687 GLU A C 1
ATOM 5249 O O . GLU A 1 687 ? 0.936 6.484 -24.699 1.00 85.69 687 GLU A O 1
ATOM 5254 N N . LEU A 1 688 ? 0.523 5.264 -22.853 1.00 86.88 688 LEU A N 1
ATOM 5255 C CA . LEU A 1 688 ? -0.335 4.287 -23.518 1.00 86.88 688 LEU A CA 1
ATOM 5256 C C . LEU A 1 688 ? -1.642 4.942 -23.984 1.00 86.88 688 LEU A C 1
ATOM 5258 O O . LEU A 1 688 ? -1.989 4.823 -25.158 1.00 86.88 688 LEU A O 1
ATOM 5262 N N . GLU A 1 689 ? -2.313 5.686 -23.103 1.00 85.38 689 GLU A N 1
ATOM 5263 C CA . GLU A 1 689 ? -3.559 6.399 -23.409 1.00 85.38 689 GLU A CA 1
ATOM 5264 C C . GLU A 1 689 ? -3.372 7.401 -24.564 1.00 85.38 689 GLU A C 1
ATOM 5266 O O . GLU A 1 689 ? -4.162 7.413 -25.513 1.00 85.38 689 GLU A O 1
ATOM 5271 N N . ASP A 1 690 ? -2.275 8.170 -24.565 1.00 85.12 690 ASP A N 1
ATOM 5272 C CA . ASP A 1 690 ? -1.918 9.056 -25.683 1.00 85.12 690 ASP A CA 1
ATOM 5273 C C . ASP A 1 690 ? -1.732 8.283 -27.001 1.00 85.12 690 ASP A C 1
ATOM 5275 O O . ASP A 1 690 ? -2.141 8.740 -28.073 1.00 85.12 690 ASP A O 1
ATOM 5279 N N . ALA A 1 691 ? -1.079 7.114 -26.943 1.00 87.62 691 ALA A N 1
ATOM 5280 C CA . ALA A 1 691 ? -0.816 6.287 -28.117 1.00 87.62 691 ALA A CA 1
ATOM 5281 C C . ALA A 1 691 ? -2.111 5.711 -28.704 1.00 87.62 691 ALA A C 1
ATOM 5283 O O . ALA A 1 691 ? -2.246 5.619 -29.922 1.00 87.62 691 ALA A O 1
ATOM 5284 N N . GLU A 1 692 ? -3.075 5.365 -27.855 1.00 87.50 692 GLU A N 1
ATOM 5285 C CA . GLU A 1 692 ? -4.383 4.837 -28.244 1.00 87.50 692 GLU A CA 1
ATOM 5286 C C . GLU A 1 692 ? -5.309 5.918 -28.800 1.00 87.50 692 GLU A C 1
ATOM 5288 O O . GLU A 1 692 ? -5.942 5.707 -29.839 1.00 87.50 692 GLU A O 1
ATOM 5293 N N . ALA A 1 693 ? -5.311 7.107 -28.192 1.00 84.31 693 ALA A N 1
ATOM 5294 C CA . ALA A 1 693 ? -5.968 8.283 -28.753 1.00 84.31 693 ALA A CA 1
ATOM 5295 C C . ALA A 1 693 ? -5.394 8.631 -30.141 1.00 84.31 693 ALA A C 1
ATOM 5297 O O . ALA A 1 693 ? -6.143 8.879 -31.090 1.00 84.31 693 ALA A O 1
ATOM 5298 N N . ALA A 1 694 ? -4.067 8.569 -30.306 1.00 84.25 694 ALA A N 1
ATOM 5299 C CA . ALA A 1 694 ? -3.416 8.735 -31.605 1.00 84.25 694 ALA A CA 1
ATOM 5300 C C . ALA A 1 694 ? -3.757 7.598 -32.590 1.00 84.25 694 ALA A C 1
ATOM 5302 O O . ALA A 1 694 ? -3.928 7.855 -33.787 1.00 84.25 694 ALA A O 1
ATOM 5303 N N . ALA A 1 695 ? -3.916 6.360 -32.109 1.00 86.88 695 ALA A N 1
ATOM 5304 C CA . ALA A 1 695 ? -4.224 5.189 -32.929 1.00 86.88 695 ALA A CA 1
ATOM 5305 C C . ALA A 1 695 ? -5.602 5.237 -33.602 1.00 86.88 695 ALA A C 1
ATOM 5307 O O . ALA A 1 695 ? -5.806 4.565 -34.617 1.00 86.88 695 ALA A O 1
ATOM 5308 N N . ALA A 1 696 ? -6.531 6.074 -33.134 1.00 83.06 696 ALA A N 1
ATOM 5309 C CA . ALA A 1 696 ? -7.755 6.383 -33.876 1.00 83.06 696 ALA A CA 1
ATOM 5310 C C . ALA A 1 696 ? -7.457 6.971 -35.274 1.00 83.06 696 ALA A C 1
ATOM 5312 O O . ALA A 1 696 ? -8.156 6.660 -36.236 1.00 83.06 696 ALA A O 1
ATOM 5313 N N . ASN A 1 697 ? -6.375 7.748 -35.398 1.00 83.25 697 ASN A N 1
ATOM 5314 C CA . ASN A 1 697 ? -5.972 8.456 -36.617 1.00 83.25 697 ASN A CA 1
ATOM 5315 C C . ASN A 1 697 ? -4.845 7.758 -37.402 1.00 83.25 697 ASN A C 1
ATOM 5317 O O . ASN A 1 697 ? -4.414 8.261 -38.440 1.00 83.25 697 ASN A O 1
ATOM 5321 N N . TRP A 1 698 ? -4.338 6.614 -36.931 1.00 87.00 698 TRP A N 1
ATOM 5322 C CA . TRP A 1 698 ? -3.327 5.855 -37.672 1.00 87.00 698 TRP A CA 1
ATOM 5323 C C . TRP A 1 698 ? -3.913 5.284 -38.966 1.00 87.00 698 TRP A C 1
ATOM 5325 O O . TRP A 1 698 ? -5.033 4.756 -38.929 1.00 87.00 698 TRP A O 1
ATOM 5335 N N . PRO A 1 699 ? -3.161 5.324 -40.086 1.00 79.81 699 PRO A N 1
ATOM 5336 C CA . PRO A 1 699 ? -3.631 4.793 -41.357 1.00 79.81 699 PRO A CA 1
ATOM 5337 C C . PRO A 1 699 ? -4.099 3.347 -41.185 1.00 79.81 699 PRO A C 1
ATOM 5339 O O . PRO A 1 699 ? -3.475 2.553 -40.475 1.00 79.81 699 PRO A O 1
ATOM 5342 N N . ALA A 1 700 ? -5.218 3.005 -41.826 1.00 64.94 700 ALA A N 1
ATOM 5343 C CA . ALA A 1 700 ? -5.659 1.621 -41.889 1.00 64.94 700 ALA A CA 1
ATOM 5344 C C . ALA A 1 700 ? -4.520 0.774 -42.470 1.00 64.94 700 ALA A C 1
ATOM 5346 O O . ALA A 1 700 ? -3.897 1.178 -43.458 1.00 64.94 700 ALA A O 1
ATOM 5347 N N . ALA A 1 701 ? -4.245 -0.380 -41.854 1.00 56.56 701 ALA A N 1
ATOM 5348 C CA . ALA A 1 701 ? -3.232 -1.296 -42.361 1.00 56.56 701 ALA A CA 1
ATOM 5349 C C . ALA A 1 701 ? -3.509 -1.552 -43.853 1.00 56.56 701 ALA A C 1
ATOM 5351 O O . ALA A 1 701 ? -4.667 -1.815 -44.202 1.00 56.56 701 ALA A O 1
ATOM 5352 N N . PRO A 1 702 ? -2.501 -1.443 -44.742 1.00 44.16 702 PRO A N 1
ATOM 5353 C CA . PRO A 1 702 ? -2.718 -1.673 -46.161 1.00 44.16 702 PRO A CA 1
ATOM 5354 C C . PRO A 1 702 ? -3.332 -3.059 -46.322 1.00 44.16 702 PRO A C 1
ATOM 5356 O O . PRO A 1 702 ? -2.786 -4.041 -45.812 1.00 44.16 702 PRO A O 1
ATOM 5359 N N . ALA A 1 703 ? -4.491 -3.121 -46.984 1.00 36.28 703 ALA A N 1
ATOM 5360 C CA . ALA A 1 703 ? -5.233 -4.357 -47.174 1.00 36.28 703 ALA A CA 1
ATOM 5361 C C . ALA A 1 703 ? -4.350 -5.340 -47.947 1.00 36.28 703 ALA A C 1
ATOM 5363 O O . ALA A 1 703 ? -4.242 -5.279 -49.172 1.00 36.28 703 ALA A O 1
ATOM 5364 N N . THR A 1 704 ? -3.672 -6.216 -47.206 1.00 33.72 704 THR A N 1
ATOM 5365 C CA . THR A 1 704 ? -2.784 -7.215 -47.784 1.00 33.72 704 THR A CA 1
ATOM 5366 C C . THR A 1 704 ? -3.680 -8.141 -48.598 1.00 33.72 704 THR A C 1
ATOM 5368 O O . THR A 1 704 ? -4.630 -8.688 -48.030 1.00 33.72 704 THR A O 1
ATOM 5371 N N . PRO A 1 705 ? -3.465 -8.289 -49.918 1.00 32.09 705 PRO A N 1
ATOM 5372 C CA . PRO A 1 705 ? -4.332 -9.128 -50.727 1.00 32.09 705 PRO A CA 1
ATOM 5373 C C . PRO A 1 705 ? -4.302 -10.545 -50.158 1.00 32.09 705 PRO A C 1
ATOM 5375 O O . PRO A 1 705 ? -3.231 -11.121 -49.960 1.00 32.09 705 PRO A O 1
ATOM 5378 N N . ALA A 1 706 ? -5.484 -11.097 -49.884 1.00 38.38 706 ALA A N 1
ATOM 5379 C CA . ALA A 1 706 ? -5.664 -12.399 -49.251 1.00 38.38 706 ALA A CA 1
ATOM 5380 C C . ALA A 1 706 ? -5.344 -13.563 -50.214 1.00 38.38 706 ALA A C 1
ATOM 5382 O O . ALA A 1 706 ? -6.213 -14.370 -50.529 1.00 38.38 706 ALA A O 1
ATOM 5383 N N . ASN A 1 707 ? -4.107 -13.607 -50.728 1.00 40.22 707 ASN A N 1
ATOM 5384 C CA . ASN A 1 707 ? -3.457 -14.759 -51.361 1.00 40.22 707 ASN A CA 1
ATOM 5385 C C . ASN A 1 707 ? -1.979 -14.459 -51.700 1.00 40.22 707 ASN A C 1
ATOM 5387 O O . ASN A 1 707 ? -1.604 -14.327 -52.862 1.00 40.22 707 ASN A O 1
ATOM 5391 N N . ALA A 1 708 ? -1.126 -14.368 -50.676 1.00 32.28 708 ALA A N 1
ATOM 5392 C CA . ALA A 1 708 ? 0.331 -14.469 -50.821 1.00 32.28 708 ALA A CA 1
ATOM 5393 C C . ALA A 1 708 ? 0.981 -14.865 -49.482 1.00 32.28 708 ALA A C 1
ATOM 5395 O O . ALA A 1 708 ? 1.634 -14.056 -48.826 1.00 32.28 708 ALA A O 1
ATOM 5396 N N . ALA A 1 709 ? 0.786 -16.113 -49.047 1.00 31.67 709 ALA A N 1
ATOM 5397 C CA . ALA A 1 709 ? 1.539 -16.639 -47.911 1.00 31.67 709 ALA A CA 1
ATOM 5398 C C . ALA A 1 709 ? 3.035 -16.737 -48.284 1.00 31.67 709 ALA A C 1
ATOM 5400 O O . ALA A 1 709 ? 3.348 -17.339 -49.317 1.00 31.67 709 ALA A O 1
ATOM 5401 N N . PRO A 1 710 ? 3.973 -16.201 -47.480 1.00 32.62 710 PRO A N 1
ATOM 5402 C CA . PRO A 1 710 ? 5.393 -16.421 -47.711 1.00 32.62 710 PRO A CA 1
ATOM 5403 C C . PRO A 1 710 ? 5.718 -17.893 -47.436 1.00 32.62 710 PRO A C 1
ATOM 5405 O O . PRO A 1 710 ? 5.707 -18.354 -46.294 1.00 32.62 710 PRO A O 1
ATOM 5408 N N . THR A 1 711 ? 6.007 -18.650 -48.494 1.00 30.14 711 THR A N 1
ATOM 5409 C CA . THR A 1 711 ? 6.417 -20.053 -48.395 1.00 30.14 711 THR A CA 1
ATOM 5410 C C . THR A 1 711 ? 7.802 -20.165 -47.762 1.00 30.14 711 THR A C 1
ATOM 5412 O O . THR A 1 711 ? 8.819 -20.142 -48.458 1.00 30.14 711 THR A O 1
ATOM 5415 N N . ILE A 1 712 ? 7.846 -20.338 -46.442 1.00 36.28 712 ILE A N 1
ATOM 5416 C CA . ILE A 1 712 ? 9.016 -20.891 -45.757 1.00 36.28 712 ILE A CA 1
ATOM 5417 C C . ILE A 1 712 ? 9.096 -22.380 -46.141 1.00 36.28 712 ILE A C 1
ATOM 5419 O O . ILE A 1 712 ? 8.123 -23.107 -45.918 1.00 36.28 712 ILE A O 1
ATOM 5423 N N . PRO A 1 713 ? 10.207 -22.874 -46.718 1.00 28.34 713 PRO A N 1
ATOM 5424 C CA . PRO A 1 713 ? 10.330 -24.282 -47.074 1.00 28.34 713 PRO A CA 1
ATOM 5425 C C . PRO A 1 713 ? 10.472 -25.146 -45.813 1.00 28.34 713 PRO A C 1
ATOM 5427 O O . PRO A 1 713 ? 11.561 -25.311 -45.262 1.00 28.34 713 PRO A O 1
ATOM 5430 N N . VAL A 1 714 ? 9.359 -25.731 -45.367 1.00 30.28 714 VAL A N 1
ATOM 5431 C CA . VAL A 1 714 ? 9.345 -26.756 -44.317 1.00 30.28 714 VAL A CA 1
ATOM 5432 C C . VAL A 1 714 ? 10.012 -28.023 -44.856 1.00 30.28 714 VAL A C 1
ATOM 5434 O O . VAL A 1 714 ? 9.479 -28.702 -45.734 1.00 30.28 714 VAL A O 1
ATOM 5437 N N . LYS A 1 715 ? 11.188 -28.357 -44.321 1.00 29.67 715 LYS A N 1
ATOM 5438 C CA . LYS A 1 715 ? 11.857 -29.639 -44.576 1.00 29.67 715 LYS A CA 1
ATOM 5439 C C . LYS A 1 715 ? 11.217 -30.722 -43.686 1.00 29.67 715 LYS A C 1
ATOM 5441 O O . LYS A 1 715 ? 11.008 -30.453 -42.503 1.00 29.67 715 LYS A O 1
ATOM 5446 N N . PRO A 1 716 ? 10.899 -31.925 -44.203 1.00 31.11 716 PRO A N 1
ATOM 5447 C CA . PRO A 1 716 ? 10.235 -32.965 -43.415 1.00 31.11 716 PRO A CA 1
ATOM 5448 C C . PRO A 1 716 ? 11.132 -33.513 -42.287 1.00 31.11 716 PRO A C 1
ATOM 5450 O O . PRO A 1 716 ? 12.364 -33.457 -42.396 1.00 31.11 716 PRO A O 1
ATOM 5453 N N . PRO A 1 717 ? 10.538 -34.074 -41.215 1.00 31.38 717 PRO A N 1
ATOM 5454 C CA . PRO A 1 717 ? 11.290 -34.617 -40.090 1.00 31.38 717 PRO A CA 1
ATOM 5455 C C . PRO A 1 717 ? 12.118 -35.827 -40.533 1.00 31.38 717 PRO A C 1
ATOM 5457 O O . PRO A 1 717 ? 11.606 -36.768 -41.136 1.00 31.38 717 PRO A O 1
ATOM 5460 N N . SER A 1 718 ? 13.413 -35.799 -40.223 1.00 30.59 718 SER A N 1
ATOM 5461 C CA . SER A 1 718 ? 14.327 -36.921 -40.452 1.00 30.59 718 SER A CA 1
ATOM 5462 C C . SER A 1 718 ? 14.466 -37.735 -39.164 1.00 30.59 718 SER A C 1
ATOM 5464 O O . SER A 1 718 ? 14.659 -37.163 -38.093 1.00 30.59 718 SER A O 1
ATOM 5466 N N . ALA A 1 719 ? 14.355 -39.060 -39.272 1.00 33.16 719 ALA A N 1
ATOM 5467 C CA . ALA A 1 719 ? 14.535 -40.004 -38.167 1.00 33.16 719 ALA A CA 1
ATOM 5468 C C . ALA A 1 719 ? 15.992 -39.983 -37.625 1.00 33.16 719 ALA A C 1
ATOM 5470 O O . ALA A 1 719 ? 16.881 -39.457 -38.303 1.00 33.16 719 ALA A O 1
ATOM 5471 N N . PRO A 1 720 ? 16.267 -40.504 -36.411 1.00 36.72 720 PRO A N 1
ATOM 5472 C CA . PRO A 1 720 ? 17.534 -40.258 -35.728 1.00 36.72 720 PRO A CA 1
ATOM 5473 C C . PRO A 1 720 ? 18.694 -41.023 -36.373 1.00 36.72 720 PRO A C 1
ATOM 5475 O O . PRO A 1 720 ? 18.575 -42.211 -36.672 1.00 36.72 720 PRO A O 1
ATOM 5478 N N . ILE A 1 721 ? 19.837 -40.354 -36.528 1.00 28.61 721 ILE A N 1
ATOM 5479 C CA . ILE A 1 721 ? 21.091 -40.963 -36.988 1.00 28.61 721 ILE A CA 1
ATOM 5480 C C . ILE A 1 721 ? 22.098 -40.935 -35.837 1.00 28.61 721 ILE A C 1
ATOM 5482 O O . ILE A 1 721 ? 22.258 -39.921 -35.156 1.00 28.61 721 ILE A O 1
ATOM 5486 N N . ALA A 1 722 ? 22.729 -42.084 -35.600 1.00 27.12 722 ALA A N 1
ATOM 5487 C CA . ALA A 1 722 ? 23.656 -42.306 -34.500 1.00 27.12 722 ALA A CA 1
ATOM 5488 C C . ALA A 1 722 ? 24.965 -41.512 -34.654 1.00 27.12 722 ALA A C 1
ATOM 5490 O O . ALA A 1 722 ? 25.403 -41.194 -35.758 1.00 27.12 722 ALA A O 1
ATOM 5491 N N . ALA A 1 723 ? 25.615 -41.234 -33.523 1.00 28.14 723 ALA A N 1
ATOM 5492 C CA . ALA A 1 723 ? 26.919 -40.587 -33.493 1.00 28.14 723 ALA A CA 1
ATOM 5493 C C . ALA A 1 723 ? 28.043 -41.584 -33.832 1.00 28.14 723 ALA A C 1
ATOM 5495 O O . ALA A 1 723 ? 28.526 -42.301 -32.954 1.00 28.14 723 ALA A O 1
ATOM 5496 N N . GLU A 1 724 ? 28.502 -41.590 -35.084 1.00 24.33 724 GLU A N 1
ATOM 5497 C CA . GLU A 1 724 ? 29.779 -42.209 -35.451 1.00 24.33 724 GLU A CA 1
ATOM 5498 C C . GLU A 1 724 ? 30.938 -41.216 -35.269 1.00 24.33 724 GLU A C 1
ATOM 5500 O O . GLU A 1 724 ? 30.907 -40.079 -35.743 1.00 24.33 724 GLU A O 1
ATOM 5505 N N . ARG A 1 725 ? 31.982 -41.656 -34.558 1.00 31.48 725 ARG A N 1
ATOM 5506 C CA . ARG A 1 725 ? 33.257 -40.938 -34.417 1.00 31.48 725 ARG A CA 1
ATOM 5507 C C . ARG A 1 725 ? 34.198 -41.309 -35.569 1.00 31.48 725 ARG A C 1
ATOM 5509 O O . ARG A 1 725 ? 34.351 -42.502 -35.820 1.00 31.48 725 ARG A O 1
ATOM 5516 N N . PRO A 1 726 ? 34.970 -40.362 -36.125 1.00 26.42 726 PRO A N 1
ATOM 5517 C CA . PRO A 1 726 ? 36.229 -40.673 -36.789 1.00 26.42 726 PRO A CA 1
ATOM 5518 C C . PRO A 1 726 ? 37.403 -40.604 -35.790 1.00 26.42 726 PRO A C 1
ATOM 5520 O O . PRO A 1 726 ? 37.679 -39.564 -35.193 1.00 26.42 726 PRO A O 1
ATOM 5523 N N . THR A 1 727 ? 38.089 -41.731 -35.605 1.00 24.75 727 THR A N 1
ATOM 5524 C CA . THR A 1 727 ? 39.380 -41.887 -34.900 1.00 24.75 727 THR A CA 1
ATOM 5525 C C . THR A 1 727 ? 40.542 -42.092 -35.889 1.00 24.75 727 THR A C 1
ATOM 5527 O O . THR A 1 727 ? 40.307 -42.169 -37.092 1.00 24.75 727 THR A O 1
ATOM 5530 N N . VAL A 1 728 ? 41.761 -42.298 -35.335 1.00 28.02 728 VAL A N 1
ATOM 5531 C CA . VAL A 1 728 ? 43.034 -42.729 -35.981 1.00 28.02 728 VAL A CA 1
ATOM 5532 C C . VAL A 1 728 ? 43.797 -41.555 -36.634 1.00 28.02 728 VAL A C 1
ATOM 5534 O O . VAL A 1 728 ? 43.234 -40.861 -37.466 1.00 28.02 728 VAL A O 1
ATOM 5537 N N . ALA A 1 729 ? 45.064 -41.225 -36.316 1.00 24.30 729 ALA A N 1
ATOM 5538 C CA . ALA A 1 729 ? 46.115 -41.797 -35.437 1.00 24.30 729 ALA A CA 1
ATOM 5539 C C . ALA A 1 729 ? 46.940 -40.636 -34.766 1.00 24.30 729 ALA A C 1
ATOM 5541 O O . ALA A 1 729 ? 46.469 -39.506 -34.803 1.00 24.30 729 ALA A O 1
ATOM 5542 N N . ALA A 1 730 ? 48.126 -40.762 -34.134 1.00 25.47 730 ALA A N 1
ATOM 5543 C CA . ALA A 1 730 ? 49.067 -41.878 -33.937 1.00 25.47 730 ALA A CA 1
ATOM 5544 C C . ALA A 1 730 ? 49.964 -41.697 -32.683 1.00 25.47 730 ALA A C 1
ATOM 5546 O O . ALA A 1 730 ? 50.467 -40.600 -32.477 1.00 25.47 730 ALA A O 1
ATOM 5547 N N . GLN A 1 731 ? 50.257 -42.818 -31.995 1.00 22.42 731 GLN A N 1
ATOM 5548 C CA . GLN A 1 731 ? 51.473 -43.126 -31.195 1.00 22.42 731 GLN A CA 1
ATOM 5549 C C . GLN A 1 731 ? 51.737 -42.248 -29.939 1.00 22.42 731 GLN A C 1
ATOM 5551 O O . GLN A 1 731 ? 51.570 -41.039 -29.949 1.00 22.42 731 GLN A O 1
ATOM 5556 N N . VAL A 1 732 ? 52.123 -42.790 -28.777 1.00 25.36 732 VAL A N 1
ATOM 5557 C CA . VAL A 1 732 ? 53.065 -43.898 -28.498 1.00 25.36 732 VAL A CA 1
ATOM 5558 C C . VAL A 1 732 ? 52.521 -44.867 -27.423 1.00 25.36 732 VAL A C 1
ATOM 5560 O O . VAL A 1 732 ? 51.792 -44.449 -26.528 1.00 25.36 732 VAL A O 1
ATOM 5563 N N . GLU A 1 733 ? 52.893 -46.152 -27.506 1.00 22.98 733 GLU A N 1
ATOM 5564 C CA . GLU A 1 733 ? 52.543 -47.222 -26.546 1.00 22.98 733 GLU A CA 1
ATOM 5565 C C . GLU A 1 733 ? 53.671 -47.537 -25.519 1.00 22.98 733 GLU A C 1
ATOM 5567 O O . GLU A 1 733 ? 54.787 -47.036 -25.671 1.00 22.98 733 GLU A O 1
ATOM 5572 N N . PRO A 1 734 ? 53.393 -48.301 -24.435 1.00 38.22 734 PRO A N 1
ATOM 5573 C CA . PRO A 1 734 ? 54.136 -48.219 -23.169 1.00 38.22 734 PRO A CA 1
ATOM 5574 C C . PRO A 1 734 ? 55.168 -49.341 -22.929 1.00 38.22 734 PRO A C 1
ATOM 5576 O O . PRO A 1 734 ? 55.255 -50.312 -23.675 1.00 38.22 734 PRO A O 1
ATOM 5579 N N . ALA A 1 735 ? 55.878 -49.260 -21.795 1.00 22.84 735 ALA A N 1
ATOM 5580 C CA . ALA A 1 735 ? 56.619 -50.379 -21.206 1.00 22.84 735 ALA A CA 1
ATOM 5581 C C . ALA A 1 735 ? 56.374 -50.484 -19.686 1.00 22.84 735 ALA A C 1
ATOM 5583 O O . ALA A 1 735 ? 56.322 -49.477 -18.979 1.00 22.84 735 ALA A O 1
ATOM 5584 N N . THR A 1 736 ? 56.205 -51.716 -19.200 1.00 23.50 736 THR A N 1
ATOM 5585 C CA . THR A 1 736 ? 55.918 -52.082 -17.796 1.00 23.50 736 THR A CA 1
ATOM 5586 C C . THR A 1 736 ? 57.200 -52.642 -17.098 1.00 23.50 736 THR A C 1
ATOM 5588 O O . THR A 1 736 ? 58.285 -52.317 -17.570 1.00 23.50 736 THR A O 1
ATOM 5591 N N . PRO A 1 737 ? 57.193 -53.345 -15.937 1.00 45.28 737 PRO A N 1
ATOM 5592 C CA . PRO A 1 737 ? 57.830 -52.806 -14.722 1.00 45.28 737 PRO A CA 1
ATOM 5593 C C . PRO A 1 737 ? 58.919 -53.728 -14.096 1.00 45.28 737 PRO A C 1
ATOM 5595 O O . PRO A 1 737 ? 59.363 -54.678 -14.732 1.00 45.28 737 PRO A O 1
ATOM 5598 N N . THR A 1 738 ? 59.245 -53.506 -12.803 1.00 22.75 738 THR A N 1
ATOM 5599 C CA . THR A 1 738 ? 59.936 -54.403 -11.818 1.00 22.75 738 THR A CA 1
ATOM 5600 C C . THR A 1 738 ? 61.486 -54.530 -11.850 1.00 22.75 738 THR A C 1
ATOM 5602 O O . THR A 1 738 ? 62.062 -54.399 -12.924 1.00 22.75 738 THR A O 1
ATOM 5605 N N . PRO A 1 739 ? 62.182 -54.908 -10.733 1.00 33.28 739 PRO A N 1
ATOM 5606 C CA . PRO A 1 739 ? 61.919 -54.622 -9.292 1.00 33.28 739 PRO A CA 1
ATOM 5607 C C . PRO A 1 739 ? 63.163 -54.519 -8.321 1.00 33.28 739 PRO A C 1
ATOM 5609 O O . PRO A 1 739 ? 64.294 -54.778 -8.707 1.00 33.28 739 PRO A O 1
ATOM 5612 N N . VAL A 1 740 ? 62.881 -54.313 -7.012 1.00 25.39 740 VAL A N 1
ATOM 5613 C CA . VAL A 1 740 ? 63.648 -54.668 -5.765 1.00 25.39 740 VAL A CA 1
ATOM 5614 C C . VAL A 1 740 ? 64.889 -53.858 -5.299 1.00 25.39 740 VAL A C 1
ATOM 5616 O O . VAL A 1 740 ? 65.909 -53.803 -5.971 1.00 25.39 740 VAL A O 1
ATOM 5619 N N . GLY A 1 741 ? 64.854 -53.469 -4.004 1.00 22.47 741 GLY A N 1
ATOM 5620 C CA . GLY A 1 741 ? 66.013 -53.400 -3.077 1.00 22.47 741 GLY A CA 1
ATOM 5621 C C . GLY A 1 741 ? 66.582 -51.995 -2.792 1.00 22.47 741 GLY A C 1
ATOM 5622 O O . GLY A 1 741 ? 66.598 -51.164 -3.684 1.00 22.47 741 GLY A O 1
ATOM 5623 N N . SER A 1 742 ? 67.077 -51.647 -1.593 1.00 23.92 742 SER A N 1
ATOM 5624 C CA . SER A 1 742 ? 67.086 -52.326 -0.279 1.00 23.92 742 SER A CA 1
ATOM 5625 C C . SER A 1 742 ? 67.309 -51.311 0.874 1.00 23.92 742 SER A C 1
ATOM 5627 O O . SER A 1 742 ? 67.441 -50.116 0.641 1.00 23.92 742 SER A O 1
ATOM 5629 N N . ARG A 1 743 ? 67.302 -51.808 2.115 1.00 27.86 743 ARG A N 1
ATOM 5630 C CA . ARG A 1 743 ? 67.205 -51.112 3.417 1.00 27.86 743 ARG A CA 1
ATOM 5631 C C . ARG A 1 743 ? 68.477 -50.396 3.945 1.00 27.86 743 ARG A C 1
ATOM 5633 O O . ARG A 1 743 ? 69.582 -50.748 3.554 1.00 27.86 743 ARG A O 1
ATOM 5640 N N . ASP A 1 744 ? 68.235 -49.558 4.968 1.00 25.98 744 ASP A N 1
ATOM 5641 C CA . ASP A 1 744 ? 69.087 -49.146 6.115 1.00 25.98 744 ASP A CA 1
ATOM 5642 C C . ASP A 1 744 ? 70.254 -48.138 5.929 1.00 25.98 744 ASP A C 1
ATOM 5644 O O . ASP A 1 744 ? 71.064 -48.243 5.015 1.00 25.98 744 ASP A O 1
ATOM 5648 N N . GLY A 1 745 ? 70.383 -47.182 6.874 1.00 23.80 745 GLY A N 1
ATOM 5649 C CA . GLY A 1 745 ? 71.530 -46.253 6.974 1.00 23.80 745 GLY A CA 1
ATOM 5650 C C . GLY A 1 745 ? 71.286 -44.979 7.810 1.00 23.80 745 GLY A C 1
ATOM 5651 O O . GLY A 1 745 ? 70.864 -43.961 7.282 1.00 23.80 745 GLY A O 1
ATOM 5652 N N . ALA A 1 746 ? 71.550 -45.037 9.118 1.00 25.66 746 ALA A N 1
ATOM 5653 C CA . ALA A 1 746 ? 71.250 -44.011 10.130 1.00 25.66 746 ALA A CA 1
ATOM 5654 C C . ALA A 1 746 ? 72.138 -42.730 10.148 1.00 25.66 746 ALA A C 1
ATOM 5656 O O . ALA A 1 746 ? 73.179 -42.666 9.500 1.00 25.66 746 ALA A O 1
ATOM 5657 N N . THR A 1 747 ? 71.791 -41.820 11.081 1.00 24.44 747 THR A N 1
ATOM 5658 C CA . THR A 1 747 ? 72.591 -40.744 11.742 1.00 24.44 747 THR A CA 1
ATOM 5659 C C . THR A 1 747 ? 72.469 -39.296 11.237 1.00 24.44 747 THR A C 1
ATOM 5661 O O . THR A 1 747 ? 72.077 -39.037 10.106 1.00 24.44 747 THR A O 1
ATOM 5664 N N . ALA A 1 748 ? 72.729 -38.344 12.148 1.00 27.23 748 ALA A N 1
ATOM 5665 C CA . ALA A 1 748 ? 72.403 -36.921 12.028 1.00 27.23 748 ALA A CA 1
ATOM 5666 C C . ALA A 1 748 ? 73.568 -35.994 12.446 1.00 27.23 748 ALA A C 1
ATOM 5668 O O . ALA A 1 748 ? 74.401 -36.386 13.262 1.00 27.23 748 ALA A O 1
ATOM 5669 N N . ALA A 1 749 ? 73.493 -34.739 11.969 1.00 23.73 749 ALA A N 1
ATOM 5670 C CA . ALA A 1 749 ? 74.252 -33.537 12.370 1.00 23.73 749 ALA A CA 1
ATOM 5671 C C . ALA A 1 749 ? 75.751 -33.441 11.961 1.00 23.73 749 ALA A C 1
ATOM 5673 O O . ALA A 1 749 ? 76.387 -34.474 11.756 1.00 23.73 749 ALA A O 1
ATOM 5674 N N . PRO A 1 750 ? 76.359 -32.224 11.895 1.00 33.53 750 PRO A N 1
ATOM 5675 C CA . PRO A 1 750 ? 75.796 -30.869 12.058 1.00 33.53 750 PRO A CA 1
ATOM 5676 C C . PRO A 1 750 ? 76.089 -29.872 10.896 1.00 33.53 750 PRO A C 1
ATOM 5678 O O . PRO A 1 750 ? 76.705 -30.196 9.886 1.00 33.53 750 PRO A O 1
ATOM 5681 N N . LEU A 1 751 ? 75.614 -28.632 11.083 1.00 32.56 751 LEU A N 1
ATOM 5682 C CA . LEU A 1 751 ? 75.648 -27.460 10.188 1.00 32.56 751 LEU A CA 1
ATOM 5683 C C . LEU A 1 751 ? 77.039 -26.937 9.767 1.00 32.56 751 LEU A C 1
ATOM 5685 O O . LEU A 1 751 ? 77.987 -26.958 10.550 1.00 32.56 751 LEU A O 1
ATOM 5689 N N . HIS A 1 752 ? 77.071 -26.247 8.618 1.00 25.70 752 HIS A N 1
ATOM 5690 C CA . HIS A 1 752 ? 77.999 -25.139 8.347 1.00 25.70 752 HIS A CA 1
ATOM 5691 C C . HIS A 1 752 ? 77.266 -23.938 7.718 1.00 25.70 752 HIS A C 1
ATOM 5693 O O . HIS A 1 752 ? 76.751 -24.037 6.607 1.00 25.70 752 HIS A O 1
ATOM 5699 N N . SER A 1 753 ? 77.279 -22.790 8.405 1.00 28.92 753 SER A N 1
ATOM 5700 C CA . SER A 1 753 ? 76.926 -21.476 7.834 1.00 28.92 753 SER A CA 1
ATOM 5701 C C . SER A 1 753 ? 78.136 -20.834 7.142 1.00 28.92 753 SER A C 1
ATOM 5703 O O . SER A 1 753 ? 79.280 -21.100 7.522 1.00 28.92 753 SER A O 1
ATOM 5705 N N . PRO A 1 754 ? 77.900 -19.949 6.160 1.00 34.59 754 PRO A N 1
ATOM 5706 C CA . PRO A 1 754 ? 78.155 -18.519 6.390 1.00 34.59 754 PRO A CA 1
ATOM 5707 C C . PRO A 1 754 ? 77.000 -17.652 5.832 1.00 34.59 754 PRO A C 1
ATOM 5709 O O . PRO A 1 754 ? 76.546 -17.860 4.716 1.00 34.59 754 PRO A O 1
ATOM 5712 N N . ALA A 1 755 ? 76.361 -16.772 6.603 1.00 27.16 755 ALA A N 1
ATOM 5713 C CA . ALA A 1 755 ? 76.842 -15.502 7.171 1.00 27.16 755 ALA A CA 1
ATOM 5714 C C . ALA A 1 755 ? 76.284 -14.275 6.410 1.00 27.16 755 ALA A C 1
ATOM 5716 O O . ALA A 1 755 ? 76.722 -13.936 5.316 1.00 27.16 755 ALA A O 1
ATOM 5717 N N . SER A 1 756 ? 75.352 -13.586 7.079 1.00 30.44 756 SER A N 1
ATOM 5718 C CA . SER A 1 756 ? 75.053 -12.147 6.977 1.00 30.44 756 SER A CA 1
ATOM 5719 C C . SER A 1 756 ? 74.799 -11.513 5.596 1.00 30.44 756 SER A C 1
ATOM 5721 O O . SER A 1 756 ? 75.688 -10.902 5.005 1.00 30.44 756 SER A O 1
ATOM 5723 N N . LEU A 1 757 ? 73.517 -11.427 5.229 1.00 30.16 757 LEU A N 1
ATOM 5724 C CA . LEU A 1 757 ? 72.929 -10.162 4.775 1.00 30.16 757 LEU A CA 1
ATOM 5725 C C . LEU A 1 757 ? 71.762 -9.823 5.711 1.00 30.16 757 LEU A C 1
ATOM 5727 O O . LEU A 1 757 ? 70.887 -10.652 5.945 1.00 30.16 757 LEU A O 1
ATOM 5731 N N . GLY A 1 758 ? 71.798 -8.634 6.311 1.00 33.38 758 GLY A N 1
ATOM 5732 C CA . GLY A 1 758 ? 70.840 -8.230 7.337 1.00 33.38 758 GLY A CA 1
ATOM 5733 C C . GLY A 1 758 ? 69.521 -7.742 6.749 1.00 33.38 758 GLY A C 1
ATOM 5734 O O . GLY A 1 758 ? 69.382 -6.555 6.473 1.00 33.38 758 GLY A O 1
ATOM 5735 N N . VAL A 1 759 ? 68.543 -8.638 6.634 1.00 31.45 759 VAL A N 1
ATOM 5736 C CA . VAL A 1 759 ? 67.112 -8.301 6.599 1.00 31.45 759 VAL A CA 1
ATOM 5737 C C . VAL A 1 759 ? 66.438 -9.198 7.631 1.00 31.45 759 VAL A C 1
ATOM 5739 O O . VAL A 1 759 ? 66.560 -10.419 7.561 1.00 31.45 759 VAL A O 1
ATOM 5742 N N . SER A 1 760 ? 65.777 -8.602 8.625 1.00 32.81 760 SER A N 1
ATOM 5743 C CA . SER A 1 760 ? 65.178 -9.349 9.736 1.00 32.81 760 SER A CA 1
ATOM 5744 C C . SER A 1 760 ? 63.897 -10.051 9.285 1.00 32.81 760 SER A C 1
ATOM 5746 O O . SER A 1 760 ? 62.804 -9.507 9.421 1.00 32.81 760 SER A O 1
ATOM 5748 N N . ALA A 1 761 ? 64.022 -11.269 8.757 1.00 36.00 761 ALA A N 1
ATOM 5749 C CA . ALA A 1 761 ? 62.904 -12.205 8.736 1.00 36.00 761 ALA A CA 1
ATOM 5750 C C . ALA A 1 761 ? 62.505 -12.533 10.184 1.00 36.00 761 ALA A C 1
ATOM 5752 O O . ALA A 1 761 ? 63.378 -12.706 11.038 1.00 36.00 761 ALA A O 1
ATOM 5753 N N . MET A 1 762 ? 61.207 -12.651 10.471 1.00 41.66 762 MET A N 1
ATOM 5754 C CA . MET A 1 762 ? 60.783 -13.293 11.713 1.00 41.66 762 MET A CA 1
ATOM 5755 C C . MET A 1 762 ? 61.179 -14.773 11.644 1.00 41.66 762 MET A C 1
ATOM 5757 O O . MET A 1 762 ? 60.619 -15.531 10.855 1.00 41.66 762 MET A O 1
ATOM 5761 N N . HIS A 1 763 ? 62.131 -15.201 12.475 1.00 47.38 763 HIS A N 1
ATOM 5762 C CA . HIS A 1 763 ? 62.211 -16.610 12.856 1.00 47.38 763 HIS A CA 1
ATOM 5763 C C . HIS A 1 763 ? 61.041 -16.890 13.801 1.00 47.38 763 HIS A C 1
ATOM 5765 O O . HIS A 1 763 ? 61.072 -16.563 14.986 1.00 47.38 763 HIS A O 1
ATOM 5771 N N . LEU A 1 764 ? 59.964 -17.425 13.226 1.00 54.03 764 LEU A N 1
ATOM 5772 C CA . LEU A 1 764 ? 58.789 -17.907 13.945 1.00 54.03 764 LEU A CA 1
ATOM 5773 C C . LEU A 1 764 ? 59.111 -19.263 14.589 1.00 54.03 764 LEU A C 1
ATOM 5775 O O . LEU A 1 764 ? 58.645 -20.305 14.137 1.00 54.03 764 LEU A O 1
ATOM 5779 N N . ASP A 1 765 ? 59.907 -19.237 15.661 1.00 54.16 765 ASP A N 1
ATOM 5780 C CA . ASP A 1 765 ? 60.189 -20.421 16.492 1.00 54.16 765 ASP A CA 1
ATOM 5781 C C . ASP A 1 765 ? 58.924 -20.924 17.223 1.00 54.16 765 ASP A C 1
ATOM 5783 O O . ASP A 1 765 ? 58.877 -22.040 17.736 1.00 54.16 765 ASP A O 1
ATOM 5787 N N . HIS A 1 766 ? 57.895 -20.077 17.303 1.00 62.94 766 HIS A N 1
ATOM 5788 C CA . HIS A 1 766 ? 56.596 -20.337 17.911 1.00 62.94 766 HIS A CA 1
ATOM 5789 C C . HIS A 1 766 ? 55.512 -19.485 17.234 1.00 62.94 766 HIS A C 1
ATOM 5791 O O . HIS A 1 766 ? 55.784 -18.417 16.681 1.00 62.94 766 HIS A O 1
ATOM 5797 N N . LEU A 1 767 ? 54.264 -19.953 17.303 1.00 68.00 767 LEU A N 1
ATOM 5798 C CA . LEU A 1 767 ? 53.099 -19.220 16.809 1.00 68.00 767 LEU A CA 1
ATOM 5799 C C . LEU A 1 767 ? 52.891 -17.906 17.586 1.00 68.00 767 LEU A C 1
ATOM 5801 O O . LEU A 1 767 ? 52.949 -17.932 18.818 1.00 68.00 767 LEU A O 1
ATOM 5805 N N . PRO A 1 768 ? 52.561 -16.782 16.920 1.00 69.38 768 PRO A N 1
ATOM 5806 C CA . PRO A 1 768 ? 52.336 -15.516 17.607 1.00 69.38 768 PRO A CA 1
ATOM 5807 C C . PRO A 1 768 ? 51.065 -15.555 18.469 1.00 69.38 768 PRO A C 1
ATOM 5809 O O . PRO A 1 768 ? 50.086 -16.239 18.146 1.00 69.38 768 PRO A O 1
ATOM 5812 N N . GLU A 1 769 ? 51.071 -14.791 19.566 1.00 63.72 769 GLU A N 1
ATOM 5813 C CA . GLU A 1 769 ? 49.924 -14.668 20.481 1.00 63.72 769 GLU A CA 1
ATOM 5814 C C . GLU A 1 769 ? 48.742 -13.936 19.827 1.00 63.72 769 GLU A C 1
ATOM 5816 O O . GLU A 1 769 ? 47.592 -14.341 19.991 1.00 63.72 769 GLU A O 1
ATOM 5821 N N . LYS A 1 770 ? 49.017 -12.889 19.036 1.00 66.00 770 LYS A N 1
ATOM 5822 C CA . LYS A 1 770 ? 48.012 -12.200 18.217 1.00 66.00 770 LYS A CA 1
ATOM 5823 C C . LYS A 1 770 ? 47.996 -12.794 16.809 1.00 66.00 770 LYS A C 1
ATOM 5825 O O . LYS A 1 770 ? 49.008 -12.763 16.114 1.00 66.00 770 LYS A O 1
ATOM 5830 N N . ARG A 1 771 ? 46.829 -13.286 16.382 1.00 72.31 771 ARG A N 1
ATOM 5831 C CA . ARG A 1 771 ? 46.621 -13.955 15.082 1.00 72.31 771 ARG A CA 1
ATOM 5832 C C . ARG A 1 771 ? 45.513 -13.318 14.240 1.00 72.31 771 ARG A C 1
ATOM 5834 O O . ARG A 1 771 ? 44.886 -13.978 13.422 1.00 72.31 771 ARG A O 1
ATOM 5841 N N . GLU A 1 772 ? 45.271 -12.030 14.458 1.00 75.94 772 GLU A N 1
ATOM 5842 C CA . GLU A 1 772 ? 44.265 -11.239 13.749 1.00 75.94 772 GLU A CA 1
ATOM 5843 C C . GLU A 1 772 ? 44.901 -10.038 13.050 1.00 75.94 772 GLU A C 1
ATOM 5845 O O . GLU A 1 772 ? 45.799 -9.389 13.600 1.00 75.94 772 GLU A O 1
ATOM 5850 N N . GLY A 1 773 ? 44.375 -9.725 11.867 1.00 79.12 773 GLY A N 1
ATOM 5851 C CA . GLY A 1 773 ? 44.911 -8.747 10.931 1.00 79.12 773 GLY A CA 1
ATOM 5852 C C . GLY A 1 773 ? 45.829 -9.373 9.880 1.00 79.12 773 GLY A C 1
ATOM 5853 O O . GLY A 1 773 ? 46.010 -10.590 9.814 1.00 79.12 773 GLY A O 1
ATOM 5854 N N . LEU A 1 774 ? 46.391 -8.522 9.030 1.00 86.88 774 LEU A N 1
ATOM 5855 C CA . LEU A 1 774 ? 47.437 -8.866 8.076 1.00 86.88 774 LEU A CA 1
ATOM 5856 C C . LEU A 1 774 ? 48.780 -9.026 8.813 1.00 86.88 774 LEU A C 1
ATOM 5858 O O . LEU A 1 774 ? 49.239 -8.098 9.473 1.00 86.88 774 LEU A O 1
ATOM 5862 N N . LEU A 1 775 ? 49.398 -10.204 8.719 1.00 88.38 775 LEU A N 1
ATOM 5863 C CA . LEU A 1 775 ? 50.586 -10.581 9.490 1.00 88.38 775 LEU A CA 1
ATOM 5864 C C . LEU A 1 775 ? 51.753 -10.951 8.556 1.00 88.38 775 LEU A C 1
ATOM 5866 O O . LEU A 1 775 ? 51.551 -11.738 7.623 1.00 88.38 775 LEU A O 1
ATOM 5870 N N . PRO A 1 776 ? 52.970 -10.422 8.783 1.00 89.31 776 PRO A N 1
ATOM 5871 C CA . PRO A 1 776 ? 54.147 -10.771 7.993 1.00 89.31 776 PRO A CA 1
ATOM 5872 C C . PRO A 1 776 ? 54.628 -12.196 8.307 1.00 89.31 776 PRO A C 1
ATOM 5874 O O . PRO A 1 776 ? 54.522 -12.669 9.437 1.00 89.31 776 PRO A O 1
ATOM 5877 N N . VAL A 1 777 ? 55.184 -12.874 7.300 1.00 86.06 777 VAL A N 1
ATOM 5878 C CA . VAL A 1 777 ? 55.735 -14.236 7.413 1.00 86.06 777 VAL A CA 1
ATOM 5879 C C . VAL A 1 777 ? 57.227 -14.249 7.077 1.00 86.06 777 VAL A C 1
ATOM 5881 O O . VAL A 1 777 ? 58.058 -14.534 7.933 1.00 86.06 777 VAL A O 1
ATOM 5884 N N . ALA A 1 778 ? 57.584 -13.935 5.831 1.00 84.31 778 ALA A N 1
ATOM 5885 C CA . ALA A 1 778 ? 58.961 -13.940 5.339 1.00 84.31 778 ALA A CA 1
ATOM 5886 C C . ALA A 1 778 ? 59.084 -12.976 4.154 1.00 84.31 778 ALA A C 1
ATOM 5888 O O . ALA A 1 778 ? 58.127 -12.811 3.405 1.00 84.31 778 ALA A O 1
ATOM 5889 N N . GLY A 1 779 ? 60.224 -12.291 4.007 1.00 82.81 779 GLY A N 1
ATOM 5890 C CA . GLY A 1 779 ? 60.454 -11.292 2.946 1.00 82.81 779 GLY A CA 1
ATOM 5891 C C . GLY A 1 779 ? 59.536 -10.051 2.978 1.00 82.81 779 GLY A C 1
ATOM 5892 O O . GLY A 1 779 ? 59.756 -9.108 2.223 1.00 82.81 779 GLY A O 1
ATOM 5893 N N . SER A 1 780 ? 58.556 -10.001 3.885 1.00 84.50 780 SER A N 1
ATOM 5894 C CA . SER A 1 780 ? 57.490 -8.990 4.014 1.00 84.50 780 SER A CA 1
ATOM 5895 C C . SER A 1 780 ? 58.001 -7.557 4.208 1.00 84.50 780 SER A C 1
ATOM 5897 O O . SER A 1 780 ? 57.315 -6.601 3.872 1.00 84.50 780 SER A O 1
ATOM 5899 N N . HIS A 1 781 ? 59.230 -7.393 4.701 1.00 83.94 781 HIS A N 1
ATOM 5900 C CA . HIS A 1 781 ? 59.899 -6.095 4.846 1.00 83.94 781 HIS A CA 1
ATOM 5901 C C . HIS A 1 781 ? 61.233 -6.025 4.074 1.00 83.94 781 HIS A C 1
ATOM 5903 O O . HIS A 1 781 ? 62.075 -5.173 4.354 1.00 83.94 781 HIS A O 1
ATOM 5909 N N . HIS A 1 782 ? 61.453 -6.918 3.101 1.00 83.19 782 HIS A N 1
ATOM 5910 C CA . HIS A 1 782 ? 62.613 -6.845 2.213 1.00 83.19 782 HIS A CA 1
ATOM 5911 C C . HIS A 1 782 ? 62.491 -5.594 1.317 1.00 83.19 782 HIS A C 1
ATOM 5913 O O . HIS A 1 782 ? 61.447 -5.419 0.688 1.00 83.19 782 HIS A O 1
ATOM 5919 N N . PRO A 1 783 ? 63.518 -4.725 1.219 1.00 77.00 783 PRO A N 1
ATOM 5920 C CA . PRO A 1 783 ? 63.405 -3.454 0.495 1.00 77.00 783 PRO A CA 1
ATOM 5921 C C . PRO A 1 783 ? 63.184 -3.651 -1.012 1.00 77.00 783 PRO A C 1
ATOM 5923 O O . PRO A 1 783 ? 62.326 -3.000 -1.597 1.00 77.00 783 PRO A O 1
ATOM 5926 N N . ASP A 1 784 ? 63.883 -4.615 -1.621 1.00 83.75 784 ASP A N 1
ATOM 5927 C CA . ASP A 1 784 ? 63.761 -4.944 -3.052 1.00 83.75 784 ASP A CA 1
ATOM 5928 C C . ASP A 1 784 ? 62.796 -6.118 -3.325 1.00 83.75 784 ASP A C 1
ATOM 5930 O O . ASP A 1 784 ? 63.111 -6.999 -4.132 1.00 83.75 784 ASP A O 1
ATOM 5934 N N . ARG A 1 785 ? 61.668 -6.218 -2.601 1.00 87.44 785 ARG A N 1
ATOM 5935 C CA . ARG A 1 785 ? 60.676 -7.277 -2.879 1.00 87.44 785 ARG A CA 1
ATOM 5936 C C . ARG A 1 785 ? 60.000 -7.064 -4.237 1.00 87.44 785 ARG A C 1
ATOM 5938 O O . ARG A 1 785 ? 59.607 -5.946 -4.568 1.00 87.44 785 ARG A O 1
ATOM 5945 N N . ASP A 1 786 ? 59.875 -8.133 -5.021 1.00 89.56 786 ASP A N 1
ATOM 5946 C CA . ASP A 1 786 ? 59.402 -8.101 -6.415 1.00 89.56 786 ASP A CA 1
ATOM 5947 C C . ASP A 1 786 ? 57.956 -8.601 -6.597 1.00 89.56 786 ASP A C 1
ATOM 5949 O O . ASP A 1 786 ? 57.305 -8.282 -7.596 1.00 89.56 786 ASP A O 1
ATOM 5953 N N . LEU A 1 787 ? 57.437 -9.334 -5.612 1.00 92.69 787 LEU A N 1
ATOM 5954 C CA . LEU A 1 787 ? 56.086 -9.889 -5.560 1.00 92.69 787 LEU A CA 1
ATOM 5955 C C . LEU A 1 787 ? 55.634 -9.962 -4.094 1.00 92.69 787 LEU A C 1
ATOM 5957 O O . LEU A 1 787 ? 56.438 -10.286 -3.220 1.00 92.69 787 LEU A O 1
ATOM 5961 N N . ASP A 1 788 ? 54.353 -9.724 -3.827 1.00 95.44 788 ASP A N 1
ATOM 5962 C CA . ASP A 1 788 ? 53.722 -9.982 -2.529 1.00 95.44 788 ASP A CA 1
ATOM 5963 C C . ASP A 1 788 ? 52.721 -11.156 -2.637 1.00 95.44 788 ASP A C 1
ATOM 5965 O O . ASP A 1 788 ? 51.919 -11.234 -3.570 1.00 95.44 788 ASP A O 1
ATOM 5969 N N . LEU A 1 789 ? 52.769 -12.089 -1.683 1.00 95.81 789 LEU A N 1
ATOM 5970 C CA . LEU A 1 789 ? 51.939 -13.292 -1.590 1.00 95.81 789 LEU A CA 1
ATOM 5971 C C . LEU A 1 789 ? 51.082 -13.234 -0.323 1.00 95.81 789 LEU A C 1
ATOM 5973 O O . LEU A 1 789 ? 51.623 -13.175 0.777 1.00 95.81 789 LEU A O 1
ATOM 5977 N N . ILE A 1 790 ? 49.758 -13.299 -0.466 1.00 96.12 790 ILE A N 1
ATOM 5978 C CA . ILE A 1 790 ? 48.806 -13.157 0.643 1.00 96.12 790 ILE A CA 1
ATOM 5979 C C . ILE A 1 790 ? 48.027 -14.456 0.828 1.00 96.12 790 ILE A C 1
ATOM 5981 O O . ILE A 1 790 ? 47.264 -14.865 -0.050 1.00 96.12 790 ILE A O 1
ATOM 5985 N N . LEU A 1 791 ? 48.188 -15.086 1.986 1.00 95.94 791 LEU A N 1
ATOM 5986 C CA . LEU A 1 791 ? 47.441 -16.269 2.389 1.00 95.94 791 LEU A CA 1
ATOM 5987 C C . LEU A 1 791 ? 46.168 -15.878 3.157 1.00 95.94 791 LEU A C 1
ATOM 5989 O O . LEU A 1 791 ? 46.225 -15.070 4.078 1.00 95.94 791 LEU A O 1
ATOM 5993 N N . VAL A 1 792 ? 45.014 -16.446 2.795 1.00 93.50 792 VAL A N 1
ATOM 5994 C CA . VAL A 1 792 ? 43.710 -16.156 3.427 1.00 93.50 792 VAL A CA 1
ATOM 5995 C C . VAL A 1 792 ? 43.011 -17.455 3.830 1.00 93.50 792 VAL A C 1
ATOM 5997 O O . VAL A 1 792 ? 42.614 -18.247 2.968 1.00 93.50 792 VAL A O 1
ATOM 6000 N N . HIS A 1 793 ? 42.873 -17.686 5.137 1.00 87.69 793 HIS A N 1
ATOM 6001 C CA . HIS A 1 793 ? 42.307 -18.926 5.678 1.00 87.69 793 HIS A CA 1
ATOM 6002 C C . HIS A 1 793 ? 40.777 -19.018 5.538 1.00 87.69 793 HIS A C 1
ATOM 6004 O O . HIS A 1 793 ? 40.094 -18.038 5.228 1.00 87.69 793 HIS A O 1
ATOM 6010 N N . GLY A 1 794 ? 40.245 -20.221 5.772 1.00 78.44 794 GLY A N 1
ATOM 6011 C CA . GLY A 1 794 ? 38.816 -20.536 5.746 1.00 78.44 794 GLY A CA 1
ATOM 6012 C C . GLY A 1 794 ? 38.113 -20.466 7.108 1.00 78.44 794 GLY A C 1
ATOM 6013 O O . GLY A 1 794 ? 38.705 -20.104 8.126 1.00 78.44 794 GLY A O 1
ATOM 6014 N N . LEU A 1 795 ? 36.830 -20.847 7.111 1.00 70.81 795 LEU A N 1
ATOM 6015 C CA . LEU A 1 795 ? 35.984 -20.952 8.307 1.00 70.81 795 LEU A CA 1
ATOM 6016 C C . LEU A 1 795 ? 36.515 -22.029 9.269 1.00 70.81 795 LEU A C 1
ATOM 6018 O O . LEU A 1 795 ? 36.826 -23.133 8.826 1.00 70.81 795 LEU A O 1
ATOM 6022 N N . GLY A 1 796 ? 36.594 -21.724 10.568 1.00 62.00 796 GLY A N 1
ATOM 6023 C CA . GLY A 1 796 ? 37.152 -22.627 11.586 1.00 62.00 796 GLY A CA 1
ATOM 6024 C C . GLY A 1 796 ? 38.668 -22.855 11.497 1.00 62.00 796 GLY A C 1
ATOM 6025 O O . GLY A 1 796 ? 39.193 -23.667 12.254 1.00 62.00 796 GLY A O 1
ATOM 6026 N N . GLY A 1 797 ? 39.359 -22.167 10.581 1.00 71.06 797 GLY A N 1
ATOM 6027 C CA . GLY A 1 797 ? 40.818 -22.116 10.497 1.00 71.06 797 GLY A CA 1
ATOM 6028 C C . GLY A 1 797 ? 41.390 -20.834 11.106 1.00 71.06 797 GLY A C 1
ATOM 6029 O O . GLY A 1 797 ? 40.656 -19.929 11.500 1.00 71.06 797 GLY A O 1
ATOM 6030 N N . ASP A 1 798 ? 42.716 -20.760 11.140 1.00 82.31 798 ASP A N 1
ATOM 6031 C CA . ASP A 1 798 ? 43.501 -19.637 11.664 1.00 82.31 798 ASP A CA 1
ATOM 6032 C C . ASP A 1 798 ? 44.628 -19.250 10.685 1.00 82.31 798 ASP A C 1
ATOM 6034 O O . ASP A 1 798 ? 44.993 -20.031 9.798 1.00 82.31 798 ASP A O 1
ATOM 6038 N N . ALA A 1 799 ? 45.178 -18.043 10.845 1.00 85.38 799 ALA A N 1
ATOM 6039 C CA . ALA A 1 799 ? 46.185 -17.447 9.968 1.00 85.38 799 ALA A CA 1
ATOM 6040 C C . ALA A 1 799 ? 47.426 -18.325 9.732 1.00 85.38 799 ALA A C 1
ATOM 6042 O O . ALA A 1 799 ? 48.030 -18.248 8.662 1.00 85.38 799 ALA A O 1
ATOM 6043 N N . PHE A 1 800 ? 47.803 -19.175 10.689 1.00 86.19 800 PHE A N 1
ATOM 6044 C CA . PHE A 1 800 ? 48.988 -20.021 10.570 1.00 86.19 800 PHE A CA 1
ATOM 6045 C C . PHE A 1 800 ? 48.635 -21.502 10.448 1.00 86.19 800 PHE A C 1
ATOM 6047 O O . PHE A 1 800 ? 49.077 -22.160 9.507 1.00 86.19 800 PHE A O 1
ATOM 6054 N N . THR A 1 801 ? 47.807 -22.028 11.356 1.00 86.19 801 THR A N 1
ATOM 6055 C CA . THR A 1 801 ? 47.542 -23.482 11.440 1.00 86.19 801 THR A CA 1
ATOM 6056 C C . THR A 1 801 ? 46.842 -24.060 10.204 1.00 86.19 801 THR A C 1
ATOM 6058 O O . THR A 1 801 ? 47.053 -25.225 9.881 1.00 86.19 801 THR A O 1
ATOM 6061 N N . THR A 1 802 ? 46.095 -23.245 9.446 1.00 88.06 802 THR A N 1
ATOM 6062 C CA . THR A 1 802 ? 45.483 -23.638 8.155 1.00 88.06 802 THR A CA 1
ATOM 6063 C C . THR A 1 802 ? 46.517 -24.090 7.115 1.00 88.06 802 THR A C 1
ATOM 6065 O O . THR A 1 802 ? 46.189 -24.822 6.184 1.00 88.06 802 THR A O 1
ATOM 6068 N N . TRP A 1 803 ? 47.771 -23.657 7.260 1.00 90.81 803 TRP A N 1
ATOM 6069 C CA . TRP A 1 803 ? 48.857 -23.909 6.313 1.00 90.81 803 TRP A CA 1
ATOM 6070 C C . TRP A 1 803 ? 49.939 -24.832 6.893 1.00 90.81 803 TRP A C 1
ATOM 6072 O O . TRP A 1 803 ? 51.079 -24.811 6.431 1.00 90.81 803 TRP A O 1
ATOM 6082 N N . MET A 1 804 ? 49.589 -25.628 7.906 1.00 88.38 804 MET A N 1
ATOM 6083 C CA . MET A 1 804 ? 50.460 -26.621 8.539 1.00 88.38 804 MET A CA 1
ATOM 6084 C C . MET A 1 804 ? 49.968 -28.041 8.264 1.00 88.38 804 MET A C 1
ATOM 6086 O O . MET A 1 804 ? 48.765 -28.282 8.182 1.00 88.38 804 MET A O 1
ATOM 6090 N N . ALA A 1 805 ? 50.898 -28.992 8.147 1.00 83.44 805 ALA A N 1
ATOM 6091 C CA . ALA A 1 805 ? 50.554 -30.417 8.126 1.00 83.44 805 ALA A CA 1
ATOM 6092 C C . ALA A 1 805 ? 50.322 -30.967 9.545 1.00 83.44 805 ALA A C 1
ATOM 6094 O O . ALA A 1 805 ? 49.514 -31.875 9.728 1.00 83.44 805 ALA A O 1
ATOM 6095 N N . ASP A 1 806 ? 51.005 -30.389 10.535 1.00 81.38 806 ASP A N 1
ATOM 6096 C CA . ASP A 1 806 ? 50.830 -30.644 11.961 1.00 81.38 806 ASP A CA 1
ATOM 6097 C C . ASP A 1 806 ? 50.738 -29.286 12.691 1.00 81.38 806 ASP A C 1
ATOM 6099 O O . ASP A 1 806 ? 51.733 -28.558 12.731 1.00 81.38 806 ASP A O 1
ATOM 6103 N N . PRO A 1 807 ? 49.567 -28.913 13.251 1.00 78.88 807 PRO A N 1
ATOM 6104 C CA . PRO A 1 807 ? 49.368 -27.637 13.944 1.00 78.88 807 PRO A CA 1
ATOM 6105 C C . PRO A 1 807 ? 50.265 -27.400 15.168 1.00 78.88 807 PRO A C 1
ATOM 6107 O O . PRO A 1 807 ? 50.364 -26.257 15.615 1.00 78.88 807 PRO A O 1
ATOM 6110 N N . GLU A 1 808 ? 50.888 -28.445 15.725 1.00 77.06 808 GLU A N 1
ATOM 6111 C CA . GLU A 1 808 ? 51.834 -28.335 16.844 1.00 77.06 808 GLU A CA 1
ATOM 6112 C C . GLU A 1 808 ? 53.296 -28.211 16.366 1.00 77.06 808 GLU A C 1
ATOM 6114 O O . GLU A 1 808 ? 54.167 -27.804 17.138 1.00 77.06 808 GLU A O 1
ATOM 6119 N N . CYS A 1 809 ? 53.580 -28.491 15.087 1.00 80.75 809 CYS A N 1
ATOM 6120 C CA . CYS A 1 809 ? 54.927 -28.485 14.518 1.00 80.75 809 CYS A CA 1
ATOM 6121 C C . CYS A 1 809 ? 55.121 -27.348 13.500 1.00 80.75 809 CYS A C 1
ATOM 6123 O O . CYS A 1 809 ? 54.776 -27.464 12.318 1.00 80.75 809 CYS A O 1
ATOM 6125 N N . MET A 1 810 ? 55.757 -26.258 13.950 1.00 79.38 810 MET A N 1
ATOM 6126 C CA . MET A 1 810 ? 56.023 -25.060 13.135 1.00 79.38 810 MET A CA 1
ATOM 6127 C C . MET A 1 810 ? 56.855 -25.329 11.872 1.00 79.38 810 MET A C 1
ATOM 6129 O O . MET A 1 810 ? 56.672 -24.635 10.873 1.00 79.38 810 MET A O 1
ATOM 6133 N N . GLU A 1 811 ? 57.702 -26.365 11.862 1.00 80.62 811 GLU A N 1
ATOM 6134 C CA . GLU A 1 811 ? 58.453 -26.776 10.665 1.00 80.62 811 GLU A CA 1
ATOM 6135 C C . GLU A 1 811 ? 57.532 -27.157 9.494 1.00 80.62 811 GLU A C 1
ATOM 6137 O O . GLU A 1 811 ? 57.931 -27.035 8.336 1.00 80.62 811 GLU A O 1
ATOM 6142 N N . THR A 1 812 ? 56.284 -27.563 9.768 1.00 84.75 812 THR A N 1
ATOM 6143 C CA . THR A 1 812 ? 55.300 -27.944 8.741 1.00 84.75 812 THR A CA 1
ATOM 6144 C C . THR A 1 812 ? 54.557 -26.765 8.103 1.00 84.75 812 THR A C 1
ATOM 6146 O O . THR A 1 812 ? 53.741 -26.977 7.202 1.00 84.75 812 THR A O 1
ATOM 6149 N N . PHE A 1 813 ? 54.832 -25.526 8.530 1.00 89.50 813 PHE A N 1
ATOM 6150 C CA . PHE A 1 813 ? 54.249 -24.311 7.961 1.00 89.50 813 PHE A CA 1
ATOM 6151 C C . PHE A 1 813 ? 54.885 -23.972 6.605 1.00 89.50 813 PHE A C 1
ATOM 6153 O O . PHE A 1 813 ? 55.803 -23.154 6.492 1.00 89.50 813 PHE A O 1
ATOM 6160 N N . TRP A 1 814 ? 54.366 -24.600 5.549 1.00 90.69 814 TRP A N 1
ATOM 6161 C CA . TRP A 1 814 ? 54.919 -24.506 4.197 1.00 90.69 814 TRP A CA 1
ATOM 6162 C C . TRP A 1 814 ? 55.073 -23.082 3.614 1.00 90.69 814 TRP A C 1
ATOM 6164 O O . TRP A 1 814 ? 55.982 -22.899 2.798 1.00 90.69 814 TRP A O 1
ATOM 6174 N N . PRO A 1 815 ? 54.295 -22.042 4.001 1.00 91.94 815 PRO A N 1
ATOM 6175 C CA . PRO A 1 815 ? 54.527 -20.687 3.499 1.00 91.94 815 PRO A CA 1
ATOM 6176 C C . PRO A 1 815 ? 55.897 -20.119 3.893 1.00 91.94 815 PRO A C 1
ATOM 6178 O O . PRO A 1 815 ? 56.453 -19.322 3.142 1.00 91.94 815 PRO A O 1
ATOM 6181 N N . ALA A 1 816 ? 56.484 -20.551 5.016 1.00 84.69 816 ALA A N 1
ATOM 6182 C CA . ALA A 1 816 ? 57.841 -20.145 5.389 1.00 84.69 816 ALA A CA 1
ATOM 6183 C C . ALA A 1 816 ? 58.907 -20.730 4.445 1.00 84.69 816 ALA A C 1
ATOM 6185 O O . ALA A 1 816 ? 59.901 -20.061 4.159 1.00 84.69 816 ALA A O 1
ATOM 6186 N N . TRP A 1 817 ? 58.687 -21.933 3.897 1.00 89.62 817 TRP A N 1
ATOM 6187 C CA . TRP A 1 817 ? 59.616 -22.574 2.956 1.00 89.62 817 TRP A CA 1
ATOM 6188 C C . TRP A 1 817 ? 59.768 -21.745 1.670 1.00 89.62 817 TRP A C 1
ATOM 6190 O O . TRP A 1 817 ? 60.880 -21.552 1.184 1.00 89.62 817 TRP A O 1
ATOM 6200 N N . LEU A 1 818 ? 58.674 -21.143 1.180 1.00 87.50 818 LEU A N 1
ATOM 6201 C CA . LEU A 1 818 ? 58.720 -20.218 0.041 1.00 87.50 818 LEU A CA 1
ATOM 6202 C C . LEU A 1 818 ? 59.588 -18.977 0.305 1.00 87.50 818 LEU A C 1
ATOM 6204 O O . LEU A 1 818 ? 60.175 -18.442 -0.633 1.00 87.50 818 LEU A O 1
ATOM 6208 N N . GLY A 1 819 ? 59.682 -18.521 1.558 1.00 84.06 819 GLY A N 1
ATOM 6209 C CA . GLY A 1 819 ? 60.546 -17.404 1.945 1.00 84.06 819 GLY A CA 1
ATOM 6210 C C . GLY A 1 819 ? 62.035 -17.759 1.910 1.00 84.06 819 GLY A C 1
ATOM 6211 O O . GLY A 1 819 ? 62.863 -16.896 1.620 1.00 84.06 819 GLY A O 1
ATOM 6212 N N . VAL A 1 820 ? 62.373 -19.032 2.147 1.00 83.50 820 VAL A N 1
ATOM 6213 C CA . VAL A 1 820 ? 63.735 -19.568 1.990 1.00 83.50 820 VAL A CA 1
ATOM 6214 C C . VAL A 1 820 ? 64.082 -19.710 0.507 1.00 83.50 820 VAL A C 1
ATOM 6216 O O . VAL A 1 820 ? 65.127 -19.226 0.072 1.00 83.50 820 VAL A O 1
ATOM 6219 N N . ASP A 1 821 ? 63.183 -20.301 -0.285 1.00 87.31 821 ASP A N 1
ATOM 6220 C CA . ASP A 1 821 ? 63.378 -20.501 -1.726 1.00 87.31 821 ASP A CA 1
ATOM 6221 C C . ASP A 1 821 ? 63.384 -19.180 -2.519 1.00 87.31 821 ASP A C 1
ATOM 6223 O O . ASP A 1 821 ? 64.026 -19.078 -3.570 1.00 87.31 821 ASP A O 1
ATOM 6227 N N . ARG A 1 822 ? 62.652 -18.158 -2.047 1.00 88.38 822 ARG A N 1
ATOM 6228 C CA . ARG A 1 822 ? 62.545 -16.832 -2.680 1.00 88.38 822 ARG A CA 1
ATOM 6229 C C . ARG A 1 822 ? 62.589 -15.687 -1.657 1.00 88.38 822 ARG A C 1
ATOM 6231 O O . ARG A 1 822 ? 61.554 -15.095 -1.362 1.00 88.38 822 ARG A O 1
ATOM 6238 N N . PRO A 1 823 ? 63.788 -15.256 -1.219 1.00 83.62 823 PRO A N 1
ATOM 6239 C CA . PRO A 1 823 ? 63.948 -14.197 -0.211 1.00 83.62 823 PRO A CA 1
ATOM 6240 C C . PRO A 1 823 ? 63.394 -12.805 -0.576 1.00 83.62 823 PRO A C 1
ATOM 6242 O O . PRO A 1 823 ? 63.274 -11.951 0.300 1.00 83.62 823 PRO A O 1
ATOM 6245 N N . ARG A 1 824 ? 63.071 -12.556 -1.856 1.00 88.69 824 ARG A N 1
ATOM 6246 C CA . ARG A 1 824 ? 62.433 -11.314 -2.345 1.00 88.69 824 ARG A CA 1
ATOM 6247 C C . ARG A 1 824 ? 60.904 -11.385 -2.422 1.00 88.69 824 ARG A C 1
ATOM 6249 O O . ARG A 1 824 ? 60.274 -10.394 -2.773 1.00 88.69 824 ARG A O 1
ATOM 6256 N N . LEU A 1 825 ? 60.307 -12.526 -2.086 1.00 91.44 825 LEU A N 1
ATOM 6257 C CA . LEU A 1 825 ? 58.860 -12.685 -2.012 1.00 91.44 825 LEU A CA 1
ATOM 6258 C C . LEU A 1 825 ? 58.355 -12.139 -0.671 1.00 91.44 825 LEU A C 1
ATOM 6260 O O . LEU A 1 825 ? 58.731 -12.655 0.377 1.00 91.44 825 LEU A O 1
ATOM 6264 N N . GLY A 1 826 ? 57.495 -11.123 -0.691 1.00 93.94 826 GLY A N 1
ATOM 6265 C CA . GLY A 1 826 ? 56.829 -10.626 0.511 1.00 93.94 826 GLY A CA 1
ATOM 6266 C C . GLY A 1 826 ? 55.656 -11.522 0.890 1.00 93.94 826 GLY A C 1
ATOM 6267 O O . GLY A 1 826 ? 54.598 -11.435 0.281 1.00 93.94 826 GLY A O 1
ATOM 6268 N N . ILE A 1 827 ? 55.827 -12.414 1.862 1.00 94.38 827 ILE A N 1
ATOM 6269 C CA . ILE A 1 827 ? 54.797 -13.377 2.275 1.00 94.38 827 ILE A CA 1
ATOM 6270 C C . ILE A 1 827 ? 54.017 -12.826 3.466 1.00 94.38 827 ILE A C 1
ATOM 6272 O O . ILE A 1 827 ? 54.602 -12.391 4.459 1.00 94.38 827 ILE A O 1
ATOM 6276 N N . TRP A 1 828 ? 52.695 -12.890 3.371 1.00 94.50 828 TRP A N 1
ATOM 6277 C CA . TRP A 1 828 ? 51.740 -12.382 4.347 1.00 94.50 828 TRP A CA 1
ATOM 6278 C C . TRP A 1 828 ? 50.651 -13.415 4.602 1.00 94.50 828 TRP A C 1
ATOM 6280 O O . TRP A 1 828 ? 50.241 -14.123 3.683 1.00 94.50 828 TRP A O 1
ATOM 6290 N N . THR A 1 829 ? 50.121 -13.466 5.818 1.00 92.88 829 THR A N 1
ATOM 6291 C CA . THR A 1 829 ? 48.903 -14.223 6.121 1.00 92.88 829 THR A CA 1
ATOM 6292 C C . THR A 1 829 ? 47.864 -13.324 6.777 1.00 92.88 829 THR A C 1
ATOM 6294 O O . THR A 1 829 ? 48.192 -12.493 7.619 1.00 92.88 829 THR A O 1
ATOM 6297 N N . LEU A 1 830 ? 46.609 -13.446 6.356 1.00 89.88 830 LEU A N 1
ATOM 6298 C CA . LEU A 1 830 ? 45.491 -12.658 6.855 1.00 89.88 830 LEU A CA 1
ATOM 6299 C C . LEU A 1 830 ? 44.688 -13.480 7.862 1.00 89.88 830 LEU A C 1
ATOM 6301 O O . LEU A 1 830 ? 44.000 -14.428 7.479 1.00 89.88 830 LEU A O 1
ATOM 6305 N N . GLY A 1 831 ? 44.760 -13.082 9.129 1.00 80.00 831 GLY A N 1
ATOM 6306 C CA . GLY A 1 831 ? 43.989 -13.653 10.226 1.00 80.00 831 GLY A CA 1
ATOM 6307 C C . GLY A 1 831 ? 42.714 -12.877 10.532 1.00 80.00 831 GLY A C 1
ATOM 6308 O O . GLY A 1 831 ? 42.729 -11.647 10.597 1.00 80.00 831 GLY A O 1
ATOM 6309 N N . TYR A 1 832 ? 41.607 -13.578 10.756 1.00 72.38 832 TYR A N 1
ATOM 6310 C CA . TYR A 1 832 ? 40.343 -12.973 11.179 1.00 72.38 832 TYR A CA 1
ATOM 6311 C C . TYR A 1 832 ? 39.504 -13.952 12.008 1.00 72.38 832 TYR A C 1
ATOM 6313 O O . TYR A 1 832 ? 39.560 -15.163 11.799 1.00 72.38 832 TYR A O 1
ATOM 6321 N N . ALA A 1 833 ? 38.681 -13.436 12.925 1.00 58.22 833 ALA A N 1
ATOM 6322 C CA . ALA A 1 833 ? 37.823 -14.260 13.773 1.00 58.22 833 ALA A CA 1
ATOM 6323 C C . ALA A 1 833 ? 36.876 -15.157 12.942 1.00 58.22 833 ALA A C 1
ATOM 6325 O O . ALA A 1 833 ? 35.920 -14.686 12.314 1.00 58.22 833 ALA A O 1
ATOM 6326 N N . ALA A 1 834 ? 37.150 -16.466 12.965 1.00 50.66 834 ALA A N 1
ATOM 6327 C CA . ALA A 1 834 ? 36.433 -17.503 12.215 1.00 50.66 834 ALA A CA 1
ATOM 6328 C C . ALA A 1 834 ? 35.840 -18.616 13.114 1.00 50.66 834 ALA A C 1
ATOM 6330 O O . ALA A 1 834 ? 35.431 -19.662 12.607 1.00 50.66 834 ALA A O 1
ATOM 6331 N N . ASN A 1 835 ? 35.785 -18.387 14.435 1.00 37.88 835 ASN A N 1
ATOM 6332 C CA . ASN A 1 835 ? 35.336 -19.351 15.448 1.00 37.88 835 ASN A CA 1
ATOM 6333 C C . ASN A 1 835 ? 33.891 -19.097 15.921 1.00 37.88 835 ASN A C 1
ATOM 6335 O O . ASN A 1 835 ? 33.476 -17.961 16.143 1.00 37.88 835 ASN A O 1
ATOM 6339 N N . ALA A 1 836 ? 33.136 -20.178 16.140 1.00 40.62 836 ALA A N 1
ATOM 6340 C CA . ALA A 1 836 ? 31.674 -20.159 16.267 1.00 40.62 836 ALA A CA 1
ATOM 6341 C C . ALA A 1 836 ? 31.091 -19.809 17.659 1.00 40.62 836 ALA A C 1
ATOM 6343 O O . ALA A 1 836 ? 29.880 -19.890 17.836 1.00 40.62 836 ALA A O 1
ATOM 6344 N N . SER A 1 837 ? 31.904 -19.453 18.663 1.00 33.72 837 SER A N 1
ATOM 6345 C CA . SER A 1 837 ? 31.443 -19.376 20.068 1.00 33.72 837 SER A CA 1
ATOM 6346 C C . SER A 1 837 ? 31.878 -18.133 20.862 1.00 33.72 837 SER A C 1
ATOM 6348 O O . SER A 1 837 ? 31.804 -18.145 22.088 1.00 33.72 837 SER A O 1
ATOM 6350 N N . GLY A 1 838 ? 32.336 -17.066 20.194 1.00 28.92 838 GLY A N 1
ATOM 6351 C CA . GLY A 1 838 ? 32.766 -15.807 20.839 1.00 28.92 838 GLY A CA 1
ATOM 6352 C C . GLY A 1 838 ? 31.866 -14.586 20.589 1.00 28.92 838 GLY A C 1
ATOM 6353 O O . GLY A 1 838 ? 32.120 -13.511 21.123 1.00 28.92 838 GLY A O 1
ATOM 6354 N N . TRP A 1 839 ? 30.826 -14.723 19.764 1.00 31.83 839 TRP A N 1
ATOM 6355 C CA . TRP A 1 839 ? 30.132 -13.591 19.141 1.00 31.83 839 TRP A CA 1
ATOM 6356 C C . TRP A 1 839 ? 28.981 -13.060 20.011 1.00 31.83 839 TRP A C 1
ATOM 6358 O O . TRP A 1 839 ? 27.813 -13.367 19.790 1.00 31.83 839 TRP A O 1
ATOM 6368 N N . LYS A 1 840 ? 29.322 -12.248 21.022 1.00 29.73 840 LYS A N 1
ATOM 6369 C CA . LYS A 1 840 ? 28.358 -11.399 21.760 1.00 29.73 840 LYS A CA 1
ATOM 6370 C C . LYS A 1 840 ? 28.720 -9.908 21.808 1.00 29.73 840 LYS A C 1
ATOM 6372 O O . LYS A 1 840 ? 27.993 -9.126 22.414 1.00 29.73 840 LYS A O 1
ATOM 6377 N N . ALA A 1 841 ? 29.802 -9.529 21.137 1.00 28.11 841 ALA A N 1
ATOM 6378 C CA . ALA A 1 841 ? 30.164 -8.163 20.787 1.00 28.11 841 ALA A CA 1
ATOM 6379 C C . ALA A 1 841 ? 30.786 -8.184 19.378 1.00 28.11 841 ALA A C 1
ATOM 6381 O O . ALA A 1 841 ? 31.482 -9.140 19.049 1.00 28.11 841 ALA A O 1
ATOM 6382 N N . GLU A 1 842 ? 30.496 -7.149 18.585 1.00 34.09 842 GLU A N 1
ATOM 6383 C CA . GLU A 1 842 ? 31.081 -6.849 17.263 1.00 34.09 842 GLU A CA 1
ATOM 6384 C C . GLU A 1 842 ? 30.875 -7.913 16.162 1.00 34.09 842 GLU A C 1
ATOM 6386 O O . GLU A 1 842 ? 31.683 -8.812 15.946 1.00 34.09 842 GLU A O 1
ATOM 6391 N N . SER A 1 843 ? 29.784 -7.758 15.396 1.00 30.89 843 SER A N 1
ATOM 6392 C CA . SER A 1 843 ? 29.472 -8.574 14.212 1.00 30.89 843 SER A CA 1
ATOM 6393 C C . SER A 1 843 ? 29.374 -7.724 12.939 1.00 30.89 843 SER A C 1
ATOM 6395 O O . SER A 1 843 ? 28.312 -7.244 12.562 1.00 30.89 843 SER A O 1
ATOM 6397 N N . MET A 1 844 ? 30.516 -7.523 12.276 1.00 36.34 844 MET A N 1
ATOM 6398 C CA . MET A 1 844 ? 30.607 -6.804 10.997 1.00 36.34 844 MET A CA 1
ATOM 6399 C C . MET A 1 844 ? 30.255 -7.692 9.796 1.00 36.34 844 MET A C 1
ATOM 6401 O O . MET A 1 844 ? 30.681 -8.856 9.718 1.00 36.34 844 MET A O 1
ATOM 6405 N N . ALA A 1 845 ? 29.536 -7.117 8.829 1.00 51.47 845 ALA A N 1
ATOM 6406 C CA . ALA A 1 845 ? 29.129 -7.798 7.611 1.00 51.47 845 ALA A CA 1
ATOM 6407 C C . ALA A 1 845 ? 30.343 -8.117 6.724 1.00 51.47 845 ALA A C 1
ATOM 6409 O O . ALA A 1 845 ? 31.405 -7.497 6.808 1.00 51.47 845 ALA A O 1
ATOM 6410 N N . LEU A 1 846 ? 30.182 -9.071 5.800 1.00 51.81 846 LEU A N 1
ATOM 6411 C CA . LEU A 1 846 ? 31.248 -9.456 4.863 1.00 51.81 846 LEU A CA 1
ATOM 6412 C C . LEU A 1 846 ? 31.766 -8.266 4.021 1.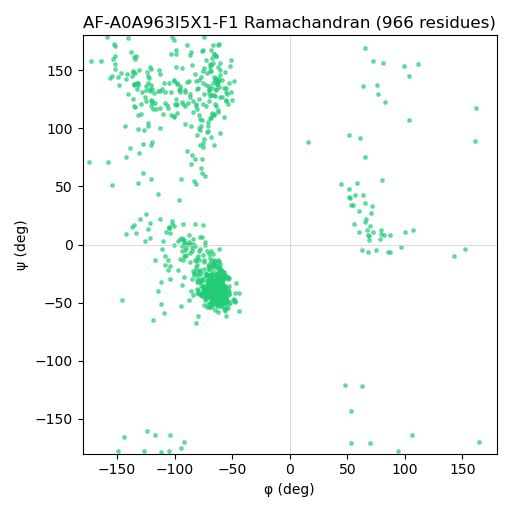00 51.81 846 LEU A C 1
ATOM 6414 O O . LEU A 1 846 ? 32.897 -8.294 3.543 1.00 51.81 846 LEU A O 1
ATOM 6418 N N . ALA A 1 847 ? 30.945 -7.223 3.857 1.00 50.25 847 ALA A N 1
ATOM 6419 C CA . ALA A 1 847 ? 31.318 -5.971 3.211 1.00 50.25 847 ALA A CA 1
ATOM 6420 C C . ALA A 1 847 ? 32.340 -5.166 4.040 1.00 50.25 847 ALA A C 1
ATOM 6422 O O . ALA A 1 847 ? 33.402 -4.825 3.518 1.00 50.25 847 ALA A O 1
ATOM 6423 N N . ASP A 1 848 ? 32.063 -4.930 5.321 1.00 50.84 848 ASP A N 1
ATOM 6424 C CA . ASP A 1 848 ? 32.892 -4.104 6.214 1.00 50.84 848 ASP A CA 1
ATOM 6425 C C . ASP A 1 848 ? 34.253 -4.769 6.489 1.00 50.84 848 ASP A C 1
ATOM 6427 O O . ASP A 1 848 ? 35.290 -4.113 6.582 1.00 50.84 848 ASP A O 1
ATOM 6431 N N . ARG A 1 849 ? 34.291 -6.111 6.499 1.00 60.78 849 ARG A N 1
ATOM 6432 C CA . ARG A 1 849 ? 35.558 -6.865 6.510 1.00 60.78 849 ARG A CA 1
ATOM 6433 C C . ARG A 1 849 ? 36.410 -6.584 5.267 1.00 60.78 849 ARG A C 1
ATOM 6435 O O . ARG A 1 849 ? 37.633 -6.573 5.346 1.00 60.78 849 ARG A O 1
ATOM 6442 N N . GLY A 1 850 ? 35.776 -6.368 4.113 1.00 62.94 850 GLY A N 1
ATOM 6443 C CA . GLY A 1 850 ? 36.465 -6.076 2.858 1.00 62.94 850 GLY A CA 1
ATOM 6444 C C . GLY A 1 850 ? 37.185 -4.727 2.871 1.00 62.94 850 GLY A C 1
ATOM 6445 O O . GLY A 1 850 ? 38.281 -4.639 2.331 1.00 62.94 850 GLY A O 1
ATOM 6446 N N . THR A 1 851 ? 36.611 -3.695 3.501 1.00 67.50 851 THR A N 1
ATOM 6447 C CA . THR A 1 851 ? 37.268 -2.383 3.662 1.00 67.50 851 THR A CA 1
ATOM 6448 C C . THR A 1 851 ? 38.363 -2.427 4.725 1.00 67.50 851 THR A C 1
ATOM 6450 O O . THR A 1 851 ? 39.481 -2.010 4.444 1.00 67.50 851 THR A O 1
ATOM 6453 N N . GLN A 1 852 ? 38.107 -3.048 5.884 1.00 67.69 852 GLN A N 1
ATOM 6454 C CA . GLN A 1 852 ? 39.107 -3.195 6.953 1.00 67.69 852 GLN A CA 1
ATOM 6455 C C . GLN A 1 852 ? 40.399 -3.888 6.475 1.00 67.69 852 GLN A C 1
ATOM 6457 O O . GLN A 1 852 ? 41.499 -3.520 6.891 1.00 67.69 852 GLN A O 1
ATOM 6462 N N . VAL A 1 853 ? 40.282 -4.891 5.598 1.00 78.62 853 VAL A N 1
ATOM 6463 C CA . VAL A 1 853 ? 41.442 -5.571 5.000 1.00 78.62 853 VAL A CA 1
ATOM 6464 C C . VAL A 1 853 ? 42.169 -4.668 3.999 1.00 78.62 853 VAL A C 1
ATOM 6466 O O . VAL A 1 853 ? 43.397 -4.681 3.973 1.00 78.62 853 VAL A O 1
ATOM 6469 N N . LEU A 1 854 ? 41.453 -3.860 3.208 1.00 81.81 854 LEU A N 1
ATOM 6470 C CA . LEU A 1 854 ? 42.071 -2.928 2.256 1.00 81.81 854 LEU A CA 1
ATOM 6471 C C . LEU A 1 854 ? 42.910 -1.852 2.954 1.00 81.81 854 LEU A C 1
ATOM 6473 O O . LEU A 1 854 ? 44.016 -1.585 2.493 1.00 81.81 854 LEU A O 1
ATOM 6477 N N . ASP A 1 855 ? 42.450 -1.306 4.083 1.00 76.94 855 ASP A N 1
ATOM 6478 C CA . ASP A 1 855 ? 43.227 -0.336 4.871 1.00 76.94 855 ASP A CA 1
ATOM 6479 C C . ASP A 1 855 ? 44.518 -0.949 5.452 1.00 76.94 855 ASP A C 1
ATOM 6481 O O . ASP A 1 855 ? 45.578 -0.318 5.450 1.00 76.94 855 ASP A O 1
ATOM 6485 N N . GLN A 1 856 ? 44.471 -2.207 5.908 1.00 79.94 856 GLN A N 1
ATOM 6486 C CA . GLN A 1 856 ? 45.666 -2.920 6.384 1.00 79.94 856 GLN A CA 1
ATOM 6487 C C . GLN A 1 856 ? 46.644 -3.228 5.244 1.00 79.94 856 GLN A C 1
ATOM 6489 O O . GLN A 1 856 ? 47.850 -3.048 5.395 1.00 79.94 856 GLN A O 1
ATOM 6494 N N . MET A 1 857 ? 46.130 -3.654 4.088 1.00 87.38 857 MET A N 1
ATOM 6495 C CA . MET A 1 857 ? 46.939 -3.884 2.891 1.00 87.38 857 MET A CA 1
ATOM 6496 C C . MET A 1 857 ? 47.608 -2.597 2.392 1.00 87.38 857 MET A C 1
ATOM 6498 O O . MET A 1 857 ? 48.789 -2.619 2.051 1.00 87.38 857 MET A O 1
ATOM 6502 N N . GLU A 1 858 ? 46.881 -1.478 2.384 1.00 82.12 858 GLU A N 1
ATOM 6503 C CA . GLU A 1 858 ? 47.424 -0.162 2.046 1.00 82.12 858 GLU A CA 1
ATOM 6504 C C . GLU A 1 858 ? 48.561 0.236 2.999 1.00 82.12 858 GLU A C 1
ATOM 6506 O O . GLU A 1 858 ? 49.629 0.643 2.541 1.00 82.12 858 GLU A O 1
ATOM 6511 N N . THR A 1 859 ? 48.354 0.064 4.309 1.00 82.06 859 THR A N 1
ATOM 6512 C CA . THR A 1 859 ? 49.330 0.426 5.352 1.00 82.06 859 THR A CA 1
ATOM 6513 C C . THR A 1 859 ? 50.667 -0.312 5.188 1.00 82.06 859 THR A C 1
ATOM 6515 O O . THR A 1 859 ? 51.722 0.284 5.394 1.00 82.06 859 THR A O 1
ATOM 6518 N N . GLU A 1 860 ? 50.644 -1.577 4.755 1.00 84.62 860 GLU A N 1
ATOM 6519 C CA . GLU A 1 860 ? 51.844 -2.408 4.523 1.00 84.62 860 GLU A CA 1
ATOM 6520 C C . GLU A 1 860 ? 52.460 -2.261 3.109 1.00 84.62 860 GLU A C 1
ATOM 6522 O O . GLU A 1 860 ? 53.373 -3.008 2.718 1.00 84.62 860 GLU A O 1
ATOM 6527 N N . GLY A 1 861 ? 51.971 -1.299 2.315 1.00 84.25 861 GLY A N 1
ATOM 6528 C CA . GLY A 1 861 ? 52.458 -1.018 0.961 1.00 84.25 861 GLY A CA 1
ATOM 6529 C C . GLY A 1 861 ? 52.095 -2.100 -0.062 1.00 84.25 861 GLY A C 1
ATOM 6530 O O . GLY A 1 861 ? 52.824 -2.308 -1.038 1.00 84.25 861 GLY A O 1
ATOM 6531 N N . LEU A 1 862 ? 50.999 -2.836 0.150 1.00 87.38 862 LEU A N 1
ATOM 6532 C CA . LEU A 1 862 ? 50.504 -3.831 -0.801 1.00 87.38 862 LEU A CA 1
ATOM 6533 C C . LEU A 1 862 ? 49.717 -3.146 -1.924 1.00 87.38 862 LEU A C 1
ATOM 6535 O O . LEU A 1 862 ? 48.879 -2.281 -1.690 1.00 87.38 862 LEU A O 1
ATOM 6539 N N . GLY A 1 863 ? 49.998 -3.537 -3.168 1.00 85.38 863 GLY A N 1
ATOM 6540 C CA . GLY A 1 863 ? 49.482 -2.863 -4.368 1.00 85.38 863 GLY A CA 1
ATOM 6541 C C . GLY A 1 863 ? 50.454 -1.850 -4.985 1.00 85.38 863 GLY A C 1
ATOM 6542 O O . GLY A 1 863 ? 50.175 -1.306 -6.048 1.00 85.38 863 GLY A O 1
ATOM 6543 N N . GLU A 1 864 ? 51.630 -1.630 -4.392 1.00 88.75 864 GLU A N 1
ATOM 6544 C CA . GLU A 1 864 ? 52.740 -0.923 -5.060 1.00 88.75 864 GLU A CA 1
ATOM 6545 C C . GLU A 1 864 ? 53.475 -1.806 -6.081 1.00 88.75 864 GLU A C 1
ATOM 6547 O O . GLU A 1 864 ? 54.096 -1.313 -7.022 1.00 88.75 864 GLU A O 1
ATOM 6552 N N . ARG A 1 865 ? 53.397 -3.124 -5.886 1.00 91.00 865 ARG A N 1
ATOM 6553 C CA . ARG A 1 865 ? 54.056 -4.172 -6.670 1.00 91.00 865 ARG A CA 1
ATOM 6554 C C . ARG A 1 865 ? 53.083 -5.334 -6.907 1.00 91.00 865 ARG A C 1
ATOM 6556 O O . ARG A 1 865 ? 52.047 -5.374 -6.240 1.00 91.00 865 ARG A O 1
ATOM 6563 N N . PRO A 1 866 ? 53.376 -6.258 -7.841 1.00 94.44 866 PRO A N 1
ATOM 6564 C CA . PRO A 1 866 ? 52.534 -7.419 -8.117 1.00 94.44 866 PRO A CA 1
ATOM 6565 C C . PRO A 1 866 ? 52.098 -8.192 -6.861 1.00 94.44 866 PRO A C 1
ATOM 6567 O O . PRO A 1 866 ? 52.892 -8.398 -5.945 1.00 94.44 866 PRO A O 1
ATOM 6570 N N . LEU A 1 867 ? 50.847 -8.657 -6.854 1.00 94.25 867 LEU A N 1
ATOM 6571 C CA . LEU A 1 867 ? 50.206 -9.387 -5.754 1.00 94.25 867 LEU A CA 1
ATOM 6572 C C . LEU A 1 867 ? 49.687 -10.756 -6.222 1.00 94.25 867 LEU A C 1
ATOM 6574 O O . LEU A 1 867 ? 49.168 -10.884 -7.336 1.00 94.25 867 LEU A O 1
ATOM 6578 N N . VAL A 1 868 ? 49.754 -11.770 -5.360 1.00 95.75 868 VAL A N 1
ATOM 6579 C CA . VAL A 1 868 ? 49.095 -13.074 -5.549 1.00 95.75 868 VAL A CA 1
ATOM 6580 C C . VAL A 1 868 ? 48.363 -13.483 -4.275 1.00 95.75 868 VAL A C 1
ATOM 6582 O O . VAL A 1 868 ? 48.934 -13.440 -3.191 1.00 95.75 868 VAL A O 1
ATOM 6585 N N . PHE A 1 869 ? 47.117 -13.941 -4.403 1.00 96.50 869 PHE A N 1
ATOM 6586 C CA . PHE A 1 869 ? 46.363 -14.513 -3.283 1.00 96.50 869 PHE A CA 1
ATOM 6587 C C . PHE A 1 869 ? 46.420 -16.046 -3.290 1.00 96.50 869 PHE A C 1
ATOM 6589 O O . PHE A 1 869 ? 46.250 -16.673 -4.335 1.00 96.50 869 PHE A O 1
ATOM 6596 N N . VAL A 1 870 ? 46.573 -16.662 -2.118 1.00 96.19 870 VAL A N 1
ATOM 6597 C CA . VAL A 1 870 ? 46.353 -18.097 -1.882 1.00 96.19 870 VAL A CA 1
ATOM 6598 C C . VAL A 1 870 ? 45.261 -18.229 -0.835 1.00 96.19 870 VAL A C 1
ATOM 6600 O O . VAL A 1 870 ? 45.363 -17.682 0.255 1.00 96.19 870 VAL A O 1
ATOM 6603 N N . THR A 1 871 ? 44.176 -18.912 -1.174 1.00 94.50 871 THR A N 1
ATOM 6604 C CA . THR A 1 871 ? 42.938 -18.842 -0.396 1.00 94.50 871 THR A CA 1
ATOM 6605 C C . THR A 1 871 ? 42.382 -20.227 -0.113 1.00 94.50 871 THR A C 1
ATOM 6607 O O . THR A 1 871 ? 42.384 -21.087 -0.994 1.00 94.50 871 THR A O 1
ATOM 6610 N N . HIS A 1 872 ? 41.893 -20.438 1.109 1.00 90.12 872 HIS A N 1
ATOM 6611 C CA . HIS A 1 872 ? 41.248 -21.683 1.526 1.00 90.12 872 HIS A CA 1
ATOM 6612 C C . HIS A 1 872 ? 39.770 -21.457 1.846 1.00 90.12 872 HIS A C 1
ATOM 6614 O O . HIS A 1 872 ? 39.431 -20.523 2.572 1.00 90.12 872 HIS A O 1
ATOM 6620 N N . SER A 1 873 ? 38.885 -22.308 1.319 1.00 81.94 873 SER A N 1
ATOM 6621 C CA . SER A 1 873 ? 37.451 -22.332 1.640 1.00 81.94 873 SER A CA 1
ATOM 6622 C C . SER A 1 873 ? 36.825 -20.919 1.588 1.00 81.94 873 SER A C 1
ATOM 6624 O O . SER A 1 873 ? 36.895 -20.261 0.541 1.00 81.94 873 SER A O 1
ATOM 6626 N N . LEU A 1 874 ? 36.248 -20.432 2.695 1.00 80.44 874 LEU A N 1
ATOM 6627 C CA . LEU A 1 874 ? 35.651 -19.097 2.848 1.00 80.44 874 LEU A CA 1
ATOM 6628 C C . LEU A 1 874 ? 36.626 -17.939 2.556 1.00 80.44 874 LEU A C 1
ATOM 6630 O O . LEU A 1 874 ? 36.192 -16.898 2.062 1.00 80.44 874 LEU A O 1
ATOM 6634 N N . GLY A 1 875 ? 37.934 -18.115 2.762 1.00 82.38 875 GLY A N 1
ATOM 6635 C CA . GLY A 1 875 ? 38.949 -17.105 2.446 1.00 82.38 875 GLY A CA 1
ATOM 6636 C C . GLY A 1 875 ? 38.962 -16.705 0.968 1.00 82.38 875 GLY A C 1
ATOM 6637 O O . GLY A 1 875 ? 39.237 -15.556 0.628 1.00 82.38 875 GLY A O 1
ATOM 6638 N N . GLY A 1 876 ? 38.552 -17.613 0.075 1.00 86.56 876 GLY A N 1
ATOM 6639 C CA . GLY A 1 876 ? 38.374 -17.311 -1.348 1.00 86.56 876 GLY A CA 1
ATOM 6640 C C . GLY A 1 876 ? 37.123 -16.480 -1.661 1.00 86.56 876 GLY A C 1
ATOM 6641 O O . GLY A 1 876 ? 36.994 -15.948 -2.761 1.00 86.56 876 GLY A O 1
ATOM 6642 N N . ILE A 1 877 ? 36.189 -16.342 -0.719 1.00 84.81 877 ILE A N 1
ATOM 6643 C CA . ILE A 1 877 ? 35.089 -15.371 -0.795 1.00 84.81 877 ILE A CA 1
ATOM 6644 C C . ILE A 1 877 ? 35.571 -14.011 -0.282 1.00 84.81 877 ILE A C 1
ATOM 6646 O O . ILE A 1 877 ? 35.344 -13.003 -0.949 1.00 84.81 877 ILE A O 1
ATOM 6650 N N . VAL A 1 878 ? 36.322 -13.993 0.826 1.00 83.25 878 VAL A N 1
ATOM 6651 C CA . VAL A 1 878 ? 36.938 -12.775 1.382 1.00 83.25 878 VAL A CA 1
ATOM 6652 C C . VAL A 1 878 ? 37.844 -12.093 0.350 1.00 83.25 878 VAL A C 1
ATOM 6654 O O . VAL A 1 878 ? 37.651 -10.916 0.063 1.00 83.25 878 VAL A O 1
ATOM 6657 N N . ALA A 1 879 ? 38.740 -12.833 -0.313 1.00 89.62 879 ALA A N 1
ATOM 6658 C CA . ALA A 1 879 ? 39.614 -12.276 -1.351 1.00 89.62 879 ALA A CA 1
ATOM 6659 C C . ALA A 1 879 ? 38.840 -11.681 -2.548 1.00 89.62 879 ALA A C 1
ATOM 6661 O O . ALA A 1 879 ? 39.190 -10.610 -3.041 1.00 89.62 879 ALA A O 1
ATOM 6662 N N . LYS A 1 880 ? 37.744 -12.319 -2.995 1.00 89.50 880 LYS A N 1
ATOM 6663 C CA . LYS A 1 880 ? 36.869 -11.748 -4.040 1.00 89.50 880 LYS A CA 1
ATOM 6664 C C . LYS A 1 880 ? 36.215 -10.448 -3.575 1.00 89.50 880 LYS A C 1
ATOM 6666 O O . LYS A 1 880 ? 36.095 -9.525 -4.372 1.00 89.50 880 LYS A O 1
ATOM 6671 N N . GLN A 1 881 ? 35.788 -10.378 -2.313 1.00 84.38 881 GLN A N 1
ATOM 6672 C CA . GLN A 1 881 ? 35.147 -9.191 -1.751 1.00 84.38 881 GLN A CA 1
ATOM 6673 C C . GLN A 1 881 ? 36.129 -8.019 -1.632 1.00 84.38 881 GLN A C 1
ATOM 6675 O O . GLN A 1 881 ? 35.789 -6.913 -2.044 1.00 84.38 881 GLN A O 1
ATOM 6680 N N . VAL A 1 882 ? 37.352 -8.275 -1.152 1.00 88.12 882 VAL A N 1
ATOM 6681 C CA . VAL A 1 882 ? 38.464 -7.306 -1.106 1.00 88.12 882 VAL A CA 1
ATOM 6682 C C . VAL A 1 882 ? 38.729 -6.731 -2.499 1.00 88.12 882 VAL A C 1
ATOM 6684 O O . VAL A 1 882 ? 38.740 -5.516 -2.673 1.00 88.12 882 VAL A O 1
ATOM 6687 N N . LEU A 1 883 ? 38.835 -7.586 -3.521 1.00 90.50 883 LEU A N 1
ATOM 6688 C CA . LEU A 1 883 ? 39.034 -7.148 -4.907 1.00 90.50 883 LEU A CA 1
ATOM 6689 C C . LEU A 1 883 ? 37.828 -6.379 -5.467 1.00 90.50 883 LEU A C 1
ATOM 6691 O O . LEU A 1 883 ? 38.012 -5.390 -6.175 1.00 90.50 883 LEU A O 1
ATOM 6695 N N . ARG A 1 884 ? 36.595 -6.772 -5.119 1.00 86.81 884 ARG A N 1
ATOM 6696 C CA . ARG A 1 884 ? 35.390 -6.024 -5.510 1.00 86.81 884 ARG A CA 1
ATOM 6697 C C . ARG A 1 884 ? 35.387 -4.628 -4.905 1.00 86.81 884 ARG A C 1
ATOM 6699 O O . ARG A 1 884 ? 35.077 -3.668 -5.603 1.00 86.81 884 ARG A O 1
ATOM 6706 N N . HIS A 1 885 ? 35.742 -4.514 -3.632 1.00 81.06 885 HIS A N 1
ATOM 6707 C CA . HIS A 1 885 ? 35.785 -3.253 -2.897 1.00 81.06 885 HIS A CA 1
ATOM 6708 C C . HIS A 1 885 ? 36.912 -2.338 -3.396 1.00 81.06 885 HIS A C 1
ATOM 6710 O O . HIS A 1 885 ? 36.666 -1.155 -3.622 1.00 81.06 885 HIS A O 1
ATOM 6716 N N . ALA A 1 886 ? 38.086 -2.899 -3.702 1.00 82.12 886 ALA A N 1
ATOM 6717 C CA . ALA A 1 886 ? 39.195 -2.186 -4.334 1.00 82.12 886 ALA A CA 1
ATOM 6718 C C . ALA A 1 886 ? 38.805 -1.507 -5.659 1.00 82.12 886 ALA A C 1
ATOM 6720 O O . ALA A 1 886 ? 39.276 -0.410 -5.944 1.00 82.12 886 ALA A O 1
ATOM 6721 N N . VAL A 1 887 ? 37.936 -2.137 -6.458 1.00 79.44 887 VAL A N 1
ATOM 6722 C CA . VAL A 1 887 ? 37.441 -1.567 -7.724 1.00 79.44 887 VAL A CA 1
ATOM 6723 C C . VAL A 1 887 ? 36.227 -0.650 -7.519 1.00 79.44 887 VAL A C 1
ATOM 6725 O O . VAL A 1 887 ? 36.131 0.385 -8.169 1.00 79.44 887 VAL A O 1
ATOM 6728 N N . SER A 1 888 ? 35.292 -1.015 -6.636 1.00 70.44 888 SER A N 1
ATOM 6729 C CA . SER A 1 888 ? 33.957 -0.388 -6.584 1.00 70.44 888 SER A CA 1
ATOM 6730 C C . SER A 1 888 ? 33.883 0.906 -5.770 1.00 70.44 888 SER A C 1
ATOM 6732 O O . SER A 1 888 ? 32.972 1.690 -6.002 1.00 70.44 888 SER A O 1
ATOM 6734 N N . PHE A 1 889 ? 34.799 1.149 -4.826 1.00 58.88 889 PHE A N 1
ATOM 6735 C CA . PHE A 1 889 ? 34.741 2.342 -3.964 1.00 58.88 889 PHE A CA 1
ATOM 6736 C C . PHE A 1 889 ? 35.439 3.586 -4.533 1.00 58.88 889 PHE A C 1
ATOM 6738 O O . PHE A 1 889 ? 35.516 4.600 -3.850 1.00 58.88 889 PHE A O 1
ATOM 6745 N N . GLY A 1 890 ? 35.997 3.527 -5.746 1.00 56.00 890 GLY A N 1
ATOM 6746 C CA . GLY A 1 890 ? 36.639 4.681 -6.395 1.00 56.00 890 GLY A CA 1
ATOM 6747 C C . GLY A 1 890 ? 37.938 5.181 -5.739 1.00 56.00 890 GLY A C 1
ATOM 6748 O O . GLY A 1 890 ? 38.618 6.021 -6.318 1.00 56.00 890 GLY A O 1
ATOM 6749 N N . VAL A 1 891 ? 38.334 4.654 -4.574 1.00 72.19 891 VAL A N 1
ATOM 6750 C CA . VAL A 1 891 ? 39.537 5.081 -3.844 1.00 72.19 891 VAL A CA 1
ATOM 6751 C C . VAL A 1 891 ? 40.805 4.701 -4.639 1.00 72.19 891 VAL A C 1
ATOM 6753 O O . VAL A 1 891 ? 41.127 3.511 -4.734 1.00 72.19 891 VAL A O 1
ATOM 6756 N N . PRO A 1 892 ? 41.593 5.665 -5.168 1.00 70.69 892 PRO A N 1
ATOM 6757 C CA . PRO A 1 892 ? 42.658 5.360 -6.135 1.00 70.69 892 PRO A CA 1
ATOM 6758 C C . PRO A 1 892 ? 43.787 4.475 -5.596 1.00 70.69 892 PRO A C 1
ATOM 6760 O O . PRO A 1 892 ? 44.474 3.809 -6.366 1.00 70.69 892 PRO A O 1
ATOM 6763 N N . ARG A 1 893 ? 43.997 4.466 -4.276 1.00 73.06 893 ARG A N 1
ATOM 6764 C CA . ARG A 1 893 ? 45.030 3.662 -3.608 1.00 73.06 893 ARG A CA 1
ATOM 6765 C C . ARG A 1 893 ? 44.616 2.193 -3.447 1.00 73.06 893 ARG A C 1
ATOM 6767 O O . ARG A 1 893 ? 45.395 1.314 -3.799 1.00 73.06 893 ARG A O 1
ATOM 6774 N N . TRP A 1 894 ? 43.365 1.920 -3.060 1.00 82.44 894 TRP A N 1
ATOM 6775 C CA . TRP A 1 894 ? 42.816 0.561 -3.013 1.00 82.44 894 TRP A CA 1
ATOM 6776 C C . TRP A 1 894 ? 42.693 -0.035 -4.416 1.00 82.44 894 TRP A C 1
ATOM 6778 O O . TRP A 1 894 ? 42.987 -1.211 -4.609 1.00 82.44 894 TRP A O 1
ATOM 6788 N N . ARG A 1 895 ? 42.361 0.781 -5.423 1.00 84.88 895 ARG A N 1
ATOM 6789 C CA . ARG A 1 895 ? 42.315 0.361 -6.831 1.00 84.88 895 ARG A CA 1
ATOM 6790 C C . ARG A 1 895 ? 43.618 -0.301 -7.303 1.00 84.88 895 ARG A C 1
ATOM 6792 O O . ARG A 1 895 ? 43.567 -1.305 -8.014 1.00 84.88 895 ARG A O 1
ATOM 6799 N N . ARG A 1 896 ? 44.779 0.161 -6.819 1.00 84.69 896 ARG A N 1
ATOM 6800 C CA . ARG A 1 896 ? 46.088 -0.451 -7.123 1.00 84.69 896 ARG A CA 1
ATOM 6801 C C . ARG A 1 896 ? 46.218 -1.893 -6.626 1.00 84.69 896 ARG A C 1
ATOM 6803 O O . ARG A 1 896 ? 46.893 -2.687 -7.272 1.00 84.69 896 ARG A O 1
ATOM 6810 N N . ILE A 1 897 ? 45.556 -2.263 -5.525 1.00 89.69 897 ILE A N 1
ATOM 6811 C CA . ILE A 1 897 ? 45.529 -3.649 -5.023 1.00 89.69 897 ILE A CA 1
ATOM 6812 C C . ILE A 1 897 ? 44.860 -4.567 -6.055 1.00 89.69 897 ILE A C 1
ATOM 6814 O O . ILE A 1 897 ? 45.367 -5.653 -6.346 1.00 89.69 897 ILE A O 1
ATOM 6818 N N . ALA A 1 898 ? 43.762 -4.117 -6.667 1.00 89.38 898 ALA A N 1
ATOM 6819 C CA . ALA A 1 898 ? 43.104 -4.849 -7.745 1.00 89.38 898 ALA A CA 1
ATOM 6820 C C . ALA A 1 898 ? 43.968 -4.902 -9.020 1.00 89.38 898 ALA A C 1
ATOM 6822 O O . ALA A 1 898 ? 44.169 -5.983 -9.566 1.00 89.38 898 ALA A O 1
ATOM 6823 N N . GLU A 1 899 ? 44.528 -3.769 -9.454 1.00 88.56 899 GLU A N 1
ATOM 6824 C CA . GLU A 1 899 ? 45.329 -3.650 -10.689 1.00 88.56 899 GLU A CA 1
ATOM 6825 C C . GLU A 1 899 ? 46.691 -4.372 -10.624 1.00 88.56 899 GLU A C 1
ATOM 6827 O O . GLU A 1 899 ? 47.213 -4.826 -11.647 1.00 88.56 899 GLU A O 1
ATOM 6832 N N . GLN A 1 900 ? 47.286 -4.506 -9.432 1.00 92.94 900 GLN A N 1
ATOM 6833 C CA . GLN A 1 900 ? 48.515 -5.279 -9.232 1.00 92.94 900 GLN A CA 1
ATOM 6834 C C . GLN A 1 900 ? 48.280 -6.748 -8.889 1.00 92.94 900 GLN A C 1
ATOM 6836 O O . GLN A 1 900 ? 49.241 -7.519 -8.909 1.00 92.94 900 GLN A O 1
ATOM 6841 N N . THR A 1 901 ? 47.048 -7.185 -8.624 1.00 94.94 901 THR A N 1
ATOM 6842 C CA . THR A 1 901 ? 46.768 -8.617 -8.469 1.00 94.94 901 THR A CA 1
ATOM 6843 C C . THR A 1 901 ? 47.030 -9.329 -9.796 1.00 94.94 901 THR A C 1
ATOM 6845 O O . THR A 1 901 ? 46.421 -9.017 -10.811 1.00 94.94 901 THR A O 1
ATOM 6848 N N . ARG A 1 902 ? 47.972 -10.281 -9.809 1.00 94.31 902 ARG A N 1
ATOM 6849 C CA . ARG A 1 902 ? 48.377 -11.042 -11.010 1.00 94.31 902 ARG A CA 1
ATOM 6850 C C . ARG A 1 902 ? 47.910 -12.492 -10.998 1.00 94.31 902 ARG A C 1
ATOM 6852 O O . ARG A 1 902 ? 47.872 -13.128 -12.051 1.00 94.31 902 ARG A O 1
ATOM 6859 N N . GLY A 1 903 ? 47.534 -13.030 -9.841 1.00 93.88 903 GLY A N 1
ATOM 6860 C CA . GLY A 1 903 ? 47.038 -14.399 -9.744 1.00 93.88 903 GLY A CA 1
ATOM 6861 C C . GLY A 1 903 ? 46.312 -14.701 -8.442 1.00 93.88 903 GLY A C 1
ATOM 6862 O O . GLY A 1 903 ? 46.511 -14.026 -7.433 1.00 93.88 903 GLY A O 1
ATOM 6863 N N . ILE A 1 904 ? 45.463 -15.729 -8.479 1.00 95.94 904 ILE A N 1
ATOM 6864 C CA . ILE A 1 904 ? 44.753 -16.243 -7.303 1.00 95.94 904 ILE A CA 1
ATOM 6865 C C . ILE A 1 904 ? 44.711 -17.770 -7.348 1.00 95.94 904 ILE A C 1
ATOM 6867 O O . ILE A 1 904 ? 44.291 -18.364 -8.344 1.00 95.94 904 ILE A O 1
ATOM 6871 N N . ALA A 1 905 ? 45.109 -18.392 -6.244 1.00 95.12 905 ALA A N 1
ATOM 6872 C CA . ALA A 1 905 ? 44.912 -19.801 -5.952 1.00 95.12 905 ALA A CA 1
ATOM 6873 C C . ALA A 1 905 ? 43.690 -19.978 -5.035 1.00 95.12 905 ALA A C 1
ATOM 6875 O O . ALA A 1 905 ? 43.658 -19.466 -3.914 1.00 95.12 905 ALA A O 1
ATOM 6876 N N . PHE A 1 906 ? 42.690 -20.720 -5.505 1.00 93.25 906 PHE A N 1
ATOM 6877 C CA . PHE A 1 906 ? 41.509 -21.114 -4.739 1.00 93.25 906 PHE A CA 1
ATOM 6878 C C . PHE A 1 906 ? 41.606 -22.589 -4.350 1.00 93.25 906 PHE A C 1
ATOM 6880 O O . PHE A 1 906 ? 41.618 -23.459 -5.220 1.00 93.25 906 PHE A O 1
ATOM 6887 N N . ILE A 1 907 ? 41.648 -22.880 -3.053 1.00 90.31 907 ILE A N 1
ATOM 6888 C CA . ILE A 1 907 ? 41.685 -24.236 -2.498 1.00 90.31 907 ILE A CA 1
ATOM 6889 C C . ILE A 1 907 ? 40.359 -24.463 -1.769 1.00 90.31 907 ILE A C 1
ATOM 6891 O O . ILE A 1 907 ? 40.030 -23.737 -0.836 1.00 90.31 907 ILE A O 1
ATOM 6895 N N . ALA A 1 908 ? 39.560 -25.428 -2.229 1.00 80.81 908 ALA A N 1
ATOM 6896 C CA . ALA A 1 908 ? 38.256 -25.784 -1.648 1.00 80.81 908 ALA A CA 1
ATOM 6897 C C . ALA A 1 908 ? 37.221 -24.631 -1.525 1.00 80.81 908 ALA A C 1
ATOM 6899 O O . ALA A 1 908 ? 36.236 -24.749 -0.799 1.00 80.81 908 ALA A O 1
ATOM 6900 N N . THR A 1 909 ? 37.393 -23.513 -2.241 1.00 82.31 909 THR A N 1
ATOM 6901 C CA . THR A 1 909 ? 36.464 -22.369 -2.194 1.00 82.31 909 THR A CA 1
ATOM 6902 C C . THR A 1 909 ? 35.109 -22.689 -2.850 1.00 82.31 909 THR A C 1
ATOM 6904 O O . THR A 1 909 ? 35.081 -23.106 -4.011 1.00 82.31 909 THR A O 1
ATOM 6907 N N . PRO A 1 910 ? 33.963 -22.417 -2.194 1.00 69.31 910 PRO A N 1
ATOM 6908 C CA . PRO A 1 910 ? 32.641 -22.584 -2.801 1.00 69.31 910 PRO A CA 1
ATOM 6909 C C . PRO A 1 910 ? 32.366 -21.464 -3.821 1.00 69.31 910 PRO A C 1
ATOM 6911 O O . PRO A 1 910 ? 31.887 -20.385 -3.486 1.00 69.31 910 PRO A O 1
ATOM 6914 N N . HIS A 1 911 ? 32.710 -21.685 -5.093 1.00 66.69 911 HIS A N 1
ATOM 6915 C CA . HIS A 1 911 ? 32.583 -20.650 -6.130 1.00 66.69 911 HIS A CA 1
ATOM 6916 C C . HIS A 1 911 ? 31.141 -20.328 -6.535 1.00 66.69 911 HIS A C 1
ATOM 6918 O O . HIS A 1 911 ? 30.866 -19.178 -6.860 1.00 66.69 911 HIS A O 1
ATOM 6924 N N . SER A 1 912 ? 30.236 -21.307 -6.537 1.00 55.41 912 SER A N 1
ATOM 6925 C CA . SER A 1 912 ? 28.868 -21.142 -7.035 1.00 55.41 912 SER A CA 1
ATOM 6926 C C . SER A 1 912 ? 27.845 -21.763 -6.092 1.00 55.41 912 SER A C 1
ATOM 6928 O O . SER A 1 912 ? 28.021 -22.898 -5.647 1.00 55.41 912 SER A O 1
ATOM 6930 N N . GLY A 1 913 ? 26.742 -21.046 -5.892 1.00 49.44 913 GLY A N 1
ATOM 6931 C CA . GLY A 1 913 ? 25.631 -21.391 -5.006 1.00 49.44 913 GLY A CA 1
ATOM 6932 C C . GLY A 1 913 ? 25.070 -22.810 -5.067 1.00 49.44 913 GLY A C 1
ATOM 6933 O O . GLY A 1 913 ? 24.684 -23.378 -4.054 1.00 49.44 913 GLY A O 1
ATOM 6934 N N . ALA A 1 914 ? 25.080 -23.437 -6.245 1.00 39.47 914 ALA A N 1
ATOM 6935 C CA . ALA A 1 914 ? 24.474 -24.754 -6.454 1.00 39.47 914 ALA A CA 1
ATOM 6936 C C . ALA A 1 914 ? 25.087 -25.906 -5.619 1.00 39.47 914 ALA A C 1
ATOM 6938 O O . ALA A 1 914 ? 24.470 -26.960 -5.522 1.00 39.47 914 ALA A O 1
ATOM 6939 N N . ASN A 1 915 ? 26.259 -25.711 -4.997 1.00 44.25 915 ASN A N 1
ATOM 6940 C CA . ASN A 1 915 ? 26.903 -26.691 -4.106 1.00 44.25 915 ASN A CA 1
ATOM 6941 C C . ASN A 1 915 ? 26.784 -26.339 -2.608 1.00 44.25 915 ASN A C 1
ATOM 6943 O O . ASN A 1 915 ? 27.498 -26.909 -1.785 1.00 44.25 915 ASN A O 1
ATOM 6947 N N . LEU A 1 916 ? 25.906 -25.408 -2.212 1.00 45.88 916 LEU A N 1
ATOM 6948 C CA . LEU A 1 916 ? 25.771 -25.028 -0.798 1.00 45.88 916 LEU A CA 1
ATOM 6949 C C . LEU A 1 916 ? 25.199 -26.151 0.084 1.00 45.88 916 LEU A C 1
ATOM 6951 O O . LEU A 1 916 ? 25.546 -26.221 1.258 1.00 45.88 916 LEU A O 1
ATOM 6955 N N . ALA A 1 917 ? 24.415 -27.076 -0.479 1.00 42.09 917 ALA A N 1
ATOM 6956 C CA . ALA A 1 917 ? 23.977 -28.287 0.221 1.00 42.09 917 ALA A CA 1
ATOM 6957 C C . ALA A 1 917 ? 25.165 -29.201 0.580 1.00 42.09 917 ALA A C 1
ATOM 6959 O O . ALA A 1 917 ? 25.332 -29.566 1.739 1.00 42.09 917 ALA A O 1
ATOM 6960 N N . SER A 1 918 ? 26.053 -29.481 -0.377 1.00 44.22 918 SER A N 1
ATOM 6961 C CA . SER A 1 918 ? 27.261 -30.288 -0.162 1.00 44.22 918 SER A CA 1
ATOM 6962 C C . SER A 1 918 ? 28.332 -29.558 0.666 1.00 44.22 918 SER A C 1
ATOM 6964 O O . SER A 1 918 ? 29.093 -30.194 1.395 1.00 44.2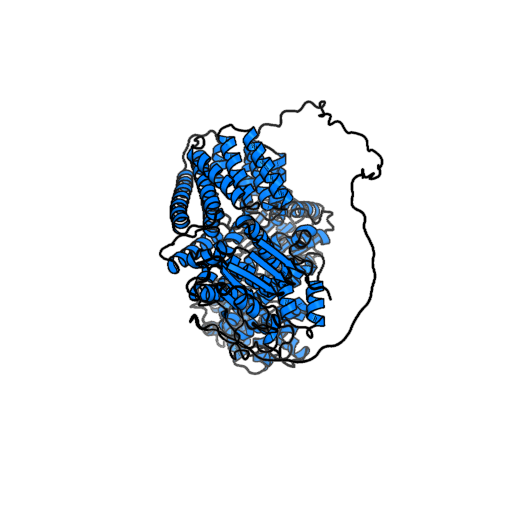2 918 SER A O 1
ATOM 6966 N N . PHE A 1 919 ? 28.361 -28.220 0.642 1.00 43.47 919 PHE A N 1
ATOM 6967 C CA . PHE A 1 919 ? 29.148 -27.407 1.579 1.00 43.47 919 PHE A CA 1
ATOM 6968 C C . PHE A 1 919 ? 28.578 -27.456 3.007 1.00 43.47 919 PHE A C 1
ATOM 6970 O O . PHE A 1 919 ? 29.345 -27.536 3.964 1.00 43.47 919 PHE A O 1
ATOM 6977 N N . ALA A 1 920 ? 27.251 -27.459 3.166 1.00 47.41 920 ALA A N 1
ATOM 6978 C CA . ALA A 1 920 ? 26.598 -27.622 4.462 1.00 47.41 920 ALA A CA 1
ATOM 6979 C C . ALA A 1 920 ? 26.797 -29.037 5.028 1.00 47.41 920 ALA A C 1
ATOM 6981 O O . ALA A 1 920 ? 27.090 -29.168 6.214 1.00 47.41 920 ALA A O 1
ATOM 6982 N N . GLU A 1 921 ? 26.745 -30.078 4.192 1.00 43.97 921 GLU A N 1
ATOM 6983 C CA . GLU A 1 921 ? 27.130 -31.445 4.567 1.00 43.97 921 GLU A CA 1
ATOM 6984 C C . GLU A 1 921 ? 28.596 -31.499 5.028 1.00 43.97 921 GLU A C 1
ATOM 6986 O O . GLU A 1 921 ? 28.865 -31.946 6.144 1.00 43.97 921 GLU A O 1
ATOM 6991 N N . PHE A 1 922 ? 29.535 -30.955 4.242 1.00 40.84 922 PHE A N 1
ATOM 6992 C CA . PHE A 1 922 ? 30.957 -30.870 4.602 1.00 40.84 922 PHE A CA 1
ATOM 6993 C C . PHE A 1 922 ? 31.189 -30.127 5.929 1.00 40.84 922 PHE A C 1
ATOM 6995 O O . PHE A 1 922 ? 31.898 -30.628 6.802 1.00 40.84 922 PHE A O 1
ATOM 7002 N N . ALA A 1 923 ? 30.553 -28.968 6.120 1.00 43.19 923 ALA A N 1
ATOM 7003 C CA . ALA A 1 923 ? 30.661 -28.192 7.351 1.00 43.19 923 ALA A CA 1
ATOM 7004 C C . ALA A 1 923 ? 30.014 -28.909 8.553 1.00 43.19 923 ALA A C 1
ATOM 7006 O O . ALA A 1 923 ? 30.569 -28.869 9.649 1.00 43.19 923 ALA A O 1
ATOM 7007 N N . SER A 1 924 ? 28.897 -29.619 8.349 1.00 41.25 924 SER A N 1
ATOM 7008 C CA . SER A 1 924 ? 28.223 -30.417 9.389 1.00 41.25 924 SER A CA 1
ATOM 7009 C C . SER A 1 924 ? 28.997 -31.676 9.803 1.00 41.25 924 SER A C 1
ATOM 7011 O O . SER A 1 924 ? 28.865 -32.143 10.933 1.00 41.25 924 SER A O 1
ATOM 7013 N N . ALA A 1 925 ? 29.832 -32.212 8.907 1.00 39.31 925 ALA A N 1
ATOM 7014 C CA . ALA A 1 925 ? 30.697 -33.357 9.174 1.00 39.31 925 ALA A CA 1
ATOM 7015 C C . ALA A 1 925 ? 31.981 -32.980 9.937 1.00 39.31 925 ALA A C 1
ATOM 7017 O O . ALA A 1 925 ? 32.634 -33.856 10.501 1.00 39.31 925 ALA A O 1
ATOM 7018 N N . VAL A 1 926 ? 32.355 -31.694 9.947 1.00 38.56 926 VAL A N 1
ATOM 7019 C CA . VAL A 1 926 ? 33.535 -31.173 10.665 1.00 38.56 926 VAL A CA 1
ATOM 7020 C C . VAL A 1 926 ? 33.139 -30.431 11.952 1.00 38.56 926 VAL A C 1
ATOM 7022 O O . VAL A 1 926 ? 33.879 -30.484 12.930 1.00 38.56 926 VAL A O 1
ATOM 7025 N N . PHE A 1 927 ? 31.950 -29.819 12.009 1.00 39.66 927 PHE A N 1
ATOM 7026 C CA . PHE A 1 927 ? 31.421 -29.136 13.195 1.00 39.66 927 PHE A CA 1
ATOM 7027 C C . PHE A 1 927 ? 29.938 -29.455 13.437 1.00 39.66 927 PHE A C 1
ATOM 7029 O O . PHE A 1 927 ? 29.141 -29.537 12.506 1.00 39.66 927 PHE A O 1
ATOM 7036 N N . ARG A 1 928 ? 29.525 -29.551 14.711 1.00 35.66 928 ARG A N 1
ATOM 7037 C CA . ARG A 1 928 ? 28.097 -29.631 15.071 1.00 35.66 928 ARG A CA 1
ATOM 7038 C C . ARG A 1 928 ? 27.378 -28.346 14.637 1.00 35.66 928 ARG A C 1
ATOM 7040 O O . ARG A 1 928 ? 27.669 -27.292 15.181 1.00 35.66 928 ARG A O 1
ATOM 7047 N N . THR A 1 929 ? 26.458 -28.475 13.676 1.00 42.47 929 THR A N 1
ATOM 7048 C CA . THR A 1 929 ? 25.424 -27.506 13.239 1.00 42.47 929 THR A CA 1
ATOM 7049 C C . THR A 1 929 ? 25.606 -26.050 13.703 1.00 42.47 929 THR A C 1
ATOM 7051 O O . THR A 1 929 ? 25.020 -25.648 14.708 1.00 42.47 929 THR A O 1
ATOM 7054 N N . ASN A 1 930 ? 26.344 -25.250 12.927 1.00 40.72 930 ASN A N 1
ATOM 7055 C CA . ASN A 1 930 ? 26.549 -23.821 13.192 1.00 40.72 930 ASN A CA 1
ATOM 7056 C C . ASN A 1 930 ? 25.658 -22.918 12.322 1.00 40.72 930 ASN A C 1
ATOM 7058 O O . ASN A 1 930 ? 25.476 -23.140 11.124 1.00 40.72 930 ASN A O 1
ATOM 7062 N N . GLU A 1 931 ? 25.158 -21.852 12.942 1.00 38.72 931 GLU A N 1
ATOM 7063 C CA . GLU A 1 931 ? 24.250 -20.835 12.387 1.00 38.72 931 GLU A CA 1
ATOM 7064 C C . GLU A 1 931 ? 24.850 -20.088 11.177 1.00 38.72 931 GLU A C 1
ATOM 7066 O O . GLU A 1 931 ? 24.177 -19.845 10.179 1.00 38.72 931 GLU A O 1
ATOM 7071 N N . GLN A 1 932 ? 26.167 -19.884 11.196 1.00 41.91 932 GLN A N 1
ATOM 7072 C CA . GLN A 1 932 ? 26.964 -19.212 10.158 1.00 41.91 932 GLN A CA 1
ATOM 7073 C C . GLN A 1 932 ? 26.939 -19.926 8.791 1.00 41.91 932 GLN A C 1
ATOM 7075 O O . GLN A 1 932 ? 27.100 -19.300 7.746 1.00 41.91 932 GLN A O 1
ATOM 7080 N N . VAL A 1 933 ? 26.714 -21.246 8.765 1.00 46.56 933 VAL A N 1
ATOM 7081 C CA . VAL A 1 933 ? 26.568 -22.005 7.506 1.00 46.56 933 VAL A CA 1
ATOM 7082 C C . VAL A 1 933 ? 25.186 -21.765 6.888 1.00 46.56 933 VAL A C 1
ATOM 7084 O O . VAL A 1 933 ? 25.060 -21.741 5.665 1.00 46.56 933 VAL A O 1
ATOM 7087 N N . LYS A 1 934 ? 24.159 -21.520 7.717 1.00 43.84 934 LYS A N 1
ATOM 7088 C CA . LYS A 1 934 ? 22.831 -21.089 7.253 1.00 43.84 934 LYS A CA 1
ATOM 7089 C C . LYS A 1 934 ? 22.854 -19.644 6.754 1.00 43.84 934 LYS A C 1
ATOM 7091 O O . LYS A 1 934 ? 22.186 -19.349 5.775 1.00 43.84 934 LYS A O 1
ATOM 7096 N N . GLU A 1 935 ? 23.652 -18.777 7.369 1.00 41.28 935 GLU A N 1
ATOM 7097 C CA . GLU A 1 935 ? 23.869 -17.391 6.924 1.00 41.28 935 GLU A CA 1
ATOM 7098 C C . GLU A 1 935 ? 24.604 -17.329 5.570 1.00 41.28 935 GLU A C 1
ATOM 7100 O O . GLU A 1 935 ? 24.222 -16.592 4.661 1.00 41.28 935 GLU A O 1
ATOM 7105 N N . LEU A 1 936 ? 25.601 -18.198 5.359 1.00 42.12 936 LEU A N 1
ATOM 7106 C CA . LEU A 1 936 ? 26.232 -18.348 4.045 1.00 42.12 936 LEU A CA 1
ATOM 7107 C C . LEU A 1 936 ? 25.250 -18.904 2.990 1.00 42.12 936 LEU A C 1
ATOM 7109 O O . LEU A 1 936 ? 25.353 -18.551 1.815 1.00 42.12 936 LEU A O 1
ATOM 7113 N N . ALA A 1 937 ? 24.279 -19.728 3.408 1.00 43.44 937 ALA A N 1
ATOM 7114 C CA . ALA A 1 937 ? 23.205 -20.241 2.556 1.00 43.44 937 ALA A CA 1
ATOM 7115 C C . ALA A 1 937 ? 22.125 -19.191 2.230 1.00 43.44 937 ALA A C 1
ATOM 7117 O O . ALA A 1 937 ? 21.680 -19.107 1.086 1.00 43.44 937 ALA A O 1
ATOM 7118 N N . SER A 1 938 ? 21.728 -18.350 3.191 1.00 40.56 938 SER A N 1
ATOM 7119 C CA . SER A 1 938 ? 20.733 -17.282 2.993 1.00 40.56 938 SER A CA 1
ATOM 7120 C C . SER A 1 938 ? 21.257 -16.131 2.120 1.00 40.56 938 SER A C 1
ATOM 7122 O O . SER A 1 938 ? 20.483 -15.345 1.568 1.00 40.56 938 SER A O 1
ATOM 7124 N N . HIS A 1 939 ? 22.577 -16.044 1.938 1.00 48.62 939 HIS A N 1
ATOM 7125 C CA . HIS A 1 939 ? 23.254 -15.065 1.084 1.00 48.62 939 HIS A CA 1
ATOM 7126 C C . HIS A 1 939 ? 23.679 -15.604 -0.297 1.00 48.62 939 HIS A C 1
ATOM 7128 O O . HIS A 1 939 ? 24.436 -14.948 -1.018 1.00 48.62 939 HIS A O 1
ATOM 7134 N N . ASP A 1 940 ? 23.137 -16.749 -0.719 1.00 49.25 940 ASP A N 1
ATOM 7135 C CA . ASP A 1 940 ? 23.430 -17.413 -1.996 1.00 49.25 940 ASP A CA 1
ATOM 7136 C C . ASP A 1 940 ? 23.408 -16.482 -3.232 1.00 49.25 940 ASP A C 1
ATOM 7138 O O . ASP A 1 940 ? 24.299 -16.528 -4.086 1.00 49.25 940 ASP A O 1
ATOM 7142 N N . ALA A 1 941 ? 22.433 -15.569 -3.311 1.00 50.34 941 ALA A N 1
ATOM 7143 C CA . ALA A 1 941 ? 22.337 -14.601 -4.406 1.00 50.34 941 ALA A CA 1
ATOM 7144 C C . ALA A 1 941 ? 23.538 -13.635 -4.455 1.00 50.34 941 ALA A C 1
ATOM 7146 O O . ALA A 1 941 ? 24.090 -13.414 -5.533 1.00 50.34 941 ALA A O 1
ATOM 7147 N N . ARG A 1 942 ? 23.998 -13.128 -3.299 1.00 51.91 942 ARG A N 1
ATOM 7148 C CA . ARG A 1 942 ? 25.189 -12.262 -3.186 1.00 51.91 942 ARG A CA 1
ATOM 7149 C C . ARG A 1 942 ? 26.472 -13.014 -3.540 1.00 51.91 942 ARG A C 1
ATOM 7151 O O . ARG A 1 942 ? 27.370 -12.432 -4.139 1.00 51.91 942 ARG A O 1
ATOM 7158 N N . LEU A 1 943 ? 26.564 -14.305 -3.218 1.00 56.53 943 LEU A N 1
ATOM 7159 C CA . LEU A 1 943 ? 27.716 -15.138 -3.586 1.00 56.53 943 LEU A CA 1
ATOM 7160 C C . LEU A 1 943 ? 27.743 -15.442 -5.090 1.00 56.53 943 LEU A C 1
ATOM 7162 O O . LEU A 1 943 ? 28.807 -15.379 -5.709 1.00 56.53 943 LEU A O 1
ATOM 7166 N N . ARG A 1 944 ? 26.581 -15.703 -5.704 1.00 61.88 944 ARG A N 1
ATOM 7167 C CA . ARG A 1 944 ? 26.445 -15.836 -7.165 1.00 61.88 944 ARG A CA 1
ATOM 7168 C C . ARG A 1 944 ? 26.760 -14.530 -7.893 1.00 61.88 944 ARG A C 1
ATOM 7170 O O . ARG A 1 944 ? 27.469 -14.563 -8.897 1.00 61.88 944 ARG A O 1
ATOM 7177 N N . GLU A 1 945 ? 26.297 -13.395 -7.378 1.00 63.91 945 GLU A N 1
ATOM 7178 C CA . GLU A 1 945 ? 26.626 -12.056 -7.875 1.00 63.91 945 GLU A CA 1
ATOM 7179 C C . GLU A 1 945 ? 28.136 -11.780 -7.773 1.00 63.91 945 GLU A C 1
ATOM 7181 O O . GLU A 1 945 ? 28.775 -11.495 -8.783 1.00 63.91 945 GLU A O 1
ATOM 7186 N N . LEU A 1 946 ? 28.737 -11.957 -6.589 1.00 70.44 946 LEU A N 1
ATOM 7187 C CA . LEU A 1 946 ? 30.172 -11.775 -6.349 1.00 70.44 946 LEU A CA 1
ATOM 7188 C C . LEU A 1 946 ? 31.028 -12.697 -7.228 1.00 70.44 946 LEU A C 1
ATOM 7190 O O . LEU A 1 946 ? 32.065 -12.279 -7.739 1.00 70.44 946 LEU A O 1
ATOM 7194 N N . HIS A 1 947 ? 30.601 -13.944 -7.447 1.00 80.25 947 HIS A N 1
ATOM 7195 C CA . HIS A 1 947 ? 31.284 -14.845 -8.371 1.00 80.25 947 HIS A CA 1
ATOM 7196 C C . HIS A 1 947 ? 31.146 -14.399 -9.830 1.00 80.25 947 HIS A C 1
ATOM 7198 O O . HIS A 1 947 ? 32.127 -14.466 -10.570 1.00 80.25 947 HIS A O 1
ATOM 7204 N N . THR A 1 948 ? 29.966 -13.933 -10.242 1.00 76.38 948 THR A N 1
ATOM 7205 C CA . THR A 1 948 ? 29.713 -13.435 -11.603 1.00 76.38 948 THR A CA 1
ATOM 7206 C C . THR A 1 948 ? 30.545 -12.186 -11.882 1.00 76.38 948 THR A C 1
ATOM 7208 O O . THR A 1 948 ? 31.255 -12.147 -12.885 1.00 76.38 948 THR A O 1
ATOM 7211 N N . TRP A 1 949 ? 30.563 -11.234 -10.944 1.00 86.38 949 TRP A N 1
ATOM 7212 C CA . TRP A 1 949 ? 31.458 -10.078 -10.960 1.00 86.38 949 TRP A CA 1
ATOM 7213 C C . TRP A 1 949 ? 32.929 -10.509 -11.050 1.00 86.38 949 TRP A C 1
ATOM 7215 O O . TRP A 1 949 ? 33.644 -10.073 -11.950 1.00 86.38 949 TRP A O 1
ATOM 7225 N N . PHE A 1 950 ? 33.370 -11.441 -10.196 1.00 85.88 950 PHE A N 1
ATOM 7226 C CA . PHE A 1 950 ? 34.758 -11.909 -10.202 1.00 85.88 950 PHE A CA 1
ATOM 7227 C C . PHE A 1 950 ? 35.149 -12.596 -11.521 1.00 85.88 950 PHE A C 1
ATOM 7229 O O . PHE A 1 950 ? 36.308 -12.538 -11.917 1.00 85.88 950 PHE A O 1
ATOM 7236 N N . ARG A 1 951 ? 34.208 -13.231 -12.235 1.00 83.06 951 ARG A N 1
ATOM 7237 C CA . ARG A 1 951 ? 34.464 -13.784 -13.577 1.00 83.06 951 ARG A CA 1
ATOM 7238 C C . ARG A 1 951 ? 34.666 -12.698 -14.637 1.00 83.06 951 ARG A C 1
ATOM 7240 O O . ARG A 1 951 ? 35.457 -12.929 -15.546 1.00 83.06 951 ARG A O 1
ATOM 7247 N N . GLY A 1 952 ? 33.992 -11.552 -14.511 1.00 79.44 952 GLY A N 1
ATOM 7248 C CA . GLY A 1 952 ? 34.265 -10.354 -15.314 1.00 79.44 952 GLY A CA 1
ATOM 7249 C C . GLY A 1 952 ? 35.655 -9.800 -15.006 1.00 79.44 952 GLY A C 1
ATOM 7250 O O . GLY A 1 952 ? 36.520 -9.798 -15.876 1.00 79.44 952 GLY A O 1
ATOM 7251 N N . PHE A 1 953 ? 35.917 -9.499 -13.731 1.00 83.44 953 PHE A N 1
ATOM 7252 C CA . PHE A 1 953 ? 37.211 -9.012 -13.240 1.00 83.44 953 PHE A CA 1
ATOM 7253 C C . PHE A 1 953 ? 38.397 -9.913 -13.642 1.00 83.44 953 PHE A C 1
ATOM 7255 O O . PHE A 1 953 ? 39.434 -9.428 -14.086 1.00 83.44 953 PHE A O 1
ATOM 7262 N N . TYR A 1 954 ? 38.232 -11.238 -13.554 1.00 80.88 954 TYR A N 1
ATOM 7263 C CA . TYR A 1 954 ? 39.206 -12.233 -14.016 1.00 80.88 954 TYR A CA 1
ATOM 7264 C C . TYR A 1 954 ? 39.559 -12.080 -15.505 1.00 80.88 954 TYR A C 1
ATOM 7266 O O . TYR A 1 954 ? 40.734 -12.177 -15.865 1.00 80.88 954 TYR A O 1
ATOM 7274 N N . ALA A 1 955 ? 38.553 -11.856 -16.355 1.00 75.50 955 ALA A N 1
ATOM 7275 C CA . ALA A 1 955 ? 38.731 -11.696 -17.794 1.00 75.50 955 ALA A CA 1
ATOM 7276 C C . ALA A 1 955 ? 39.334 -10.326 -18.147 1.00 75.50 955 ALA A C 1
ATOM 7278 O O . ALA A 1 955 ? 40.201 -10.251 -19.011 1.00 75.50 955 ALA A O 1
ATOM 7279 N N . GLU A 1 956 ? 38.919 -9.267 -17.448 1.00 77.75 956 GLU A N 1
ATOM 7280 C CA . GLU A 1 956 ? 39.429 -7.900 -17.620 1.00 77.75 956 GLU A CA 1
ATOM 7281 C C . GLU A 1 956 ? 40.905 -7.775 -17.212 1.00 77.75 956 GLU A C 1
ATOM 7283 O O . GLU A 1 956 ? 41.712 -7.236 -17.965 1.00 77.75 956 GLU A O 1
ATOM 7288 N N . GLN A 1 957 ? 41.283 -8.317 -16.048 1.00 76.62 957 GLN A N 1
ATOM 7289 C CA . GLN A 1 957 ? 42.643 -8.210 -15.497 1.00 76.62 957 GLN A CA 1
ATOM 7290 C C . GLN A 1 957 ? 43.596 -9.329 -15.954 1.00 76.62 957 GLN A C 1
ATOM 7292 O O . GLN A 1 957 ? 44.759 -9.352 -15.551 1.00 76.62 957 GLN A O 1
ATOM 7297 N N . CYS A 1 958 ? 43.128 -10.271 -16.785 1.00 78.50 958 CYS A N 1
ATOM 7298 C CA . CYS A 1 958 ? 43.916 -11.404 -17.294 1.00 78.50 958 CYS A CA 1
ATOM 7299 C C . CYS A 1 958 ? 44.628 -12.218 -16.187 1.00 78.50 958 CYS A C 1
ATOM 7301 O O . CYS A 1 958 ? 45.781 -12.630 -16.339 1.00 78.50 958 CYS A O 1
ATOM 7303 N N . LEU A 1 959 ? 43.950 -12.444 -15.055 1.00 85.62 959 LEU A N 1
ATOM 7304 C CA . LEU A 1 959 ? 44.552 -13.061 -13.868 1.00 85.62 959 LEU A CA 1
ATOM 7305 C C . LEU A 1 959 ? 44.991 -14.512 -14.112 1.00 85.62 959 LEU A C 1
ATOM 7307 O O . LEU A 1 959 ? 44.256 -15.319 -14.684 1.00 85.62 959 LEU A O 1
ATOM 7311 N N . ASN A 1 960 ? 46.129 -14.911 -13.543 1.00 89.56 960 ASN A N 1
ATOM 7312 C CA . ASN A 1 960 ? 46.500 -16.322 -13.441 1.00 89.56 960 ASN A CA 1
ATOM 7313 C C . ASN A 1 960 ? 45.712 -16.987 -12.297 1.00 89.56 960 ASN A C 1
ATOM 7315 O O . ASN A 1 960 ? 46.152 -17.031 -11.147 1.00 89.56 960 ASN A O 1
ATOM 7319 N N . CYS A 1 961 ? 44.501 -17.450 -12.608 1.00 91.19 961 CYS A N 1
ATOM 7320 C CA . CYS A 1 961 ? 43.624 -18.139 -11.666 1.00 91.19 961 CYS A CA 1
ATOM 7321 C C . CYS A 1 961 ? 43.855 -19.654 -11.702 1.00 91.19 961 CYS A C 1
ATOM 7323 O O . CYS A 1 961 ? 43.877 -20.269 -12.772 1.00 91.19 961 CYS A O 1
ATOM 7325 N N . ARG A 1 962 ? 43.983 -20.272 -10.527 1.00 91.62 962 ARG A N 1
ATOM 7326 C CA . ARG A 1 962 ? 44.053 -21.726 -10.358 1.00 91.62 962 ARG A CA 1
ATOM 7327 C C . ARG A 1 962 ? 43.099 -22.158 -9.251 1.00 91.62 962 ARG A C 1
ATOM 7329 O O . ARG A 1 962 ? 43.044 -21.526 -8.200 1.00 91.62 962 ARG A O 1
ATOM 7336 N N . THR A 1 963 ? 42.371 -23.246 -9.476 1.00 88.06 963 THR A N 1
ATOM 7337 C CA . THR A 1 963 ? 41.396 -23.778 -8.517 1.00 88.06 963 THR A CA 1
ATOM 7338 C C . THR A 1 963 ? 41.659 -25.256 -8.277 1.00 88.06 963 THR A C 1
ATOM 7340 O O . THR A 1 963 ? 41.786 -26.026 -9.229 1.00 88.06 963 THR A O 1
ATOM 7343 N N . TRP A 1 964 ? 41.699 -25.649 -7.008 1.00 84.19 964 TRP A N 1
ATOM 7344 C CA . TRP A 1 964 ? 41.843 -27.026 -6.553 1.00 84.19 964 TRP A CA 1
ATOM 7345 C C . TRP A 1 964 ? 40.672 -27.405 -5.648 1.00 84.19 964 TRP A C 1
ATOM 7347 O O . TRP A 1 964 ? 40.249 -26.629 -4.790 1.00 84.19 964 TRP A O 1
ATOM 7357 N N . CYS A 1 965 ? 40.163 -28.621 -5.826 1.00 77.56 965 CYS A N 1
ATOM 7358 C CA . CYS A 1 965 ? 39.239 -29.250 -4.892 1.00 77.56 965 CYS A CA 1
ATOM 7359 C C . CYS A 1 965 ? 40.008 -30.193 -3.963 1.00 77.56 965 CYS A C 1
ATOM 7361 O O . CYS A 1 965 ? 40.845 -30.972 -4.426 1.00 77.56 965 CYS A O 1
ATOM 7363 N N . GLU A 1 966 ? 39.675 -30.180 -2.677 1.00 67.62 966 GLU A N 1
ATOM 7364 C CA . GLU A 1 966 ? 40.049 -31.269 -1.780 1.00 67.62 966 GLU A CA 1
ATOM 7365 C C . GLU A 1 966 ? 39.226 -32.512 -2.136 1.00 67.62 966 GLU A C 1
ATOM 7367 O O . GLU A 1 966 ? 38.012 -32.434 -2.332 1.00 67.62 966 GLU A O 1
ATOM 7372 N N . ARG A 1 967 ? 39.892 -33.664 -2.236 1.00 52.31 967 ARG A N 1
ATOM 7373 C CA . ARG A 1 967 ? 39.240 -34.975 -2.265 1.00 52.31 967 ARG A CA 1
ATOM 7374 C C . ARG A 1 967 ? 39.537 -35.652 -0.934 1.00 52.31 967 ARG A C 1
ATOM 7376 O O . ARG A 1 967 ? 40.709 -35.811 -0.601 1.00 52.31 967 ARG A O 1
ATOM 7383 N N . ARG A 1 968 ? 38.485 -36.015 -0.203 1.00 45.06 968 ARG A N 1
ATOM 7384 C CA . ARG A 1 968 ? 38.544 -37.021 0.863 1.00 45.06 968 ARG A CA 1
ATOM 7385 C C . ARG A 1 968 ? 38.247 -38.390 0.260 1.00 45.06 968 ARG A C 1
ATOM 7387 O O . ARG A 1 968 ? 37.434 -38.419 -0.692 1.00 45.06 968 ARG A O 1
#

Solvent-accessible surface area (backbone atoms only — not comparable to full-atom values): 52028 Å² total; per-residue (Å²): 104,72,71,50,44,72,69,44,96,58,31,20,30,37,43,40,28,35,60,89,56,46,44,64,69,59,54,51,48,56,50,49,54,54,33,54,76,56,68,44,74,75,48,78,44,77,50,78,48,52,45,46,70,68,26,66,46,97,64,43,70,41,62,61,66,64,54,52,53,53,45,35,59,76,71,66,56,93,69,66,68,69,52,40,52,40,61,53,15,42,57,49,31,54,61,45,44,75,42,31,24,39,39,34,42,38,46,52,54,59,40,34,41,64,92,60,100,57,45,24,26,61,79,31,59,17,61,47,37,20,53,46,44,38,38,71,69,66,41,75,24,35,35,42,36,30,27,59,58,64,57,52,76,47,61,83,35,35,47,38,97,92,33,78,78,25,17,25,44,79,41,74,64,60,53,44,49,41,57,57,23,6,35,40,18,30,74,30,36,31,37,17,54,72,94,42,80,52,64,43,78,34,67,71,40,24,50,56,13,54,75,58,58,10,37,39,46,40,36,44,37,45,10,21,48,24,32,76,74,51,77,3,19,58,68,63,53,67,81,47,52,65,95,72,50,64,103,50,75,68,43,51,38,38,37,50,52,52,46,49,48,59,51,23,73,70,57,60,70,72,25,37,30,39,41,30,61,55,48,59,44,22,82,34,55,33,64,38,47,41,70,58,55,47,54,53,44,40,84,74,56,42,68,96,52,25,63,67,48,53,92,62,49,73,68,60,49,50,51,42,52,48,56,38,35,72,40,65,60,36,48,72,38,91,83,77,54,24,43,31,57,55,65,68,56,25,52,46,34,28,54,48,36,52,70,77,36,57,62,37,42,20,52,46,23,39,42,50,14,52,49,32,57,67,76,42,67,78,71,48,66,66,70,78,49,39,48,50,48,57,52,13,37,55,23,15,56,64,28,76,35,48,66,56,23,48,44,69,37,44,31,52,31,53,23,49,42,85,55,101,74,16,37,36,40,56,76,69,51,46,41,30,61,60,53,54,47,50,50,43,30,52,25,56,51,46,26,59,51,20,65,72,64,73,45,62,67,52,26,27,54,26,26,43,53,28,15,52,49,28,35,46,57,40,43,51,71,61,15,52,51,29,40,53,52,22,26,52,45,36,30,72,76,35,70,93,50,52,59,60,47,56,73,62,21,47,55,50,46,54,60,59,40,50,59,25,49,52,46,19,57,54,41,76,78,55,92,74,90,79,88,52,75,63,60,53,52,32,43,48,44,26,52,51,49,41,54,54,39,55,55,46,47,54,52,35,61,77,54,68,54,58,53,54,43,58,14,47,44,25,38,49,45,16,48,29,46,39,26,42,24,28,58,69,72,42,67,60,52,72,62,29,55,50,26,33,49,55,10,45,56,26,27,58,73,55,67,40,70,85,59,43,38,64,42,25,50,54,43,17,53,53,29,42,62,69,67,38,50,70,65,14,50,53,28,46,58,51,26,48,56,47,26,63,75,66,67,35,60,69,57,47,20,55,49,22,40,49,49,11,68,76,67,67,31,65,66,33,35,53,49,15,50,54,39,31,60,50,59,46,38,43,53,49,46,67,61,49,53,53,48,54,65,49,52,75,73,44,76,76,76,79,82,70,71,96,81,73,81,84,82,72,86,82,76,80,91,76,80,92,77,80,92,79,81,90,80,90,86,80,89,87,86,90,83,85,87,88,86,87,88,85,86,91,85,88,90,81,87,84,89,86,87,86,83,87,78,97,67,91,57,66,81,66,91,59,84,70,91,77,58,65,46,82,40,76,51,20,23,55,82,41,90,80,43,70,37,36,38,39,36,27,38,26,73,72,38,41,46,57,53,65,51,30,85,40,78,89,41,69,90,40,32,54,73,57,54,52,25,71,81,34,56,39,34,18,28,33,25,39,14,60,98,39,67,96,84,73,85,87,65,88,87,77,53,76,65,59,53,19,51,58,50,47,57,52,36,52,74,72,55,51,33,81,45,41,29,32,42,39,19,28,27,55,16,41,53,51,54,52,41,31,42,48,46,18,61,70,68,59,47,73,68,44,29,28,39,43,74,23,39,49,29,38,39,32,35,53,40,83,65,54,56,93,48,49,68,62,48,46,50,54,49,48,75,76,40,84,81,58,69,69,59,54,54,60,54,78,39,32,67,59,46,39,48,53,38,52,52,46,55,48,52,40,64,75,64,66,40,53,70,47,78,46,75,81,80,132

Radius of gyration: 35.98 Å; Cα contacts (8 Å, |Δi|>4): 1519; chains: 1; bounding box: 117×82×91 Å

Nearest PDB structures (foldseek):
  7ep7-assembly1_A  TM=5.031E-01  e=1.503E-03  Mus musculus
  3sf4-assembly3_C  TM=4.626E-01  e=2.563E-03  Homo sapiens
  4wne-assembly1_A  TM=5.050E-01  e=1.035E-02  Homo sapiens
  3sf4-assembly1_A  TM=4.417E-01  e=3.560E-03  Homo sapiens
  5a7d-assembly4_D  TM=4.555E-01  e=8.786E-03  Drosophila melanogaster